Protein AF-0000000077143830 (afdb_homodimer)

Solvent-accessible surface area (backbone atoms only — not comparable to full-atom values): 58494 Å² total; per-residue (Å²): 130,66,66,69,80,60,26,67,28,46,69,46,41,67,67,54,52,76,85,48,47,64,58,40,40,52,52,50,49,53,49,53,56,54,48,33,73,76,38,68,38,51,41,20,57,30,40,25,38,42,42,46,42,52,47,52,61,68,73,48,53,65,92,65,27,46,60,40,48,40,24,8,49,52,41,58,59,51,42,31,50,56,30,39,44,91,46,53,87,34,47,29,31,61,91,40,37,63,52,36,38,37,62,88,78,38,92,67,25,83,43,54,47,49,65,61,24,44,41,58,15,23,48,45,13,38,44,49,44,25,60,61,67,71,52,92,59,56,42,32,40,33,36,40,52,56,34,52,64,16,23,46,22,43,32,21,56,28,37,31,40,59,70,58,45,53,28,44,36,36,36,46,32,39,63,52,41,63,32,92,41,48,32,28,57,44,56,40,60,76,67,63,56,97,50,84,56,23,67,57,46,62,40,55,31,44,74,45,79,35,82,50,34,74,39,60,68,54,47,53,54,50,50,55,52,45,63,61,51,27,78,78,31,20,25,39,40,39,27,32,34,47,37,10,46,95,37,70,72,38,51,65,46,57,78,53,80,43,44,43,31,75,79,62,94,68,51,74,75,56,25,40,39,19,51,52,38,54,53,52,48,54,42,45,73,70,65,53,75,50,39,34,46,24,44,60,41,41,60,84,44,33,38,55,72,42,49,77,75,34,58,69,33,32,47,60,59,10,66,24,49,46,24,47,50,24,15,41,28,17,21,10,74,70,65,33,16,32,39,34,56,41,47,28,43,61,50,36,55,26,48,33,36,49,34,59,51,17,32,73,68,48,22,10,35,38,34,36,28,33,42,34,26,77,34,20,50,69,13,61,59,45,36,13,30,53,48,58,41,56,47,69,68,28,65,81,32,35,33,33,30,27,41,35,71,70,52,41,53,52,49,51,66,70,50,56,76,40,30,47,37,40,35,36,41,33,26,38,52,54,59,59,85,56,74,90,55,51,70,61,54,71,78,66,80,55,72,70,47,62,41,60,75,51,74,93,70,79,77,50,40,31,36,40,36,20,40,25,52,54,33,61,55,48,50,52,53,31,59,75,66,67,49,78,62,51,41,40,31,37,38,24,42,61,41,47,90,56,42,64,59,58,50,47,58,48,61,75,59,33,36,37,39,36,39,48,42,72,28,54,47,66,47,54,58,56,40,54,50,29,42,49,38,56,76,68,60,62,72,82,64,44,81,47,77,42,45,35,88,65,84,59,64,44,9,48,52,68,59,52,29,46,75,62,72,55,21,68,68,58,51,51,52,52,51,53,58,60,70,76,106,130,66,66,69,80,61,25,66,28,45,70,46,42,67,67,55,52,78,85,49,46,64,58,41,42,52,53,50,48,52,50,51,54,52,46,34,73,76,39,68,38,53,40,20,56,30,41,25,37,42,44,46,41,52,47,53,61,67,73,45,54,64,93,66,28,48,61,40,49,40,25,8,48,52,39,58,59,52,41,32,50,55,30,39,44,92,46,52,88,33,44,29,30,62,92,41,36,63,52,36,38,36,61,87,76,39,93,67,23,83,45,53,46,47,65,62,25,45,41,57,14,24,48,45,13,39,46,50,43,26,61,62,67,73,53,90,59,57,43,32,40,32,35,40,51,56,32,54,62,16,22,46,22,43,32,20,56,28,36,32,41,59,70,59,44,52,27,44,37,35,35,46,32,40,63,52,39,64,31,92,42,49,32,27,56,44,57,42,61,76,66,61,56,96,52,83,56,22,67,57,46,62,40,56,32,44,76,45,78,36,81,49,34,75,38,59,68,55,47,52,54,51,51,56,53,46,63,61,52,26,78,78,31,21,26,39,40,37,29,31,35,46,38,10,45,95,36,71,71,39,50,66,45,57,78,53,79,42,46,43,33,74,79,61,93,68,51,72,78,55,24,40,39,19,51,52,37,53,53,52,49,56,41,44,74,70,65,53,76,49,39,34,46,25,44,61,42,40,59,84,42,32,39,55,72,43,50,77,75,34,59,68,32,31,46,60,58,10,68,24,50,46,25,46,51,24,15,40,30,18,22,11,73,70,66,33,14,32,40,34,56,41,46,28,43,60,49,35,54,27,47,33,36,49,35,59,52,17,31,74,66,49,22,10,35,38,35,37,28,33,41,33,25,79,35,20,51,71,12,60,58,44,35,12,28,54,46,58,41,56,47,68,68,27,66,81,30,35,32,33,30,28,42,36,72,70,51,41,53,51,51,51,66,72,50,56,75,39,29,47,36,40,34,36,41,33,27,39,50,54,60,59,85,56,76,90,53,51,71,61,56,72,77,69,79,55,73,69,49,63,43,59,75,51,74,92,70,81,77,52,39,32,35,41,37,20,40,26,52,54,34,62,55,48,51,52,54,32,58,74,66,67,50,79,62,53,40,39,31,38,36,24,42,59,40,48,90,56,42,63,60,57,50,48,58,48,60,75,62,34,38,37,40,37,38,48,43,72,27,54,46,66,48,54,58,54,41,55,51,28,41,49,40,56,76,69,61,61,72,83,63,44,79,46,76,40,45,35,90,65,83,60,64,45,9,47,54,69,59,53,28,44,76,62,71,56,20,67,67,57,51,51,50,53,50,53,59,59,72,77,105

Secondary structure (DSSP, 8-state):
--GGGG-SSHHHHHTS-GGGHHHHHHHHHHHHHHHHHHS---HHHHHTTHHHHHHHHHHS-TTTSEEEESS-TT-HHHHIIIIIGGGGGGTTSTTS--SS--TTT-TT-----SSTT-HHHHHHHHHHHHHHHT----EEEEEETTGGGSHHHHHHHHHHHHTT---EEEEEE-SGGGTTTS-HHHHHHHT--SSTT-HHHHTT-EEEEES-TT-HHHHHHHHHHHHHHTTTS-EEEEEE--TTTT-HHHHT-SS-TTSS----S--GGGBHHHHHHHHHHHHHHTT---EEEESS-TTTTT-HHHHHH-TTTEEE--S-HHHHHHHHHHHHHTT--EEEEEETTGGGGGHHIIIIIIGGGT--EEEEEES-B--TTT-TTT-B-SHHHHHHTSTT-EEEE--SHHHHHHHHHHHTT--SSEEEEE--SBPPP-GGGGGGGTT---TTSPEE-S-S-----EEEEE-TTHHHHHHHHHHHTT-TTEEEEE--EEESTTHHHHHHHHHHH-SEEEEEEEEETT-SHHHHHHHHHHHTT--S-EEEEEEESS---SS-HHHHHHHTT--HHHHHHHHHHHH--/--GGGG-SSHHHHHTS-GGGHHHHHHHHHHHHHHHHHHS---HHHHHTTHHHHHHHHHHS-TTTSEEEESS-TT-HHHHIIIIIGGGGGGTTSTTS--SS--TTT-TT-----SSTT-HHHHHHHHHHHHHHHT----EEEEEETTGGGSHHHHHHHHHHHHTT---EEEEEE-SGGGTTTS-HHHHHHHT--SSTT-HHHHTT-EEEEES-TT-HHHHHHHHHHHHHHTTTS-EEEEEE--TTTT-HHHHT-SS-TTSS----S--GGGBHHHHHHHHHHHHHHTT---EEEESS-TTTTT-HHHHHH-TTTEEE--S-HHHHHHHHHHHHHTT--EEEEEETTGGGGGHHIIIIIIGGGT--EEEEEES-B--TTT-TTT-B-SHHHHHHTSTT-EEEE--SHHHHHHHHHHHTT--SSEEEEE--SBPPP-GGGGGGGTT---TTSPEE-S-S-----EEEEE-TTHHHHHHHHHHHTT-TTEEEEE--EEESTTHHHHHHHHHHH-SEEEEEEEEETT-SHHHHHHHHHHHTT--S-EEEEEEESS---SS-HHHHHHHTT--HHHHHHHHHHHH--

Structure (mmCIF, N/CA/C/O backbone):
data_AF-0000000077143830-model_v1
#
loop_
_entity.id
_entity.type
_entity.pdbx_description
1 polymer '1-deoxy-D-xylulose-5-phosphate synthase'
#
loop_
_atom_site.group_PDB
_atom_site.id
_atom_site.type_symbol
_atom_site.label_atom_id
_atom_site.label_alt_id
_atom_site.label_comp_id
_atom_site.label_asym_id
_atom_site.label_entity_id
_atom_site.label_seq_id
_atom_site.pdbx_PDB_ins_code
_atom_site.Cartn_x
_atom_site.Cartn_y
_atom_si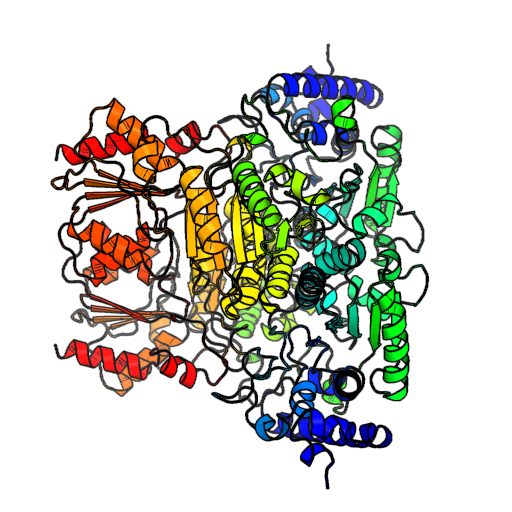te.Cartn_z
_atom_site.occupancy
_atom_site.B_iso_or_equiv
_atom_site.auth_seq_id
_atom_site.auth_comp_id
_atom_site.auth_asym_id
_atom_site.auth_atom_id
_atom_site.pdbx_PDB_model_num
ATOM 1 N N . MET A 1 1 ? 49.625 -3.455 -16.047 1 59.66 1 MET A N 1
ATOM 2 C CA . MET A 1 1 ? 48.594 -2.527 -15.57 1 59.66 1 MET A CA 1
ATOM 3 C C . MET A 1 1 ? 47.25 -3.232 -15.414 1 59.66 1 MET A C 1
ATOM 5 O O . MET A 1 1 ? 46.875 -4.055 -16.25 1 59.66 1 MET A O 1
ATOM 9 N N . LYS A 1 2 ? 46.656 -3.002 -14.219 1 89.31 2 LYS A N 1
ATOM 10 C CA . LYS A 1 2 ? 45.375 -3.648 -13.977 1 89.31 2 LYS A CA 1
ATOM 11 C C . LYS A 1 2 ? 44.312 -3.172 -14.984 1 89.31 2 LYS A C 1
ATOM 13 O O . LYS A 1 2 ? 44.25 -1.983 -15.305 1 89.31 2 LYS A O 1
ATOM 18 N N . LEU A 1 3 ? 43.719 -4.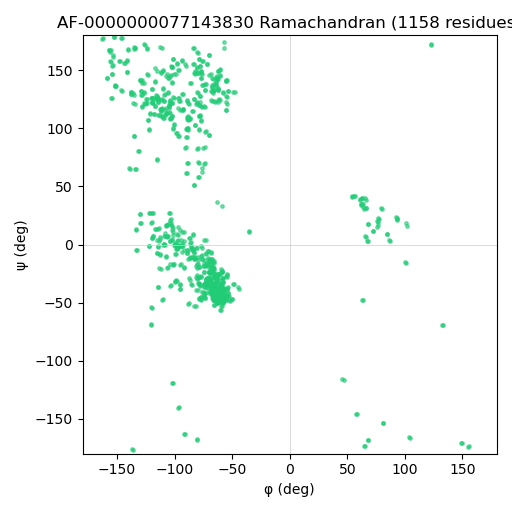062 -15.711 1 93.94 3 LEU A N 1
ATOM 19 C CA . LEU A 1 3 ? 42.656 -3.754 -16.672 1 93.94 3 LEU A CA 1
ATOM 20 C C . LEU A 1 3 ? 41.656 -2.773 -16.078 1 93.94 3 LEU A C 1
ATOM 22 O O . LEU A 1 3 ? 41.156 -1.882 -16.781 1 93.94 3 LEU A O 1
ATOM 26 N N . LEU A 1 4 ? 41.406 -2.963 -14.828 1 94.12 4 LEU A N 1
ATOM 27 C CA . LEU A 1 4 ? 40.406 -2.168 -14.125 1 94.12 4 LEU A CA 1
ATOM 28 C C . LEU A 1 4 ? 40.719 -0.683 -14.195 1 94.12 4 LEU A C 1
ATOM 30 O O . LEU A 1 4 ? 39.844 0.156 -14.328 1 94.12 4 LEU A O 1
ATOM 34 N N . ASN A 1 5 ? 41.969 -0.305 -14.148 1 94.56 5 ASN A N 1
ATOM 35 C CA . ASN A 1 5 ? 42.438 1.081 -14.133 1 94.56 5 ASN A CA 1
ATOM 36 C C . ASN A 1 5 ? 42.25 1.737 -15.5 1 94.56 5 ASN A C 1
ATOM 38 O O . ASN A 1 5 ? 42.312 2.963 -15.617 1 94.56 5 ASN A O 1
ATOM 42 N N . THR A 1 6 ? 42.062 0.971 -16.469 1 95.19 6 THR A N 1
ATOM 43 C CA . THR A 1 6 ? 41.938 1.503 -17.812 1 95.19 6 THR A CA 1
ATOM 44 C C . THR A 1 6 ? 40.469 1.896 -18.094 1 95.19 6 THR A C 1
ATOM 46 O O . THR A 1 6 ? 40.188 2.588 -19.078 1 95.19 6 THR A O 1
ATOM 49 N N . ILE A 1 7 ? 39.531 1.54 -17.312 1 97.06 7 ILE A N 1
ATOM 50 C CA . ILE A 1 7 ? 38.125 1.771 -17.562 1 97.06 7 ILE A CA 1
ATOM 51 C C . ILE A 1 7 ? 37.719 3.131 -16.984 1 97.06 7 ILE A C 1
ATOM 53 O O . ILE A 1 7 ? 37.344 3.232 -15.82 1 97.06 7 ILE A O 1
ATOM 57 N N . LYS A 1 8 ? 37.656 4.105 -17.844 1 96.31 8 LYS A N 1
ATOM 58 C CA . LYS A 1 8 ? 37.25 5.445 -17.453 1 96.31 8 LYS A CA 1
ATOM 59 C C . LYS A 1 8 ? 35.844 5.77 -17.984 1 96.31 8 LYS A C 1
ATOM 61 O O . LYS A 1 8 ? 35.219 6.742 -17.547 1 96.31 8 LYS A O 1
ATOM 66 N N . SER A 1 9 ? 35.406 4.906 -18.844 1 97.25 9 SER A N 1
ATOM 67 C CA . SER A 1 9 ? 34.062 5.012 -19.438 1 97.25 9 SER A CA 1
ATOM 68 C C . SER A 1 9 ? 33.562 3.65 -19.906 1 97.25 9 SER A C 1
ATOM 70 O O . SER A 1 9 ? 34.344 2.684 -19.969 1 97.25 9 SER A O 1
ATOM 72 N N . TYR A 1 10 ? 32.312 3.582 -20.203 1 97.94 10 TYR A N 1
ATOM 73 C CA . TYR A 1 10 ? 31.734 2.367 -20.781 1 97.94 10 TYR A CA 1
ATOM 74 C C . TYR A 1 10 ? 32.438 1.993 -22.078 1 97.94 10 TYR A C 1
ATOM 76 O O . TYR A 1 10 ? 32.688 0.814 -22.344 1 97.94 10 TYR A O 1
ATOM 84 N N . ALA A 1 11 ? 32.812 2.998 -22.906 1 97.75 11 ALA A N 1
ATOM 85 C CA . ALA A 1 11 ? 33.531 2.766 -24.156 1 97.75 11 ALA A CA 1
ATOM 86 C C . ALA A 1 11 ? 34.875 2.113 -23.891 1 97.75 11 ALA A C 1
ATOM 88 O O . ALA A 1 11 ? 35.312 1.257 -24.656 1 97.75 11 ALA A O 1
ATOM 89 N N . ASP A 1 12 ? 35.594 2.57 -22.844 1 97.88 12 ASP A N 1
ATOM 90 C CA . ASP A 1 12 ? 36.875 1.971 -22.484 1 97.88 12 ASP A CA 1
ATOM 91 C C . ASP A 1 12 ? 36.719 0.495 -22.125 1 97.88 12 ASP A C 1
ATOM 93 O O . ASP A 1 12 ? 37.562 -0.335 -22.484 1 97.88 12 ASP A O 1
ATOM 97 N N . PHE A 1 13 ? 35.688 0.218 -21.391 1 98 13 PHE A N 1
ATOM 98 C CA . PHE A 1 13 ? 35.375 -1.147 -20.984 1 98 13 PHE A CA 1
ATOM 99 C C . PHE A 1 13 ? 35.219 -2.047 -22.203 1 98 13 PHE A C 1
ATOM 101 O O . PHE A 1 13 ? 35.75 -3.164 -22.234 1 98 13 PHE A O 1
ATOM 108 N N . LEU A 1 14 ? 34.531 -1.542 -23.25 1 97.69 14 LEU A N 1
ATOM 109 C CA . LEU A 1 14 ? 34.219 -2.326 -24.453 1 97.69 14 LEU A CA 1
ATOM 110 C C . LEU A 1 14 ? 35.469 -2.596 -25.266 1 97.69 14 LEU A C 1
ATOM 112 O O . LEU A 1 14 ? 35.5 -3.469 -26.141 1 97.69 14 LEU A O 1
ATOM 116 N N . LYS A 1 15 ? 36.562 -1.89 -24.984 1 97.38 15 LYS A N 1
ATOM 117 C CA . LYS A 1 15 ? 37.812 -2.105 -25.688 1 97.38 15 LYS A CA 1
ATOM 118 C C . LYS A 1 15 ? 38.562 -3.32 -25.125 1 97.38 15 LYS A C 1
ATOM 120 O O . LYS A 1 15 ? 39.469 -3.838 -25.766 1 97.38 15 LYS A O 1
ATOM 125 N N . ILE A 1 16 ? 38.156 -3.713 -23.969 1 97.56 16 ILE A N 1
ATOM 126 C CA . ILE A 1 16 ? 38.781 -4.887 -23.375 1 97.56 16 ILE A CA 1
ATOM 127 C C . ILE A 1 16 ? 38.438 -6.129 -24.188 1 97.56 16 ILE A C 1
ATOM 129 O O . ILE A 1 16 ? 37.25 -6.375 -24.484 1 97.56 16 ILE A O 1
ATOM 133 N N . LYS A 1 17 ? 39.438 -6.906 -24.531 1 97 17 LYS A N 1
ATOM 134 C CA . LYS A 1 17 ? 39.188 -8.125 -25.297 1 97 17 LYS A CA 1
ATOM 135 C C . LYS A 1 17 ? 38.438 -9.164 -24.484 1 97 17 LYS A C 1
ATOM 137 O O . LYS A 1 17 ? 38.656 -9.297 -23.281 1 97 17 LYS A O 1
ATOM 142 N N . LYS A 1 18 ? 37.625 -9.898 -25.156 1 96.75 18 LYS A N 1
ATOM 143 C CA . LYS A 1 18 ? 36.812 -10.914 -24.516 1 96.75 18 LYS A CA 1
ATOM 144 C C . LYS A 1 18 ? 37.656 -11.883 -23.703 1 96.75 18 LYS A C 1
ATOM 146 O O . LYS A 1 18 ? 37.281 -12.297 -22.594 1 96.75 18 LYS A O 1
ATOM 151 N N . ALA A 1 19 ? 38.812 -12.219 -24.172 1 96.06 19 ALA A N 1
ATOM 152 C CA . ALA A 1 19 ? 39.719 -13.172 -23.531 1 96.06 19 ALA A CA 1
ATOM 153 C C . ALA A 1 19 ? 40.25 -12.625 -22.203 1 96.06 19 ALA A C 1
ATOM 155 O O . ALA A 1 19 ? 40.656 -13.391 -21.328 1 96.06 19 ALA A O 1
ATOM 156 N N . ALA A 1 20 ? 40.188 -11.328 -22.031 1 97.69 20 ALA A N 1
ATOM 157 C CA . ALA A 1 20 ? 40.719 -10.695 -20.828 1 97.69 20 ALA A CA 1
ATOM 158 C C . ALA A 1 20 ? 39.656 -10.484 -19.766 1 97.69 20 ALA A C 1
ATOM 160 O O . ALA A 1 20 ? 39.969 -10.047 -18.656 1 97.69 20 ALA A O 1
ATOM 161 N N . LEU A 1 21 ? 38.469 -10.852 -20.047 1 98.25 21 LEU A N 1
ATOM 162 C CA . LEU A 1 21 ? 37.375 -10.578 -19.125 1 98.25 21 LEU A CA 1
ATOM 163 C C . LEU A 1 21 ? 37.469 -11.406 -17.859 1 98.25 21 LEU A C 1
ATOM 165 O O . LEU A 1 21 ? 37.062 -10.969 -16.781 1 98.25 21 LEU A O 1
ATOM 169 N N . LYS A 1 22 ? 38.031 -12.578 -17.953 1 97.31 22 LYS A N 1
ATOM 170 C CA . LYS A 1 22 ? 38.281 -13.398 -16.766 1 97.31 22 LYS A CA 1
ATOM 171 C C . LYS A 1 22 ? 39.219 -12.703 -15.797 1 97.31 22 LYS A C 1
ATOM 173 O O . LYS A 1 22 ? 39.031 -12.734 -14.586 1 97.31 22 LYS A O 1
ATOM 178 N N . GLN A 1 23 ? 40.312 -12.148 -16.375 1 97.5 23 GLN A N 1
ATOM 179 C CA . GLN A 1 23 ? 41.25 -11.375 -15.555 1 97.5 23 GLN A CA 1
ATOM 180 C C . GLN A 1 23 ? 40.562 -10.172 -14.922 1 97.5 23 GLN A C 1
ATOM 182 O O . GLN A 1 23 ? 40.75 -9.867 -13.75 1 97.5 23 GLN A O 1
ATOM 187 N N . LEU A 1 24 ? 39.75 -9.484 -15.695 1 98.12 24 LEU A N 1
ATOM 188 C CA . LEU A 1 24 ? 39.031 -8.336 -15.188 1 98.12 24 LEU A CA 1
ATOM 189 C C . LEU A 1 24 ? 38.125 -8.742 -14.016 1 98.12 24 LEU A C 1
ATOM 191 O O . LEU A 1 24 ? 38.062 -8.023 -13.008 1 98.12 24 LEU A O 1
ATOM 195 N N . ALA A 1 25 ? 37.438 -9.859 -14.125 1 97.94 25 ALA A N 1
ATOM 196 C CA . ALA A 1 25 ? 36.562 -10.359 -13.055 1 97.94 25 ALA A CA 1
ATOM 197 C C . ALA A 1 25 ? 37.375 -10.57 -11.773 1 97.94 25 ALA A C 1
ATOM 199 O O . ALA A 1 25 ? 36.906 -10.219 -10.688 1 97.94 25 ALA A O 1
ATOM 200 N N . THR A 1 26 ? 38.531 -11.141 -11.906 1 97.25 26 THR A N 1
ATOM 201 C CA . THR A 1 26 ? 39.406 -11.367 -10.758 1 97.25 26 THR A CA 1
ATOM 202 C C . THR A 1 26 ? 39.812 -10.047 -10.117 1 97.25 26 THR A C 1
ATOM 204 O O . THR A 1 26 ? 39.75 -9.906 -8.891 1 97.25 26 THR A O 1
ATOM 207 N N . GLU A 1 27 ? 40.156 -9.094 -10.938 1 97.75 27 GLU A N 1
ATOM 208 C CA . GLU A 1 27 ? 40.594 -7.793 -10.43 1 97.75 27 GLU A CA 1
ATOM 209 C C . GLU A 1 27 ? 39.438 -7.086 -9.719 1 97.75 27 GLU A C 1
ATOM 211 O O . GLU A 1 27 ? 39.625 -6.48 -8.664 1 97.75 27 GLU A O 1
ATOM 216 N N . ILE A 1 28 ? 38.281 -7.164 -10.305 1 97.69 28 ILE A N 1
ATOM 217 C CA . ILE A 1 28 ? 37.094 -6.535 -9.719 1 97.69 28 ILE A CA 1
ATOM 218 C C . ILE A 1 28 ? 36.781 -7.195 -8.375 1 97.69 28 ILE A C 1
ATOM 220 O O . ILE A 1 28 ? 36.531 -6.504 -7.383 1 97.69 28 ILE A O 1
ATOM 224 N N . ARG A 1 29 ? 36.719 -8.484 -8.305 1 96.62 29 ARG A N 1
ATOM 225 C CA . ARG A 1 29 ? 36.438 -9.203 -7.066 1 96.62 29 ARG A CA 1
ATOM 226 C C . ARG A 1 29 ? 37.438 -8.836 -5.973 1 96.62 29 ARG A C 1
ATOM 228 O O . ARG A 1 29 ? 37.062 -8.594 -4.828 1 96.62 29 ARG A O 1
ATOM 235 N N . ASP A 1 30 ? 38.75 -8.82 -6.359 1 95.88 30 ASP A N 1
ATOM 236 C CA . ASP A 1 30 ? 39.781 -8.43 -5.402 1 95.88 30 ASP A CA 1
ATOM 237 C C . ASP A 1 30 ? 39.531 -7.02 -4.867 1 95.88 30 ASP A C 1
ATOM 239 O O . ASP A 1 30 ? 39.688 -6.77 -3.672 1 95.88 30 ASP A O 1
ATOM 243 N N . TYR A 1 31 ? 39.188 -6.16 -5.73 1 95.94 31 TYR A N 1
ATOM 244 C CA . TYR A 1 31 ? 38.906 -4.789 -5.324 1 95.94 31 TYR A CA 1
ATOM 245 C C . TYR A 1 31 ? 37.75 -4.738 -4.348 1 95.94 31 TYR A C 1
ATOM 247 O O . TYR A 1 31 ? 37.812 -4.062 -3.316 1 95.94 31 TYR A O 1
ATOM 255 N N . LEU A 1 32 ? 36.656 -5.41 -4.703 1 95.62 32 LEU A N 1
ATOM 256 C CA . LEU A 1 32 ? 35.469 -5.414 -3.869 1 95.62 32 LEU A CA 1
ATOM 257 C C . LEU A 1 32 ? 35.75 -6.023 -2.502 1 95.62 32 LEU A C 1
ATOM 259 O O . LEU A 1 32 ? 35.25 -5.551 -1.484 1 95.62 32 LEU A O 1
ATOM 263 N N . ILE A 1 33 ? 36.5 -7.113 -2.479 1 93.88 33 ILE A N 1
ATOM 264 C CA . ILE A 1 33 ? 36.906 -7.742 -1.221 1 93.88 33 ILE A CA 1
ATOM 265 C C . ILE A 1 33 ? 37.656 -6.738 -0.351 1 93.88 33 ILE A C 1
ATOM 267 O O . ILE A 1 33 ? 37.344 -6.582 0.834 1 93.88 33 ILE A O 1
ATOM 271 N N . ASN A 1 34 ? 38.562 -6.016 -0.912 1 93.75 34 ASN A N 1
ATOM 272 C CA . ASN A 1 34 ? 39.344 -5.047 -0.167 1 93.75 34 ASN A CA 1
ATOM 273 C C . ASN A 1 34 ? 38.531 -3.852 0.275 1 93.75 34 ASN A C 1
ATOM 275 O O . ASN A 1 34 ? 38.688 -3.344 1.385 1 93.75 34 ASN A O 1
ATOM 279 N N . LEU A 1 35 ? 37.656 -3.393 -0.586 1 93.12 35 LEU A N 1
ATOM 280 C CA . LEU A 1 35 ? 36.781 -2.289 -0.243 1 93.12 35 LEU A CA 1
ATOM 281 C C . LEU A 1 35 ? 35.906 -2.652 0.948 1 93.12 35 LEU A C 1
ATOM 283 O O . LEU A 1 35 ? 35.656 -1.817 1.824 1 93.12 35 LEU A O 1
ATOM 287 N N . GLY A 1 36 ? 35.406 -3.842 0.957 1 90.38 36 GLY A N 1
ATOM 288 C CA . GLY A 1 36 ? 34.531 -4.312 2.031 1 90.38 36 GLY A CA 1
ATOM 289 C C . GLY A 1 36 ? 35.25 -4.426 3.363 1 90.38 36 GLY A C 1
ATOM 290 O O . GLY A 1 36 ? 34.625 -4.387 4.418 1 90.38 36 GLY A O 1
ATOM 291 N N . LYS A 1 37 ? 36.531 -4.594 3.311 1 87.94 37 LYS A N 1
ATOM 292 C CA . LYS A 1 37 ? 37.312 -4.613 4.535 1 87.94 37 LYS A CA 1
ATOM 293 C C . LYS A 1 37 ? 37.469 -3.211 5.117 1 87.94 37 LYS A C 1
ATOM 295 O O . LYS A 1 37 ? 37.625 -3.051 6.328 1 87.94 37 LYS A O 1
ATOM 300 N N . GLU A 1 38 ? 37.344 -2.25 4.301 1 87.62 38 GLU A N 1
ATOM 301 C CA . GLU A 1 38 ? 37.594 -0.871 4.703 1 87.62 38 GLU A CA 1
ATOM 302 C C . GLU A 1 38 ? 36.312 -0.143 5.051 1 87.62 38 GLU A C 1
ATOM 304 O O . GLU A 1 38 ? 36.312 0.813 5.828 1 87.62 38 GLU A O 1
ATOM 309 N N . LYS A 1 39 ? 35.25 -0.538 4.383 1 87.44 39 LYS A N 1
ATOM 310 C CA . LYS A 1 39 ? 34 0.188 4.531 1 87.44 39 LYS A CA 1
ATOM 311 C C . LYS A 1 39 ? 32.812 -0.769 4.547 1 87.44 39 LYS A C 1
ATOM 313 O O . LYS A 1 39 ? 32.906 -1.896 4.062 1 87.44 39 LYS A O 1
ATOM 318 N N . SER A 1 40 ? 31.688 -0.249 5.137 1 84.44 40 SER A N 1
ATOM 319 C CA . SER A 1 40 ? 30.438 -1.004 5.098 1 84.44 40 SER A CA 1
ATOM 320 C C . SER A 1 40 ? 29.75 -0.869 3.744 1 84.44 40 SER A C 1
ATOM 322 O O . SER A 1 40 ? 29.281 0.212 3.387 1 84.44 40 SER A O 1
ATOM 324 N N . ILE A 1 41 ? 29.734 -1.93 3.012 1 87.81 41 ILE A N 1
ATOM 325 C CA . ILE A 1 41 ? 29.094 -1.94 1.698 1 87.81 41 ILE A CA 1
ATOM 326 C C . ILE A 1 41 ? 28.25 -3.203 1.542 1 87.81 41 ILE A C 1
ATOM 328 O O . ILE A 1 41 ? 28.25 -4.07 2.418 1 87.81 41 ILE A O 1
ATOM 332 N N . HIS A 1 42 ? 27.422 -3.281 0.475 1 88 42 HIS A N 1
ATOM 333 C CA . HIS A 1 42 ? 26.688 -4.5 0.134 1 88 42 HIS A CA 1
ATOM 334 C C . HIS A 1 42 ? 27.609 -5.535 -0.491 1 88 42 HIS A C 1
ATOM 336 O O . HIS A 1 42 ? 27.578 -5.762 -1.702 1 88 42 HIS A O 1
ATOM 342 N N . TRP A 1 43 ? 28.266 -6.238 0.31 1 85.12 43 TRP A N 1
ATOM 343 C CA . TRP A 1 43 ? 29.453 -6.992 -0.054 1 85.12 43 TRP A CA 1
ATOM 344 C C . TRP A 1 43 ? 29.078 -8.32 -0.708 1 85.12 43 TRP A C 1
ATOM 346 O O . TRP A 1 43 ? 29.375 -8.539 -1.887 1 85.12 43 TRP A O 1
ATOM 356 N N . SER A 1 44 ? 28.266 -9.102 -0.085 1 84.62 44 SER A N 1
ATOM 357 C CA . SER A 1 44 ? 27.984 -10.469 -0.513 1 84.62 44 SER A CA 1
ATOM 358 C C . SER A 1 44 ? 27.234 -10.492 -1.841 1 84.62 44 SER A C 1
ATOM 360 O O . SER A 1 44 ? 27.531 -11.312 -2.715 1 84.62 44 SER A O 1
ATOM 362 N N . SER A 1 45 ? 26.297 -9.617 -1.999 1 88.88 45 SER A N 1
ATOM 363 C CA . SER A 1 45 ? 25.484 -9.586 -3.207 1 88.88 45 SER A CA 1
ATOM 364 C C . SER A 1 45 ? 26.312 -9.211 -4.43 1 88.88 45 SER A C 1
ATOM 366 O O . SER A 1 45 ? 26.094 -9.727 -5.523 1 88.88 45 SER A O 1
ATOM 368 N N . ASN A 1 46 ? 27.297 -8.344 -4.258 1 93.5 46 ASN A N 1
ATOM 369 C CA . ASN A 1 46 ? 28.125 -7.895 -5.371 1 93.5 46 ASN A CA 1
ATOM 370 C C . ASN A 1 46 ? 29.172 -8.938 -5.746 1 93.5 46 ASN A C 1
ATOM 372 O O . ASN A 1 46 ? 29.484 -9.109 -6.926 1 93.5 46 ASN A O 1
ATOM 376 N N . LEU A 1 47 ? 29.688 -9.656 -4.777 1 92.81 47 LEU A N 1
ATOM 377 C CA . LEU A 1 47 ? 30.672 -10.695 -5.035 1 92.81 47 LEU A CA 1
ATOM 378 C C . LEU A 1 47 ? 30.078 -11.836 -5.848 1 92.81 47 LEU A C 1
ATOM 380 O O . LEU A 1 47 ? 30.75 -12.445 -6.672 1 92.81 47 LEU A O 1
ATOM 384 N N . GLY A 1 48 ? 28.812 -12.039 -5.688 1 92.94 48 GLY A N 1
ATOM 385 C CA . GLY A 1 48 ? 28.156 -13.18 -6.301 1 92.94 48 GLY A CA 1
ATOM 386 C C . GLY A 1 48 ? 27.766 -12.938 -7.75 1 92.94 48 GLY A C 1
ATOM 387 O O . GLY A 1 48 ? 27.453 -13.875 -8.477 1 92.94 48 GLY A O 1
ATOM 388 N N . ILE A 1 49 ? 27.922 -11.719 -8.25 1 96.06 49 ILE A N 1
ATOM 389 C CA . ILE A 1 49 ? 27.359 -11.43 -9.562 1 96.06 49 ILE A CA 1
ATOM 390 C C . ILE A 1 49 ? 28.422 -10.797 -10.453 1 96.06 49 ILE A C 1
ATOM 392 O O . ILE A 1 49 ? 28.109 -10.195 -11.484 1 96.06 49 ILE A O 1
ATOM 396 N N . VAL A 1 50 ? 29.719 -10.914 -10.141 1 97.69 50 VAL A N 1
ATOM 397 C CA . VAL A 1 50 ? 30.797 -10.234 -10.836 1 97.69 50 VAL A CA 1
ATOM 398 C C . VAL A 1 50 ? 30.797 -10.633 -12.312 1 97.69 50 VAL A C 1
ATOM 400 O O . VAL A 1 50 ? 30.656 -9.781 -13.195 1 97.69 50 VAL A O 1
ATOM 403 N N . GLU A 1 51 ? 30.891 -11.961 -12.641 1 98.31 51 GLU A N 1
ATOM 404 C CA . GLU A 1 51 ? 30.953 -12.445 -14.016 1 98.31 51 GLU A CA 1
ATOM 405 C C . GLU A 1 51 ? 29.672 -12.102 -14.781 1 98.31 51 GLU A C 1
ATOM 407 O O . GLU A 1 51 ? 29.734 -11.648 -15.93 1 98.31 51 GLU A O 1
ATOM 412 N N . LEU A 1 52 ? 28.516 -12.289 -14.094 1 98.38 52 LEU A N 1
ATOM 413 C CA . LEU A 1 52 ? 27.234 -12.008 -14.727 1 98.38 52 LEU A CA 1
ATOM 414 C C . LEU A 1 52 ? 27.141 -10.539 -15.125 1 98.38 52 LEU A C 1
ATOM 416 O O . LEU A 1 52 ? 26.719 -10.219 -16.234 1 98.38 52 LEU A O 1
ATOM 420 N N . SER A 1 53 ? 27.531 -9.633 -14.211 1 98.44 53 SER A N 1
ATOM 421 C CA . SER A 1 53 ? 27.438 -8.195 -14.477 1 98.44 53 SER A CA 1
ATOM 422 C C . SER A 1 53 ? 28.375 -7.781 -15.602 1 98.44 53 SER A C 1
ATOM 424 O O . SER A 1 53 ? 28.016 -6.969 -16.453 1 98.44 53 SER A O 1
ATOM 426 N N . ILE A 1 54 ? 29.594 -8.336 -15.57 1 98.56 54 ILE A N 1
ATOM 427 C CA . ILE A 1 54 ? 30.547 -8.07 -16.641 1 98.56 54 ILE A CA 1
ATOM 428 C C . ILE A 1 54 ? 29.953 -8.516 -17.984 1 98.56 54 ILE A C 1
ATOM 430 O O . ILE A 1 54 ? 29.969 -7.762 -18.953 1 98.56 54 ILE A O 1
ATOM 434 N N . ALA A 1 55 ? 29.391 -9.727 -18 1 98.75 55 ALA A N 1
ATOM 435 C CA . ALA A 1 55 ? 28.844 -10.305 -19.219 1 98.75 55 ALA A CA 1
ATOM 436 C C . ALA A 1 55 ? 27.688 -9.469 -19.75 1 98.75 55 ALA A C 1
ATOM 438 O O . ALA A 1 55 ? 27.578 -9.227 -20.953 1 98.75 55 ALA A O 1
ATOM 439 N N . LEU A 1 56 ? 26.766 -9.047 -18.906 1 98.75 56 LEU A N 1
ATOM 440 C CA . LEU A 1 56 ? 25.609 -8.258 -19.312 1 98.75 56 LEU A CA 1
ATOM 441 C C . LEU A 1 56 ? 26.047 -6.938 -19.938 1 98.75 56 LEU A C 1
ATOM 443 O O . LEU A 1 56 ? 25.531 -6.543 -20.984 1 98.75 56 LEU A O 1
ATOM 447 N N . ALA A 1 57 ? 27.016 -6.277 -19.297 1 98.5 57 ALA A N 1
ATOM 448 C CA . ALA A 1 57 ? 27.484 -4.98 -19.781 1 98.5 57 ALA A CA 1
ATOM 449 C C . ALA A 1 57 ? 28.25 -5.133 -21.094 1 98.5 57 ALA A C 1
ATOM 451 O O . ALA A 1 57 ? 28.219 -4.23 -21.938 1 98.5 57 ALA A O 1
ATOM 452 N N . TYR A 1 58 ? 28.938 -6.273 -21.25 1 98.5 58 TYR A N 1
ATOM 453 C CA . TYR A 1 58 ? 29.781 -6.5 -22.422 1 98.5 58 TYR A CA 1
ATOM 454 C C . TYR A 1 58 ? 28.938 -6.953 -23.609 1 98.5 58 TYR A C 1
ATOM 456 O O . TYR A 1 58 ? 29.219 -6.582 -24.75 1 98.5 58 TYR A O 1
ATOM 464 N N . PHE A 1 59 ? 27.953 -7.785 -23.391 1 98.44 59 PHE A N 1
ATOM 465 C CA . PHE A 1 59 ? 27.156 -8.43 -24.422 1 98.44 59 PHE A CA 1
ATOM 466 C C . PHE A 1 59 ? 26.109 -7.473 -24.984 1 98.44 59 PHE A C 1
ATOM 468 O O . PHE A 1 59 ? 25.891 -7.426 -26.203 1 98.44 59 PHE A O 1
ATOM 475 N N . PHE A 1 60 ? 25.375 -6.738 -24.156 1 98.19 60 PHE A N 1
ATOM 476 C CA . PHE A 1 60 ? 24.344 -5.789 -24.594 1 98.19 60 PHE A CA 1
ATOM 477 C C . PHE A 1 60 ? 24.953 -4.402 -24.781 1 98.19 60 PHE A C 1
ATOM 479 O O . PHE A 1 60 ? 25.969 -4.07 -24.172 1 98.19 60 PHE A O 1
ATOM 486 N N . ASN A 1 61 ? 24.359 -3.564 -25.609 1 97.38 61 ASN A N 1
ATOM 487 C CA . ASN A 1 61 ? 24.766 -2.178 -25.812 1 97.38 61 ASN A CA 1
ATOM 488 C C . ASN A 1 61 ? 24.062 -1.241 -24.844 1 97.38 61 ASN A C 1
ATOM 490 O O . ASN A 1 61 ? 22.953 -0.775 -25.125 1 97.38 61 ASN A O 1
ATOM 494 N N . LEU A 1 62 ? 24.734 -0.847 -23.781 1 97.38 62 LEU A N 1
ATOM 495 C CA . LEU A 1 62 ? 24.109 -0.098 -22.703 1 97.38 62 LEU A CA 1
ATOM 496 C C . LEU A 1 62 ? 23.766 1.321 -23.141 1 97.38 62 LEU A C 1
ATOM 498 O O . LEU A 1 62 ? 23.016 2.021 -22.469 1 97.38 62 LEU A O 1
ATOM 502 N N . ASP A 1 63 ? 24.25 1.762 -24.25 1 96.19 63 ASP A N 1
ATOM 503 C CA . ASP A 1 63 ? 23.859 3.053 -24.797 1 96.19 63 ASP A CA 1
ATOM 504 C C . ASP A 1 63 ? 22.453 2.979 -25.406 1 96.19 63 ASP A C 1
ATOM 506 O O . ASP A 1 63 ? 21.812 4.004 -25.625 1 96.19 63 ASP A O 1
ATOM 510 N N . ARG A 1 64 ? 22.062 1.771 -25.656 1 95.69 64 ARG A N 1
ATOM 511 C CA . ARG A 1 64 ? 20.766 1.545 -26.266 1 95.69 64 ARG A CA 1
ATOM 512 C C . ARG A 1 64 ? 19.875 0.695 -25.375 1 95.69 64 ARG A C 1
ATOM 514 O O . ARG A 1 64 ? 18.75 1.094 -25.062 1 95.69 64 ARG A O 1
ATOM 521 N N . ASP A 1 65 ? 20.375 -0.474 -24.984 1 97.44 65 ASP A N 1
ATOM 522 C CA . ASP A 1 65 ? 19.625 -1.433 -24.172 1 97.44 65 ASP A CA 1
ATOM 523 C C . ASP A 1 65 ? 19.656 -1.044 -22.688 1 97.44 65 ASP A C 1
ATOM 525 O O . ASP A 1 65 ? 20.547 -0.299 -22.266 1 97.44 65 ASP A O 1
ATOM 529 N N . LYS A 1 66 ? 18.656 -1.433 -21.969 1 97.75 66 LYS A N 1
ATOM 530 C CA . LYS A 1 66 ? 18.578 -1.089 -20.547 1 97.75 66 LYS A CA 1
ATOM 531 C C . LYS A 1 66 ? 18.781 -2.32 -19.672 1 97.75 66 LYS A C 1
ATOM 533 O O . LYS A 1 66 ? 17.906 -3.188 -19.594 1 97.75 66 LYS A O 1
ATOM 538 N N . VAL A 1 67 ? 19.906 -2.393 -19.016 1 98.06 67 VAL A N 1
ATOM 539 C CA . VAL A 1 67 ? 20.188 -3.41 -18 1 98.06 67 VAL A CA 1
ATOM 540 C C . VAL A 1 67 ? 20.078 -2.805 -16.609 1 98.06 67 VAL A C 1
ATOM 542 O O . VAL A 1 67 ? 20.734 -1.802 -16.297 1 98.06 67 VAL A O 1
ATOM 545 N N . PHE A 1 68 ? 19.234 -3.35 -15.797 1 97.56 68 PHE A N 1
ATOM 546 C CA . PHE A 1 68 ? 19.125 -2.801 -14.445 1 97.56 68 PHE A CA 1
ATOM 547 C C . PHE A 1 68 ? 18.781 -3.896 -13.445 1 97.56 68 PHE A C 1
ATOM 549 O O . PHE A 1 68 ? 18.375 -4.996 -13.836 1 97.56 68 PHE A O 1
ATOM 556 N N . TYR A 1 69 ? 19.078 -3.66 -12.195 1 97.81 69 TYR A N 1
ATOM 557 C CA . TYR A 1 69 ? 19.078 -4.66 -11.141 1 97.81 69 TYR A CA 1
ATOM 558 C C . TYR A 1 69 ? 18 -4.367 -10.109 1 97.81 69 TYR A C 1
ATOM 560 O O . TYR A 1 69 ? 17.953 -3.275 -9.539 1 97.81 69 TYR A O 1
ATOM 568 N N . ASP A 1 70 ? 17.109 -5.355 -9.859 1 97.5 70 ASP A N 1
ATOM 569 C CA . ASP A 1 70 ? 16.109 -5.23 -8.805 1 97.5 70 ASP A CA 1
ATOM 570 C C . ASP A 1 70 ? 16.766 -4.914 -7.461 1 97.5 70 ASP A C 1
ATOM 572 O O . ASP A 1 70 ? 17.828 -5.449 -7.145 1 97.5 70 ASP A O 1
ATOM 576 N N . THR A 1 71 ? 16.125 -4.008 -6.602 1 93.12 71 THR A N 1
ATOM 577 C CA . THR A 1 71 ? 16.688 -3.463 -5.367 1 93.12 71 THR A CA 1
ATOM 578 C C . THR A 1 71 ? 17.922 -2.629 -5.66 1 93.12 71 THR A C 1
ATOM 580 O O . THR A 1 71 ? 18.062 -1.515 -5.152 1 93.12 71 THR A O 1
ATOM 583 N N . SER A 1 72 ? 18.875 -3.162 -6.5 1 94.12 72 SER A N 1
ATOM 584 C CA . SER A 1 72 ? 20.031 -2.541 -7.125 1 94.12 72 SER A CA 1
ATOM 585 C C . SER A 1 72 ? 21.234 -2.539 -6.184 1 94.12 72 SER A C 1
ATOM 587 O O . SER A 1 72 ? 22.25 -1.895 -6.461 1 94.12 72 SER A O 1
ATOM 589 N N . HIS A 1 73 ? 21.188 -3.201 -5.082 1 92.31 73 HIS A N 1
ATOM 590 C CA . HIS A 1 73 ? 22.328 -3.229 -4.18 1 92.31 73 HIS A CA 1
ATOM 591 C C . HIS A 1 73 ? 23.453 -4.09 -4.742 1 92.31 73 HIS A C 1
ATOM 593 O O . HIS A 1 73 ? 24.578 -4.074 -4.219 1 92.31 73 HIS A O 1
ATOM 599 N N . GLN A 1 74 ? 23.266 -4.816 -5.828 1 94.12 74 GLN A N 1
ATOM 600 C CA . GLN A 1 74 ? 24.281 -5.648 -6.469 1 94.12 74 GLN A CA 1
ATOM 601 C C . GLN A 1 74 ? 24.812 -4.992 -7.734 1 94.12 74 GLN A C 1
ATOM 603 O O . GLN A 1 74 ? 25.312 -5.672 -8.633 1 94.12 74 GLN A O 1
ATOM 608 N N . ALA A 1 75 ? 24.766 -3.703 -7.805 1 96.5 75 ALA A N 1
ATOM 609 C CA . ALA A 1 75 ? 25.062 -3.02 -9.062 1 96.5 75 ALA A CA 1
ATOM 610 C C . ALA A 1 75 ? 26.453 -2.41 -9.039 1 96.5 75 ALA A C 1
ATOM 612 O O . ALA A 1 75 ? 26.781 -1.545 -9.859 1 96.5 75 ALA A O 1
ATOM 613 N N . TYR A 1 76 ? 27.375 -2.801 -8.125 1 97.25 76 TYR A N 1
ATOM 614 C CA . TYR A 1 76 ? 28.672 -2.15 -8 1 97.25 76 TYR A CA 1
ATOM 615 C C . TYR A 1 76 ? 29.547 -2.426 -9.227 1 97.25 76 TYR A C 1
ATOM 617 O O . TYR A 1 76 ? 30.219 -1.527 -9.734 1 97.25 76 TYR A O 1
ATOM 625 N N . VAL A 1 77 ? 29.516 -3.682 -9.703 1 98.06 77 VAL A N 1
ATOM 626 C CA . VAL A 1 77 ? 30.266 -4.008 -10.906 1 98.06 77 VAL A CA 1
ATOM 627 C C . VAL A 1 77 ? 29.766 -3.17 -12.078 1 98.06 77 VAL A C 1
ATOM 629 O O . VAL A 1 77 ? 30.562 -2.646 -12.867 1 98.06 77 VAL A O 1
ATOM 632 N N . HIS A 1 78 ? 28.453 -3.047 -12.227 1 98.19 78 HIS A N 1
ATOM 633 C CA . HIS A 1 78 ? 27.844 -2.197 -13.242 1 98.19 78 HIS A CA 1
ATOM 634 C C . HIS A 1 78 ? 28.375 -0.771 -13.164 1 98.19 78 HIS A C 1
ATOM 636 O O . HIS A 1 78 ? 28.703 -0.168 -14.188 1 98.19 78 HIS A O 1
ATOM 642 N N . LYS A 1 79 ? 28.484 -0.218 -11.953 1 98 79 LYS A N 1
ATOM 643 C CA . LYS A 1 79 ? 29.031 1.122 -11.758 1 98 79 LYS A CA 1
ATOM 644 C C . LYS A 1 79 ? 30.484 1.191 -12.219 1 98 79 LYS A C 1
ATOM 646 O O . LYS A 1 79 ? 30.891 2.143 -12.891 1 98 79 LYS A O 1
ATOM 651 N N . MET A 1 80 ? 31.266 0.193 -11.883 1 98.12 80 MET A N 1
ATOM 652 C CA . MET A 1 80 ? 32.688 0.169 -12.195 1 98.12 80 MET A CA 1
ATOM 653 C C . MET A 1 80 ? 32.906 0.126 -13.703 1 98.12 80 MET A C 1
ATOM 655 O O . MET A 1 80 ? 33.75 0.858 -14.234 1 98.12 80 MET A O 1
ATOM 659 N N . VAL A 1 81 ? 32.125 -0.674 -14.414 1 98.19 81 VAL A N 1
ATOM 660 C CA . VAL A 1 81 ? 32.375 -0.898 -15.836 1 98.19 81 VAL A CA 1
ATOM 661 C C . VAL A 1 81 ? 31.734 0.216 -16.656 1 98.19 81 VAL A C 1
ATOM 663 O O . VAL A 1 81 ? 32 0.338 -17.859 1 98.19 81 VAL A O 1
ATOM 666 N N . THR A 1 82 ? 30.891 1.063 -16.047 1 97.81 82 THR A N 1
ATOM 667 C CA . THR A 1 82 ? 30.281 2.184 -16.734 1 97.81 82 THR A CA 1
ATOM 668 C C . THR A 1 82 ? 30.953 3.498 -16.375 1 97.81 82 THR A C 1
ATOM 670 O O . THR A 1 82 ? 30.328 4.559 -16.406 1 97.81 82 THR A O 1
ATOM 673 N N . GLY A 1 83 ? 32.188 3.451 -15.898 1 96.31 83 GLY A N 1
ATOM 674 C CA . GLY A 1 83 ? 33.031 4.629 -15.828 1 96.31 83 GLY A CA 1
ATOM 675 C C . GLY A 1 83 ? 33.125 5.238 -14.438 1 96.31 83 GLY A C 1
ATOM 676 O O . GLY A 1 83 ? 33.562 6.367 -14.273 1 96.31 83 GLY A O 1
ATOM 677 N N . ARG A 1 84 ? 32.75 4.543 -13.383 1 96.81 84 ARG A N 1
ATOM 678 C CA . ARG A 1 84 ? 32.719 5.152 -12.062 1 96.81 84 ARG A CA 1
ATOM 679 C C . ARG A 1 84 ? 33.656 4.434 -11.102 1 96.81 84 ARG A C 1
ATOM 681 O O . ARG A 1 84 ? 33.5 4.504 -9.883 1 96.81 84 ARG A O 1
ATOM 688 N N . PHE A 1 85 ? 34.594 3.697 -11.688 1 96.75 85 PHE A N 1
ATOM 689 C CA . PHE A 1 85 ? 35.531 2.951 -10.852 1 96.75 85 PHE A CA 1
ATOM 690 C C . PHE A 1 85 ? 36.281 3.889 -9.93 1 96.75 85 PHE A C 1
ATOM 692 O O . PHE A 1 85 ? 36.469 3.613 -8.742 1 96.75 85 PHE A O 1
ATOM 699 N N . ASP A 1 86 ? 36.719 5.031 -10.422 1 95.69 86 ASP A N 1
ATOM 700 C CA . ASP A 1 86 ? 37.594 5.961 -9.688 1 95.69 86 ASP A CA 1
ATOM 701 C C . ASP A 1 86 ? 36.844 6.574 -8.5 1 95.69 86 ASP A C 1
ATOM 703 O O . ASP A 1 86 ? 37.469 7.129 -7.59 1 95.69 86 ASP A O 1
ATOM 707 N N . ARG A 1 87 ? 35.531 6.422 -8.461 1 96.69 87 ARG A N 1
ATOM 708 C CA . ARG A 1 87 ? 34.719 7.027 -7.402 1 96.69 87 ARG A CA 1
ATOM 709 C C . ARG A 1 87 ? 34.188 5.969 -6.445 1 96.69 87 ARG A C 1
ATOM 711 O O . ARG A 1 87 ? 33.562 6.293 -5.445 1 96.69 87 ARG A O 1
ATOM 718 N N . MET A 1 88 ? 34.5 4.727 -6.672 1 96.69 88 MET A N 1
ATOM 719 C CA . MET A 1 88 ? 33.938 3.619 -5.91 1 96.69 88 MET A CA 1
ATOM 720 C C . MET A 1 88 ? 34.281 3.738 -4.434 1 96.69 88 MET A C 1
ATOM 722 O O . MET A 1 88 ? 33.5 3.303 -3.57 1 96.69 88 MET A O 1
ATOM 726 N N . ARG A 1 89 ? 35.344 4.383 -4.102 1 95.62 89 ARG A N 1
ATOM 727 C CA . ARG A 1 89 ? 35.75 4.535 -2.707 1 95.62 89 ARG A CA 1
ATOM 728 C C . ARG A 1 89 ? 34.781 5.422 -1.943 1 95.62 89 ARG A C 1
ATOM 730 O O . ARG A 1 89 ? 34.688 5.328 -0.718 1 95.62 89 ARG A O 1
ATOM 737 N N . SER A 1 90 ? 34.031 6.242 -2.656 1 96.31 90 SER A N 1
ATOM 738 C CA . SER A 1 90 ? 33.094 7.176 -2.027 1 96.31 90 SER A CA 1
ATOM 739 C C . SER A 1 90 ? 31.703 6.57 -1.886 1 96.31 90 SER A C 1
ATOM 741 O O . SER A 1 90 ? 30.766 7.246 -1.463 1 96.31 90 SER A O 1
ATOM 743 N N . ILE A 1 91 ? 31.562 5.312 -2.279 1 95.88 91 ILE A N 1
ATOM 744 C CA . ILE A 1 91 ? 30.266 4.656 -2.314 1 95.88 91 ILE A CA 1
ATOM 745 C C . ILE A 1 91 ? 29.578 4.785 -0.953 1 95.88 91 ILE A C 1
ATOM 747 O O . ILE A 1 91 ? 30.234 4.652 0.087 1 95.88 91 ILE A O 1
ATOM 751 N N . ARG A 1 92 ? 28.25 5.199 -0.87 1 94.62 92 ARG A N 1
ATOM 752 C CA . ARG A 1 92 ? 27.375 5.289 0.291 1 94.62 92 ARG A CA 1
ATOM 753 C C . ARG A 1 92 ? 27.766 6.453 1.192 1 94.62 92 ARG A C 1
ATOM 755 O O . ARG A 1 92 ? 27.344 6.527 2.346 1 94.62 92 ARG A O 1
ATOM 762 N N . GLU A 1 93 ? 28.672 7.371 0.717 1 95.19 93 GLU A N 1
ATOM 763 C CA . GLU A 1 93 ? 29.078 8.555 1.466 1 95.19 93 GLU A CA 1
ATOM 764 C C . GLU A 1 93 ? 28.359 9.805 0.954 1 95.19 93 GLU A C 1
ATOM 766 O O . GLU A 1 93 ? 27.812 9.797 -0.145 1 95.19 93 GLU A O 1
ATOM 771 N N . THR A 1 94 ? 28.344 10.781 1.804 1 95.19 94 THR A N 1
ATOM 772 C CA . THR A 1 94 ? 27.797 12.07 1.385 1 95.19 94 THR A CA 1
ATOM 773 C C . THR A 1 94 ? 28.5 12.57 0.129 1 95.19 94 THR A C 1
ATOM 775 O O . THR A 1 94 ? 29.734 12.594 0.071 1 95.19 94 THR A O 1
ATOM 778 N N . ASN A 1 95 ? 27.719 12.906 -0.863 1 93.5 95 ASN A N 1
ATOM 779 C CA . ASN A 1 95 ? 28.234 13.414 -2.131 1 93.5 95 ASN A CA 1
ATOM 780 C C . ASN A 1 95 ? 29.016 12.344 -2.895 1 93.5 95 ASN A C 1
ATOM 782 O O . ASN A 1 95 ? 29.703 12.648 -3.871 1 93.5 95 ASN A O 1
ATOM 786 N N . GLY A 1 96 ? 29.078 11.172 -2.408 1 96.38 96 GLY A N 1
ATOM 787 C CA . GLY A 1 96 ? 29.703 10.062 -3.111 1 96.38 96 GLY A CA 1
ATOM 788 C C . GLY A 1 96 ? 28.719 9.273 -3.961 1 96.38 96 GLY A C 1
ATOM 789 O O . GLY A 1 96 ? 27.656 9.781 -4.316 1 96.38 96 GLY A O 1
ATOM 790 N N . LEU A 1 97 ? 29.125 8.055 -4.34 1 96.88 97 LEU A N 1
ATOM 791 C CA . LEU A 1 97 ? 28.25 7.184 -5.121 1 96.88 97 LEU A CA 1
ATOM 792 C C . LEU A 1 97 ? 27.188 6.547 -4.238 1 96.88 97 LEU A C 1
ATOM 794 O O . LEU A 1 97 ? 27.438 6.242 -3.072 1 96.88 97 LEU A O 1
ATOM 798 N N . SER A 1 98 ? 26.031 6.414 -4.805 1 96.38 98 SER A N 1
ATOM 799 C CA . SER A 1 98 ? 24.969 5.668 -4.141 1 96.38 98 SER A CA 1
ATOM 800 C C . SER A 1 98 ? 25.312 4.184 -4.051 1 96.38 98 SER A C 1
ATOM 802 O O . SER A 1 98 ? 25.953 3.631 -4.949 1 96.38 98 SER A O 1
ATOM 804 N N . GLY A 1 99 ? 24.938 3.602 -2.975 1 95.38 99 GLY A N 1
ATOM 805 C CA . GLY A 1 99 ? 25.078 2.16 -2.855 1 95.38 99 GLY A CA 1
ATOM 806 C C . GLY A 1 99 ? 24.109 1.391 -3.732 1 95.38 99 GLY A C 1
ATOM 807 O O . GLY A 1 99 ? 24.172 0.161 -3.805 1 95.38 99 GLY A O 1
ATOM 808 N N . LEU A 1 100 ? 23.219 2.092 -4.379 1 96.44 100 LEU A N 1
ATOM 809 C CA . LEU A 1 100 ? 22.203 1.56 -5.293 1 96.44 100 LEU A CA 1
ATOM 810 C C . LEU A 1 100 ? 22.312 2.23 -6.66 1 96.44 100 LEU A C 1
ATOM 812 O O . LEU A 1 100 ? 23.062 3.188 -6.832 1 96.44 100 LEU A O 1
ATOM 816 N N . GLN A 1 101 ? 21.625 1.704 -7.656 1 96.62 101 GLN A N 1
ATOM 817 C CA . GLN A 1 101 ? 21.484 2.473 -8.891 1 96.62 101 GLN A CA 1
ATOM 818 C C . GLN A 1 101 ? 20.688 3.754 -8.648 1 96.62 101 GLN A C 1
ATOM 820 O O . GLN A 1 101 ? 19.734 3.758 -7.875 1 96.62 101 GLN A O 1
ATOM 825 N N . ASP A 1 102 ? 21.141 4.816 -9.203 1 95.69 102 ASP A N 1
ATOM 826 C CA . ASP A 1 102 ? 20.578 6.145 -9 1 95.69 102 ASP A CA 1
ATOM 827 C C . ASP A 1 102 ? 20.422 6.887 -10.328 1 95.69 102 ASP A C 1
ATOM 829 O O . ASP A 1 102 ? 21.422 7.133 -11.023 1 95.69 102 ASP A O 1
ATOM 833 N N . LEU A 1 103 ? 19.234 7.281 -10.672 1 96.06 103 LEU A N 1
ATOM 834 C CA . LEU A 1 103 ? 18.906 7.906 -11.945 1 96.06 103 LEU A CA 1
ATOM 835 C C . LEU A 1 103 ? 19.719 9.18 -12.148 1 96.06 103 LEU A C 1
ATOM 837 O O . LEU A 1 103 ? 19.969 9.602 -13.281 1 96.06 103 LEU A O 1
ATOM 841 N N . ASN A 1 104 ? 20.172 9.781 -11.086 1 93.19 104 ASN A N 1
ATOM 842 C CA . ASN A 1 104 ? 20.875 11.062 -11.164 1 93.19 104 ASN A CA 1
ATOM 843 C C . ASN A 1 104 ? 22.391 10.883 -11.164 1 93.19 104 ASN A C 1
ATOM 845 O O . ASN A 1 104 ? 23.125 11.859 -11.312 1 93.19 104 ASN A O 1
ATOM 849 N N . GLU A 1 105 ? 22.828 9.688 -11.047 1 96.25 105 GLU A N 1
ATOM 850 C CA . GLU A 1 105 ? 24.25 9.414 -10.883 1 96.25 105 GLU A CA 1
ATOM 851 C C . GLU A 1 105 ? 24.906 9.102 -12.219 1 96.25 105 GLU A C 1
ATOM 853 O O . GLU A 1 105 ? 26.062 9.492 -12.469 1 96.25 105 GLU A O 1
ATOM 858 N N . SER A 1 106 ? 24.219 8.367 -13.109 1 96.5 106 SER A N 1
ATOM 859 C CA . SER A 1 106 ? 24.75 7.91 -14.391 1 96.5 106 SER A CA 1
ATOM 860 C C . SER A 1 106 ? 23.625 7.676 -15.398 1 96.5 106 SER A C 1
ATOM 862 O O . SER A 1 106 ? 22.547 7.219 -15.039 1 96.5 106 SER A O 1
ATOM 864 N N . LYS A 1 107 ? 23.891 7.926 -16.672 1 95.56 107 LYS A N 1
ATOM 865 C CA . LYS A 1 107 ? 22.906 7.645 -17.719 1 95.56 107 LYS A CA 1
ATOM 866 C C . LYS A 1 107 ? 22.672 6.145 -17.859 1 95.56 107 LYS A C 1
ATOM 868 O O . LYS A 1 107 ? 21.688 5.719 -18.469 1 95.56 107 LYS A O 1
ATOM 873 N N . TYR A 1 108 ? 23.578 5.316 -17.281 1 97.31 108 TYR A N 1
ATOM 874 C CA . TYR A 1 108 ? 23.453 3.867 -17.359 1 97.31 108 TYR A CA 1
ATOM 875 C C . TYR A 1 108 ? 22.625 3.32 -16.203 1 97.31 108 TYR A C 1
ATOM 877 O O . TYR A 1 108 ? 22.328 2.123 -16.156 1 97.31 108 TYR A O 1
ATOM 885 N N . ASP A 1 109 ? 22.281 4.246 -15.234 1 96.75 109 ASP A N 1
ATOM 886 C CA . ASP A 1 109 ? 21.359 3.877 -14.172 1 96.75 109 ASP A CA 1
ATOM 887 C C . ASP A 1 109 ? 19.906 4.18 -14.57 1 96.75 109 ASP A C 1
ATOM 889 O O . ASP A 1 109 ? 19.328 5.18 -14.125 1 96.75 109 ASP A O 1
ATOM 893 N N . TYR A 1 110 ? 19.25 3.324 -15.266 1 90.56 110 TYR A N 1
ATOM 894 C CA . TYR A 1 110 ? 17.922 3.506 -15.836 1 90.56 110 TYR A CA 1
ATOM 895 C C . TYR A 1 110 ? 16.844 3.172 -14.812 1 90.56 110 TYR A C 1
ATOM 897 O O . TYR A 1 110 ? 15.656 3.312 -15.094 1 90.56 110 TYR A O 1
ATOM 905 N N . TYR A 1 111 ? 17.188 2.752 -13.719 1 92.62 111 TYR A N 1
ATOM 906 C CA . TYR A 1 111 ? 16.344 2.229 -12.641 1 92.62 111 TYR A CA 1
ATOM 907 C C . TYR A 1 111 ? 16.938 2.578 -11.273 1 92.62 111 TYR A C 1
ATOM 909 O O . TYR A 1 111 ? 18.156 2.598 -11.102 1 92.62 111 TYR A O 1
ATOM 917 N N . ALA A 1 112 ? 16.094 3.045 -10.469 1 94.06 112 ALA A N 1
ATOM 918 C CA . ALA A 1 112 ? 16.484 3.236 -9.078 1 94.06 112 ALA A CA 1
ATOM 919 C C . ALA A 1 112 ? 15.562 2.477 -8.133 1 94.06 112 ALA A C 1
ATOM 921 O O . ALA A 1 112 ? 14.422 2.889 -7.914 1 94.06 112 ALA A O 1
ATOM 922 N N . GLY A 1 113 ? 16.125 1.414 -7.594 1 94.38 113 GLY A N 1
ATOM 923 C CA . GLY A 1 113 ? 15.32 0.558 -6.734 1 94.38 113 GLY A CA 1
ATOM 924 C C . GLY A 1 113 ? 15.484 0.865 -5.258 1 94.38 113 GLY A C 1
ATOM 925 O O . GLY A 1 113 ? 15.562 2.031 -4.867 1 94.38 113 GLY A O 1
ATOM 926 N N . GLY A 1 114 ? 15.547 -0.04 -4.449 1 95.12 114 GLY A N 1
ATOM 927 C CA . GLY A 1 114 ? 15.547 -0.031 -2.994 1 95.12 114 GLY A CA 1
ATOM 928 C C . GLY A 1 114 ? 14.578 -1.028 -2.391 1 95.12 114 GLY A C 1
ATOM 929 O O . GLY A 1 114 ? 14.984 -2.076 -1.889 1 95.12 114 GLY A O 1
ATOM 930 N N . HIS A 1 115 ? 13.359 -0.743 -2.561 1 96.69 115 HIS A N 1
ATOM 931 C CA . HIS A 1 115 ? 12.375 -1.791 -2.299 1 96.69 115 HIS A CA 1
ATOM 932 C C . HIS A 1 115 ? 12.391 -2.842 -3.402 1 96.69 115 HIS A C 1
ATOM 934 O O . HIS A 1 115 ? 12.383 -2.504 -4.59 1 96.69 115 HIS A O 1
ATOM 940 N N . THR A 1 116 ? 12.406 -4.043 -3.082 1 95.88 116 THR A N 1
ATOM 941 C CA . THR A 1 116 ? 12.633 -5.102 -4.055 1 95.88 116 THR A CA 1
ATOM 942 C C . THR A 1 116 ? 11.352 -5.41 -4.832 1 95.88 116 THR A C 1
ATOM 944 O O . THR A 1 116 ? 10.281 -4.898 -4.496 1 95.88 116 THR A O 1
ATOM 947 N N . SER A 1 117 ? 11.453 -6.125 -5.953 1 97.81 117 SER A N 1
ATOM 948 C CA . SER A 1 117 ? 10.422 -6.906 -6.637 1 97.81 117 SER A CA 1
ATOM 949 C C . SER A 1 117 ? 9.625 -6.039 -7.602 1 97.81 117 SER A C 1
ATOM 951 O O . SER A 1 117 ? 8.641 -6.5 -8.188 1 97.81 117 SER A O 1
ATOM 953 N N . ASN A 1 118 ? 9.961 -4.77 -7.773 1 98.19 118 ASN A N 1
ATOM 954 C CA . ASN A 1 118 ? 9.188 -3.926 -8.68 1 98.19 118 ASN A CA 1
ATOM 955 C C . ASN A 1 118 ? 9.852 -3.811 -10.047 1 98.19 118 ASN A C 1
ATOM 957 O O . ASN A 1 118 ? 9.305 -3.188 -10.961 1 98.19 118 ASN A O 1
ATOM 961 N N . SER A 1 119 ? 11.086 -4.398 -10.266 1 98.56 119 SER A N 1
ATOM 962 C CA . SER A 1 119 ? 11.883 -4.211 -11.477 1 98.56 119 SER A CA 1
ATOM 963 C C . SER A 1 119 ? 11.141 -4.723 -12.703 1 98.56 119 SER A C 1
ATOM 965 O O . SER A 1 119 ? 11.195 -4.105 -13.773 1 98.56 119 SER A O 1
ATOM 967 N N . LEU A 1 120 ? 10.438 -5.863 -12.562 1 98.75 120 LEU A N 1
ATOM 968 C CA . LEU A 1 120 ? 9.734 -6.438 -13.703 1 98.75 120 LEU A CA 1
ATOM 969 C C . LEU A 1 120 ? 8.578 -5.547 -14.133 1 98.75 120 LEU A C 1
ATOM 971 O O . LEU A 1 120 ? 8.273 -5.445 -15.32 1 98.75 120 LEU A O 1
ATOM 975 N N . SER A 1 121 ? 7.867 -4.941 -13.188 1 98.81 121 SER A N 1
ATOM 976 C CA . SER A 1 121 ? 6.797 -3.998 -13.492 1 98.81 121 SER A CA 1
ATOM 977 C C . SER A 1 121 ? 7.336 -2.771 -14.227 1 98.81 121 SER A C 1
ATOM 979 O O . SER A 1 121 ? 6.746 -2.32 -15.211 1 98.81 121 SER A O 1
ATOM 981 N N . VAL A 1 122 ? 8.469 -2.221 -13.711 1 98.75 122 VAL A N 1
ATOM 982 C CA . VAL A 1 122 ? 9.102 -1.08 -14.359 1 98.75 122 VAL A CA 1
ATOM 983 C C . VAL A 1 122 ? 9.508 -1.454 -15.781 1 98.75 122 VAL A C 1
ATOM 985 O O . VAL A 1 122 ? 9.273 -0.689 -16.719 1 98.75 122 VAL A O 1
ATOM 988 N N . ALA A 1 123 ? 10.094 -2.662 -15.953 1 98.81 123 ALA A N 1
ATOM 989 C CA . ALA A 1 123 ? 10.484 -3.164 -17.266 1 98.81 123 ALA A CA 1
ATOM 990 C C . ALA A 1 123 ? 9.289 -3.229 -18.203 1 98.81 123 ALA A C 1
ATOM 992 O O . ALA A 1 123 ? 9.391 -2.859 -19.375 1 98.81 123 ALA A O 1
ATOM 993 N N . SER A 1 124 ? 8.148 -3.709 -17.703 1 98.5 124 SER A N 1
ATOM 994 C CA . SER A 1 124 ? 6.93 -3.789 -18.5 1 98.5 124 SER A CA 1
ATOM 995 C C . SER A 1 124 ? 6.5 -2.41 -19 1 98.5 124 SER A C 1
ATOM 997 O O . SER A 1 124 ? 6.051 -2.266 -20.141 1 98.5 124 SER A O 1
ATOM 999 N N . GLY A 1 125 ? 6.617 -1.383 -18.109 1 98.62 125 GLY A N 1
ATOM 1000 C CA . GLY A 1 125 ? 6.293 -0.021 -18.5 1 98.62 125 GLY A CA 1
ATOM 1001 C C . GLY A 1 125 ? 7.199 0.513 -19.594 1 98.62 125 GLY A C 1
ATOM 1002 O O . GLY A 1 125 ? 6.738 1.196 -20.516 1 98.62 125 GLY A O 1
ATOM 1003 N N . LEU A 1 126 ? 8.5 0.193 -19.484 1 98.56 126 LEU A N 1
ATOM 1004 C CA . LEU A 1 126 ? 9.461 0.594 -20.5 1 98.56 126 LEU A CA 1
ATOM 1005 C C . LEU A 1 126 ? 9.133 -0.04 -21.844 1 98.56 126 LEU A C 1
ATOM 1007 O O . LEU A 1 126 ? 9.109 0.646 -22.859 1 98.56 126 LEU A O 1
ATOM 1011 N N . VAL A 1 127 ? 8.82 -1.344 -21.844 1 98.25 127 VAL A N 1
ATOM 1012 C CA . VAL A 1 127 ? 8.5 -2.051 -23.078 1 98.25 127 VAL A CA 1
ATOM 1013 C C . VAL A 1 127 ? 7.211 -1.481 -23.672 1 98.25 127 VAL A C 1
ATOM 1015 O O . VAL A 1 127 ? 7.141 -1.227 -24.875 1 98.25 127 VAL A O 1
ATOM 1018 N N . PHE A 1 128 ? 6.117 -1.226 -22.906 1 97.88 128 PHE A N 1
ATOM 1019 C CA . PHE A 1 128 ? 4.828 -0.703 -23.328 1 97.88 128 PHE A CA 1
ATOM 1020 C C . PHE A 1 128 ? 4.988 0.649 -24.016 1 97.88 128 PHE A C 1
ATOM 1022 O O . PHE A 1 128 ? 4.508 0.849 -25.125 1 97.88 128 PHE A O 1
ATOM 1029 N N . SER A 1 129 ? 5.734 1.566 -23.328 1 97.94 129 SER A N 1
ATOM 1030 C CA . SER A 1 129 ? 5.91 2.902 -23.875 1 97.94 129 SER A CA 1
ATOM 1031 C C . SER A 1 129 ? 6.863 2.883 -25.078 1 97.94 129 SER A C 1
ATOM 1033 O O . SER A 1 129 ? 6.738 3.701 -25.984 1 97.94 129 SER A O 1
ATOM 1035 N N . ASN A 1 130 ? 7.867 1.967 -25.141 1 97.62 130 ASN A N 1
ATOM 1036 C CA . ASN A 1 130 ? 8.711 1.796 -26.312 1 97.62 130 ASN A CA 1
ATOM 1037 C C . ASN A 1 130 ? 7.883 1.428 -27.547 1 97.62 130 ASN A C 1
ATOM 1039 O O . ASN A 1 130 ? 8.18 1.87 -28.656 1 97.62 130 ASN A O 1
ATOM 1043 N N . GLN A 1 131 ? 6.883 0.567 -27.328 1 95.56 131 GLN A N 1
ATOM 1044 C CA . GLN A 1 131 ? 5.992 0.205 -28.422 1 95.56 131 GLN A CA 1
ATOM 1045 C C . GLN A 1 131 ? 5.262 1.431 -28.969 1 95.56 131 GLN A C 1
ATOM 1047 O O . GLN A 1 131 ? 5.137 1.6 -30.172 1 95.56 131 GLN A O 1
ATOM 1052 N N . LEU A 1 132 ? 4.793 2.268 -28.062 1 95.5 132 LEU A N 1
ATOM 1053 C CA . LEU A 1 132 ? 4.105 3.494 -28.438 1 95.5 132 LEU A CA 1
ATOM 1054 C C . LEU A 1 132 ? 5.043 4.418 -29.219 1 95.5 132 LEU A C 1
ATOM 1056 O O . LEU A 1 132 ? 4.629 5.055 -30.188 1 95.5 132 LEU A O 1
ATOM 1060 N N . LEU A 1 133 ? 6.293 4.426 -28.797 1 96.12 133 LEU A N 1
ATOM 1061 C CA . LEU A 1 133 ? 7.281 5.328 -29.375 1 96.12 133 LEU A CA 1
ATOM 1062 C C . LEU A 1 133 ? 7.957 4.691 -30.578 1 96.12 133 LEU A C 1
ATOM 1064 O O . LEU A 1 133 ? 8.797 5.316 -31.234 1 96.12 133 LEU A O 1
ATOM 1068 N N . ASP A 1 134 ? 7.695 3.441 -30.906 1 95 134 ASP A N 1
ATOM 1069 C CA . ASP A 1 134 ? 8.344 2.672 -31.953 1 95 134 ASP A CA 1
ATOM 1070 C C . ASP A 1 134 ? 9.859 2.633 -31.75 1 95 134 ASP A C 1
ATOM 1072 O O . ASP A 1 134 ? 10.625 2.902 -32.688 1 95 134 ASP A O 1
ATOM 1076 N N . LYS A 1 135 ? 10.219 2.455 -30.531 1 94.25 135 LYS A N 1
ATOM 1077 C CA . LYS A 1 135 ? 11.625 2.387 -30.141 1 94.25 135 LYS A CA 1
ATOM 1078 C C . LYS A 1 135 ? 12.094 0.938 -30.031 1 94.25 135 LYS A C 1
ATOM 1080 O O . LYS A 1 135 ? 11.484 0.137 -29.312 1 94.25 135 LYS A O 1
ATOM 1085 N N . GLU A 1 136 ? 13.164 0.628 -30.734 1 92 136 GLU A N 1
ATOM 1086 C CA . GLU A 1 136 ? 13.797 -0.684 -30.609 1 92 136 GLU A CA 1
ATOM 1087 C C . GLU A 1 136 ? 14.844 -0.691 -29.5 1 92 136 GLU A C 1
ATOM 1089 O O . GLU A 1 136 ? 15.922 -0.112 -29.656 1 92 136 GLU A O 1
ATOM 1094 N N . GLN A 1 137 ? 14.609 -1.289 -28.484 1 95.81 137 GLN A N 1
ATOM 1095 C CA . GLN A 1 137 ? 15.438 -1.325 -27.281 1 95.81 137 GLN A CA 1
ATOM 1096 C C . GLN A 1 137 ? 15.18 -2.596 -26.469 1 95.81 137 GLN A C 1
ATOM 1098 O O . GLN A 1 137 ? 14.023 -2.986 -26.266 1 95.81 137 GLN A O 1
ATOM 1103 N N . LEU A 1 138 ? 16.234 -3.334 -26.172 1 97.81 138 LEU A N 1
ATOM 1104 C CA . LEU A 1 138 ? 16.078 -4.492 -25.297 1 97.81 138 LEU A CA 1
ATOM 1105 C C . LEU A 1 138 ? 16.031 -4.07 -23.844 1 97.81 138 LEU A C 1
ATOM 1107 O O . LEU A 1 138 ? 16.812 -3.205 -23.422 1 97.81 138 LEU A O 1
ATOM 1111 N N . ILE A 1 139 ? 15.078 -4.531 -23.141 1 98.56 139 ILE A N 1
ATOM 1112 C CA . ILE A 1 139 ? 14.953 -4.309 -21.703 1 98.56 139 ILE A CA 1
ATOM 1113 C C . ILE A 1 139 ? 15.359 -5.57 -20.953 1 98.56 139 ILE A C 1
ATOM 1115 O O . ILE A 1 139 ? 14.812 -6.648 -21.188 1 98.56 139 ILE A O 1
ATOM 1119 N N . ILE A 1 140 ? 16.375 -5.48 -20 1 98.75 140 ILE A N 1
ATOM 1120 C CA . ILE A 1 140 ? 16.969 -6.637 -19.359 1 98.75 140 ILE A CA 1
ATOM 1121 C C . ILE A 1 140 ? 17 -6.422 -17.844 1 98.75 140 ILE A C 1
ATOM 1123 O O . ILE A 1 140 ? 18.016 -6.027 -17.281 1 98.75 140 ILE A O 1
ATOM 1127 N N . PRO A 1 141 ? 15.883 -6.648 -17.156 1 98.62 141 PRO A N 1
ATOM 1128 C CA . PRO A 1 141 ? 15.914 -6.609 -15.695 1 98.62 141 PRO A CA 1
ATOM 1129 C C . PRO A 1 141 ? 16.609 -7.824 -15.086 1 98.62 141 PRO A C 1
ATOM 1131 O O . PRO A 1 141 ? 16.469 -8.938 -15.594 1 98.62 141 PRO A O 1
ATOM 1134 N N . VAL A 1 142 ? 17.438 -7.613 -14.055 1 98.5 142 VAL A N 1
ATOM 1135 C CA . VAL A 1 142 ? 18.047 -8.656 -13.242 1 98.5 142 VAL A CA 1
ATOM 1136 C C . VAL A 1 142 ? 17.344 -8.734 -11.891 1 98.5 142 VAL A C 1
ATOM 1138 O O . VAL A 1 142 ? 17.297 -7.75 -11.148 1 98.5 142 VAL A O 1
ATOM 1141 N N . ILE A 1 143 ? 16.781 -9.859 -11.578 1 97.62 143 ILE A N 1
ATOM 1142 C CA . ILE A 1 143 ? 16 -10 -10.344 1 97.62 143 ILE A CA 1
ATOM 1143 C C . ILE A 1 143 ? 16.469 -11.234 -9.586 1 97.62 143 ILE A C 1
ATOM 1145 O O . ILE A 1 143 ? 16.828 -12.25 -10.188 1 97.62 143 ILE A O 1
ATOM 1149 N N . GLY A 1 144 ? 16.531 -11.148 -8.273 1 94.56 144 GLY A N 1
ATOM 1150 C CA . GLY A 1 144 ? 17 -12.234 -7.426 1 94.56 144 GLY A CA 1
ATOM 1151 C C . GLY A 1 144 ? 15.93 -13.258 -7.109 1 94.56 144 GLY A C 1
ATOM 1152 O O . GLY A 1 144 ? 14.742 -13 -7.312 1 94.56 144 GLY A O 1
ATOM 1153 N N . ASP A 1 145 ? 16.344 -14.383 -6.539 1 89.94 145 ASP A N 1
ATOM 1154 C CA . ASP A 1 145 ? 15.469 -15.508 -6.23 1 89.94 145 ASP A CA 1
ATOM 1155 C C . ASP A 1 145 ? 14.531 -15.172 -5.07 1 89.94 145 ASP A C 1
ATOM 1157 O O . ASP A 1 145 ? 13.422 -15.711 -4.984 1 89.94 145 ASP A O 1
ATOM 1161 N N . GLY A 1 146 ? 14.93 -14.32 -4.176 1 89.69 146 GLY A N 1
ATOM 1162 C CA . GLY A 1 146 ? 14.039 -13.883 -3.113 1 89.69 146 GLY A CA 1
ATOM 1163 C C . GLY A 1 146 ? 13 -12.875 -3.58 1 89.69 146 GLY A C 1
ATOM 1164 O O . GLY A 1 146 ? 11.828 -12.969 -3.217 1 89.69 146 GLY A O 1
ATOM 1165 N N . SER A 1 147 ? 13.438 -11.953 -4.426 1 93.62 147 SER A N 1
ATOM 1166 C CA . SER A 1 147 ? 12.602 -10.852 -4.891 1 93.62 147 SER A CA 1
ATOM 1167 C C . SER A 1 147 ? 11.508 -11.352 -5.824 1 93.62 147 SER A C 1
ATOM 1169 O O . SER A 1 147 ? 10.391 -10.82 -5.816 1 93.62 147 SER A O 1
ATOM 1171 N N . ILE A 1 148 ? 11.766 -12.344 -6.621 1 95.12 148 ILE A N 1
ATOM 1172 C CA . ILE A 1 148 ? 10.828 -12.766 -7.656 1 95.12 148 ILE A CA 1
ATOM 1173 C C . ILE A 1 148 ? 9.641 -13.484 -7.016 1 95.12 148 ILE A C 1
ATOM 1175 O O . ILE A 1 148 ? 8.594 -13.648 -7.645 1 95.12 148 ILE A O 1
ATOM 1179 N N . ALA A 1 149 ? 9.797 -13.922 -5.754 1 92.56 149 ALA A N 1
ATOM 1180 C CA . ALA A 1 149 ? 8.742 -14.648 -5.051 1 92.56 149 ALA A CA 1
ATOM 1181 C C . ALA A 1 149 ? 7.75 -13.688 -4.402 1 92.56 149 ALA A C 1
ATOM 1183 O O . ALA A 1 149 ? 6.723 -14.117 -3.869 1 92.56 149 ALA A O 1
ATOM 1184 N N . ASN A 1 150 ? 7.992 -12.391 -4.465 1 95.5 150 ASN A N 1
ATOM 1185 C CA . ASN A 1 150 ? 7.086 -11.383 -3.922 1 95.5 150 ASN A CA 1
ATOM 1186 C C . ASN A 1 150 ? 5.863 -11.188 -4.816 1 95.5 150 ASN A C 1
ATOM 1188 O O . ASN A 1 150 ? 5.91 -11.477 -6.012 1 95.5 150 ASN A O 1
ATOM 1192 N N . GLY A 1 151 ? 4.773 -10.664 -4.234 1 97.12 151 GLY A N 1
ATOM 1193 C CA . GLY A 1 151 ? 3.498 -10.508 -4.914 1 97.12 151 GLY A CA 1
ATOM 1194 C C . GLY A 1 151 ? 3.57 -9.586 -6.113 1 97.12 151 GLY A C 1
ATOM 1195 O O . GLY A 1 151 ? 2.928 -9.836 -7.137 1 97.12 151 GLY A O 1
ATOM 1196 N N . ILE A 1 152 ? 4.309 -8.508 -6.043 1 97.81 152 ILE A N 1
ATOM 1197 C CA . ILE A 1 152 ? 4.379 -7.551 -7.145 1 97.81 152 ILE A CA 1
ATOM 1198 C C . ILE A 1 152 ? 5.074 -8.195 -8.344 1 97.81 152 ILE A C 1
ATOM 1200 O O . ILE A 1 152 ? 4.656 -8 -9.484 1 97.81 152 ILE A O 1
ATOM 1204 N N . ALA A 1 153 ? 6.184 -8.93 -8.094 1 97.88 153 ALA A N 1
ATOM 1205 C CA . ALA A 1 153 ? 6.879 -9.625 -9.172 1 97.88 153 ALA A CA 1
ATOM 1206 C C . ALA A 1 153 ? 5.969 -10.656 -9.836 1 97.88 153 ALA A C 1
ATOM 1208 O O . ALA A 1 153 ? 5.992 -10.812 -11.062 1 97.88 153 ALA A O 1
ATOM 1209 N N . PHE A 1 154 ? 5.137 -11.312 -9.07 1 96.94 154 PHE A N 1
ATOM 1210 C CA . PHE A 1 154 ? 4.203 -12.289 -9.617 1 96.94 154 PHE A CA 1
ATOM 1211 C C . PHE A 1 154 ? 3.168 -11.617 -10.508 1 96.94 154 PHE A C 1
ATOM 1213 O O . PHE A 1 154 ? 2.846 -12.117 -11.586 1 96.94 154 PHE A O 1
ATOM 1220 N N . GLU A 1 155 ? 2.574 -10.5 -10 1 97.31 155 GLU A N 1
ATOM 1221 C CA . GLU A 1 155 ? 1.638 -9.742 -10.828 1 97.31 155 GLU A CA 1
ATOM 1222 C C . GLU A 1 155 ? 2.26 -9.367 -12.164 1 97.31 155 GLU A C 1
ATOM 1224 O O . GLU A 1 155 ? 1.613 -9.484 -13.211 1 97.31 155 GLU A O 1
ATOM 1229 N N . ALA A 1 156 ? 3.52 -8.953 -12.141 1 98.31 156 ALA A N 1
ATOM 1230 C CA . ALA A 1 156 ? 4.223 -8.57 -13.359 1 98.31 156 ALA A CA 1
ATOM 1231 C C . ALA A 1 156 ? 4.418 -9.773 -14.281 1 98.31 156 ALA A C 1
ATOM 1233 O O . ALA A 1 156 ? 4.148 -9.688 -15.484 1 98.31 156 ALA A O 1
ATOM 1234 N N . ILE A 1 157 ? 4.887 -10.883 -13.719 1 97.12 157 ILE A N 1
ATOM 1235 C CA . ILE A 1 157 ? 5.121 -12.102 -14.492 1 97.12 157 ILE A CA 1
ATOM 1236 C C . ILE A 1 157 ? 3.83 -12.531 -15.18 1 97.12 157 ILE A C 1
ATOM 1238 O O . ILE A 1 157 ? 3.844 -12.914 -16.359 1 97.12 157 ILE A O 1
ATOM 1242 N N . ASN A 1 158 ? 2.721 -12.414 -14.445 1 95.44 158 ASN A N 1
ATOM 1243 C CA . ASN A 1 158 ? 1.411 -12.781 -14.969 1 95.44 158 ASN A CA 1
ATOM 1244 C C . ASN A 1 158 ? 1.014 -11.898 -16.156 1 95.44 158 ASN A C 1
ATOM 1246 O O . ASN A 1 158 ? 0.374 -12.359 -17.094 1 95.44 158 ASN A O 1
ATOM 1250 N N . ASN A 1 159 ? 1.432 -10.664 -16.188 1 95.81 159 ASN A N 1
ATOM 1251 C CA . ASN A 1 159 ? 0.99 -9.688 -17.172 1 95.81 159 ASN A CA 1
ATOM 1252 C C . ASN A 1 159 ? 1.961 -9.594 -18.344 1 95.81 159 ASN A C 1
ATOM 1254 O O . ASN A 1 159 ? 1.545 -9.383 -19.484 1 95.81 159 ASN A O 1
ATOM 1258 N N . ILE A 1 160 ? 3.268 -9.766 -18.094 1 97.44 160 ILE A N 1
ATOM 1259 C CA . ILE A 1 160 ? 4.312 -9.562 -19.094 1 97.44 160 ILE A CA 1
ATOM 1260 C C . ILE A 1 160 ? 4.074 -10.5 -20.281 1 97.44 160 ILE A C 1
ATOM 1262 O O . ILE A 1 160 ? 3.996 -10.047 -21.422 1 97.44 160 ILE A O 1
ATOM 1266 N N . SER A 1 161 ? 3.924 -11.773 -20 1 94.06 161 SER A N 1
ATOM 1267 C CA . SER A 1 161 ? 3.73 -12.742 -21.078 1 94.06 161 SER A CA 1
ATOM 1268 C C . SER A 1 161 ? 2.361 -12.578 -21.734 1 94.06 161 SER A C 1
ATOM 1270 O O . SER A 1 161 ? 2.225 -12.711 -22.938 1 94.06 161 SER A O 1
ATOM 1272 N N . PHE A 1 162 ? 1.339 -12.203 -20.953 1 93.19 162 PHE A N 1
ATOM 1273 C CA . PHE A 1 162 ? -0.022 -12.039 -21.438 1 93.19 162 PHE A CA 1
ATOM 1274 C C . PHE A 1 162 ? -0.089 -10.906 -22.469 1 93.19 162 PHE A C 1
ATOM 1276 O O . PHE A 1 162 ? -0.765 -11.031 -23.484 1 93.19 162 PHE A O 1
ATOM 1283 N N . HIS A 1 163 ? 0.631 -9.836 -22.266 1 93.38 163 HIS A N 1
ATOM 1284 C CA . HIS A 1 163 ? 0.601 -8.672 -23.141 1 93.38 163 HIS A CA 1
ATOM 1285 C C . HIS A 1 163 ? 1.756 -8.703 -24.141 1 93.38 163 HIS A C 1
ATOM 1287 O O . HIS A 1 163 ? 1.988 -7.727 -24.859 1 93.38 163 HIS A O 1
ATOM 1293 N N . HIS A 1 164 ? 2.561 -9.773 -24.141 1 93.31 164 HIS A N 1
ATOM 1294 C CA . HIS A 1 164 ? 3.662 -9.984 -25.078 1 93.31 164 HIS A CA 1
ATOM 1295 C C . HIS A 1 164 ? 4.715 -8.891 -24.938 1 93.31 164 HIS A C 1
ATOM 1297 O O . HIS A 1 164 ? 5.188 -8.344 -25.938 1 93.31 164 HIS A O 1
ATOM 1303 N N . HIS A 1 165 ? 4.875 -8.445 -23.703 1 96.06 165 HIS A N 1
ATOM 1304 C CA . HIS A 1 165 ? 5.996 -7.551 -23.438 1 96.06 165 HIS A CA 1
ATOM 1305 C C . HIS A 1 165 ? 7.324 -8.297 -23.531 1 96.06 165 HIS A C 1
ATOM 1307 O O . HIS A 1 165 ? 7.801 -8.836 -22.531 1 96.06 165 HIS A O 1
ATOM 1313 N N . LYS A 1 166 ? 7.957 -8.258 -24.688 1 96.75 166 LYS A N 1
ATOM 1314 C CA . LYS A 1 166 ? 9.18 -9.016 -24.938 1 96.75 166 LYS A CA 1
ATOM 1315 C C . LYS A 1 166 ? 10.375 -8.375 -24.234 1 96.75 166 LYS A C 1
ATOM 1317 O O . LYS A 1 166 ? 10.703 -7.211 -24.484 1 96.75 166 LYS A O 1
ATOM 1322 N N . MET A 1 167 ? 10.953 -9.148 -23.344 1 98.62 167 MET A N 1
ATOM 1323 C CA . MET A 1 167 ? 12.133 -8.742 -22.578 1 98.62 167 MET A CA 1
ATOM 1324 C C . MET A 1 167 ? 12.945 -9.961 -22.141 1 98.62 167 MET A C 1
ATOM 1326 O O . MET A 1 167 ? 12.477 -11.094 -22.25 1 98.62 167 MET A O 1
ATOM 1330 N N . ILE A 1 168 ? 14.172 -9.75 -21.797 1 98.81 168 ILE A N 1
ATOM 1331 C CA . ILE A 1 168 ? 15.016 -10.797 -21.219 1 98.81 168 ILE A CA 1
ATOM 1332 C C . ILE A 1 168 ? 15.141 -10.594 -19.703 1 98.81 168 ILE A C 1
ATOM 1334 O O . ILE A 1 168 ? 15.75 -9.625 -19.25 1 98.81 168 ILE A O 1
ATOM 1338 N N . ILE A 1 169 ? 14.508 -11.453 -18.938 1 98.81 169 ILE A N 1
ATOM 1339 C CA . ILE A 1 169 ? 14.57 -11.391 -17.484 1 98.81 169 ILE A CA 1
ATOM 1340 C C . ILE A 1 169 ? 15.695 -12.289 -16.984 1 98.81 169 ILE A C 1
ATOM 1342 O O . ILE A 1 169 ? 15.688 -13.5 -17.203 1 98.81 169 ILE A O 1
ATOM 1346 N N . ILE A 1 170 ? 16.719 -11.695 -16.344 1 98.81 170 ILE A N 1
ATOM 1347 C CA . ILE A 1 170 ? 17.797 -12.461 -15.711 1 98.81 170 ILE A CA 1
ATOM 1348 C C . ILE A 1 170 ? 17.406 -12.797 -14.273 1 98.81 170 ILE A C 1
ATOM 1350 O O . ILE A 1 170 ? 17.297 -11.906 -13.422 1 98.81 170 ILE A O 1
ATOM 1354 N N . LEU A 1 171 ? 17.141 -14.055 -13.984 1 97.5 171 LEU A N 1
ATOM 1355 C CA . LEU A 1 171 ? 16.891 -14.531 -12.625 1 97.5 171 LEU A CA 1
ATOM 1356 C C . LEU A 1 171 ? 18.188 -14.969 -11.961 1 97.5 171 LEU A C 1
ATOM 1358 O O . LEU A 1 171 ? 18.688 -16.062 -12.234 1 97.5 171 LEU A O 1
ATOM 1362 N N . ASN A 1 172 ? 18.734 -14.07 -11.125 1 96.06 172 ASN A N 1
ATOM 1363 C CA . ASN A 1 172 ? 19.953 -14.359 -10.359 1 96.06 172 ASN A CA 1
ATOM 1364 C C . ASN A 1 172 ? 19.641 -15.211 -9.133 1 96.06 172 ASN A C 1
ATOM 1366 O O . ASN A 1 172 ? 19.234 -14.688 -8.086 1 96.06 172 ASN A O 1
ATOM 1370 N N . ASP A 1 173 ? 19.875 -16.5 -9.234 1 92.62 173 ASP A N 1
ATOM 1371 C CA . ASP A 1 173 ? 19.562 -17.453 -8.18 1 92.62 173 ASP A CA 1
ATOM 1372 C C . ASP A 1 173 ? 20.797 -17.781 -7.352 1 92.62 173 ASP A C 1
ATOM 1374 O O . ASP A 1 173 ? 21.578 -18.672 -7.707 1 92.62 173 ASP A O 1
ATOM 1378 N N . ASN A 1 174 ? 20.922 -17.078 -6.246 1 83.88 174 ASN A N 1
ATOM 1379 C CA . ASN A 1 174 ? 22.094 -17.312 -5.402 1 83.88 174 ASN A CA 1
ATOM 1380 C C . ASN A 1 174 ? 21.766 -18.266 -4.254 1 83.88 174 ASN A C 1
ATOM 1382 O O . ASN A 1 174 ? 22.531 -18.375 -3.295 1 83.88 174 ASN A O 1
ATOM 1386 N N . GLN A 1 175 ? 20.609 -18.812 -4.309 1 71.88 175 GLN A N 1
ATOM 1387 C CA . GLN A 1 175 ? 20.156 -19.891 -3.445 1 71.88 175 GLN A CA 1
ATOM 1388 C C . GLN A 1 175 ? 20.047 -19.422 -1.996 1 71.88 175 GLN A C 1
ATOM 1390 O O . GLN A 1 175 ? 19.922 -20.25 -1.085 1 71.88 175 GLN A O 1
ATOM 1395 N N . MET A 1 176 ? 20.219 -18.156 -1.712 1 63.75 176 MET A N 1
ATOM 1396 C CA . MET A 1 176 ? 20.062 -17.625 -0.356 1 63.75 176 MET A CA 1
ATOM 1397 C C . MET A 1 176 ? 18.641 -17.797 0.145 1 63.75 176 MET A C 1
ATOM 1399 O O . MET A 1 176 ? 18.406 -17.875 1.352 1 63.75 176 MET A O 1
ATOM 1403 N N . SER A 1 177 ? 17.828 -17.781 -0.811 1 52.41 177 SER A N 1
ATOM 1404 C CA . SER A 1 177 ? 16.422 -17.891 -0.447 1 52.41 177 SER A CA 1
ATOM 1405 C C . SER A 1 177 ? 16.109 -19.266 0.115 1 52.41 177 SER A C 1
ATOM 1407 O O . SER A 1 177 ? 15 -19.516 0.576 1 52.41 177 SER A O 1
ATOM 1409 N N . ILE A 1 178 ? 17.109 -20.125 -0.094 1 40.75 178 ILE A N 1
ATOM 1410 C CA . ILE A 1 178 ? 16.938 -21.453 0.471 1 40.75 178 ILE A CA 1
ATOM 1411 C C . ILE A 1 178 ? 16.984 -21.375 1.996 1 40.75 178 ILE A C 1
ATOM 1413 O O . ILE A 1 178 ? 16.547 -22.312 2.682 1 40.75 178 ILE A O 1
ATOM 1417 N N . SER A 1 179 ? 17.531 -20.062 2.307 1 51.69 179 SER A N 1
ATOM 1418 C CA . SER A 1 179 ? 17.344 -20.031 3.752 1 51.69 179 SER A CA 1
ATOM 1419 C C . SER A 1 179 ? 15.891 -20.312 4.129 1 51.69 179 SER A C 1
ATOM 1421 O O . SER A 1 179 ? 14.977 -20 3.357 1 51.69 179 SER A O 1
ATOM 1423 N N . GLU A 1 180 ? 15.617 -21.328 4.902 1 54.25 180 GLU A N 1
ATOM 1424 C CA . GLU A 1 180 ? 14.406 -22.047 5.285 1 54.25 180 GLU A CA 1
ATOM 1425 C C . GLU A 1 180 ? 13.219 -21.094 5.395 1 54.25 180 GLU A C 1
ATOM 1427 O O . GLU A 1 180 ? 12.086 -21.516 5.633 1 54.25 180 GLU A O 1
ATOM 1432 N N . ASN A 1 181 ? 13.492 -19.766 4.832 1 57.94 181 ASN A N 1
ATOM 1433 C CA . ASN A 1 181 ? 12.328 -19.031 5.312 1 57.94 181 ASN A CA 1
ATOM 1434 C C . ASN A 1 181 ? 11.648 -18.266 4.184 1 57.94 181 ASN A C 1
ATOM 1436 O O . ASN A 1 181 ? 10.828 -17.375 4.434 1 57.94 181 ASN A O 1
ATOM 1440 N N . PHE A 1 182 ? 11.844 -18.828 2.879 1 66.81 182 PHE A N 1
ATOM 1441 C CA . PHE A 1 182 ? 11.289 -17.891 1.907 1 66.81 182 PHE A CA 1
ATOM 1442 C C . PHE A 1 182 ? 10.07 -18.484 1.221 1 66.81 182 PHE A C 1
ATOM 1444 O O . PHE A 1 182 ? 9.375 -17.797 0.475 1 66.81 182 PHE A O 1
ATOM 1451 N N . GLY A 1 183 ? 9.766 -19.703 1.404 1 78.06 183 GLY A N 1
ATOM 1452 C CA . GLY A 1 183 ? 8.523 -20.172 0.829 1 78.06 183 GLY A CA 1
ATOM 1453 C C . GLY A 1 183 ? 8.711 -21.344 -0.124 1 78.06 183 GLY A C 1
ATOM 1454 O O . GLY A 1 183 ? 9.844 -21.688 -0.47 1 78.06 183 GLY A O 1
ATOM 1455 N N . GLU A 1 184 ? 7.656 -21.938 -0.562 1 82.5 184 GLU A N 1
ATOM 1456 C CA . GLU A 1 184 ? 7.676 -23.125 -1.419 1 82.5 184 GLU A CA 1
ATOM 1457 C C . GLU A 1 184 ? 8.094 -22.766 -2.842 1 82.5 184 GLU A C 1
ATOM 1459 O O . GLU A 1 184 ? 8.727 -23.578 -3.529 1 82.5 184 GLU A O 1
ATOM 1464 N N . PHE A 1 185 ? 7.738 -21.609 -3.283 1 87.12 185 PHE A N 1
ATOM 1465 C CA . PHE A 1 185 ? 8.117 -21.156 -4.621 1 87.12 185 PHE A CA 1
ATOM 1466 C C . PHE A 1 185 ? 9.633 -21.062 -4.746 1 87.12 185 PHE A C 1
ATOM 1468 O O . PHE A 1 185 ? 10.195 -21.422 -5.785 1 87.12 185 PHE A O 1
ATOM 1475 N N . ASN A 1 186 ? 10.297 -20.641 -3.76 1 82.38 186 ASN A N 1
ATOM 1476 C CA . ASN A 1 186 ? 11.758 -20.562 -3.764 1 82.38 186 ASN A CA 1
ATOM 1477 C C . ASN A 1 186 ? 12.391 -21.938 -3.84 1 82.38 186 ASN A C 1
ATOM 1479 O O . ASN A 1 186 ? 13.406 -22.125 -4.516 1 82.38 186 ASN A O 1
ATOM 1483 N N . LYS A 1 187 ? 11.773 -22.906 -3.182 1 82.25 187 LYS A N 1
ATOM 1484 C CA . LYS A 1 187 ? 12.227 -24.281 -3.283 1 82.25 187 LYS A CA 1
ATOM 1485 C C . LYS A 1 187 ? 12.055 -24.812 -4.703 1 82.25 187 LYS A C 1
ATOM 1487 O O . LYS A 1 187 ? 12.938 -25.5 -5.227 1 82.25 187 LYS A O 1
ATOM 1492 N N . LEU A 1 188 ? 10.93 -24.453 -5.266 1 85 188 LEU A N 1
ATOM 1493 C CA . LEU A 1 188 ? 10.641 -24.859 -6.637 1 85 188 LEU A CA 1
ATOM 1494 C C . LEU A 1 188 ? 11.695 -24.312 -7.598 1 85 188 LEU A C 1
ATOM 1496 O O . LEU A 1 188 ? 12.156 -25.031 -8.484 1 85 188 LEU A O 1
ATOM 1500 N N . LEU A 1 189 ? 12.086 -23.078 -7.402 1 85.25 189 LEU A N 1
ATOM 1501 C CA . LEU A 1 189 ? 13.055 -22.422 -8.273 1 85.25 189 LEU A CA 1
ATOM 1502 C C . LEU A 1 189 ? 14.391 -23.156 -8.266 1 85.25 189 LEU A C 1
ATOM 1504 O O . LEU A 1 189 ? 15.039 -23.297 -9.305 1 85.25 189 LEU A O 1
ATOM 1508 N N . THR A 1 190 ? 14.75 -23.641 -7.148 1 81.94 190 THR A N 1
ATOM 1509 C CA . THR A 1 190 ? 16.031 -24.328 -6.988 1 81.94 190 THR A CA 1
ATOM 1510 C C . THR A 1 190 ? 16.062 -25.609 -7.824 1 81.94 190 THR A C 1
ATOM 1512 O O . THR A 1 190 ? 17.109 -25.984 -8.352 1 81.94 190 THR A O 1
ATOM 1515 N N . ASN A 1 191 ? 14.883 -26.188 -8.062 1 82.62 191 ASN A N 1
ATOM 1516 C CA . ASN A 1 191 ? 14.828 -27.484 -8.734 1 82.62 191 ASN A CA 1
ATOM 1517 C C . ASN A 1 191 ? 14.156 -27.391 -10.102 1 82.62 191 ASN A C 1
ATOM 1519 O O . ASN A 1 191 ? 13.844 -28.406 -10.719 1 82.62 191 ASN A O 1
ATOM 1523 N N . LEU A 1 192 ? 14.047 -26.219 -10.461 1 88.5 192 LEU A N 1
ATOM 1524 C CA . LEU A 1 192 ? 13.312 -26.016 -11.703 1 88.5 192 LEU A CA 1
ATOM 1525 C C . LEU A 1 192 ? 14.086 -26.562 -12.898 1 88.5 192 LEU A C 1
ATOM 1527 O O . LEU A 1 192 ? 15.266 -26.266 -13.07 1 88.5 192 LEU A O 1
ATOM 1531 N N . LYS A 1 193 ? 13.5 -27.469 -13.695 1 86.94 193 LYS A N 1
ATOM 1532 C CA . LYS A 1 193 ? 14.078 -28.062 -14.891 1 86.94 193 LYS A CA 1
ATOM 1533 C C . LYS A 1 193 ? 13.508 -27.422 -16.156 1 86.94 193 LYS A C 1
ATOM 1535 O O . LYS A 1 193 ? 12.469 -26.75 -16.109 1 86.94 193 LYS A O 1
ATOM 1540 N N . ASP A 1 194 ? 14.25 -27.453 -17.109 1 87.62 194 ASP A N 1
ATOM 1541 C CA . ASP A 1 194 ? 13.797 -26.938 -18.391 1 87.62 194 ASP A CA 1
ATOM 1542 C C . ASP A 1 194 ? 12.914 -27.938 -19.109 1 87.62 194 ASP A C 1
ATOM 1544 O O . ASP A 1 194 ? 13.305 -28.484 -20.156 1 87.62 194 ASP A O 1
ATOM 1548 N N . ASP A 1 195 ? 11.734 -28.172 -18.672 1 88.31 195 ASP A N 1
ATOM 1549 C CA . ASP A 1 195 ? 10.766 -29.094 -19.266 1 88.31 195 ASP A CA 1
ATOM 1550 C C . ASP A 1 195 ? 9.367 -28.469 -19.297 1 88.31 195 ASP A C 1
ATOM 1552 O O . ASP A 1 195 ? 9.203 -27.281 -19 1 88.31 195 ASP A O 1
ATOM 1556 N N . GLN A 1 196 ? 8.422 -29.172 -19.703 1 83.69 196 GLN A N 1
ATOM 1557 C CA . GLN A 1 196 ? 7.086 -28.625 -19.938 1 83.69 196 GLN A CA 1
ATOM 1558 C C . GLN A 1 196 ? 6.371 -28.359 -18.625 1 83.69 196 GLN A C 1
ATOM 1560 O O . GLN A 1 196 ? 5.379 -27.625 -18.594 1 83.69 196 GLN A O 1
ATOM 1565 N N . ALA A 1 197 ? 6.84 -28.906 -17.547 1 87.5 197 ALA A N 1
ATOM 1566 C CA . ALA A 1 197 ? 6.227 -28.688 -16.25 1 87.5 197 ALA A CA 1
ATOM 1567 C C . ALA A 1 197 ? 6.75 -27.422 -15.594 1 87.5 197 ALA A C 1
ATOM 1569 O O . ALA A 1 197 ? 6.242 -26.984 -14.555 1 87.5 197 ALA A O 1
ATOM 1570 N N . ASN A 1 198 ? 7.699 -26.828 -16.344 1 91.12 198 ASN A N 1
ATOM 1571 C CA . ASN A 1 198 ? 8.297 -25.594 -15.844 1 91.12 198 ASN A CA 1
ATOM 1572 C C . ASN A 1 198 ? 7.254 -24.484 -15.68 1 91.12 198 ASN A C 1
ATOM 1574 O O . ASN A 1 198 ? 6.559 -24.141 -16.641 1 91.12 198 ASN A O 1
ATOM 1578 N N . PHE A 1 199 ? 7.207 -23.969 -14.5 1 91.25 199 PHE A N 1
ATOM 1579 C CA . PHE A 1 199 ? 6.215 -22.969 -14.141 1 91.25 199 PHE A CA 1
ATOM 1580 C C . PHE A 1 199 ? 6.215 -21.812 -15.141 1 91.25 199 PHE A C 1
ATOM 1582 O O . PHE A 1 199 ? 5.156 -21.375 -15.594 1 91.25 199 PHE A O 1
ATOM 1589 N N . PHE A 1 200 ? 7.402 -21.297 -15.453 1 95.38 200 PHE A N 1
ATOM 1590 C CA . PHE A 1 200 ? 7.508 -20.141 -16.344 1 95.38 200 PHE A CA 1
ATOM 1591 C C . PHE A 1 200 ? 7.047 -20.516 -17.75 1 95.38 200 PHE A C 1
ATOM 1593 O O . PHE A 1 200 ? 6.395 -19.703 -18.422 1 95.38 200 PHE A O 1
ATOM 1600 N N . LYS A 1 201 ? 7.375 -21.703 -18.234 1 94.5 201 LYS A N 1
ATOM 1601 C CA . LYS A 1 201 ? 6.926 -22.141 -19.547 1 94.5 201 LYS A CA 1
ATOM 1602 C C . LYS A 1 201 ? 5.402 -22.266 -19.594 1 94.5 201 LYS A C 1
ATOM 1604 O O . LYS A 1 201 ? 4.781 -21.922 -20.609 1 94.5 201 LYS A O 1
ATOM 1609 N N . GLN A 1 202 ? 4.875 -22.719 -18.516 1 93.06 202 GLN A N 1
ATOM 1610 C CA . GLN A 1 202 ? 3.42 -22.828 -18.422 1 93.06 202 GLN A CA 1
ATOM 1611 C C . GLN A 1 202 ? 2.766 -21.453 -18.516 1 93.06 202 GLN A C 1
ATOM 1613 O O . GLN A 1 202 ? 1.611 -21.328 -18.938 1 93.06 202 GLN A O 1
ATOM 1618 N N . LEU A 1 203 ? 3.455 -20.422 -18.125 1 94.19 203 LEU A N 1
ATOM 1619 C CA . LEU A 1 203 ? 2.955 -19.047 -18.219 1 94.19 203 LEU A CA 1
ATOM 1620 C C . LEU A 1 203 ? 3.383 -18.406 -19.531 1 94.19 203 LEU A C 1
ATOM 1622 O O . LEU A 1 203 ? 3.389 -17.172 -19.641 1 94.19 203 LEU A O 1
ATOM 1626 N N . ASN A 1 204 ? 3.906 -19.156 -20.453 1 94.88 204 ASN A N 1
ATOM 1627 C CA . ASN A 1 204 ? 4.184 -18.75 -21.828 1 94.88 204 ASN A CA 1
ATOM 1628 C C . ASN A 1 204 ? 5.477 -17.938 -21.922 1 94.88 204 ASN A C 1
ATOM 1630 O O . ASN A 1 204 ? 5.582 -17.031 -22.75 1 94.88 204 ASN A O 1
ATOM 1634 N N . TYR A 1 205 ? 6.453 -18.219 -21.062 1 97.25 205 TYR A N 1
ATOM 1635 C CA . TYR A 1 205 ? 7.816 -17.719 -21.188 1 97.25 205 TYR A CA 1
ATOM 1636 C C . TYR A 1 205 ? 8.719 -18.75 -21.859 1 97.25 205 TYR A C 1
ATOM 1638 O O . TYR A 1 205 ? 8.453 -19.953 -21.797 1 97.25 205 TYR A O 1
ATOM 1646 N N . GLU A 1 206 ? 9.719 -18.219 -22.547 1 96.94 206 GLU A N 1
ATOM 1647 C CA . GLU A 1 206 ? 10.883 -19.062 -22.781 1 96.94 206 GLU A CA 1
ATOM 1648 C C . GLU A 1 206 ? 11.758 -19.156 -21.531 1 96.94 206 GLU A C 1
ATOM 1650 O O . GLU A 1 206 ? 11.75 -18.25 -20.703 1 96.94 206 GLU A O 1
ATOM 1655 N N . TYR A 1 207 ? 12.406 -20.281 -21.406 1 97 207 TYR A N 1
ATOM 1656 C CA . TYR A 1 207 ? 13.219 -20.516 -20.219 1 97 207 TYR A CA 1
ATOM 1657 C C . TYR A 1 207 ? 14.57 -21.109 -20.594 1 97 207 TYR A C 1
ATOM 1659 O O . TYR A 1 207 ? 14.641 -22.031 -21.406 1 97 207 TYR A O 1
ATOM 1667 N N . LEU A 1 208 ? 15.641 -20.5 -20.094 1 96.19 208 LEU A N 1
ATOM 1668 C CA . LEU A 1 208 ? 17.016 -20.969 -20.219 1 96.19 208 LEU A CA 1
ATOM 1669 C C . LEU A 1 208 ? 17.688 -21.062 -18.859 1 96.19 208 LEU A C 1
ATOM 1671 O O . LEU A 1 208 ? 17.516 -20.172 -18.016 1 96.19 208 LEU A O 1
ATOM 1675 N N . LYS A 1 209 ? 18.453 -22.125 -18.688 1 96 209 LYS A N 1
ATOM 1676 C CA . LYS A 1 209 ? 19.188 -22.266 -17.422 1 96 209 LYS A CA 1
ATOM 1677 C C . LYS A 1 209 ? 20.688 -22.203 -17.656 1 96 209 LYS A C 1
ATOM 1679 O O . LYS A 1 209 ? 21.219 -22.875 -18.562 1 96 209 LYS A O 1
ATOM 1684 N N . ILE A 1 210 ? 21.328 -21.359 -16.969 1 96.25 210 ILE A N 1
ATOM 1685 C CA . ILE A 1 210 ? 22.781 -21.312 -16.891 1 96.25 210 ILE A CA 1
ATOM 1686 C C . ILE A 1 210 ? 23.25 -21.875 -15.562 1 96.25 210 ILE A C 1
ATOM 1688 O O . ILE A 1 210 ? 23.078 -21.25 -14.516 1 96.25 210 ILE A O 1
ATOM 1692 N N . GLU A 1 211 ? 23.922 -22.984 -15.578 1 94.69 211 GLU A N 1
ATOM 1693 C CA . GLU A 1 211 ? 24.25 -23.734 -14.367 1 94.69 211 GLU A CA 1
ATOM 1694 C C . GLU A 1 211 ? 25.359 -23.062 -13.578 1 94.69 211 GLU A C 1
ATOM 1696 O O . GLU A 1 211 ? 25.406 -23.172 -12.352 1 94.69 211 GLU A O 1
ATOM 1701 N N . ASP A 1 212 ? 26.25 -22.453 -14.289 1 96.44 212 ASP A N 1
ATOM 1702 C CA . ASP A 1 212 ? 27.359 -21.797 -13.609 1 96.44 212 ASP A CA 1
ATOM 1703 C C . ASP A 1 212 ? 27.422 -20.312 -13.961 1 96.44 212 ASP A C 1
ATOM 1705 O O . ASP A 1 212 ? 28.016 -19.922 -14.977 1 96.44 212 ASP A O 1
ATOM 1709 N N . GLY A 1 213 ? 26.922 -19.469 -13.102 1 96.69 213 GLY A N 1
ATOM 1710 C CA . GLY A 1 213 ? 26.875 -18.031 -13.305 1 96.69 213 GLY A CA 1
ATOM 1711 C C . GLY A 1 213 ? 28.219 -17.359 -13.141 1 96.69 213 GLY A C 1
ATOM 1712 O O . GLY A 1 213 ? 28.312 -16.125 -13.18 1 96.69 213 GLY A O 1
ATOM 1713 N N . HIS A 1 214 ? 29.281 -18.156 -12.922 1 96.56 214 HIS A N 1
ATOM 1714 C CA . HIS A 1 214 ? 30.641 -17.625 -12.797 1 96.56 214 HIS A CA 1
ATOM 1715 C C . HIS A 1 214 ? 31.516 -18.062 -13.969 1 96.56 214 HIS A C 1
ATOM 1717 O O . HIS A 1 214 ? 32.719 -17.797 -13.984 1 96.56 214 HIS A O 1
ATOM 1723 N N . ASP A 1 215 ? 30.922 -18.703 -14.93 1 97.62 215 ASP A N 1
ATOM 1724 C CA . ASP A 1 215 ? 31.562 -19.094 -16.188 1 97.62 215 ASP A CA 1
ATOM 1725 C C . ASP A 1 215 ? 31.125 -18.172 -17.328 1 97.62 215 ASP A C 1
ATOM 1727 O O . ASP A 1 215 ? 30.047 -18.344 -17.891 1 97.62 215 ASP A O 1
ATOM 1731 N N . LEU A 1 216 ? 32.031 -17.328 -17.766 1 98.19 216 LEU A N 1
ATOM 1732 C CA . LEU A 1 216 ? 31.703 -16.297 -18.75 1 98.19 216 LEU A CA 1
ATOM 1733 C C . LEU A 1 216 ? 31.266 -16.922 -20.062 1 98.19 216 LEU A C 1
ATOM 1735 O O . LEU A 1 216 ? 30.359 -16.406 -20.734 1 98.19 216 LEU A O 1
ATOM 1739 N N . ASP A 1 217 ? 31.891 -18.016 -20.453 1 97.88 217 ASP A N 1
ATOM 1740 C CA . ASP A 1 217 ? 31.516 -18.672 -21.703 1 97.88 217 ASP A CA 1
ATOM 1741 C C . ASP A 1 217 ? 30.078 -19.172 -21.656 1 97.88 217 ASP A C 1
ATOM 1743 O O . ASP A 1 217 ? 29.328 -19.016 -22.625 1 97.88 217 ASP A O 1
ATOM 1747 N N . GLN A 1 218 ? 29.703 -19.781 -20.578 1 97.94 218 GLN A N 1
ATOM 1748 C CA . GLN A 1 218 ? 28.328 -20.25 -20.406 1 97.94 218 GLN A CA 1
ATOM 1749 C C . GLN A 1 218 ? 27.344 -19.094 -20.422 1 97.94 218 GLN A C 1
ATOM 1751 O O . GLN A 1 218 ? 26.266 -19.188 -21.031 1 97.94 218 GLN A O 1
ATOM 1756 N N . ILE A 1 219 ? 27.703 -18.062 -19.75 1 98.5 219 ILE A N 1
ATOM 1757 C CA . ILE A 1 219 ? 26.844 -16.891 -19.672 1 98.5 219 ILE A CA 1
ATOM 1758 C C . ILE A 1 219 ? 26.625 -16.312 -21.062 1 98.5 219 ILE A C 1
ATOM 1760 O O . ILE A 1 219 ? 25.484 -16.062 -21.484 1 98.5 219 ILE A O 1
ATOM 1764 N N . PHE A 1 220 ? 27.75 -16.109 -21.828 1 98.56 220 PHE A N 1
ATOM 1765 C CA . PHE A 1 220 ? 27.656 -15.523 -23.156 1 98.56 220 PHE A CA 1
ATOM 1766 C C . PHE A 1 220 ? 26.812 -16.406 -24.078 1 98.56 220 PHE A C 1
ATOM 1768 O O . PHE A 1 220 ? 26 -15.898 -24.859 1 98.56 220 PHE A O 1
ATOM 1775 N N . ALA A 1 221 ? 27.016 -17.703 -23.984 1 98.31 221 ALA A N 1
ATOM 1776 C CA . ALA A 1 221 ? 26.219 -18.625 -24.797 1 98.31 221 ALA A CA 1
ATOM 1777 C C . ALA A 1 221 ? 24.734 -18.516 -24.469 1 98.31 221 ALA A C 1
ATOM 1779 O O . ALA A 1 221 ? 23.891 -18.531 -25.359 1 98.31 221 ALA A O 1
ATOM 1780 N N . GLY A 1 222 ? 24.422 -18.484 -23.219 1 98.31 222 GLY A N 1
ATOM 1781 C CA . GLY A 1 222 ? 23.047 -18.312 -22.781 1 98.31 222 GLY A CA 1
ATOM 1782 C C . GLY A 1 222 ? 22.422 -17 -23.25 1 98.31 222 GLY A C 1
ATOM 1783 O O . GLY A 1 222 ? 21.266 -16.969 -23.656 1 98.31 222 GLY A O 1
ATOM 1784 N N . LEU A 1 223 ? 23.172 -15.906 -23.156 1 98.69 223 LEU A N 1
ATOM 1785 C CA . LEU A 1 223 ? 22.672 -14.594 -23.547 1 98.69 223 LEU A CA 1
ATOM 1786 C C . LEU A 1 223 ? 22.422 -14.539 -25.047 1 98.69 223 LEU A C 1
ATOM 1788 O O . LEU A 1 223 ? 21.469 -13.898 -25.5 1 98.69 223 LEU A O 1
ATOM 1792 N N . GLU A 1 224 ? 23.312 -15.156 -25.828 1 98.56 224 GLU A N 1
ATOM 1793 C CA . GLU A 1 224 ? 23.109 -15.234 -27.281 1 98.56 224 GLU A CA 1
ATOM 1794 C C . GLU A 1 224 ? 21.797 -15.938 -27.609 1 98.56 224 GLU A C 1
ATOM 1796 O O . GLU A 1 224 ? 21.016 -15.461 -28.438 1 98.56 224 GLU A O 1
ATOM 1801 N N . LYS A 1 225 ? 21.594 -17.016 -26.953 1 98.38 225 LYS A N 1
ATOM 1802 C CA . LYS A 1 225 ? 20.344 -17.75 -27.156 1 98.38 225 LYS A CA 1
ATOM 1803 C C . LYS A 1 225 ? 19.141 -16.922 -26.719 1 98.38 225 LYS A C 1
ATOM 1805 O O . LYS A 1 225 ? 18.109 -16.922 -27.406 1 98.38 225 LYS A O 1
ATOM 1810 N N . ALA A 1 226 ? 19.203 -16.266 -25.625 1 98.5 226 ALA A N 1
ATOM 1811 C CA . ALA A 1 226 ? 18.125 -15.43 -25.094 1 98.5 226 ALA A CA 1
ATOM 1812 C C . ALA A 1 226 ? 17.75 -14.328 -26.078 1 98.5 226 ALA A C 1
ATOM 1814 O O . ALA A 1 226 ? 16.578 -14.016 -26.266 1 98.5 226 ALA A O 1
ATOM 1815 N N . LYS A 1 227 ? 18.75 -13.703 -26.625 1 98.19 227 LYS A N 1
ATOM 1816 C CA . LYS A 1 227 ? 18.547 -12.617 -27.578 1 98.19 227 LYS A CA 1
ATOM 1817 C C . LYS A 1 227 ? 17.766 -13.102 -28.797 1 98.19 227 LYS A C 1
ATOM 1819 O O . LYS A 1 227 ? 16.953 -12.352 -29.359 1 98.19 227 LYS A O 1
ATOM 1824 N N . GLU A 1 228 ? 17.969 -14.32 -29.188 1 98 228 GLU A N 1
ATOM 1825 C CA . GLU A 1 228 ? 17.234 -14.898 -30.297 1 98 228 GLU A CA 1
ATOM 1826 C C . GLU A 1 228 ? 15.797 -15.219 -29.891 1 98 228 GLU A C 1
ATOM 1828 O O . GLU A 1 228 ? 14.852 -14.93 -30.641 1 98 228 GLU A O 1
ATOM 1833 N N . LEU A 1 229 ? 15.633 -15.773 -28.766 1 97.81 229 LEU A N 1
ATOM 1834 C CA . LEU A 1 229 ? 14.336 -16.25 -28.297 1 97.81 229 LEU A CA 1
ATOM 1835 C C . LEU A 1 229 ? 13.398 -15.086 -28 1 97.81 229 LEU A C 1
ATOM 1837 O O . LEU A 1 229 ? 12.188 -15.188 -28.188 1 97.81 229 LEU A O 1
ATOM 1841 N N . VAL A 1 230 ? 13.922 -13.938 -27.562 1 98 230 VAL A N 1
ATOM 1842 C CA . VAL A 1 230 ? 13.125 -12.812 -27.094 1 98 230 VAL A CA 1
ATOM 1843 C C . VAL A 1 230 ? 12.383 -12.172 -28.266 1 98 230 VAL A C 1
ATOM 1845 O O . VAL A 1 230 ? 11.398 -11.453 -28.078 1 98 230 VAL A O 1
ATOM 1848 N N . LYS A 1 231 ? 12.82 -12.43 -29.453 1 96.38 231 LYS A N 1
ATOM 1849 C CA . LYS A 1 231 ? 12.141 -11.922 -30.641 1 96.38 231 LYS A CA 1
ATOM 1850 C C . LYS A 1 231 ? 10.703 -12.43 -30.703 1 96.38 231 LYS A C 1
ATOM 1852 O O . LYS A 1 231 ? 9.844 -11.805 -31.328 1 96.38 231 LYS A O 1
ATOM 1857 N N . GLN A 1 232 ? 10.406 -13.523 -30 1 95.31 232 GLN A N 1
ATOM 1858 C CA . GLN A 1 232 ? 9.094 -14.141 -30.094 1 95.31 232 GLN A CA 1
ATOM 1859 C C . GLN A 1 232 ? 8.312 -13.961 -28.781 1 95.31 232 GLN A C 1
ATOM 1861 O O . GLN A 1 232 ? 7.133 -13.609 -28.812 1 95.31 232 GLN A O 1
ATOM 1866 N N . LYS A 1 233 ? 8.938 -14.234 -27.672 1 96.12 233 LYS A N 1
ATOM 1867 C CA . LYS A 1 233 ? 8.344 -14.25 -26.344 1 96.12 233 LYS A CA 1
ATOM 1868 C C . LYS A 1 233 ? 9.32 -13.711 -25.297 1 96.12 233 LYS A C 1
ATOM 1870 O O . LYS A 1 233 ? 10.531 -13.688 -25.531 1 96.12 233 LYS A O 1
ATOM 1875 N N . PRO A 1 234 ? 8.711 -13.203 -24.125 1 98.06 234 PRO A N 1
ATOM 1876 C CA . PRO A 1 234 ? 9.664 -12.898 -23.047 1 98.06 234 PRO A CA 1
ATOM 1877 C C . PRO A 1 234 ? 10.453 -14.125 -22.594 1 98.06 234 PRO A C 1
ATOM 1879 O O . PRO A 1 234 ? 9.953 -15.242 -22.672 1 98.06 234 PRO A O 1
ATOM 1882 N N . VAL A 1 235 ? 11.711 -13.93 -22.109 1 98.44 235 VAL A N 1
ATOM 1883 C CA . VAL A 1 235 ? 12.625 -15.031 -21.812 1 98.44 235 VAL A CA 1
ATOM 1884 C C . VAL A 1 235 ? 13.125 -14.906 -20.375 1 98.44 235 VAL A C 1
ATOM 1886 O O . VAL A 1 235 ? 13.484 -13.82 -19.922 1 98.44 235 VAL A O 1
ATOM 1889 N N . ILE A 1 236 ? 13.031 -16 -19.656 1 98.19 236 ILE A N 1
ATOM 1890 C CA . ILE A 1 236 ? 13.68 -16.109 -18.344 1 98.19 236 ILE A CA 1
ATOM 1891 C C . ILE A 1 236 ? 15.039 -16.781 -18.5 1 98.19 236 ILE A C 1
ATOM 1893 O O . ILE A 1 236 ? 15.117 -17.922 -18.969 1 98.19 236 ILE A O 1
ATOM 1897 N N . VAL A 1 237 ? 16.078 -16.078 -18.203 1 98.38 237 VAL A N 1
ATOM 1898 C CA . VAL A 1 237 ? 17.406 -16.688 -18.094 1 98.38 237 VAL A CA 1
ATOM 1899 C C . VAL A 1 237 ? 17.75 -16.922 -16.625 1 98.38 237 VAL A C 1
ATOM 1901 O O . VAL A 1 237 ? 18.109 -15.992 -15.906 1 98.38 237 VAL A O 1
ATOM 1904 N N . HIS A 1 238 ? 17.656 -18.156 -16.203 1 97.44 238 HIS A N 1
ATOM 1905 C CA . HIS A 1 238 ? 17.891 -18.578 -14.836 1 97.44 238 HIS A CA 1
ATOM 1906 C C . HIS A 1 238 ? 19.375 -18.875 -14.602 1 97.44 238 HIS A C 1
ATOM 1908 O O . HIS A 1 238 ? 19.891 -19.875 -15.102 1 97.44 238 HIS A O 1
ATOM 1914 N N . VAL A 1 239 ? 20.031 -18.016 -13.867 1 97.06 239 VAL A N 1
ATOM 1915 C CA . VAL A 1 239 ? 21.484 -18.125 -13.664 1 97.06 239 VAL A CA 1
ATOM 1916 C C . VAL A 1 239 ? 21.766 -18.516 -12.219 1 97.06 239 VAL A C 1
ATOM 1918 O O . VAL A 1 239 ? 21.391 -17.812 -11.289 1 97.06 239 VAL A O 1
ATOM 1921 N N . LYS A 1 240 ? 22.5 -19.578 -12.008 1 94.75 240 LYS A N 1
ATOM 1922 C CA . LYS A 1 240 ? 22.906 -19.984 -10.672 1 94.75 240 LYS A CA 1
ATOM 1923 C C . LYS A 1 240 ? 24.219 -19.312 -10.273 1 94.75 240 LYS A C 1
ATOM 1925 O O . LYS A 1 240 ? 25.219 -19.391 -11 1 94.75 240 LYS A O 1
ATOM 1930 N N . THR A 1 241 ? 24.156 -18.594 -9.195 1 93 241 THR A N 1
ATOM 1931 C CA . THR A 1 241 ? 25.344 -17.922 -8.672 1 93 241 THR A CA 1
ATOM 1932 C C . THR A 1 241 ? 25.562 -18.297 -7.207 1 93 241 THR A C 1
ATOM 1934 O O . THR A 1 241 ? 24.781 -19.047 -6.621 1 93 241 THR A O 1
ATOM 1937 N N . ILE A 1 242 ? 26.688 -17.875 -6.695 1 88.31 242 ILE A N 1
ATOM 1938 C CA . ILE A 1 242 ? 27.047 -18.094 -5.301 1 88.31 242 ILE A CA 1
ATOM 1939 C C . ILE A 1 242 ? 27.203 -16.75 -4.59 1 88.31 242 ILE A C 1
ATOM 1941 O O . ILE A 1 242 ? 28.109 -15.977 -4.902 1 88.31 242 ILE A O 1
ATOM 1945 N N . LYS A 1 243 ? 26.281 -16.484 -3.654 1 84.94 243 LYS A N 1
ATOM 1946 C CA . LYS A 1 243 ? 26.406 -15.25 -2.881 1 84.94 243 LYS A CA 1
ATOM 1947 C C . LYS A 1 243 ? 27.703 -15.227 -2.07 1 84.94 243 LYS A C 1
ATOM 1949 O O . LYS A 1 243 ? 28.078 -16.234 -1.461 1 84.94 243 LYS A O 1
ATOM 1954 N N . GLY A 1 244 ? 28.438 -14.07 -2.086 1 84 244 GLY A N 1
ATOM 1955 C CA . GLY A 1 244 ? 29.688 -13.938 -1.33 1 84 244 GLY A CA 1
ATOM 1956 C C . GLY A 1 244 ? 30.859 -14.656 -1.965 1 84 244 GLY A C 1
ATOM 1957 O O . GLY A 1 244 ? 31.891 -14.844 -1.329 1 84 244 GLY A O 1
ATOM 1958 N N . LYS A 1 245 ? 30.75 -15.023 -3.17 1 82 245 LYS A N 1
ATOM 1959 C CA . LYS A 1 245 ? 31.797 -15.773 -3.855 1 82 245 LYS A CA 1
ATOM 1960 C C . LYS A 1 245 ? 33.188 -15.141 -3.637 1 82 245 LYS A C 1
ATOM 1962 O O . LYS A 1 245 ? 33.344 -13.93 -3.812 1 82 245 LYS A O 1
ATOM 1967 N N . GLY A 1 246 ? 34.125 -15.977 -3.273 1 81 246 GLY A N 1
ATOM 1968 C CA . GLY A 1 246 ? 35.5 -15.523 -3.082 1 81 246 GLY A CA 1
ATOM 1969 C C . GLY A 1 246 ? 35.844 -15.305 -1.623 1 81 246 GLY A C 1
ATOM 1970 O O . GLY A 1 246 ? 37.031 -15.156 -1.282 1 81 246 GLY A O 1
ATOM 1971 N N . VAL A 1 247 ? 34.844 -15.242 -0.772 1 81.62 247 VAL A N 1
ATOM 1972 C CA . VAL A 1 247 ? 35.031 -15.156 0.672 1 81.62 247 VAL A CA 1
ATOM 1973 C C . VAL A 1 247 ? 34.344 -16.328 1.357 1 81.62 247 VAL A C 1
ATOM 1975 O O . VAL A 1 247 ? 33.094 -16.359 1.462 1 81.62 247 VAL A O 1
ATOM 1978 N N . GLU A 1 248 ? 35 -17.109 1.871 1 79.12 248 GLU A N 1
ATOM 1979 C CA . GLU A 1 248 ? 34.5 -18.391 2.383 1 79.12 248 GLU A CA 1
ATOM 1980 C C . GLU A 1 248 ? 33.406 -18.172 3.404 1 79.12 248 GLU A C 1
ATOM 1982 O O . GLU A 1 248 ? 32.344 -18.828 3.338 1 79.12 248 GLU A O 1
ATOM 1987 N N . GLN A 1 249 ? 33.625 -17.234 4.344 1 73.88 249 GLN A N 1
ATOM 1988 C CA . GLN A 1 249 ? 32.625 -16.984 5.375 1 73.88 249 GLN A CA 1
ATOM 1989 C C . GLN A 1 249 ? 31.344 -16.422 4.773 1 73.88 249 GLN A C 1
ATOM 1991 O O . GLN A 1 249 ? 30.234 -16.75 5.23 1 73.88 249 GLN A O 1
ATOM 1996 N N . ALA A 1 250 ? 31.438 -15.672 3.797 1 74.25 250 ALA A N 1
ATOM 1997 C CA . ALA A 1 250 ? 30.281 -15.07 3.133 1 74.25 250 ALA A CA 1
ATOM 1998 C C . ALA A 1 250 ? 29.531 -16.109 2.283 1 74.25 250 ALA A C 1
ATOM 2000 O O . ALA A 1 250 ? 28.312 -16.078 2.209 1 74.25 250 ALA A O 1
ATOM 2001 N N . GLU A 1 251 ? 30.25 -17 1.679 1 78 251 GLU A N 1
ATOM 2002 C CA . GLU A 1 251 ? 29.641 -18.062 0.88 1 78 251 GLU A CA 1
ATOM 2003 C C . GLU A 1 251 ? 28.812 -19 1.748 1 78 251 GLU A C 1
ATOM 2005 O O . GLU A 1 251 ? 27.797 -19.531 1.293 1 78 251 GLU A O 1
ATOM 2010 N N . ALA A 1 252 ? 29.188 -19.078 2.992 1 71.31 252 ALA A N 1
ATOM 2011 C CA . ALA A 1 252 ? 28.547 -20.016 3.912 1 71.31 252 ALA A CA 1
ATOM 2012 C C . ALA A 1 252 ? 27.406 -19.328 4.664 1 71.31 252 ALA A C 1
ATOM 2014 O O . ALA A 1 252 ? 26.656 -19.984 5.391 1 71.31 252 ALA A O 1
ATOM 2015 N N . ASP A 1 253 ? 27.266 -18.078 4.488 1 70.38 253 ASP A N 1
ATOM 2016 C CA . ASP A 1 253 ? 26.266 -17.312 5.227 1 70.38 253 ASP A CA 1
ATOM 2017 C C . ASP A 1 253 ? 24.859 -17.531 4.668 1 70.38 253 ASP A C 1
ATOM 2019 O O . ASP A 1 253 ? 24.5 -16.969 3.635 1 70.38 253 ASP A O 1
ATOM 2023 N N . LEU A 1 254 ? 24.094 -18.297 5.473 1 62.25 254 LEU A N 1
ATOM 2024 C CA . LEU A 1 254 ? 22.766 -18.641 4.977 1 62.25 254 LEU A CA 1
ATOM 2025 C C . LEU A 1 254 ? 21.703 -17.734 5.582 1 62.25 254 LEU A C 1
ATOM 2027 O O . LEU A 1 254 ? 20.547 -17.75 5.152 1 62.25 254 LEU A O 1
ATOM 2031 N N . ILE A 1 255 ? 22.172 -16.938 6.566 1 63.22 255 ILE A N 1
ATOM 2032 C CA . ILE A 1 255 ? 21.141 -16.156 7.258 1 63.22 255 ILE A CA 1
ATOM 2033 C C . ILE A 1 255 ? 21.344 -14.672 6.984 1 63.22 255 ILE A C 1
ATOM 2035 O O . ILE A 1 255 ? 20.562 -13.836 7.461 1 63.22 255 ILE A O 1
ATOM 2039 N N . GLY A 1 256 ? 22.312 -14.312 6.27 1 64.69 256 GLY A N 1
ATOM 2040 C CA . GLY A 1 256 ? 22.469 -12.953 5.77 1 64.69 256 GLY A CA 1
ATOM 2041 C C . GLY A 1 256 ? 23.297 -12.07 6.684 1 64.69 256 GLY A C 1
ATOM 2042 O O . GLY A 1 256 ? 23.141 -10.844 6.672 1 64.69 256 GLY A O 1
ATOM 2043 N N . THR A 1 257 ? 24.156 -12.594 7.516 1 65.5 257 THR A N 1
ATOM 2044 C CA . THR A 1 257 ? 25 -11.836 8.422 1 65.5 257 THR A CA 1
ATOM 2045 C C . THR A 1 257 ? 26.031 -11.023 7.641 1 65.5 257 THR A C 1
ATOM 2047 O O . THR A 1 257 ? 26.531 -10 8.133 1 65.5 257 THR A O 1
ATOM 2050 N N . TYR A 1 258 ? 26.188 -11.453 6.465 1 61.62 258 TYR A N 1
ATOM 2051 C CA . TYR A 1 258 ? 27.234 -10.797 5.672 1 61.62 258 TYR A CA 1
ATOM 2052 C C . TYR A 1 258 ? 26.625 -9.914 4.594 1 61.62 258 TYR A C 1
ATOM 2054 O O . TYR A 1 258 ? 27.266 -9.594 3.598 1 61.62 258 TYR A O 1
ATOM 2062 N N . HIS A 1 259 ? 25.391 -9.648 4.809 1 65.25 259 HIS A N 1
ATOM 2063 C CA . HIS A 1 259 ? 24.75 -8.758 3.85 1 65.25 259 HIS A CA 1
ATOM 2064 C C . HIS A 1 259 ? 25.516 -7.438 3.74 1 65.25 259 HIS A C 1
ATOM 2066 O O . HIS A 1 259 ? 25.766 -6.949 2.637 1 65.25 259 HIS A O 1
ATOM 2072 N N . ASN A 1 260 ? 25.906 -6.883 4.883 1 64.62 260 ASN A N 1
ATOM 2073 C CA . ASN A 1 260 ? 26.766 -5.707 4.945 1 64.62 260 ASN A CA 1
ATOM 2074 C C . ASN A 1 260 ? 28.094 -6.02 5.625 1 64.62 260 ASN A C 1
ATOM 2076 O O . ASN A 1 260 ? 28.156 -6.883 6.504 1 64.62 260 ASN A O 1
ATOM 2080 N N . SER A 1 261 ? 29.188 -5.496 5.156 1 51.88 261 SER A N 1
ATOM 2081 C CA . SER A 1 261 ? 30.469 -5.652 5.832 1 51.88 261 SER A CA 1
ATOM 2082 C C . SER A 1 261 ? 30.562 -4.746 7.055 1 51.88 261 SER A C 1
ATOM 2084 O O . SER A 1 261 ? 30.453 -3.525 6.941 1 51.88 261 SER A O 1
ATOM 2086 N N . ASN A 1 262 ? 29.734 -4.984 8.109 1 59.62 262 ASN A N 1
ATOM 2087 C CA . ASN A 1 262 ? 29.578 -4.078 9.25 1 59.62 262 ASN A CA 1
ATOM 2088 C C . ASN A 1 262 ? 30.922 -3.789 9.914 1 59.62 262 ASN A C 1
ATOM 2090 O O . ASN A 1 262 ? 31.625 -4.711 10.336 1 59.62 262 ASN A O 1
ATOM 2094 N N . ARG A 1 263 ? 31.391 -2.506 9.875 1 53.5 263 ARG A N 1
ATOM 2095 C CA . ARG A 1 263 ? 32.594 -2.061 10.578 1 53.5 263 ARG A CA 1
ATOM 2096 C C . ARG A 1 263 ? 32.25 -1.308 11.859 1 53.5 263 ARG A C 1
ATOM 2098 O O . ARG A 1 263 ? 33.094 -0.652 12.461 1 53.5 263 ARG A O 1
ATOM 2105 N N . SER A 1 264 ? 30.875 -1.37 12.18 1 60.22 264 SER A N 1
ATOM 2106 C CA . SER A 1 264 ? 30.531 -0.635 13.391 1 60.22 264 SER A CA 1
ATOM 2107 C C . SER A 1 264 ? 30.938 -1.412 14.641 1 60.22 264 SER A C 1
ATOM 2109 O O . SER A 1 264 ? 31.047 -2.639 14.602 1 60.22 264 SER A O 1
ATOM 2111 N N . ASN A 1 265 ? 31.297 -0.638 15.641 1 69 265 ASN A N 1
ATOM 2112 C CA . ASN A 1 265 ? 31.547 -1.219 16.953 1 69 265 ASN A CA 1
ATOM 2113 C C . ASN A 1 265 ? 30.25 -1.735 17.594 1 69 265 ASN A C 1
ATOM 2115 O O . ASN A 1 265 ? 30.281 -2.357 18.656 1 69 265 ASN A O 1
ATOM 2119 N N . LYS A 1 266 ? 29.188 -1.474 17 1 77.38 266 LYS A N 1
ATOM 2120 C CA . LYS A 1 266 ? 27.922 -1.98 17.5 1 77.38 266 LYS A CA 1
ATOM 2121 C C . LYS A 1 266 ? 27.672 -3.414 17.047 1 77.38 266 LYS A C 1
ATOM 2123 O O . LYS A 1 266 ? 28 -3.771 15.914 1 77.38 266 LYS A O 1
ATOM 2128 N N . THR A 1 267 ? 27.031 -4.059 17.953 1 78.81 267 THR A N 1
ATOM 2129 C CA . THR A 1 267 ? 26.797 -5.48 17.703 1 78.81 267 THR A CA 1
ATOM 2130 C C . THR A 1 267 ? 25.312 -5.758 17.453 1 78.81 267 THR A C 1
ATOM 2132 O O . THR A 1 267 ? 24.484 -4.848 17.531 1 78.81 267 THR A O 1
ATOM 2135 N N . TYR A 1 268 ? 25.062 -6.922 17.016 1 83.12 268 TYR A N 1
ATOM 2136 C CA . TYR A 1 268 ? 23.719 -7.457 16.859 1 83.12 268 TYR A CA 1
ATOM 2137 C C . TYR A 1 268 ? 22.875 -7.23 18.109 1 83.12 268 TYR A C 1
ATOM 2139 O O . TYR A 1 268 ? 21.719 -6.852 18.031 1 83.12 268 TYR A O 1
ATOM 2147 N N . GLN A 1 269 ? 23.484 -7.277 19.297 1 88.94 269 GLN A N 1
ATOM 2148 C CA . GLN A 1 269 ? 22.781 -7.203 20.562 1 88.94 269 GLN A CA 1
ATOM 2149 C C . GLN A 1 269 ? 22.5 -5.758 20.953 1 88.94 269 GLN A C 1
ATOM 2151 O O . GLN A 1 269 ? 21.688 -5.496 21.844 1 88.94 269 GLN A O 1
ATOM 2156 N N . ASP A 1 270 ? 23.109 -4.824 20.281 1 91.31 270 ASP A N 1
ATOM 2157 C CA . ASP A 1 270 ? 22.922 -3.408 20.594 1 91.31 270 ASP A CA 1
ATOM 2158 C C . ASP A 1 270 ? 21.703 -2.852 19.844 1 91.31 270 ASP A C 1
ATOM 2160 O O . ASP A 1 270 ? 21.234 -1.75 20.141 1 91.31 270 ASP A O 1
ATOM 2164 N N . GLN A 1 271 ? 21.219 -3.611 18.922 1 94.06 271 GLN A N 1
ATOM 2165 C CA . GLN A 1 271 ? 20.078 -3.148 18.125 1 94.06 271 GLN A CA 1
ATOM 2166 C C . GLN A 1 271 ? 18.828 -3.006 19 1 94.06 271 GLN A C 1
ATOM 2168 O O . GLN A 1 271 ? 18.562 -3.848 19.859 1 94.06 271 GLN A O 1
ATOM 2173 N N . SER A 1 272 ? 18.078 -1.924 18.797 1 97.38 272 SER A N 1
ATOM 2174 C CA . SER A 1 272 ? 16.812 -1.714 19.484 1 97.38 272 SER A CA 1
ATOM 2175 C C . SER A 1 272 ? 15.867 -2.895 19.281 1 97.38 272 SER A C 1
ATOM 2177 O O . SER A 1 272 ? 15.148 -3.287 20.203 1 97.38 272 SER A O 1
ATOM 2179 N N . GLY A 1 273 ? 15.891 -3.441 18.047 1 97.06 273 GLY A N 1
ATOM 2180 C CA . GLY A 1 273 ? 15.055 -4.598 17.75 1 97.06 273 GLY A CA 1
ATOM 2181 C C . GLY A 1 273 ? 15.391 -5.809 18.609 1 97.06 273 GLY A C 1
ATOM 2182 O O . GLY A 1 273 ? 14.5 -6.559 19 1 97.06 273 GLY A O 1
ATOM 2183 N N . PHE A 1 274 ? 16.719 -6.012 18.875 1 96.38 274 PHE A N 1
ATOM 2184 C CA . PHE A 1 274 ? 17.125 -7.125 19.719 1 96.38 274 PHE A CA 1
ATOM 2185 C C . PHE A 1 274 ? 16.625 -6.938 21.141 1 96.38 274 PHE A C 1
ATOM 2187 O O . PHE A 1 274 ? 16.234 -7.902 21.797 1 96.38 274 PHE A O 1
ATOM 2194 N N . ILE A 1 275 ? 16.672 -5.715 21.609 1 97.5 275 ILE A N 1
ATOM 2195 C CA . ILE A 1 275 ? 16.172 -5.402 22.938 1 97.5 275 ILE A CA 1
ATOM 2196 C C . ILE A 1 275 ? 14.68 -5.758 23.016 1 97.5 275 ILE A C 1
ATOM 2198 O O . ILE A 1 275 ? 14.234 -6.367 23.984 1 97.5 275 ILE A O 1
ATOM 2202 N N . ALA A 1 276 ? 13.891 -5.395 22.016 1 98.38 276 ALA A N 1
ATOM 2203 C CA . ALA A 1 276 ? 12.477 -5.742 21.953 1 98.38 276 ALA A CA 1
ATOM 2204 C C . ALA A 1 276 ? 12.281 -7.258 21.953 1 98.38 276 ALA A C 1
ATOM 2206 O O . ALA A 1 276 ? 11.453 -7.785 22.703 1 98.38 276 ALA A O 1
ATOM 2207 N N . ALA A 1 277 ? 13.062 -7.938 21.062 1 97.81 277 ALA A N 1
ATOM 2208 C CA . ALA A 1 277 ? 12.961 -9.391 20.922 1 97.81 277 ALA A CA 1
ATOM 2209 C C . ALA A 1 277 ? 13.258 -10.094 22.25 1 97.81 277 ALA A C 1
ATOM 2211 O O . ALA A 1 277 ? 12.547 -11.016 22.641 1 97.81 277 ALA A O 1
ATOM 2212 N N . SER A 1 278 ? 14.336 -9.633 22.922 1 97.56 278 SER A N 1
ATOM 2213 C CA . SER A 1 278 ? 14.734 -10.227 24.188 1 97.56 278 SER A CA 1
ATOM 2214 C C . SER A 1 278 ? 13.664 -10.031 25.266 1 97.56 278 SER A C 1
ATOM 2216 O O . SER A 1 278 ? 13.391 -10.938 26.047 1 97.56 278 SER A O 1
ATOM 2218 N N . HIS A 1 279 ? 13.117 -8.859 25.266 1 98.12 279 HIS A N 1
ATOM 2219 C CA . HIS A 1 279 ? 12.062 -8.586 26.234 1 98.12 279 HIS A CA 1
ATOM 2220 C C . HIS A 1 279 ? 10.836 -9.445 25.969 1 98.12 279 HIS A C 1
ATOM 2222 O O . HIS A 1 279 ? 10.242 -9.992 26.906 1 98.12 279 HIS A O 1
ATOM 2228 N N . LEU A 1 280 ? 10.398 -9.594 24.766 1 98.25 280 LEU A N 1
ATOM 2229 C CA . LEU A 1 280 ? 9.25 -10.406 24.406 1 98.25 280 LEU A CA 1
ATOM 2230 C C . LEU A 1 280 ? 9.523 -11.883 24.672 1 98.25 280 LEU A C 1
ATOM 2232 O O . LEU A 1 280 ? 8.609 -12.633 25.031 1 98.25 280 LEU A O 1
ATOM 2236 N N . GLU A 1 281 ? 10.805 -12.336 24.453 1 97.88 281 GLU A N 1
ATOM 2237 C CA . GLU A 1 281 ? 11.164 -13.711 24.766 1 97.88 281 GLU A CA 1
ATOM 2238 C C . GLU A 1 281 ? 10.953 -14.008 26.25 1 97.88 281 GLU A C 1
ATOM 2240 O O . GLU A 1 281 ? 10.484 -15.086 26.609 1 97.88 281 GLU A O 1
ATOM 2245 N N . ALA A 1 282 ? 11.375 -13.031 27.062 1 98.06 282 ALA A N 1
ATOM 2246 C CA . ALA A 1 282 ? 11.156 -13.188 28.5 1 98.06 282 ALA A CA 1
ATOM 2247 C C . ALA A 1 282 ? 9.672 -13.375 28.812 1 98.06 282 ALA A C 1
ATOM 2249 O O . ALA A 1 282 ? 9.312 -14.148 29.703 1 98.06 282 ALA A O 1
ATOM 2250 N N . LYS A 1 283 ? 8.82 -12.68 28.109 1 98.06 283 LYS A N 1
ATOM 2251 C CA . LYS A 1 283 ? 7.383 -12.812 28.312 1 98.06 283 LYS A CA 1
ATOM 2252 C C . LYS A 1 283 ? 6.883 -14.172 27.844 1 98.06 283 LYS A C 1
ATOM 2254 O O . LYS A 1 283 ? 5.98 -14.75 28.453 1 98.06 283 LYS A O 1
ATOM 2259 N N . LEU A 1 284 ? 7.398 -14.688 26.781 1 97.5 284 LEU A N 1
ATOM 2260 C CA . LEU A 1 284 ? 7.066 -16.031 26.312 1 97.5 284 LEU A CA 1
ATOM 2261 C C . LEU A 1 284 ? 7.469 -17.078 27.328 1 97.5 284 LEU A C 1
ATOM 2263 O O . LEU A 1 284 ? 6.738 -18.047 27.547 1 97.5 284 LEU A O 1
ATOM 2267 N N . LYS A 1 285 ? 8.641 -16.891 27.906 1 96.69 285 LYS A N 1
ATOM 2268 C CA . LYS A 1 285 ? 9.102 -17.781 28.969 1 96.69 285 LYS A CA 1
ATOM 2269 C C . LYS A 1 285 ? 8.125 -17.797 30.141 1 96.69 285 LYS A C 1
ATOM 2271 O O . LYS A 1 285 ? 7.945 -18.828 30.781 1 96.69 285 LYS A O 1
ATOM 2276 N N . ASP A 1 286 ? 7.531 -16.672 30.297 1 96.94 286 ASP A N 1
ATOM 2277 C CA . ASP A 1 286 ? 6.531 -16.562 31.359 1 96.94 286 ASP A CA 1
ATOM 2278 C C . ASP A 1 286 ? 5.168 -17.062 30.875 1 96.94 286 ASP A C 1
ATOM 2280 O O . ASP A 1 286 ? 4.145 -16.781 31.5 1 96.94 286 ASP A O 1
ATOM 2284 N N . LYS A 1 287 ? 5.043 -17.641 29.734 1 93.81 287 LYS A N 1
ATOM 2285 C CA . LYS A 1 287 ? 3.9 -18.344 29.172 1 93.81 287 LYS A CA 1
ATOM 2286 C C . LYS A 1 287 ? 2.84 -17.375 28.672 1 93.81 287 LYS A C 1
ATOM 2288 O O . LYS A 1 287 ? 1.654 -17.703 28.625 1 93.81 287 LYS A O 1
ATOM 2293 N N . LYS A 1 288 ? 3.307 -16.141 28.453 1 95 288 LYS A N 1
ATOM 2294 C CA . LYS A 1 288 ? 2.395 -15.227 27.766 1 95 288 LYS A CA 1
ATOM 2295 C C . LYS A 1 288 ? 2.09 -15.711 26.344 1 95 288 LYS A C 1
ATOM 2297 O O . LYS A 1 288 ? 2.984 -16.172 25.641 1 95 288 LYS A O 1
ATOM 2302 N N . GLN A 1 289 ? 0.799 -15.578 25.953 1 95.94 289 GLN A N 1
ATOM 2303 C CA . GLN A 1 289 ? 0.39 -16.078 24.656 1 95.94 289 GLN A CA 1
ATOM 2304 C C . GLN A 1 289 ? 0.251 -14.953 23.641 1 95.94 289 GLN A C 1
ATOM 2306 O O . GLN A 1 289 ? -0.667 -14.133 23.734 1 95.94 289 GLN A O 1
ATOM 2311 N N . PHE A 1 290 ? 1.105 -14.891 22.672 1 98.31 290 PHE A N 1
ATOM 2312 C CA . PHE A 1 290 ? 1.017 -13.984 21.547 1 98.31 290 PHE A CA 1
ATOM 2313 C C . PHE A 1 290 ? 1.779 -14.539 20.344 1 98.31 290 PHE A C 1
ATOM 2315 O O . PHE A 1 290 ? 2.604 -15.438 20.484 1 98.31 290 PHE A O 1
ATOM 2322 N N . CYS A 1 291 ? 1.436 -14.094 19.172 1 98.38 291 CYS A N 1
ATOM 2323 C CA . CYS A 1 291 ? 2.111 -14.477 17.938 1 98.38 291 CYS A CA 1
ATOM 2324 C C . CYS A 1 291 ? 3.029 -13.367 17.453 1 98.38 291 CYS A C 1
ATOM 2326 O O . CYS A 1 291 ? 2.848 -12.203 17.812 1 98.38 291 CYS A O 1
ATOM 2328 N N . MET A 1 292 ? 4.043 -13.734 16.734 1 98.31 292 MET A N 1
ATOM 2329 C CA . MET A 1 292 ? 4.922 -12.789 16.047 1 98.31 292 MET A CA 1
ATOM 2330 C C . MET A 1 292 ? 5.09 -13.172 14.586 1 98.31 292 MET A C 1
ATOM 2332 O O . MET A 1 292 ? 5.305 -14.344 14.266 1 98.31 292 MET A O 1
ATOM 2336 N N . ILE A 1 293 ? 4.887 -12.266 13.719 1 98.06 293 ILE A N 1
ATOM 2337 C CA . ILE A 1 293 ? 5.016 -12.445 12.281 1 98.06 293 ILE A CA 1
ATOM 2338 C C . ILE A 1 293 ? 6.074 -11.492 11.727 1 98.06 293 ILE A C 1
ATOM 2340 O O . ILE A 1 293 ? 6.047 -10.297 12.016 1 98.06 293 ILE A O 1
ATOM 2344 N N . ASN A 1 294 ? 7.039 -11.953 11.031 1 96.38 294 ASN A N 1
ATOM 2345 C CA . ASN A 1 294 ? 8.141 -11.148 10.5 1 96.38 294 ASN A CA 1
ATOM 2346 C C . ASN A 1 294 ? 8.273 -11.312 8.992 1 96.38 294 ASN A C 1
ATOM 2348 O O . ASN A 1 294 ? 8.422 -12.43 8.492 1 96.38 294 ASN A O 1
ATOM 2352 N N . PRO A 1 295 ? 8.18 -10.234 8.211 1 95.44 295 PRO A N 1
ATOM 2353 C CA . PRO A 1 295 ? 8.312 -10.312 6.758 1 95.44 295 PRO A CA 1
ATOM 2354 C C . PRO A 1 295 ? 9.758 -10.18 6.285 1 95.44 295 PRO A C 1
ATOM 2356 O O . PRO A 1 295 ? 10.102 -9.211 5.602 1 95.44 295 PRO A O 1
ATOM 2359 N N . ALA A 1 296 ? 10.617 -11.164 6.52 1 89.25 296 ALA A N 1
ATOM 2360 C CA . ALA A 1 296 ? 11.953 -11.398 5.977 1 89.25 296 ALA A CA 1
ATOM 2361 C C . ALA A 1 296 ? 12.977 -10.477 6.637 1 89.25 296 ALA A C 1
ATOM 2363 O O . ALA A 1 296 ? 14.016 -10.172 6.047 1 89.25 296 ALA A O 1
ATOM 2364 N N . MET A 1 297 ? 12.727 -9.977 7.797 1 89.38 297 MET A N 1
ATOM 2365 C CA . MET A 1 297 ? 13.664 -9.102 8.492 1 89.38 297 MET A CA 1
ATOM 2366 C C . MET A 1 297 ? 14.039 -9.68 9.852 1 89.38 297 MET A C 1
ATOM 2368 O O . MET A 1 297 ? 14.367 -8.938 10.781 1 89.38 297 MET A O 1
ATOM 2372 N N . THR A 1 298 ? 13.961 -10.969 9.938 1 89.5 298 THR A N 1
ATOM 2373 C CA . THR A 1 298 ? 14.133 -11.656 11.211 1 89.5 298 THR A CA 1
ATOM 2374 C C . THR A 1 298 ? 15.5 -11.336 11.82 1 89.5 298 THR A C 1
ATOM 2376 O O . THR A 1 298 ? 15.594 -10.93 12.977 1 89.5 298 THR A O 1
ATOM 2379 N N . TYR A 1 299 ? 16.531 -11.43 11.047 1 85.44 299 TYR A N 1
ATOM 2380 C CA . TYR A 1 299 ? 17.875 -11.133 11.547 1 85.44 299 TYR A CA 1
ATOM 2381 C C . TYR A 1 299 ? 18.062 -9.633 11.727 1 85.44 299 TYR A C 1
ATOM 2383 O O . TYR A 1 299 ? 18.531 -9.188 12.781 1 85.44 299 TYR A O 1
ATOM 2391 N N . ALA A 1 300 ? 17.656 -8.938 10.75 1 87.06 300 ALA A N 1
ATOM 2392 C CA . ALA A 1 300 ? 17.922 -7.504 10.703 1 87.06 300 ALA A CA 1
ATOM 2393 C C . ALA A 1 300 ? 17.172 -6.777 11.828 1 87.06 300 ALA A C 1
ATOM 2395 O O . ALA A 1 300 ? 17.625 -5.727 12.297 1 87.06 300 ALA A O 1
ATOM 2396 N N . THR A 1 301 ? 16.062 -7.375 12.289 1 90.81 301 THR A N 1
ATOM 2397 C CA . THR A 1 301 ? 15.281 -6.723 13.336 1 90.81 301 THR A CA 1
ATOM 2398 C C . THR A 1 301 ? 15.602 -7.328 14.703 1 90.81 301 THR A C 1
ATOM 2400 O O . THR A 1 301 ? 14.961 -6.984 15.703 1 90.81 301 THR A O 1
ATOM 2403 N N . GLY A 1 302 ? 16.5 -8.297 14.758 1 91.12 302 GLY A N 1
ATOM 2404 C CA . GLY A 1 302 ? 16.984 -8.773 16.047 1 91.12 302 GLY A CA 1
ATOM 2405 C C . GLY A 1 302 ? 16.203 -9.953 16.578 1 91.12 302 GLY A C 1
ATOM 2406 O O . GLY A 1 302 ? 16.297 -10.273 17.766 1 91.12 302 GLY A O 1
ATOM 2407 N N . PHE A 1 303 ? 15.492 -10.727 15.742 1 93.25 303 PHE A N 1
ATOM 2408 C CA . PHE A 1 303 ? 14.547 -11.711 16.25 1 93.25 303 PHE A CA 1
ATOM 2409 C C . PHE A 1 303 ? 14.969 -13.125 15.867 1 93.25 303 PHE A C 1
ATOM 2411 O O . PHE A 1 303 ? 14.188 -14.07 16 1 93.25 303 PHE A O 1
ATOM 2418 N N . ILE A 1 304 ? 16.188 -13.359 15.406 1 89.94 304 ILE A N 1
ATOM 2419 C CA . ILE A 1 304 ? 16.609 -14.617 14.805 1 89.94 304 ILE A CA 1
ATOM 2420 C C . ILE A 1 304 ? 16.516 -15.734 15.844 1 89.94 304 ILE A C 1
ATOM 2422 O O . ILE A 1 304 ? 16.203 -16.875 15.5 1 89.94 304 ILE A O 1
ATOM 2426 N N . ASP A 1 305 ? 16.719 -15.477 17.156 1 88.25 305 ASP A N 1
ATOM 2427 C CA . ASP A 1 305 ? 16.734 -16.5 18.203 1 88.25 305 ASP A CA 1
ATOM 2428 C C . ASP A 1 305 ? 15.344 -17.062 18.438 1 88.25 305 ASP A C 1
ATOM 2430 O O . ASP A 1 305 ? 15.195 -18.219 18.859 1 88.25 305 ASP A O 1
ATOM 2434 N N . LEU A 1 306 ? 14.352 -16.328 18.094 1 90.88 306 LEU A N 1
ATOM 2435 C CA . LEU A 1 306 ? 12.977 -16.703 18.406 1 90.88 306 LEU A CA 1
ATOM 2436 C C . LEU A 1 306 ? 12.453 -17.719 17.391 1 90.88 306 LEU A C 1
ATOM 2438 O O . LEU A 1 306 ? 11.578 -18.531 17.719 1 90.88 306 LEU A O 1
ATOM 2442 N N . ILE A 1 307 ? 12.938 -17.688 16.234 1 86.5 307 ILE A N 1
ATOM 2443 C CA . ILE A 1 307 ? 12.445 -18.547 15.156 1 86.5 307 ILE A CA 1
ATOM 2444 C C . ILE A 1 307 ? 12.594 -20 15.555 1 86.5 307 ILE A C 1
ATOM 2446 O O . ILE A 1 307 ? 11.656 -20.797 15.406 1 86.5 307 ILE A O 1
ATOM 2450 N N . LYS A 1 308 ? 13.688 -20.406 16.109 1 85.69 308 LYS A N 1
ATOM 2451 C CA . LYS A 1 308 ? 13.961 -21.797 16.469 1 85.69 308 LYS A CA 1
ATOM 2452 C C . LYS A 1 308 ? 13.383 -22.141 17.828 1 85.69 308 LYS A C 1
ATOM 2454 O O . LYS A 1 308 ? 12.867 -23.25 18.031 1 85.69 308 LYS A O 1
ATOM 2459 N N . LYS A 1 309 ? 13.398 -21.203 18.719 1 93.06 309 LYS A N 1
ATOM 2460 C CA . LYS A 1 309 ? 13.039 -21.453 20.109 1 93.06 309 LYS A CA 1
ATOM 2461 C C . LYS A 1 309 ? 11.523 -21.516 20.281 1 93.06 309 LYS A C 1
ATOM 2463 O O . LYS A 1 309 ? 11.023 -22.266 21.125 1 93.06 309 LYS A O 1
ATOM 2468 N N . TYR A 1 310 ? 10.82 -20.734 19.5 1 94.81 310 TYR A N 1
ATOM 2469 C CA . TYR A 1 310 ? 9.383 -20.609 19.703 1 94.81 310 TYR A CA 1
ATOM 2470 C C . TYR A 1 310 ? 8.625 -20.719 18.391 1 94.81 310 TYR A C 1
ATOM 2472 O O . TYR A 1 310 ? 7.875 -19.812 18.031 1 94.81 310 TYR A O 1
ATOM 2480 N N . PRO A 1 311 ? 8.648 -21.828 17.734 1 90.56 311 PRO A N 1
ATOM 2481 C CA . PRO A 1 311 ? 8.047 -21.984 16.406 1 90.56 311 PRO A CA 1
ATOM 2482 C C . PRO A 1 311 ? 6.527 -21.844 16.438 1 90.56 311 PRO A C 1
ATOM 2484 O O . PRO A 1 311 ? 5.918 -21.531 15.406 1 90.56 311 PRO A O 1
ATOM 2487 N N . LYS A 1 312 ? 5.883 -22.031 17.547 1 93.62 312 LYS A N 1
ATOM 2488 C CA . LYS A 1 312 ? 4.43 -21.891 17.656 1 93.62 312 LYS A CA 1
ATOM 2489 C C . LYS A 1 312 ? 4.027 -20.422 17.781 1 93.62 312 LYS A C 1
ATOM 2491 O O . LYS A 1 312 ? 2.859 -20.078 17.594 1 93.62 312 LYS A O 1
ATOM 2496 N N . ASN A 1 313 ? 5 -19.594 18.188 1 97.12 313 ASN A N 1
ATOM 2497 C CA . ASN A 1 313 ? 4.711 -18.188 18.453 1 97.12 313 ASN A CA 1
ATOM 2498 C C . ASN A 1 313 ? 5.258 -17.281 17.344 1 97.12 313 ASN A C 1
ATOM 2500 O O . ASN A 1 313 ? 4.812 -16.141 17.172 1 97.12 313 ASN A O 1
ATOM 2504 N N . TYR A 1 314 ? 6.234 -17.812 16.562 1 95.81 314 TYR A N 1
ATOM 2505 C CA . TYR A 1 314 ? 6.98 -16.953 15.648 1 95.81 314 TYR A CA 1
ATOM 2506 C C . TYR A 1 314 ? 7.004 -17.547 14.242 1 95.81 314 TYR A C 1
ATOM 2508 O O . TYR A 1 314 ? 7.297 -18.734 14.07 1 95.81 314 TYR A O 1
ATOM 2516 N N . ILE A 1 315 ? 6.707 -16.703 13.25 1 94.88 315 ILE A N 1
ATOM 2517 C CA . ILE A 1 315 ? 6.746 -17.156 11.859 1 94.88 315 ILE A CA 1
ATOM 2518 C C . ILE A 1 315 ? 7.398 -16.078 10.992 1 94.88 315 ILE A C 1
ATOM 2520 O O . ILE A 1 315 ? 7.172 -14.883 11.195 1 94.88 315 ILE A O 1
ATOM 2524 N N . ASP A 1 316 ? 8.375 -16.438 10.148 1 94.5 316 ASP A N 1
ATOM 2525 C CA . ASP A 1 316 ? 8.922 -15.602 9.078 1 94.5 316 ASP A CA 1
ATOM 2526 C C . ASP A 1 316 ? 8.242 -15.914 7.742 1 94.5 316 ASP A C 1
ATOM 2528 O O . ASP A 1 316 ? 8.305 -17.047 7.262 1 94.5 316 ASP A O 1
ATOM 2532 N N . VAL A 1 317 ? 7.641 -14.867 7.094 1 95.38 317 VAL A N 1
ATOM 2533 C CA . VAL A 1 317 ? 6.82 -15.141 5.918 1 95.38 317 VAL A CA 1
ATOM 2534 C C . VAL A 1 317 ? 7.555 -14.688 4.66 1 95.38 317 VAL A C 1
ATOM 2536 O O . VAL A 1 317 ? 6.941 -14.508 3.605 1 95.38 317 VAL A O 1
ATOM 2539 N N . GLY A 1 318 ? 8.898 -14.445 4.734 1 93.12 318 GLY A N 1
ATOM 2540 C CA . GLY A 1 318 ? 9.625 -13.938 3.584 1 93.12 318 GLY A CA 1
ATOM 2541 C C . GLY A 1 318 ? 9.242 -12.523 3.207 1 93.12 318 GLY A C 1
ATOM 2542 O O . GLY A 1 318 ? 8.617 -11.812 4 1 93.12 318 GLY A O 1
ATOM 2543 N N . ILE A 1 319 ? 9.68 -12.047 2.025 1 94.38 319 ILE A N 1
ATOM 2544 C CA . ILE A 1 319 ? 9.414 -10.688 1.566 1 94.38 319 ILE A CA 1
ATOM 2545 C C . ILE A 1 319 ? 7.957 -10.562 1.132 1 94.38 319 ILE A C 1
ATOM 2547 O O . ILE A 1 319 ? 7.664 -10.492 -0.064 1 94.38 319 ILE A O 1
ATOM 2551 N N . SER A 1 320 ? 7.078 -10.609 2.066 1 96.75 320 SER A N 1
ATOM 2552 C CA . SER A 1 320 ? 5.637 -10.602 1.839 1 96.75 320 SER A CA 1
ATOM 2553 C C . SER A 1 320 ? 4.918 -9.727 2.854 1 96.75 320 SER A C 1
ATOM 2555 O O . SER A 1 320 ? 4.074 -10.203 3.615 1 96.75 320 SER A O 1
ATOM 2557 N N . GLU A 1 321 ? 5.145 -8.422 2.826 1 97.81 321 GLU A N 1
ATOM 2558 C CA . GLU A 1 321 ? 4.637 -7.48 3.82 1 97.81 321 GLU A CA 1
ATOM 2559 C C . GLU A 1 321 ? 3.109 -7.445 3.818 1 97.81 321 GLU A C 1
ATOM 2561 O O . GLU A 1 321 ? 2.482 -7.395 4.879 1 97.81 321 GLU A O 1
ATOM 2566 N N . GLU A 1 322 ? 2.428 -7.492 2.6 1 98.38 322 GLU A N 1
ATOM 2567 C CA . GLU A 1 322 ? 0.969 -7.484 2.539 1 98.38 322 GLU A CA 1
ATOM 2568 C C . GLU A 1 322 ? 0.385 -8.734 3.195 1 98.38 322 GLU A C 1
ATOM 2570 O O . GLU A 1 322 ? -0.528 -8.641 4.02 1 98.38 322 GLU A O 1
ATOM 2575 N N . HIS A 1 323 ? 0.954 -9.891 2.85 1 98.38 323 HIS A N 1
ATOM 2576 C CA . HIS A 1 323 ? 0.533 -11.156 3.455 1 98.38 323 HIS A CA 1
ATOM 2577 C C . HIS A 1 323 ? 0.717 -11.125 4.969 1 98.38 323 HIS A C 1
ATOM 2579 O O . HIS A 1 323 ? -0.157 -11.578 5.715 1 98.38 323 HIS A O 1
ATOM 2585 N N . ALA A 1 324 ? 1.811 -10.57 5.426 1 98.56 324 ALA A N 1
ATOM 2586 C CA . ALA A 1 324 ? 2.127 -10.531 6.852 1 98.56 324 ALA A CA 1
ATOM 2587 C C . ALA A 1 324 ? 1.045 -9.797 7.637 1 98.56 324 ALA A C 1
ATOM 2589 O O . ALA A 1 324 ? 0.573 -10.289 8.664 1 98.56 324 ALA A O 1
ATOM 2590 N N . LEU A 1 325 ? 0.618 -8.641 7.184 1 98.81 325 LEU A N 1
ATOM 2591 C CA . LEU A 1 325 ? -0.359 -7.855 7.93 1 98.81 325 LEU A CA 1
ATOM 2592 C C . LEU A 1 325 ? -1.747 -8.477 7.828 1 98.81 325 LEU A C 1
ATOM 2594 O O . LEU A 1 325 ? -2.5 -8.492 8.805 1 98.81 325 LEU A O 1
ATOM 2598 N N . SER A 1 326 ? -2.143 -8.961 6.613 1 98.69 326 SER A N 1
ATOM 2599 C CA . SER A 1 326 ? -3.422 -9.648 6.5 1 98.69 326 SER A CA 1
ATOM 2600 C C . SER A 1 326 ? -3.461 -10.891 7.391 1 98.69 326 SER A C 1
ATOM 2602 O O . SER A 1 326 ? -4.492 -11.195 7.992 1 98.69 326 SER A O 1
ATOM 2604 N N . MET A 1 327 ? -2.336 -11.625 7.414 1 98.75 327 MET A N 1
ATOM 2605 C CA . MET A 1 327 ? -2.225 -12.781 8.305 1 98.75 327 MET A CA 1
ATOM 2606 C C . MET A 1 327 ? -2.396 -12.359 9.758 1 98.75 327 MET A C 1
ATOM 2608 O O . MET A 1 327 ? -3.061 -13.055 10.539 1 98.75 327 MET A O 1
ATOM 2612 N N . ALA A 1 328 ? -1.788 -11.234 10.133 1 98.88 328 ALA A N 1
ATOM 2613 C CA . ALA A 1 328 ? -1.928 -10.703 11.484 1 98.88 328 ALA A CA 1
ATOM 2614 C C . ALA A 1 328 ? -3.393 -10.438 11.828 1 98.88 328 ALA A C 1
ATOM 2616 O O . ALA A 1 328 ? -3.818 -10.633 12.969 1 98.88 328 ALA A O 1
ATOM 2617 N N . SER A 1 329 ? -4.168 -9.953 10.852 1 98.75 329 SER A N 1
ATOM 2618 C CA . SER A 1 329 ? -5.594 -9.742 11.094 1 98.75 329 SER A CA 1
ATOM 2619 C C . SER A 1 329 ? -6.301 -11.055 11.414 1 98.75 329 SER A C 1
ATOM 2621 O O . SER A 1 329 ? -7.203 -11.086 12.25 1 98.75 329 SER A O 1
ATOM 2623 N N . GLY A 1 330 ? -5.918 -12.172 10.742 1 98.62 330 GLY A N 1
ATOM 2624 C CA . GLY A 1 330 ? -6.449 -13.484 11.062 1 98.62 330 GLY A CA 1
ATOM 2625 C C . GLY A 1 330 ? -6.148 -13.914 12.484 1 98.62 330 GLY A C 1
ATOM 2626 O O . GLY A 1 330 ? -7.016 -14.461 13.172 1 98.62 330 GLY A O 1
ATOM 2627 N N . VAL A 1 331 ? -4.926 -13.633 12.953 1 98.75 331 VAL A N 1
ATOM 2628 C CA . VAL A 1 331 ? -4.535 -13.93 14.328 1 98.75 331 VAL A CA 1
ATOM 2629 C C . VAL A 1 331 ? -5.406 -13.141 15.297 1 98.75 331 VAL A C 1
ATOM 2631 O O . VAL A 1 331 ? -5.91 -13.688 16.281 1 98.75 331 VAL A O 1
ATOM 2634 N N . SER A 1 332 ? -5.582 -11.898 14.977 1 98.56 332 SER A N 1
ATOM 2635 C CA . SER A 1 332 ? -6.355 -11 15.828 1 98.56 332 SER A CA 1
ATOM 2636 C C . SER A 1 332 ? -7.824 -11.414 15.875 1 98.56 332 SER A C 1
ATOM 2638 O O . SER A 1 332 ? -8.484 -11.25 16.906 1 98.56 332 SER A O 1
ATOM 2640 N N . LEU A 1 333 ? -8.367 -11.945 14.797 1 97.88 333 LEU A N 1
ATOM 2641 C CA . LEU A 1 333 ? -9.742 -12.43 14.766 1 97.88 333 LEU A CA 1
ATOM 2642 C C . LEU A 1 333 ? -9.961 -13.508 15.828 1 97.88 333 LEU A C 1
ATOM 2644 O O . LEU A 1 333 ? -11.07 -13.656 16.344 1 97.88 333 LEU A O 1
ATOM 2648 N N . ASN A 1 334 ? -8.906 -14.25 16.172 1 97.5 334 ASN A N 1
ATOM 2649 C CA . ASN A 1 334 ? -8.961 -15.25 17.234 1 97.5 334 ASN A CA 1
ATOM 2650 C C . ASN A 1 334 ? -8.672 -14.641 18.609 1 97.5 334 ASN A C 1
ATOM 2652 O O . ASN A 1 334 ? -8.438 -15.359 19.578 1 97.5 334 ASN A O 1
ATOM 2656 N N . GLN A 1 335 ? -8.523 -13.328 18.688 1 97.19 335 GLN A N 1
ATOM 2657 C CA . GLN A 1 335 ? -8.289 -12.586 19.922 1 97.19 335 GLN A CA 1
ATOM 2658 C C . GLN A 1 335 ? -6.922 -12.93 20.516 1 97.19 335 GLN A C 1
ATOM 2660 O O . GLN A 1 335 ? -6.781 -13.031 21.734 1 97.19 335 GLN A O 1
ATOM 2665 N N . VAL A 1 336 ? -5.984 -13.242 19.688 1 98.56 336 VAL A N 1
ATOM 2666 C CA . VAL A 1 336 ? -4.598 -13.445 20.094 1 98.56 336 VAL A CA 1
ATOM 2667 C C . VAL A 1 336 ? -3.771 -12.203 19.766 1 98.56 336 VAL A C 1
ATOM 2669 O O . VAL A 1 336 ? -3.836 -11.688 18.656 1 98.56 336 VAL A O 1
ATOM 2672 N N . PRO A 1 337 ? -3.049 -11.633 20.75 1 98.81 337 PRO A N 1
ATOM 2673 C CA . PRO A 1 337 ? -2.162 -10.508 20.438 1 98.81 337 PRO A CA 1
ATOM 2674 C C . PRO A 1 337 ? -1.084 -10.883 19.422 1 98.81 337 PRO A C 1
ATOM 2676 O O . PRO A 1 337 ? -0.596 -12.016 19.422 1 98.81 337 PRO A O 1
ATOM 2679 N N . VAL A 1 338 ? -0.726 -9.969 18.578 1 98.88 338 VAL A N 1
ATOM 2680 C CA . VAL A 1 338 ? 0.262 -10.25 17.547 1 98.88 338 VAL A CA 1
ATOM 2681 C C . VAL A 1 338 ? 1.23 -9.078 17.422 1 98.88 338 VAL A C 1
ATOM 2683 O O . VAL A 1 338 ? 0.813 -7.914 17.422 1 98.88 338 VAL A O 1
ATOM 2686 N N . PHE A 1 339 ? 2.531 -9.367 17.453 1 98.88 339 PHE A N 1
ATOM 2687 C CA . PHE A 1 339 ? 3.602 -8.406 17.203 1 98.88 339 PHE A CA 1
ATOM 2688 C C . PHE A 1 339 ? 4.168 -8.594 15.797 1 98.88 339 PHE A C 1
ATOM 2690 O O . PHE A 1 339 ? 4.312 -9.727 15.32 1 98.88 339 PHE A O 1
ATOM 2697 N N . LEU A 1 340 ? 4.461 -7.551 15.109 1 98.81 340 LEU A N 1
ATOM 2698 C CA . LEU A 1 340 ? 5.023 -7.594 13.766 1 98.81 340 LEU A CA 1
ATOM 2699 C C . LEU A 1 340 ? 6.168 -6.598 13.625 1 98.81 340 LEU A C 1
ATOM 2701 O O . LEU A 1 340 ? 5.938 -5.422 13.336 1 98.81 340 LEU A O 1
ATOM 2705 N N . PRO A 1 341 ? 7.461 -7.035 13.844 1 98.25 341 PRO A N 1
ATOM 2706 C CA . PRO A 1 341 ? 8.617 -6.191 13.539 1 98.25 341 PRO A CA 1
ATOM 2707 C C . PRO A 1 341 ? 8.766 -5.91 12.047 1 98.25 341 PRO A C 1
ATOM 2709 O O . PRO A 1 341 ? 8.695 -6.836 11.234 1 98.25 341 PRO A O 1
ATOM 2712 N N . ILE A 1 342 ? 8.984 -4.668 11.695 1 98.31 342 ILE A N 1
ATOM 2713 C CA . ILE A 1 342 ? 9.078 -4.289 10.289 1 98.31 342 ILE A CA 1
ATOM 2714 C C . ILE A 1 342 ? 9.836 -2.969 10.156 1 98.31 342 ILE A C 1
ATOM 2716 O O . ILE A 1 342 ? 9.719 -2.092 11.016 1 98.31 342 ILE A O 1
ATOM 2720 N N . TYR A 1 343 ? 10.672 -2.805 9.078 1 98.06 343 TYR A N 1
ATOM 2721 C CA . TYR A 1 343 ? 11.281 -1.509 8.805 1 98.06 343 TYR A CA 1
ATOM 2722 C C . TYR A 1 343 ? 10.219 -0.464 8.477 1 98.06 343 TYR A C 1
ATOM 2724 O O . TYR A 1 343 ? 9.242 -0.759 7.789 1 98.06 343 TYR A O 1
ATOM 2732 N N . SER A 1 344 ? 10.469 0.75 8.953 1 98.25 344 SER A N 1
ATOM 2733 C CA . SER A 1 344 ? 9.57 1.868 8.695 1 98.25 344 SER A CA 1
ATOM 2734 C C . SER A 1 344 ? 9.234 1.984 7.215 1 98.25 344 SER A C 1
ATOM 2736 O O . SER A 1 344 ? 8.062 2.074 6.844 1 98.25 344 SER A O 1
ATOM 2738 N N . THR A 1 345 ? 10.211 1.92 6.359 1 97.56 345 THR A N 1
ATOM 2739 C CA . THR A 1 345 ? 10.008 2.16 4.934 1 97.56 345 THR A CA 1
ATOM 2740 C C . THR A 1 345 ? 9.266 0.994 4.289 1 97.56 345 THR A C 1
ATOM 2742 O O . THR A 1 345 ? 8.461 1.191 3.377 1 97.56 345 THR A O 1
ATOM 2745 N N . PHE A 1 346 ? 9.461 -0.282 4.73 1 97.81 346 PHE A N 1
ATOM 2746 C CA . PHE A 1 346 ? 8.844 -1.443 4.102 1 97.81 346 PHE A CA 1
ATOM 2747 C C . PHE A 1 346 ? 7.391 -1.579 4.531 1 97.81 346 PHE A C 1
ATOM 2749 O O . PHE A 1 346 ? 6.598 -2.24 3.855 1 97.81 346 PHE A O 1
ATOM 2756 N N . LEU A 1 347 ? 7.023 -0.922 5.664 1 98.5 347 LEU A N 1
ATOM 2757 C CA . LEU A 1 347 ? 5.629 -0.881 6.086 1 98.5 347 LEU A CA 1
ATOM 2758 C C . LEU A 1 347 ? 4.754 -0.238 5.016 1 98.5 347 LEU A C 1
ATOM 2760 O O . LEU A 1 347 ? 3.557 -0.526 4.93 1 98.5 347 LEU A O 1
ATOM 2764 N N . GLN A 1 348 ? 5.363 0.612 4.133 1 98.12 348 GLN A N 1
ATOM 2765 C CA . GLN A 1 348 ? 4.645 1.3 3.066 1 98.12 348 GLN A CA 1
ATOM 2766 C C . GLN A 1 348 ? 3.883 0.311 2.189 1 98.12 348 GLN A C 1
ATOM 2768 O O . GLN A 1 348 ? 2.83 0.643 1.641 1 98.12 348 GLN A O 1
ATOM 2773 N N . ARG A 1 349 ? 4.328 -0.898 2.129 1 98.06 349 ARG A N 1
ATOM 2774 C CA . ARG A 1 349 ? 3.762 -1.906 1.239 1 98.06 349 ARG A CA 1
ATOM 2775 C C . ARG A 1 349 ? 2.436 -2.432 1.781 1 98.06 349 ARG A C 1
ATOM 2777 O O . ARG A 1 349 ? 1.669 -3.064 1.054 1 98.06 349 ARG A O 1
ATOM 2784 N N . SER A 1 350 ? 2.117 -2.146 3.006 1 98 350 SER A N 1
ATOM 2785 C CA . SER A 1 350 ? 0.955 -2.754 3.646 1 98 350 SER A CA 1
ATOM 2786 C C . SER A 1 350 ? -0.062 -1.695 4.062 1 98 350 SER A C 1
ATOM 2788 O O . SER A 1 350 ? -0.781 -1.87 5.047 1 98 350 SER A O 1
ATOM 2790 N N . TYR A 1 351 ? -0.092 -0.568 3.379 1 98.38 351 TYR A N 1
ATOM 2791 C CA . TYR A 1 351 ? -0.999 0.526 3.707 1 98.38 351 TYR A CA 1
ATOM 2792 C C . TYR A 1 351 ? -2.451 0.069 3.646 1 98.38 351 TYR A C 1
ATOM 2794 O O . TYR A 1 351 ? -3.238 0.362 4.551 1 98.38 351 TYR A O 1
ATOM 2802 N N . ASP A 1 352 ? -2.855 -0.639 2.615 1 98.38 352 ASP A N 1
ATOM 2803 C CA . ASP A 1 352 ? -4.223 -1.126 2.443 1 98.38 352 ASP A CA 1
ATOM 2804 C C . ASP A 1 352 ? -4.637 -2.021 3.609 1 98.38 352 ASP A C 1
ATOM 2806 O O . ASP A 1 352 ? -5.738 -1.889 4.141 1 98.38 352 ASP A O 1
ATOM 2810 N N . GLN A 1 353 ? -3.76 -2.914 4.039 1 98.56 353 GLN A N 1
ATOM 2811 C CA . GLN A 1 353 ? -4.059 -3.891 5.082 1 98.56 353 GLN A CA 1
ATOM 2812 C C . GLN A 1 353 ? -4.238 -3.209 6.434 1 98.56 353 GLN A C 1
ATOM 2814 O O . GLN A 1 353 ? -5.043 -3.656 7.258 1 98.56 353 GLN A O 1
ATOM 2819 N N . LEU A 1 354 ? -3.496 -2.115 6.664 1 98.56 354 LEU A N 1
ATOM 2820 C CA . LEU A 1 354 ? -3.65 -1.37 7.91 1 98.56 354 LEU A CA 1
ATOM 2821 C C . LEU A 1 354 ? -5.078 -0.862 8.062 1 98.56 354 LEU A C 1
ATOM 2823 O O . LEU A 1 354 ? -5.672 -0.98 9.141 1 98.56 354 LEU A O 1
ATOM 2827 N N . ILE A 1 355 ? -5.621 -0.358 6.984 1 98.25 355 ILE A N 1
ATOM 2828 C CA . ILE A 1 355 ? -6.938 0.27 7.035 1 98.25 355 ILE A CA 1
ATOM 2829 C C . ILE A 1 355 ? -8.023 -0.785 6.82 1 98.25 355 ILE A C 1
ATOM 2831 O O . ILE A 1 355 ? -8.898 -0.969 7.668 1 98.25 355 ILE A O 1
ATOM 2835 N N . HIS A 1 356 ? -7.883 -1.593 5.746 1 98.12 356 HIS A N 1
ATOM 2836 C CA . HIS A 1 356 ? -8.938 -2.492 5.293 1 98.12 356 HIS A CA 1
ATOM 2837 C C . HIS A 1 356 ? -9.016 -3.736 6.172 1 98.12 356 HIS A C 1
ATOM 2839 O O . HIS A 1 356 ? -10.109 -4.164 6.551 1 98.12 356 HIS A O 1
ATOM 2845 N N . ASP A 1 357 ? -7.895 -4.344 6.488 1 98.19 357 ASP A N 1
ATOM 2846 C CA . ASP A 1 357 ? -7.914 -5.66 7.117 1 98.19 357 ASP A CA 1
ATOM 2847 C C . ASP A 1 357 ? -7.902 -5.543 8.641 1 98.19 357 ASP A C 1
ATOM 2849 O O . ASP A 1 357 ? -8.266 -6.484 9.344 1 98.19 357 ASP A O 1
ATOM 2853 N N . LEU A 1 358 ? -7.457 -4.348 9.195 1 98.5 358 LEU A N 1
ATOM 2854 C CA . LEU A 1 358 ? -7.277 -4.258 10.641 1 98.5 358 LEU A CA 1
ATOM 2855 C C . LEU A 1 358 ? -8.156 -3.158 11.227 1 98.5 358 LEU A C 1
ATOM 2857 O O . LEU A 1 358 ? -9.203 -3.441 11.812 1 98.5 358 LEU A O 1
ATOM 2861 N N . SER A 1 359 ? -7.84 -1.919 10.93 1 98.06 359 SER A N 1
ATOM 2862 C CA . SER A 1 359 ? -8.484 -0.79 11.586 1 98.06 359 SER A CA 1
ATOM 2863 C C . SER A 1 359 ? -9.992 -0.785 11.32 1 98.06 359 SER A C 1
ATOM 2865 O O . SER A 1 359 ? -10.781 -0.589 12.242 1 98.06 359 SER A O 1
ATOM 2867 N N . ARG A 1 360 ? -10.375 -0.966 10.086 1 97.25 360 ARG A N 1
ATOM 2868 C CA . ARG A 1 360 ? -11.773 -0.974 9.672 1 97.25 360 ARG A CA 1
ATOM 2869 C C . ARG A 1 360 ? -12.57 -1.988 10.484 1 97.25 360 ARG A C 1
ATOM 2871 O O . ARG A 1 360 ? -13.758 -1.772 10.766 1 97.25 360 ARG A O 1
ATOM 2878 N N . LEU A 1 361 ? -11.922 -3.051 10.977 1 97.38 361 LEU A N 1
ATOM 2879 C CA . LEU A 1 361 ? -12.578 -4.176 11.633 1 97.38 361 LEU A CA 1
ATOM 2880 C C . LEU A 1 361 ? -12.297 -4.172 13.133 1 97.38 361 LEU A C 1
ATOM 2882 O O . LEU A 1 361 ? -12.633 -5.125 13.836 1 97.38 361 LEU A O 1
ATOM 2886 N N . ASN A 1 362 ? -11.656 -3.121 13.656 1 97.12 362 ASN A N 1
ATOM 2887 C CA . ASN A 1 362 ? -11.273 -2.998 15.062 1 97.12 362 ASN A CA 1
ATOM 2888 C C . ASN A 1 362 ? -10.445 -4.195 15.523 1 97.12 362 ASN A C 1
ATOM 2890 O O . ASN A 1 362 ? -10.703 -4.758 16.594 1 97.12 362 ASN A O 1
ATOM 2894 N N . LEU A 1 363 ? -9.539 -4.621 14.672 1 98.38 363 LEU A N 1
ATOM 2895 C CA . LEU A 1 363 ? -8.617 -5.707 15.008 1 98.38 363 LEU A CA 1
ATOM 2896 C C . LEU A 1 363 ? -7.27 -5.16 15.461 1 98.38 363 LEU A C 1
ATOM 2898 O O . LEU A 1 363 ? -6.934 -4.012 15.164 1 98.38 363 LEU A O 1
ATOM 2902 N N . GLY A 1 364 ? -6.586 -5.961 16.203 1 98.44 364 GLY A N 1
ATOM 2903 C CA . GLY A 1 364 ? -5.371 -5.473 16.844 1 98.44 364 GLY A CA 1
ATOM 2904 C C . GLY A 1 364 ? -4.105 -5.961 16.172 1 98.44 364 GLY A C 1
ATOM 2905 O O . GLY A 1 364 ? -4.066 -7.078 15.648 1 98.44 364 GLY A O 1
ATOM 2906 N N . ILE A 1 365 ? -3.08 -5.125 16.156 1 98.88 365 ILE A N 1
ATOM 2907 C CA . ILE A 1 365 ? -1.707 -5.453 15.789 1 98.88 365 ILE A CA 1
ATOM 2908 C C . ILE A 1 365 ? -0.742 -4.523 16.516 1 98.88 365 ILE A C 1
ATOM 2910 O O . ILE A 1 365 ? -1.037 -3.342 16.719 1 98.88 365 ILE A O 1
ATOM 2914 N N . ASN A 1 366 ? 0.305 -5.062 17.031 1 98.88 366 ASN A N 1
ATOM 2915 C CA . ASN A 1 366 ? 1.412 -4.277 17.578 1 98.88 366 ASN A CA 1
ATOM 2916 C C . ASN A 1 366 ? 2.582 -4.219 16.594 1 98.88 366 ASN A C 1
ATOM 2918 O O . ASN A 1 366 ? 3.396 -5.141 16.531 1 98.88 366 ASN A O 1
ATOM 2922 N N . LEU A 1 367 ? 2.662 -3.123 15.898 1 98.88 367 LEU A N 1
ATOM 2923 C CA . LEU A 1 367 ? 3.764 -2.922 14.961 1 98.88 367 LEU A CA 1
ATOM 2924 C C . LEU A 1 367 ? 5.023 -2.469 15.695 1 98.88 367 LEU A C 1
ATOM 2926 O O . LEU A 1 367 ? 4.992 -1.492 16.438 1 98.88 367 LEU A O 1
ATOM 2930 N N . LEU A 1 368 ? 6.07 -3.195 15.547 1 98.81 368 LEU A N 1
ATOM 2931 C CA . LEU A 1 368 ? 7.395 -2.758 15.984 1 98.81 368 LEU A CA 1
ATOM 2932 C C . LEU A 1 368 ? 8.18 -2.166 14.82 1 98.81 368 LEU A C 1
ATOM 2934 O O . LEU A 1 368 ? 8.867 -2.893 14.094 1 98.81 368 LEU A O 1
ATOM 2938 N N . ILE A 1 369 ? 8.094 -0.858 14.688 1 98.75 369 ILE A N 1
ATOM 2939 C CA . ILE A 1 369 ? 8.625 -0.176 13.516 1 98.75 369 ILE A CA 1
ATOM 2940 C C . ILE A 1 369 ? 10.094 0.176 13.742 1 98.75 369 ILE A C 1
ATOM 2942 O O . ILE A 1 369 ? 10.406 1.14 14.453 1 98.75 369 ILE A O 1
ATOM 2946 N N . ASP A 1 370 ? 10.938 -0.55 13.055 1 98 370 ASP A N 1
ATOM 2947 C CA . ASP A 1 370 ? 12.383 -0.42 13.141 1 98 370 ASP A CA 1
ATOM 2948 C C . ASP A 1 370 ? 12.914 0.531 12.07 1 98 370 ASP A C 1
ATOM 2950 O O . ASP A 1 370 ? 12.211 0.849 11.109 1 98 370 ASP A O 1
ATOM 2954 N N . ARG A 1 371 ? 14.117 1.106 12.266 1 97.25 371 ARG A N 1
ATOM 2955 C CA . ARG A 1 371 ? 14.805 1.97 11.312 1 97.25 371 ARG A CA 1
ATOM 2956 C C . ARG A 1 371 ? 14 3.238 11.047 1 97.25 371 ARG A C 1
ATOM 2958 O O . ARG A 1 371 ? 13.859 3.662 9.898 1 97.25 371 ARG A O 1
ATOM 2965 N N . CYS A 1 372 ? 13.422 3.773 12.094 1 97.19 372 CYS A N 1
ATOM 2966 C CA . CYS A 1 372 ? 12.758 5.062 11.914 1 97.19 372 CYS A CA 1
ATOM 2967 C C . CYS A 1 372 ? 13.781 6.18 11.734 1 97.19 372 CYS A C 1
ATOM 2969 O O . CYS A 1 372 ? 14.945 6.031 12.125 1 97.19 372 CYS A O 1
ATOM 2971 N N . GLY A 1 373 ? 13.406 7.246 11.094 1 96.75 373 GLY A N 1
ATOM 2972 C CA . GLY A 1 373 ? 14.297 8.367 10.836 1 96.75 373 GLY A CA 1
ATOM 2973 C C . GLY A 1 373 ? 15.211 8.141 9.648 1 96.75 373 GLY A C 1
ATOM 2974 O O . GLY A 1 373 ? 14.867 7.398 8.727 1 96.75 373 GLY A O 1
ATOM 2975 N N . LEU A 1 374 ? 16.344 8.781 9.656 1 97.06 374 LEU A N 1
ATOM 2976 C CA . LEU A 1 374 ? 17.281 8.734 8.531 1 97.06 374 LEU A CA 1
ATOM 2977 C C . LEU A 1 374 ? 18.062 7.43 8.531 1 97.06 374 LEU A C 1
ATOM 2979 O O . LEU A 1 374 ? 18.547 6.984 9.57 1 97.06 374 LEU A O 1
ATOM 2983 N N . ASN A 1 375 ? 18.031 6.812 7.461 1 95.75 375 ASN A N 1
ATOM 2984 C CA . ASN A 1 375 ? 18.938 5.723 7.109 1 95.75 375 ASN A CA 1
ATOM 2985 C C . ASN A 1 375 ? 19.828 6.098 5.93 1 95.75 375 ASN A C 1
ATOM 2987 O O . ASN A 1 375 ? 19.734 5.512 4.852 1 95.75 375 ASN A O 1
ATOM 2991 N N . GLY A 1 376 ? 20.781 6.961 6.207 1 93.75 376 GLY A N 1
ATOM 2992 C CA . GLY A 1 376 ? 21.484 7.727 5.191 1 93.75 376 GLY A CA 1
ATOM 2993 C C . GLY A 1 376 ? 22.375 6.867 4.301 1 93.75 376 GLY A C 1
ATOM 2994 O O . GLY A 1 376 ? 22.469 7.113 3.098 1 93.75 376 GLY A O 1
ATOM 2995 N N . THR A 1 377 ? 23 5.848 4.809 1 90.38 377 THR A N 1
ATOM 2996 C CA . THR A 1 377 ? 23.922 5.047 4.023 1 90.38 377 THR A CA 1
ATOM 2997 C C . THR A 1 377 ? 23.188 4.238 2.963 1 90.38 377 THR A C 1
ATOM 2999 O O . THR A 1 377 ? 23.75 3.904 1.919 1 90.38 377 THR A O 1
ATOM 3002 N N . GLU A 1 378 ? 21.922 3.979 3.234 1 90.31 378 GLU A N 1
ATOM 3003 C CA . GLU A 1 378 ? 21.125 3.201 2.291 1 90.31 378 GLU A CA 1
ATOM 3004 C C . GLU A 1 378 ? 20.484 4.102 1.234 1 90.31 378 GLU A C 1
ATOM 3006 O O . GLU A 1 378 ? 20.203 3.654 0.122 1 90.31 378 GLU A O 1
ATOM 3011 N N . GLY A 1 379 ? 20.219 5.367 1.651 1 92.38 379 GLY A N 1
ATOM 3012 C CA . GLY A 1 379 ? 19.781 6.336 0.656 1 92.38 379 GLY A CA 1
ATOM 3013 C C . GLY A 1 379 ? 18.297 6.617 0.712 1 92.38 379 GLY A C 1
ATOM 3014 O O . GLY A 1 379 ? 17.625 6.285 1.695 1 92.38 379 GLY A O 1
ATOM 3015 N N . SER A 1 380 ? 17.781 7.258 -0.344 1 95.12 380 SER A N 1
ATOM 3016 C CA . SER A 1 380 ? 16.469 7.887 -0.376 1 95.12 380 SER A CA 1
ATOM 3017 C C . SER A 1 380 ? 15.352 6.844 -0.3 1 95.12 380 SER A C 1
ATOM 3019 O O . SER A 1 380 ? 14.242 7.148 0.139 1 95.12 380 SER A O 1
ATOM 3021 N N . SER A 1 381 ? 15.648 5.609 -0.661 1 96.44 381 SER A N 1
ATOM 3022 C CA . SER A 1 381 ? 14.625 4.566 -0.685 1 96.44 381 SER A CA 1
ATOM 3023 C C . SER A 1 381 ? 14.406 3.98 0.705 1 96.44 381 SER A C 1
ATOM 3025 O O . SER A 1 381 ? 13.422 3.268 0.934 1 96.44 381 SER A O 1
ATOM 3027 N N . HIS A 1 382 ? 15.242 4.25 1.695 1 97 382 HIS A N 1
ATOM 3028 C CA . HIS A 1 382 ? 15.219 3.467 2.928 1 97 382 HIS A CA 1
ATOM 3029 C C . HIS A 1 382 ? 14.969 4.359 4.141 1 97 382 HIS A C 1
ATOM 3031 O O . HIS A 1 382 ? 14.914 3.873 5.27 1 97 382 HIS A O 1
ATOM 3037 N N . HIS A 1 383 ? 14.844 5.691 3.934 1 97.88 383 HIS A N 1
ATOM 3038 C CA . HIS A 1 383 ? 14.547 6.539 5.082 1 97.88 383 HIS A CA 1
ATOM 3039 C C . HIS A 1 383 ? 13.203 6.176 5.707 1 97.88 383 HIS A C 1
ATOM 3041 O O . HIS A 1 383 ? 12.242 5.891 4.992 1 97.88 383 HIS A O 1
ATOM 3047 N N . GLY A 1 384 ? 13.203 6.055 7.016 1 97.94 384 GLY A N 1
ATOM 3048 C CA . GLY A 1 384 ? 11.977 5.809 7.758 1 97.94 384 GLY A CA 1
ATOM 3049 C C . GLY A 1 384 ? 11.273 7.086 8.188 1 97.94 384 GLY A C 1
ATOM 3050 O O . GLY A 1 384 ? 11.039 7.301 9.375 1 97.94 384 GLY A O 1
ATOM 3051 N N . ILE A 1 385 ? 10.836 7.957 7.277 1 98.19 385 ILE A N 1
ATOM 3052 C CA . ILE A 1 385 ? 10.359 9.289 7.609 1 98.19 385 ILE A CA 1
ATOM 3053 C C . ILE A 1 385 ? 8.891 9.43 7.191 1 98.19 385 ILE A C 1
ATOM 3055 O O . ILE A 1 385 ? 8.305 10.508 7.316 1 98.19 385 ILE A O 1
ATOM 3059 N N . PHE A 1 386 ? 8.227 8.289 6.738 1 97.94 386 PHE A N 1
ATOM 3060 C CA . PHE A 1 386 ? 6.879 8.414 6.203 1 97.94 386 PHE A CA 1
ATOM 3061 C C . PHE A 1 386 ? 5.879 7.672 7.082 1 97.94 386 PHE A C 1
ATOM 3063 O O . PHE A 1 386 ? 4.664 7.828 6.914 1 97.94 386 PHE A O 1
ATOM 3070 N N . ASP A 1 387 ? 6.301 6.902 8.102 1 98.12 387 ASP A N 1
ATOM 3071 C CA . ASP A 1 387 ? 5.434 5.992 8.836 1 98.12 387 ASP A CA 1
ATOM 3072 C C . ASP A 1 387 ? 4.449 6.762 9.711 1 98.12 387 ASP A C 1
ATOM 3074 O O . ASP A 1 387 ? 3.299 6.344 9.875 1 98.12 387 ASP A O 1
ATOM 3078 N N . VAL A 1 388 ? 4.828 7.906 10.266 1 97.94 388 VAL A N 1
ATOM 3079 C CA . VAL A 1 388 ? 3.924 8.664 11.133 1 97.94 388 VAL A CA 1
ATOM 3080 C C . VAL A 1 388 ? 2.742 9.18 10.312 1 97.94 388 VAL A C 1
ATOM 3082 O O . VAL A 1 388 ? 1.585 8.969 10.68 1 97.94 388 VAL A O 1
ATOM 3085 N N . GLY A 1 389 ? 3.037 9.875 9.172 1 96.19 389 GLY A N 1
ATOM 3086 C CA . GLY A 1 389 ? 1.965 10.352 8.312 1 96.19 389 GLY A CA 1
ATOM 3087 C C . GLY A 1 389 ? 1.076 9.234 7.793 1 96.19 389 GLY A C 1
ATOM 3088 O O . GLY A 1 389 ? -0.139 9.406 7.684 1 96.19 389 GLY A O 1
ATOM 3089 N N . MET A 1 390 ? 1.678 8.086 7.504 1 97.12 390 MET A N 1
ATOM 3090 C CA . MET A 1 390 ? 0.974 6.91 7.004 1 97.12 390 MET A CA 1
ATOM 3091 C C . MET A 1 390 ? -0.023 6.395 8.039 1 97.12 390 MET A C 1
ATOM 3093 O O . MET A 1 390 ? -1.199 6.203 7.727 1 97.12 390 MET A O 1
ATOM 3097 N N . ILE A 1 391 ? 0.4 6.211 9.273 1 97.44 391 ILE A N 1
ATOM 3098 C CA . ILE A 1 391 ? -0.404 5.57 10.312 1 97.44 391 ILE A CA 1
ATOM 3099 C C . ILE A 1 391 ? -1.45 6.551 10.836 1 97.44 391 ILE A C 1
ATOM 3101 O O . ILE A 1 391 ? -2.551 6.148 11.219 1 97.44 391 ILE A O 1
ATOM 3105 N N . LYS A 1 392 ? -1.171 7.805 10.773 1 95.19 392 LYS A N 1
ATOM 3106 C CA . LYS A 1 392 ? -2.145 8.805 11.195 1 95.19 392 LYS A CA 1
ATOM 3107 C C . LYS A 1 392 ? -3.398 8.75 10.328 1 95.19 392 LYS A C 1
ATOM 3109 O O . LYS A 1 392 ? -4.484 9.133 10.773 1 95.19 392 LYS A O 1
ATOM 3114 N N . ASN A 1 393 ? -3.275 8.273 9.125 1 95 393 ASN A N 1
ATOM 3115 C CA . ASN A 1 393 ? -4.41 8.109 8.227 1 95 393 ASN A CA 1
ATOM 3116 C C . ASN A 1 393 ? -5.184 6.828 8.531 1 95 393 ASN A C 1
ATOM 3118 O O . ASN A 1 393 ? -6.223 6.566 7.922 1 95 393 ASN A O 1
ATOM 3122 N N . THR A 1 394 ? -4.738 6.02 9.469 1 96.81 394 THR A N 1
ATOM 3123 C CA . THR A 1 394 ? -5.395 4.789 9.898 1 96.81 394 THR A CA 1
ATOM 3124 C C . THR A 1 394 ? -6.328 5.059 11.078 1 96.81 394 THR A C 1
ATOM 3126 O O . THR A 1 394 ? -5.871 5.43 12.164 1 96.81 394 THR A O 1
ATOM 3129 N N . PRO A 1 395 ? -7.633 4.867 10.93 1 96 395 PRO A N 1
ATOM 3130 C CA . PRO A 1 395 ? -8.594 5.207 11.977 1 96 395 PRO A CA 1
ATOM 3131 C C . PRO A 1 395 ? -8.32 4.48 13.289 1 96 395 PRO A C 1
ATOM 3133 O O . PRO A 1 395 ? -8.039 3.281 13.289 1 96 395 PRO A O 1
ATOM 3136 N N . HIS A 1 396 ? -8.305 5.238 14.414 1 93.06 396 HIS A N 1
ATOM 3137 C CA . HIS A 1 396 ? -8.227 4.742 15.781 1 93.06 396 HIS A CA 1
ATOM 3138 C C . HIS A 1 396 ? -6.871 4.102 16.062 1 93.06 396 HIS A C 1
ATOM 3140 O O . HIS A 1 396 ? -6.738 3.301 16.984 1 93.06 396 HIS A O 1
ATOM 3146 N N . ALA A 1 397 ? -5.895 4.371 15.273 1 97.38 397 ALA A N 1
ATOM 3147 C CA . ALA A 1 397 ? -4.543 3.865 15.5 1 97.38 397 ALA A CA 1
ATOM 3148 C C . ALA A 1 397 ? -3.82 4.688 16.562 1 97.38 397 ALA A C 1
ATOM 3150 O O . ALA A 1 397 ? -4.25 5.797 16.906 1 97.38 397 ALA A O 1
ATOM 3151 N N . LYS A 1 398 ? -2.77 4.141 17.172 1 97.94 398 LYS A N 1
ATOM 3152 C CA . LYS A 1 398 ? -1.864 4.824 18.078 1 97.94 398 LYS A CA 1
ATOM 3153 C C . LYS A 1 398 ? -0.418 4.719 17.609 1 97.94 398 LYS A C 1
ATOM 3155 O O . LYS A 1 398 ? -0.03 3.725 17 1 97.94 398 LYS A O 1
ATOM 3160 N N . ILE A 1 399 ? 0.331 5.719 17.859 1 98.62 399 ILE A N 1
ATOM 3161 C CA . ILE A 1 399 ? 1.761 5.73 17.562 1 98.62 399 ILE A CA 1
ATOM 3162 C C . ILE A 1 399 ? 2.537 6.109 18.828 1 98.62 399 ILE A C 1
ATOM 3164 O O . ILE A 1 399 ? 2.314 7.176 19.406 1 98.62 399 ILE A O 1
ATOM 3168 N N . TYR A 1 400 ? 3.377 5.266 19.219 1 98.5 400 TYR A N 1
ATOM 3169 C CA . TYR A 1 400 ? 4.34 5.547 20.266 1 98.5 400 TYR A CA 1
ATOM 3170 C C . TYR A 1 400 ? 5.762 5.598 19.719 1 98.5 400 TYR A C 1
ATOM 3172 O O . TYR A 1 400 ? 6.07 4.93 18.734 1 98.5 400 TYR A O 1
ATOM 3180 N N . ALA A 1 401 ? 6.578 6.391 20.297 1 98.38 401 ALA A N 1
ATOM 3181 C CA . ALA A 1 401 ? 7.996 6.469 19.953 1 98.38 401 ALA A CA 1
ATOM 3182 C C . ALA A 1 401 ? 8.867 6.121 21.156 1 98.38 401 ALA A C 1
ATOM 3184 O O . ALA A 1 401 ? 8.766 6.758 22.203 1 98.38 401 ALA A O 1
ATOM 3185 N N . ALA A 1 402 ? 9.68 5.16 21.031 1 97.75 402 ALA A N 1
ATOM 3186 C CA . ALA A 1 402 ? 10.617 4.801 22.094 1 97.75 402 ALA A CA 1
ATOM 3187 C C . ALA A 1 402 ? 11.922 5.57 21.953 1 97.75 402 ALA A C 1
ATOM 3189 O O . ALA A 1 402 ? 12.617 5.449 20.953 1 97.75 402 ALA A O 1
ATOM 3190 N N . SER A 1 403 ? 12.281 6.25 22.969 1 96.69 403 SER A N 1
ATOM 3191 C CA . SER A 1 403 ? 13.492 7.059 22.938 1 96.69 403 SER A CA 1
ATOM 3192 C C . SER A 1 403 ? 14.68 6.297 23.531 1 96.69 403 SER A C 1
ATOM 3194 O O . SER A 1 403 ? 15.828 6.68 23.328 1 96.69 403 SER A O 1
ATOM 3196 N N . ASN A 1 404 ? 14.422 5.234 24.281 1 96 404 ASN A N 1
ATOM 3197 C CA . ASN A 1 404 ? 15.438 4.414 24.922 1 96 404 ASN A CA 1
ATOM 3198 C C . ASN A 1 404 ? 14.883 3.053 25.328 1 96 404 ASN A C 1
ATOM 3200 O O . ASN A 1 404 ? 13.688 2.789 25.156 1 96 404 ASN A O 1
ATOM 3204 N N . GLN A 1 405 ? 15.742 2.205 25.875 1 95.56 405 GLN A N 1
ATOM 3205 C CA . GLN A 1 405 ? 15.375 0.822 26.156 1 95.56 405 GLN A CA 1
ATOM 3206 C C . GLN A 1 405 ? 14.336 0.749 27.281 1 95.56 405 GLN A C 1
ATOM 3208 O O . GLN A 1 405 ? 13.484 -0.145 27.281 1 95.56 405 GLN A O 1
ATOM 3213 N N . ILE A 1 406 ? 14.352 1.71 28.234 1 95.69 406 ILE A N 1
ATOM 3214 C CA . ILE A 1 406 ? 13.391 1.722 29.344 1 95.69 406 ILE A CA 1
ATOM 3215 C C . ILE A 1 406 ? 11.984 1.968 28.797 1 95.69 406 ILE A C 1
ATOM 3217 O O . ILE A 1 406 ? 11.047 1.238 29.125 1 95.69 406 ILE A O 1
ATOM 3221 N N . VAL A 1 407 ? 11.875 2.932 27.938 1 96.69 407 VAL A N 1
ATOM 3222 C CA . VAL A 1 407 ? 10.594 3.295 27.344 1 96.69 407 VAL A CA 1
ATOM 3223 C C . VAL A 1 407 ? 10.094 2.15 26.469 1 96.69 407 VAL A C 1
ATOM 3225 O O . VAL A 1 407 ? 8.914 1.79 26.516 1 96.69 407 VAL A O 1
ATOM 3228 N N . LEU A 1 408 ? 10.953 1.536 25.641 1 97.5 408 LEU A N 1
ATOM 3229 C CA . LEU A 1 408 ? 10.57 0.453 24.75 1 97.5 408 LEU A CA 1
ATOM 3230 C C . LEU A 1 408 ? 9.977 -0.716 25.531 1 97.5 408 LEU A C 1
ATOM 3232 O O . LEU A 1 408 ? 8.914 -1.226 25.172 1 97.5 408 LEU A O 1
ATOM 3236 N N . LYS A 1 409 ? 10.688 -1.142 26.578 1 96.81 409 LYS A N 1
ATOM 3237 C CA . LYS A 1 409 ? 10.234 -2.275 27.375 1 96.81 409 LYS A CA 1
ATOM 3238 C C . LYS A 1 409 ? 8.883 -1.984 28.031 1 96.81 409 LYS A C 1
ATOM 3240 O O . LYS A 1 409 ? 8.008 -2.848 28.047 1 96.81 409 LYS A O 1
ATOM 3245 N N . ARG A 1 410 ? 8.734 -0.775 28.531 1 96.88 410 ARG A N 1
ATOM 3246 C CA . ARG A 1 410 ? 7.477 -0.39 29.156 1 96.88 410 ARG A CA 1
ATOM 3247 C C . ARG A 1 410 ? 6.34 -0.392 28.141 1 96.88 410 ARG A C 1
ATOM 3249 O O . ARG A 1 410 ? 5.227 -0.831 28.453 1 96.88 410 ARG A O 1
ATOM 3256 N N . LEU A 1 411 ? 6.574 0.149 26.969 1 97.81 411 LEU A N 1
ATOM 3257 C CA . LEU A 1 411 ? 5.57 0.154 25.922 1 97.81 411 LEU A CA 1
ATOM 3258 C C . LEU A 1 411 ? 5.152 -1.269 25.547 1 97.81 411 LEU A C 1
ATOM 3260 O O . LEU A 1 411 ? 3.961 -1.553 25.406 1 97.81 411 LEU A O 1
ATOM 3264 N N . LEU A 1 412 ? 6.105 -2.174 25.406 1 98.25 412 LEU A N 1
ATOM 3265 C CA . LEU A 1 412 ? 5.82 -3.564 25.062 1 98.25 412 LEU A CA 1
ATOM 3266 C C . LEU A 1 412 ? 4.926 -4.207 26.125 1 98.25 412 LEU A C 1
ATOM 3268 O O . LEU A 1 412 ? 3.977 -4.918 25.781 1 98.25 412 LEU A O 1
ATOM 3272 N N . ASP A 1 413 ? 5.266 -3.924 27.391 1 97.12 413 ASP A N 1
ATOM 3273 C CA . ASP A 1 413 ? 4.473 -4.469 28.484 1 97.12 413 ASP A CA 1
ATOM 3274 C C . ASP A 1 413 ? 3.031 -3.971 28.422 1 97.12 413 ASP A C 1
ATOM 3276 O O . ASP A 1 413 ? 2.098 -4.727 28.688 1 97.12 413 ASP A O 1
ATOM 3280 N N . GLN A 1 414 ? 2.865 -2.797 28.031 1 95.81 414 GLN A N 1
ATOM 3281 C CA . GLN A 1 414 ? 1.55 -2.17 28.078 1 95.81 414 GLN A CA 1
ATOM 3282 C C . GLN A 1 414 ? 0.675 -2.625 26.906 1 95.81 414 GLN A C 1
ATOM 3284 O O . GLN A 1 414 ? -0.551 -2.67 27.031 1 95.81 414 GLN A O 1
ATOM 3289 N N . VAL A 1 415 ? 1.252 -2.98 25.797 1 97.44 415 VAL A N 1
ATOM 3290 C CA . VAL A 1 415 ? 0.448 -3.281 24.625 1 97.44 415 VAL A CA 1
ATOM 3291 C C . VAL A 1 415 ? 0.349 -4.793 24.438 1 97.44 415 VAL A C 1
ATOM 3293 O O . VAL A 1 415 ? -0.276 -5.27 23.484 1 97.44 415 VAL A O 1
ATOM 3296 N N . ILE A 1 416 ? 0.85 -5.609 25.266 1 97.94 416 ILE A N 1
ATOM 3297 C CA . ILE A 1 416 ? 1.11 -7.031 25.078 1 97.94 416 ILE A CA 1
ATOM 3298 C C . ILE A 1 416 ? -0.211 -7.781 24.922 1 97.94 416 ILE A C 1
ATOM 3300 O O . ILE A 1 416 ? -0.246 -8.891 24.391 1 97.94 416 ILE A O 1
ATOM 3304 N N . ASN A 1 417 ? -1.348 -7.203 25.375 1 98.12 417 ASN A N 1
ATOM 3305 C CA . ASN A 1 417 ? -2.643 -7.867 25.297 1 98.12 417 ASN A CA 1
ATOM 3306 C C . ASN A 1 417 ? -3.529 -7.254 24.219 1 98.12 417 ASN A C 1
ATOM 3308 O O . ASN A 1 417 ? -4.703 -7.609 24.094 1 98.12 417 ASN A O 1
ATOM 3312 N N . ASN A 1 418 ? -2.986 -6.344 23.438 1 98.38 418 ASN A N 1
ATOM 3313 C CA . ASN A 1 418 ? -3.762 -5.621 22.422 1 98.38 418 ASN A CA 1
ATOM 3314 C C . ASN A 1 418 ? -4.266 -6.555 21.328 1 98.38 418 ASN A C 1
ATOM 3316 O O . ASN A 1 418 ? -3.473 -7.242 20.688 1 98.38 418 ASN A O 1
ATOM 3320 N N . THR A 1 419 ? -5.605 -6.602 21.109 1 98.44 419 THR A N 1
ATOM 3321 C CA . THR A 1 419 ? -6.199 -7.371 20.016 1 98.44 419 THR A CA 1
ATOM 3322 C C . THR A 1 419 ? -7.238 -6.535 19.281 1 98.44 419 THR A C 1
ATOM 3324 O O . THR A 1 419 ? -8.031 -7.07 18.5 1 98.44 419 THR A O 1
ATOM 3327 N N . THR A 1 420 ? -7.297 -5.16 19.516 1 97.81 420 THR A N 1
ATOM 3328 C CA . THR A 1 420 ? -8.453 -4.434 19 1 97.81 420 THR A CA 1
ATOM 3329 C C . THR A 1 420 ? -8.016 -3.158 18.281 1 97.81 420 THR A C 1
ATOM 3331 O O . THR A 1 420 ? -8.844 -2.453 17.703 1 97.81 420 THR A O 1
ATOM 3334 N N . GLN A 1 421 ? -6.723 -2.867 18.312 1 98 421 GLN A N 1
ATOM 3335 C CA . GLN A 1 421 ? -6.277 -1.59 17.766 1 98 421 GLN A CA 1
ATOM 3336 C C . GLN A 1 421 ? -4.957 -1.742 17.016 1 98 421 GLN A C 1
ATOM 3338 O O . GLN A 1 421 ? -4.148 -2.613 17.359 1 98 421 GLN A O 1
ATOM 3343 N N . VAL A 1 422 ? -4.805 -0.924 16 1 98.69 422 VAL A N 1
ATOM 3344 C CA . VAL A 1 422 ? -3.498 -0.79 15.375 1 98.69 422 VAL A CA 1
ATOM 3345 C C . VAL A 1 422 ? -2.602 0.105 16.219 1 98.69 422 VAL A C 1
ATOM 3347 O O . VAL A 1 422 ? -2.855 1.305 16.359 1 98.69 422 VAL A O 1
ATOM 3350 N N . ILE A 1 423 ? -1.559 -0.487 16.828 1 98.75 423 ILE A N 1
ATOM 3351 C CA . ILE A 1 423 ? -0.62 0.262 17.656 1 98.75 423 ILE A CA 1
ATOM 3352 C C . ILE A 1 423 ? 0.785 0.156 17.078 1 98.75 423 ILE A C 1
ATOM 3354 O O . ILE A 1 423 ? 1.264 -0.944 16.781 1 98.75 423 ILE A O 1
ATOM 3358 N N . ALA A 1 424 ? 1.402 1.277 16.844 1 98.81 424 ALA A N 1
ATOM 3359 C CA . ALA A 1 424 ? 2.773 1.316 16.344 1 98.81 424 ALA A CA 1
ATOM 3360 C C . ALA A 1 424 ? 3.738 1.798 17.438 1 98.81 424 ALA A C 1
ATOM 3362 O O . ALA A 1 424 ? 3.479 2.799 18.109 1 98.81 424 ALA A O 1
ATOM 3363 N N . ILE A 1 425 ? 4.77 1.074 17.641 1 98.81 425 ILE A N 1
ATOM 3364 C CA . ILE A 1 425 ? 5.922 1.493 18.438 1 98.81 425 ILE A CA 1
ATOM 3365 C C . ILE A 1 425 ? 7.133 1.684 17.516 1 98.81 425 ILE A C 1
ATOM 3367 O O . ILE A 1 425 ? 7.656 0.716 16.969 1 98.81 425 ILE A O 1
ATOM 3371 N N . ARG A 1 426 ? 7.547 2.867 17.344 1 98.62 426 ARG A N 1
ATOM 3372 C CA . ARG A 1 426 ? 8.648 3.145 16.422 1 98.62 426 ARG A CA 1
ATOM 3373 C C . ARG A 1 426 ? 9.93 3.457 17.188 1 98.62 426 ARG A C 1
ATOM 3375 O O . ARG A 1 426 ? 9.891 4.074 18.25 1 98.62 426 ARG A O 1
ATOM 3382 N N . TYR A 1 427 ? 11.062 3.061 16.734 1 98.5 427 TYR A N 1
ATOM 3383 C CA . TYR A 1 427 ? 12.359 3.285 17.359 1 98.5 427 TYR A CA 1
ATOM 3384 C C . TYR A 1 427 ? 13.477 3.268 16.328 1 98.5 427 TYR A C 1
ATOM 3386 O O . TYR A 1 427 ? 13.32 2.693 15.25 1 98.5 427 TYR A O 1
ATOM 3394 N N . ASN A 1 428 ? 14.594 3.965 16.625 1 97.44 428 ASN A N 1
ATOM 3395 C CA . ASN A 1 428 ? 15.789 3.949 15.789 1 97.44 428 ASN A CA 1
ATOM 3396 C C . ASN A 1 428 ? 16.5 2.598 15.844 1 97.44 428 ASN A C 1
ATOM 3398 O O . ASN A 1 428 ? 16.234 1.795 16.75 1 97.44 428 ASN A O 1
ATOM 3402 N N . ARG A 1 429 ? 17.375 2.346 14.891 1 95.69 429 ARG A N 1
ATOM 3403 C CA . ARG A 1 429 ? 18.141 1.104 14.836 1 95.69 429 ARG A CA 1
ATOM 3404 C C . ARG A 1 429 ? 18.891 0.863 16.141 1 95.69 429 ARG A C 1
ATOM 3406 O O . ARG A 1 429 ? 18.938 -0.266 16.641 1 95.69 429 ARG A O 1
ATOM 3413 N N . TYR A 1 430 ? 19.516 1.946 16.641 1 95.5 430 TYR A N 1
ATOM 3414 C CA . TYR A 1 430 ? 20.219 1.938 17.922 1 95.5 430 TYR A CA 1
ATOM 3415 C C . TYR A 1 430 ? 19.75 3.092 18.812 1 95.5 430 TYR A C 1
ATOM 3417 O O . TYR A 1 430 ? 19.5 4.195 18.312 1 95.5 430 TYR A O 1
ATOM 3425 N N . PHE A 1 431 ? 19.641 2.809 20.062 1 96.25 431 PHE A N 1
ATOM 3426 C CA . PHE A 1 431 ? 19.391 3.881 21.016 1 96.25 431 PHE A CA 1
ATOM 3427 C C . PHE A 1 431 ? 20.672 4.629 21.344 1 96.25 431 PHE A C 1
ATOM 3429 O O . PHE A 1 431 ? 21.766 4.047 21.312 1 96.25 431 PHE A O 1
ATOM 3436 N N . VAL A 1 432 ? 20.5 5.895 21.594 1 94.56 432 VAL A N 1
ATOM 3437 C CA . VAL A 1 432 ? 21.609 6.645 22.172 1 94.56 432 VAL A CA 1
ATOM 3438 C C . VAL A 1 432 ? 21.719 6.348 23.672 1 94.56 432 VAL A C 1
ATOM 3440 O O . VAL A 1 432 ? 20.734 6.008 24.312 1 94.56 432 VAL A O 1
ATOM 3443 N N . GLU A 1 433 ? 22.922 6.488 24.188 1 92.62 433 GLU A N 1
ATOM 3444 C CA . GLU A 1 433 ? 23.156 6.234 25.609 1 92.62 433 GLU A CA 1
ATOM 3445 C C . GLU A 1 433 ? 22.438 7.266 26.469 1 92.62 433 GLU A C 1
ATOM 3447 O O . GLU A 1 433 ? 22.5 8.469 26.203 1 92.62 433 GLU A O 1
ATOM 3452 N N . LEU A 1 434 ? 21.734 6.812 27.469 1 91.69 434 LEU A N 1
ATOM 3453 C CA . LEU A 1 434 ? 20.984 7.707 28.344 1 91.69 434 LEU A CA 1
ATOM 3454 C C . LEU A 1 434 ? 21.906 8.383 29.359 1 91.69 434 LEU A C 1
ATOM 3456 O O . LEU A 1 434 ? 21.703 9.539 29.719 1 91.69 434 LEU A O 1
ATOM 3460 N N . ASN A 1 435 ? 22.922 7.66 29.766 1 89.75 435 ASN A N 1
ATOM 3461 C CA . ASN A 1 435 ? 23.859 8.148 30.781 1 89.75 435 ASN A CA 1
ATOM 3462 C C . ASN A 1 435 ? 23.125 8.781 31.969 1 89.75 435 ASN A C 1
ATOM 3464 O O . ASN A 1 435 ? 22.25 8.156 32.562 1 89.75 435 ASN A O 1
ATOM 3468 N N . GLN A 1 436 ? 23.234 10.102 32.281 1 88.19 436 GLN A N 1
ATOM 3469 C CA . GLN A 1 436 ? 22.703 10.836 33.406 1 88.19 436 GLN A CA 1
ATOM 3470 C C . GLN A 1 436 ? 21.219 11.109 33.25 1 88.19 436 GLN A C 1
ATOM 3472 O O . GLN A 1 436 ? 20.547 11.508 34.219 1 88.19 436 GLN A O 1
ATOM 3477 N N . TYR A 1 437 ? 20.625 10.742 32.188 1 92.12 437 TYR A N 1
ATOM 3478 C CA . TYR A 1 437 ? 19.234 11.094 31.938 1 92.12 437 TYR A CA 1
ATOM 3479 C C . TYR A 1 437 ? 18.297 9.938 32.281 1 92.12 437 TYR A C 1
ATOM 3481 O O . TYR A 1 437 ? 17.078 10.062 32.156 1 92.12 437 TYR A O 1
ATOM 3489 N N . GLU A 1 438 ? 18.766 8.805 32.719 1 92.94 438 GLU A N 1
ATOM 3490 C CA . GLU A 1 438 ? 18 7.609 33.031 1 92.94 438 GLU A CA 1
ATOM 3491 C C . GLU A 1 438 ? 16.969 7.895 34.125 1 92.94 438 GLU A C 1
ATOM 3493 O O . GLU A 1 438 ? 15.875 7.324 34.125 1 92.94 438 GLU A O 1
ATOM 3498 N N . SER A 1 439 ? 17.328 8.75 35 1 91.44 439 SER A N 1
ATOM 3499 C CA . SER A 1 439 ? 16.484 9.031 36.156 1 91.44 439 SER A CA 1
ATOM 3500 C C . SER A 1 439 ? 15.156 9.648 35.75 1 91.44 439 SER A C 1
ATOM 3502 O O . SER A 1 439 ? 14.156 9.484 36.469 1 91.44 439 SER A O 1
ATOM 3504 N N . TYR A 1 440 ? 15.094 10.328 34.656 1 92.06 440 TYR A N 1
ATOM 3505 C CA . TYR A 1 440 ? 13.867 10.977 34.188 1 92.06 440 TYR A CA 1
ATOM 3506 C C . TYR A 1 440 ? 12.828 9.945 33.75 1 92.06 440 TYR A C 1
ATOM 3508 O O . TYR A 1 440 ? 11.641 10.258 33.656 1 92.06 440 TYR A O 1
ATOM 3516 N N . TYR A 1 441 ? 13.234 8.672 33.5 1 92.81 441 TYR A N 1
ATOM 3517 C CA . TYR A 1 441 ? 12.336 7.66 32.938 1 92.81 441 TYR A CA 1
ATOM 3518 C C . TYR A 1 441 ? 12.008 6.605 34 1 92.81 441 TYR A C 1
ATOM 3520 O O . TYR A 1 441 ? 11.25 5.668 33.719 1 92.81 441 TYR A O 1
ATOM 3528 N N . GLN A 1 442 ? 12.508 6.688 35.156 1 83.81 442 GLN A N 1
ATOM 3529 C CA . GLN A 1 442 ? 12.312 5.691 36.219 1 83.81 442 GLN A CA 1
ATOM 3530 C C . GLN A 1 442 ? 10.852 5.617 36.625 1 83.81 442 GLN A C 1
ATOM 3532 O O . GLN A 1 442 ? 10.336 4.535 36.938 1 83.81 442 GLN A O 1
ATOM 3537 N N . ASP A 1 443 ? 10.156 6.746 36.625 1 78.56 443 ASP A N 1
ATOM 3538 C CA . ASP A 1 443 ? 8.766 6.754 37.062 1 78.56 443 ASP A CA 1
ATOM 3539 C C . ASP A 1 443 ? 7.809 6.832 35.875 1 78.56 443 ASP A C 1
ATOM 3541 O O . ASP A 1 443 ? 6.656 7.246 36.031 1 78.56 443 ASP A O 1
ATOM 3545 N N . PHE A 1 444 ? 8.336 6.523 34.844 1 81.62 444 PHE A N 1
ATOM 3546 C CA . PHE A 1 444 ? 7.477 6.531 33.656 1 81.62 444 PHE A CA 1
ATOM 3547 C C . PHE A 1 444 ? 6.52 5.348 33.688 1 81.62 444 PHE A C 1
ATOM 3549 O O . PHE A 1 444 ? 6.906 4.223 33.344 1 81.62 444 PHE A O 1
ATOM 3556 N N . ASP A 1 445 ? 5.262 5.52 34.125 1 77.25 445 ASP A N 1
ATOM 3557 C CA . ASP A 1 445 ? 4.328 4.41 34.281 1 77.25 445 ASP A CA 1
ATOM 3558 C C . ASP A 1 445 ? 3.17 4.531 33.281 1 77.25 445 ASP A C 1
ATOM 3560 O O . ASP A 1 445 ? 2.51 3.539 32.969 1 77.25 445 ASP A O 1
ATOM 3564 N N . HIS A 1 446 ? 2.971 5.707 32.781 1 84.31 446 HIS A N 1
ATOM 3565 C CA . HIS A 1 446 ? 1.853 5.887 31.875 1 84.31 446 HIS A CA 1
ATOM 3566 C C . HIS A 1 446 ? 2.342 6.191 30.469 1 84.31 446 HIS A C 1
ATOM 3568 O O . HIS A 1 446 ? 2.766 7.312 30.172 1 84.31 446 HIS A O 1
ATOM 3574 N N . ILE A 1 447 ? 2.057 5.34 29.547 1 83.56 447 ILE A N 1
ATOM 3575 C CA . ILE A 1 447 ? 2.691 5.379 28.234 1 83.56 447 ILE A CA 1
ATOM 3576 C C . ILE A 1 447 ? 2.076 6.496 27.406 1 83.56 447 ILE A C 1
ATOM 3578 O O . ILE A 1 447 ? 2.629 6.883 26.375 1 83.56 447 ILE A O 1
ATOM 3582 N N . ASP A 1 448 ? 0.997 7.07 27.906 1 86 448 ASP A N 1
ATOM 3583 C CA . ASP A 1 448 ? 0.343 8.117 27.141 1 86 448 ASP A CA 1
ATOM 3584 C C . ASP A 1 448 ? 0.843 9.5 27.547 1 86 448 ASP A C 1
ATOM 3586 O O . ASP A 1 448 ? 0.483 10.508 26.938 1 86 448 ASP A O 1
ATOM 3590 N N . GLN A 1 449 ? 1.752 9.531 28.516 1 90 449 GLN A N 1
ATOM 3591 C CA . GLN A 1 449 ? 2.273 10.805 29 1 90 449 GLN A CA 1
ATOM 3592 C C . GLN A 1 449 ? 3.639 11.109 28.391 1 90 449 GLN A C 1
ATOM 3594 O O . GLN A 1 449 ? 4.422 10.195 28.125 1 90 449 GLN A O 1
ATOM 3599 N N . TRP A 1 450 ? 3.879 12.375 28.188 1 95.5 450 TRP A N 1
ATOM 3600 C CA . TRP A 1 450 ? 5.203 12.82 27.766 1 95.5 450 TRP A CA 1
ATOM 3601 C C . TRP A 1 450 ? 6.137 12.961 28.953 1 95.5 450 TRP A C 1
ATOM 3603 O O . TRP A 1 450 ? 5.684 13.211 30.078 1 95.5 450 TRP A O 1
ATOM 3613 N N . VAL A 1 451 ? 7.402 12.75 28.797 1 94.88 451 VAL A N 1
ATOM 3614 C CA . VAL A 1 451 ? 8.383 12.844 29.875 1 94.88 451 VAL A CA 1
ATOM 3615 C C . VAL A 1 451 ? 9.141 14.164 29.781 1 94.88 451 VAL A C 1
ATOM 3617 O O . VAL A 1 451 ? 9.734 14.469 28.734 1 94.88 451 VAL A O 1
ATOM 3620 N N . LYS A 1 452 ? 9.109 14.984 30.797 1 94.06 452 LYS A N 1
ATOM 3621 C CA . LYS A 1 452 ? 9.891 16.219 30.891 1 94.06 452 LYS A CA 1
ATOM 3622 C C . LYS A 1 452 ? 11.297 15.93 31.391 1 94.06 452 LYS A C 1
ATOM 3624 O O . LYS A 1 452 ? 11.477 15.297 32.438 1 94.06 452 LYS A O 1
ATOM 3629 N N . LEU A 1 453 ? 12.344 16.359 30.641 1 92.38 453 LEU A N 1
ATOM 3630 C CA . LEU A 1 453 ? 13.727 16.047 30.984 1 92.38 453 LEU A CA 1
ATOM 3631 C C . LEU A 1 453 ? 14.359 17.188 31.781 1 92.38 453 LEU A C 1
ATOM 3633 O O . LEU A 1 453 ? 15.586 17.328 31.812 1 92.38 453 LEU A O 1
ATOM 3637 N N . ASN A 1 454 ? 13.672 18.078 32.25 1 84.12 454 ASN A N 1
ATOM 3638 C CA . ASN A 1 454 ? 14.188 19.156 33.062 1 84.12 454 ASN A CA 1
ATOM 3639 C C . ASN A 1 454 ? 13.625 19.094 34.5 1 84.12 454 ASN A C 1
ATOM 3641 O O . ASN A 1 454 ? 12.531 18.562 34.719 1 84.12 454 ASN A O 1
ATOM 3645 N N . PRO A 1 455 ? 14.641 19.641 35.406 1 64.5 455 PRO A N 1
ATOM 3646 C CA . PRO A 1 455 ? 14.141 19.734 36.781 1 64.5 455 PRO A CA 1
ATOM 3647 C C . PRO A 1 455 ? 12.867 20.578 36.875 1 64.5 455 PRO A C 1
ATOM 3649 O O . PRO A 1 455 ? 12.5 21.281 35.938 1 64.5 455 PRO A O 1
ATOM 3652 N N . ALA A 1 456 ? 12.266 20.641 38 1 64.69 456 ALA A N 1
ATOM 3653 C CA . ALA A 1 456 ? 10.961 21.188 38.375 1 64.69 456 ALA A CA 1
ATOM 3654 C C . ALA A 1 456 ? 10.891 22.688 38.125 1 64.69 456 ALA A C 1
ATOM 3656 O O . ALA A 1 456 ? 10.008 23.359 38.656 1 64.69 456 ALA A O 1
ATOM 3657 N N . ASN A 1 457 ? 11.555 23.078 37 1 66.81 457 ASN A N 1
ATOM 3658 C CA . ASN A 1 457 ? 11.406 24.5 36.75 1 66.81 457 ASN A CA 1
ATOM 3659 C C . ASN A 1 457 ? 10.086 24.812 36.062 1 66.81 457 ASN A C 1
ATOM 3661 O O . ASN A 1 457 ? 9.766 24.234 35.031 1 66.81 457 ASN A O 1
ATOM 3665 N N . THR A 1 458 ? 9.281 25.609 36.656 1 73.44 458 THR A N 1
ATOM 3666 C CA . THR A 1 458 ? 7.934 25.906 36.188 1 73.44 458 THR A CA 1
ATOM 3667 C C . THR A 1 458 ? 7.875 27.312 35.562 1 73.44 458 THR A C 1
ATOM 3669 O O . THR A 1 458 ? 6.816 27.75 35.125 1 73.44 458 THR A O 1
ATOM 3672 N N . LYS A 1 459 ? 8.992 27.938 35.406 1 84.81 459 LYS A N 1
ATOM 3673 C CA . LYS A 1 459 ? 8.93 29.328 34.969 1 84.81 459 LYS A CA 1
ATOM 3674 C C . LYS A 1 459 ? 9.234 29.453 33.469 1 84.81 459 LYS A C 1
ATOM 3676 O O . LYS A 1 459 ? 8.898 30.469 32.844 1 84.81 459 LYS A O 1
ATOM 3681 N N . ASN A 1 460 ? 9.828 28.422 32.938 1 88.62 460 ASN A N 1
ATOM 3682 C CA . ASN A 1 460 ? 10.234 28.516 31.531 1 88.62 460 ASN A CA 1
ATOM 3683 C C . ASN A 1 460 ? 9.023 28.656 30.609 1 88.62 460 ASN A C 1
ATOM 3685 O O . ASN A 1 460 ? 7.973 28.078 30.859 1 88.62 460 ASN A O 1
ATOM 3689 N N . LYS A 1 461 ? 9.227 29.469 29.531 1 93.94 461 LYS A N 1
ATOM 3690 C CA . LYS A 1 461 ? 8.164 29.719 28.547 1 93.94 461 LYS A CA 1
ATOM 3691 C C . LYS A 1 461 ? 8.523 29.125 27.188 1 93.94 461 LYS A C 1
ATOM 3693 O O . LYS A 1 461 ? 7.777 29.297 26.219 1 93.94 461 LYS A O 1
ATOM 3698 N N . THR A 1 462 ? 9.625 28.469 27.094 1 96.25 462 THR A N 1
ATOM 3699 C CA . THR A 1 462 ? 10.086 27.844 25.859 1 96.25 462 THR A CA 1
ATOM 3700 C C . THR A 1 462 ? 10.18 26.328 26.031 1 96.25 462 THR A C 1
ATOM 3702 O O . THR A 1 462 ? 10.789 25.844 26.984 1 96.25 462 THR A O 1
ATOM 3705 N N . ALA A 1 463 ? 9.516 25.625 25.141 1 96.62 463 ALA A N 1
ATOM 3706 C CA . ALA A 1 463 ? 9.531 24.156 25.156 1 96.62 463 ALA A CA 1
ATOM 3707 C C . ALA A 1 463 ? 10.102 23.594 23.859 1 96.62 463 ALA A C 1
ATOM 3709 O O . ALA A 1 463 ? 9.836 24.125 22.781 1 96.62 463 ALA A O 1
ATOM 3710 N N . LEU A 1 464 ? 11 22.625 23.969 1 97.88 464 LEU A N 1
ATOM 3711 C CA . LEU A 1 464 ? 11.469 21.797 22.859 1 97.88 464 LEU A CA 1
ATOM 3712 C C . LEU A 1 464 ? 10.914 20.391 22.969 1 97.88 464 LEU A C 1
ATOM 3714 O O . LEU A 1 464 ? 11.141 19.703 23.969 1 97.88 464 LEU A O 1
ATOM 3718 N N . ILE A 1 465 ? 10.117 19.969 22 1 98.25 465 ILE A N 1
ATOM 3719 C CA . ILE A 1 465 ? 9.438 18.688 22 1 98.25 465 ILE A CA 1
ATOM 3720 C C . ILE A 1 465 ? 9.945 17.844 20.844 1 98.25 465 ILE A C 1
ATOM 3722 O O . ILE A 1 465 ? 10.008 18.312 19.703 1 98.25 465 ILE A O 1
ATOM 3726 N N . SER A 1 466 ? 10.344 16.672 21.062 1 98.31 466 SER A N 1
ATOM 3727 C CA . SER A 1 466 ? 10.75 15.695 20.062 1 98.31 466 SER A CA 1
ATOM 3728 C C . SER A 1 466 ? 10.539 14.266 20.547 1 98.31 466 SER A C 1
ATOM 3730 O O . SER A 1 466 ? 9.914 14.047 21.594 1 98.31 466 SER A O 1
ATOM 3732 N N . TYR A 1 467 ? 10.805 13.32 19.797 1 97.62 467 TYR A N 1
ATOM 3733 C CA . TYR A 1 467 ? 10.664 11.922 20.203 1 97.62 467 TYR A CA 1
ATOM 3734 C C . TYR A 1 467 ? 11.734 11.055 19.547 1 97.62 467 TYR A C 1
ATOM 3736 O O . TYR A 1 467 ? 12.602 11.562 18.828 1 97.62 467 TYR A O 1
ATOM 3744 N N . ASN A 1 468 ? 11.773 9.758 19.844 1 97.31 468 ASN A N 1
ATOM 3745 C CA . ASN A 1 468 ? 12.859 8.852 19.469 1 97.31 468 ASN A CA 1
ATOM 3746 C C . ASN A 1 468 ? 14.203 9.336 20.031 1 97.31 468 ASN A C 1
ATOM 3748 O O . ASN A 1 468 ? 14.266 9.867 21.141 1 97.31 468 ASN A O 1
ATOM 3752 N N . ASN A 1 469 ? 15.352 9.156 19.359 1 96.31 469 ASN A N 1
ATOM 3753 C CA . ASN A 1 469 ? 16.688 9.469 19.844 1 96.31 469 ASN A CA 1
ATOM 3754 C C . ASN A 1 469 ? 16.891 10.977 19.984 1 96.31 469 ASN A C 1
ATOM 3756 O O . ASN A 1 469 ? 17.719 11.422 20.781 1 96.31 469 ASN A O 1
ATOM 3760 N N . ASN A 1 470 ? 16.156 11.758 19.281 1 95.62 470 ASN A N 1
ATOM 3761 C CA . ASN A 1 470 ? 16.453 13.172 19.078 1 95.62 470 ASN A CA 1
ATOM 3762 C C . ASN A 1 470 ? 16.359 13.969 20.375 1 95.62 470 ASN A C 1
ATOM 3764 O O . ASN A 1 470 ? 17.141 14.883 20.609 1 95.62 470 ASN A O 1
ATOM 3768 N N . LEU A 1 471 ? 15.43 13.633 21.156 1 93.94 471 LEU A N 1
ATOM 3769 C CA . LEU A 1 471 ? 15.234 14.43 22.359 1 93.94 471 LEU A CA 1
ATOM 3770 C C . LEU A 1 471 ? 16.438 14.32 23.297 1 93.94 471 LEU A C 1
ATOM 3772 O O . LEU A 1 471 ? 16.828 15.312 23.922 1 93.94 471 LEU A O 1
ATOM 3776 N N . ILE A 1 472 ? 16.953 13.148 23.438 1 95.06 472 ILE A N 1
ATOM 3777 C CA . ILE A 1 472 ? 18.125 12.93 24.281 1 95.06 472 ILE A CA 1
ATOM 3778 C C . ILE A 1 472 ? 19.312 13.703 23.734 1 95.06 472 ILE A C 1
ATOM 3780 O O . ILE A 1 472 ? 20.078 14.32 24.484 1 95.06 472 ILE A O 1
ATOM 3784 N N . LEU A 1 473 ? 19.438 13.727 22.422 1 95.94 473 LEU A N 1
ATOM 3785 C CA . LEU A 1 473 ? 20.516 14.453 21.75 1 95.94 473 LEU A CA 1
ATOM 3786 C C . LEU A 1 473 ? 20.391 15.953 21.984 1 95.94 473 LEU A C 1
ATOM 3788 O O . LEU A 1 473 ? 21.375 16.641 22.234 1 95.94 473 LEU A O 1
ATOM 3792 N N . PHE A 1 474 ? 19.219 16.453 21.953 1 97.06 474 PHE A N 1
ATOM 3793 C CA . PHE A 1 474 ? 18.953 17.859 22.219 1 97.06 474 PHE A CA 1
ATOM 3794 C C . PHE A 1 474 ? 19.266 18.219 23.672 1 97.06 474 PHE A C 1
ATOM 3796 O O . PHE A 1 474 ? 19.891 19.25 23.938 1 97.06 474 PHE A O 1
ATOM 3803 N N . LYS A 1 475 ? 18.812 17.375 24.578 1 95.56 475 LYS A N 1
ATOM 3804 C CA . LYS A 1 475 ? 19.047 17.641 25.984 1 95.56 475 LYS A CA 1
ATOM 3805 C C . LYS A 1 475 ? 20.531 17.703 26.297 1 95.56 475 LYS A C 1
ATOM 3807 O O . LYS A 1 475 ? 20.984 18.562 27.062 1 95.56 475 LYS A O 1
ATOM 3812 N N . ARG A 1 476 ? 21.297 16.844 25.719 1 95.44 476 ARG A N 1
ATOM 3813 C CA . ARG A 1 476 ? 22.75 16.844 25.891 1 95.44 476 ARG A CA 1
ATOM 3814 C C . ARG A 1 476 ? 23.359 18.156 25.422 1 95.44 476 ARG A C 1
ATOM 3816 O O . ARG A 1 476 ? 24.203 18.734 26.109 1 95.44 476 ARG A O 1
ATOM 3823 N N . LEU A 1 477 ? 22.906 18.578 24.266 1 95.88 477 LEU A N 1
ATOM 3824 C CA . LEU A 1 477 ? 23.422 19.828 23.688 1 95.88 477 LEU A CA 1
ATOM 3825 C C . LEU A 1 477 ? 23.031 21.016 24.562 1 95.88 477 LEU A C 1
ATOM 3827 O O . LEU A 1 477 ? 23.828 21.922 24.766 1 95.88 477 LEU A O 1
ATOM 3831 N N . LEU A 1 478 ? 21.828 21.047 25.016 1 94.94 478 LEU A N 1
ATOM 3832 C CA . LEU A 1 478 ? 21.344 22.109 25.891 1 94.94 478 LEU A CA 1
ATOM 3833 C C . LEU A 1 478 ? 22.156 22.172 27.188 1 94.94 478 LEU A C 1
ATOM 3835 O O . LEU A 1 478 ? 22.547 23.25 27.625 1 94.94 478 LEU A O 1
ATOM 3839 N N . ASP A 1 479 ? 22.406 21.047 27.781 1 94.31 479 ASP A N 1
ATOM 3840 C CA . ASP A 1 479 ? 23.172 20.969 29.016 1 94.31 479 ASP A CA 1
ATOM 3841 C C . ASP A 1 479 ? 24.625 21.406 28.781 1 94.31 479 ASP A C 1
ATOM 3843 O O . ASP A 1 479 ? 25.188 22.141 29.609 1 94.31 479 ASP A O 1
ATOM 3847 N N . GLN A 1 480 ? 25.188 20.953 27.688 1 94.88 480 GLN A N 1
ATOM 3848 C CA . GLN A 1 480 ? 26.547 21.344 27.344 1 94.88 480 GLN A CA 1
ATOM 3849 C C . GLN A 1 480 ? 26.688 22.844 27.219 1 94.88 480 GLN A C 1
ATOM 3851 O O . GLN A 1 480 ? 27.719 23.422 27.578 1 94.88 480 GLN A O 1
ATOM 3856 N N . GLN A 1 481 ? 25.641 23.438 26.781 1 94.38 481 GLN A N 1
ATOM 3857 C CA . GLN A 1 481 ? 25.672 24.875 26.547 1 94.38 481 GLN A CA 1
ATOM 3858 C C . GLN A 1 481 ? 25.062 25.641 27.719 1 94.38 481 GLN A C 1
ATOM 3860 O O . GLN A 1 481 ? 24.969 26.875 27.688 1 94.38 481 GLN A O 1
ATOM 3865 N N . GLN A 1 482 ? 24.609 25.031 28.672 1 92.06 482 GLN A N 1
ATOM 3866 C CA . GLN A 1 482 ? 24.031 25.594 29.891 1 92.06 482 GLN A CA 1
ATOM 3867 C C . GLN A 1 482 ? 22.812 26.438 29.578 1 92.06 482 GLN A C 1
ATOM 3869 O O . GLN A 1 482 ? 22.656 27.547 30.094 1 92.06 482 GLN A O 1
ATOM 3874 N N . LEU A 1 483 ? 22.047 25.938 28.625 1 91.31 483 LEU A N 1
ATOM 3875 C CA . LEU A 1 483 ? 20.797 26.578 28.266 1 91.31 483 LEU A CA 1
ATOM 3876 C C . LEU A 1 483 ? 19.641 26.031 29.094 1 91.31 483 LEU A C 1
ATOM 3878 O O . LEU A 1 483 ? 18.875 25.188 28.609 1 91.31 483 LEU A O 1
ATOM 3882 N N . ASN A 1 484 ? 19.312 26.609 30.188 1 90.19 484 ASN A N 1
ATOM 3883 C CA . ASN A 1 484 ? 18.344 26.094 31.156 1 90.19 484 ASN A CA 1
ATOM 3884 C C . ASN A 1 484 ? 16.969 26.734 30.969 1 90.19 484 ASN A C 1
ATOM 3886 O O . ASN A 1 484 ? 16 26.312 31.609 1 90.19 484 ASN A O 1
ATOM 3890 N N . ASP A 1 485 ? 16.875 27.641 30.047 1 91.62 485 ASP A N 1
ATOM 3891 C CA . ASP A 1 485 ? 15.617 28.359 29.844 1 91.62 485 ASP A CA 1
ATOM 3892 C C . ASP A 1 485 ? 14.695 27.594 28.906 1 91.62 485 ASP A C 1
ATOM 3894 O O . ASP A 1 485 ? 13.594 28.062 28.594 1 91.62 485 ASP A O 1
ATOM 3898 N N . VAL A 1 486 ? 15.125 26.422 28.453 1 95.12 486 VAL A N 1
ATOM 3899 C CA . VAL A 1 486 ? 14.344 25.594 27.531 1 95.12 486 VAL A CA 1
ATOM 3900 C C . VAL A 1 486 ? 13.992 24.266 28.203 1 95.12 486 VAL A C 1
ATOM 3902 O O . VAL A 1 486 ? 14.875 23.531 28.641 1 95.12 486 VAL A O 1
ATOM 3905 N N . ASP A 1 487 ? 12.688 24.016 28.344 1 95.56 487 ASP A N 1
ATOM 3906 C CA . ASP A 1 487 ? 12.258 22.703 28.828 1 95.56 487 ASP A CA 1
ATOM 3907 C C . ASP A 1 487 ? 12.148 21.703 27.672 1 95.56 487 ASP A C 1
ATOM 3909 O O . ASP A 1 487 ? 11.703 22.047 26.578 1 95.56 487 ASP A O 1
ATOM 3913 N N . CYS A 1 488 ? 12.586 20.5 27.922 1 95.69 488 CYS A N 1
ATOM 3914 C CA . CYS A 1 488 ? 12.594 19.438 26.906 1 95.69 488 CYS A CA 1
ATOM 3915 C C . CYS A 1 488 ? 11.555 18.375 27.234 1 95.69 488 CYS A C 1
ATOM 3917 O O . CYS A 1 488 ? 11.445 17.938 28.375 1 95.69 488 CYS A O 1
ATOM 3919 N N . PHE A 1 489 ? 10.805 17.969 26.234 1 96.38 489 PHE A N 1
ATOM 3920 C CA . PHE A 1 489 ? 9.789 16.953 26.422 1 96.38 489 PHE A CA 1
ATOM 3921 C C . PHE A 1 489 ? 10 15.789 25.453 1 96.38 489 PHE A C 1
ATOM 3923 O O . PHE A 1 489 ? 10.094 15.992 24.234 1 96.38 489 PHE A O 1
ATOM 3930 N N . ASP A 1 490 ? 10.094 14.562 26.016 1 97.06 490 ASP A N 1
ATOM 3931 C CA . ASP A 1 490 ? 10.062 13.336 25.219 1 97.06 490 ASP A CA 1
ATOM 3932 C C . ASP A 1 490 ? 8.633 12.93 24.891 1 97.06 490 ASP A C 1
ATOM 3934 O O . ASP A 1 490 ? 7.918 12.414 25.766 1 97.06 490 ASP A O 1
ATOM 3938 N N . ALA A 1 491 ? 8.219 13.172 23.703 1 97.75 491 ALA A N 1
ATOM 3939 C CA . ALA A 1 491 ? 6.855 12.875 23.281 1 97.75 491 ALA A CA 1
ATOM 3940 C C . ALA A 1 491 ? 6.688 11.398 22.938 1 97.75 491 ALA A C 1
ATOM 3942 O O . ALA A 1 491 ? 6.602 11.031 21.766 1 97.75 491 ALA A O 1
ATOM 3943 N N . ILE A 1 492 ? 6.484 10.609 23.938 1 97.12 492 ILE A N 1
ATOM 3944 C CA . ILE A 1 492 ? 6.34 9.164 23.797 1 97.12 492 ILE A CA 1
ATOM 3945 C C . ILE A 1 492 ? 5.07 8.852 23 1 97.12 492 ILE A C 1
ATOM 3947 O O . ILE A 1 492 ? 5.098 8.023 22.078 1 97.12 492 ILE A O 1
ATOM 3951 N N . LEU A 1 493 ? 3.953 9.477 23.328 1 97.81 493 LEU A N 1
ATOM 3952 C CA . LEU A 1 493 ? 2.736 9.375 22.531 1 97.81 493 LEU A CA 1
ATOM 3953 C C . LEU A 1 493 ? 2.758 10.383 21.375 1 97.81 493 LEU A C 1
ATOM 3955 O O . LEU A 1 493 ? 2.721 11.594 21.609 1 97.81 493 LEU A O 1
ATOM 3959 N N . VAL A 1 494 ? 2.785 9.875 20.188 1 98 494 VAL A N 1
ATOM 3960 C CA . VAL A 1 494 ? 2.875 10.742 19.016 1 98 494 VAL A CA 1
ATOM 3961 C C . VAL A 1 494 ? 1.489 10.93 18.391 1 98 494 VAL A C 1
ATOM 3963 O O . VAL A 1 494 ? 1.193 11.977 17.828 1 98 494 VAL A O 1
ATOM 3966 N N . HIS A 1 495 ? 0.628 9.93 18.484 1 97.5 495 HIS A N 1
ATOM 3967 C CA . HIS A 1 495 ? -0.738 9.945 17.984 1 97.5 495 HIS A CA 1
ATOM 3968 C C . HIS A 1 495 ? -1.642 9.023 18.797 1 97.5 495 HIS A C 1
ATOM 3970 O O . HIS A 1 495 ? -1.251 7.906 19.141 1 97.5 495 HIS A O 1
ATOM 3976 N N . GLY A 1 496 ? -2.826 9.453 19.109 1 95.62 496 GLY A N 1
ATOM 3977 C CA . GLY A 1 496 ? -3.789 8.68 19.891 1 95.62 496 GLY A CA 1
ATOM 3978 C C . GLY A 1 496 ? -4.797 9.547 20.625 1 95.62 496 GLY A C 1
ATOM 3979 O O . GLY A 1 496 ? -4.77 10.773 20.5 1 95.62 496 GLY A O 1
ATOM 3980 N N . ASP A 1 497 ? -5.629 9.008 21.438 1 91.81 497 ASP A N 1
ATOM 3981 C CA . ASP A 1 497 ? -6.785 9.664 22.047 1 91.81 497 ASP A CA 1
ATOM 3982 C C . ASP A 1 497 ? -6.348 10.68 23.094 1 91.81 497 ASP A C 1
ATOM 3984 O O . ASP A 1 497 ? -7.016 11.688 23.312 1 91.81 497 ASP A O 1
ATOM 3988 N N . GLN A 1 498 ? -5.227 10.484 23.75 1 93.81 498 GLN A N 1
ATOM 3989 C CA . GLN A 1 498 ? -4.801 11.336 24.859 1 93.81 498 GLN A CA 1
ATOM 3990 C C . GLN A 1 498 ? -3.896 12.461 24.375 1 93.81 498 GLN A C 1
ATOM 3992 O O . GLN A 1 498 ? -3.48 13.312 25.156 1 93.81 498 GLN A O 1
ATOM 3997 N N . LEU A 1 499 ? -3.639 12.508 23.109 1 97 499 LEU A N 1
ATOM 3998 C CA . LEU A 1 499 ? -2.654 13.445 22.578 1 97 499 LEU A CA 1
ATOM 3999 C C . LEU A 1 499 ? -3.092 14.883 22.812 1 97 499 LEU A C 1
ATOM 4001 O O . LEU A 1 499 ? -2.279 15.727 23.203 1 97 499 LEU A O 1
ATOM 4005 N N . ASP A 1 500 ? -4.371 15.242 22.656 1 97.25 500 ASP A N 1
ATOM 4006 C CA . ASP A 1 500 ? -4.879 16.594 22.828 1 97.25 500 ASP A CA 1
ATOM 4007 C C . ASP A 1 500 ? -4.605 17.109 24.25 1 97.25 500 ASP A C 1
ATOM 4009 O O . ASP A 1 500 ? -4.297 18.281 24.438 1 97.25 500 ASP A O 1
ATOM 4013 N N . GLN A 1 501 ? -4.766 16.188 25.156 1 97.06 501 GLN A N 1
ATOM 4014 C CA . GLN A 1 501 ? -4.52 16.562 26.547 1 97.06 501 GLN A CA 1
ATOM 4015 C C . GLN A 1 501 ? -3.055 16.938 26.766 1 97.06 501 GLN A C 1
ATOM 4017 O O . GLN A 1 501 ? -2.752 17.906 27.453 1 97.06 501 GLN A O 1
ATOM 4022 N N . MET A 1 502 ? -2.16 16.141 26.188 1 96.75 502 MET A N 1
ATOM 4023 C CA . MET A 1 502 ? -0.733 16.422 26.328 1 96.75 502 MET A CA 1
ATOM 4024 C C . MET A 1 502 ? -0.377 17.75 25.688 1 96.75 502 MET A C 1
ATOM 4026 O O . MET A 1 502 ? 0.365 18.547 26.266 1 96.75 502 MET A O 1
ATOM 4030 N N . ILE A 1 503 ? -0.938 18 24.547 1 98.25 503 ILE A N 1
ATOM 4031 C CA . ILE A 1 503 ? -0.652 19.234 23.812 1 98.25 503 ILE A CA 1
ATOM 4032 C C . ILE A 1 503 ? -1.228 20.422 24.578 1 98.25 503 ILE A C 1
ATOM 4034 O O . ILE A 1 503 ? -0.58 21.469 24.672 1 98.25 503 ILE A O 1
ATOM 4038 N N . THR A 1 504 ? -2.408 20.297 25.125 1 97.94 504 THR A N 1
ATOM 4039 C CA . THR A 1 504 ? -3.051 21.375 25.875 1 97.94 504 THR A CA 1
ATOM 4040 C C . THR A 1 504 ? -2.221 21.75 27.094 1 97.94 504 THR A C 1
ATOM 4042 O O . THR A 1 504 ? -2.078 22.938 27.406 1 97.94 504 THR A O 1
ATOM 4045 N N . LYS A 1 505 ? -1.663 20.766 27.766 1 96.06 505 LYS A N 1
ATOM 4046 C CA . LYS A 1 505 ? -0.793 21.047 28.906 1 96.06 505 LYS A CA 1
ATOM 4047 C C . LYS A 1 505 ? 0.402 21.906 28.484 1 96.06 505 LYS A C 1
ATOM 4049 O O . LYS A 1 505 ? 0.809 22.797 29.219 1 96.06 505 LYS A O 1
ATOM 4054 N N . ILE A 1 506 ? 0.991 21.609 27.344 1 97 506 ILE A N 1
ATOM 4055 C CA . ILE A 1 506 ? 2.115 22.375 26.828 1 97 506 ILE A CA 1
ATOM 4056 C C . ILE A 1 506 ? 1.655 23.797 26.484 1 97 506 ILE A C 1
ATOM 4058 O O . ILE A 1 506 ? 2.279 24.781 26.906 1 97 506 ILE A O 1
ATOM 4062 N N . LEU A 1 507 ? 0.53 23.906 25.781 1 97.62 507 LEU A N 1
ATOM 4063 C CA . LEU A 1 507 ? 0.044 25.203 25.297 1 97.62 507 LEU A CA 1
ATOM 4064 C C . LEU A 1 507 ? -0.376 26.094 26.469 1 97.62 507 LEU A C 1
ATOM 4066 O O . LEU A 1 507 ? -0.301 27.328 26.375 1 97.62 507 LEU A O 1
ATOM 4070 N N . ASP A 1 508 ? -0.796 25.531 27.562 1 96.38 508 ASP A N 1
ATOM 4071 C CA . ASP A 1 508 ? -1.216 26.281 28.75 1 96.38 508 ASP A CA 1
ATOM 4072 C C . ASP A 1 508 ? -0.024 26.953 29.422 1 96.38 508 ASP A C 1
ATOM 4074 O O . ASP A 1 508 ? -0.173 28 30.062 1 96.38 508 ASP A O 1
ATOM 4078 N N . GLN A 1 509 ? 1.132 26.406 29.203 1 94.75 509 GLN A N 1
ATOM 4079 C CA . GLN A 1 509 ? 2.266 26.875 30 1 94.75 509 GLN A CA 1
ATOM 4080 C C . GLN A 1 509 ? 3.299 27.578 29.125 1 94.75 509 GLN A C 1
ATOM 4082 O O . GLN A 1 509 ? 3.938 28.547 29.547 1 94.75 509 GLN A O 1
ATOM 4087 N N . TYR A 1 510 ? 3.512 27.141 27.953 1 96.12 510 TYR A N 1
ATOM 4088 C CA . TYR A 1 510 ? 4.637 27.594 27.141 1 96.12 510 TYR A CA 1
ATOM 4089 C C . TYR A 1 510 ? 4.164 28.5 26.016 1 96.12 510 TYR A C 1
ATOM 4091 O O . TYR A 1 510 ? 3.109 28.266 25.422 1 96.12 510 TYR A O 1
ATOM 4099 N N . ASP A 1 511 ? 5 29.516 25.672 1 95.88 511 ASP A N 1
ATOM 4100 C CA . ASP A 1 511 ? 4.668 30.5 24.625 1 95.88 511 ASP A CA 1
ATOM 4101 C C . ASP A 1 511 ? 5.43 30.203 23.344 1 95.88 511 ASP 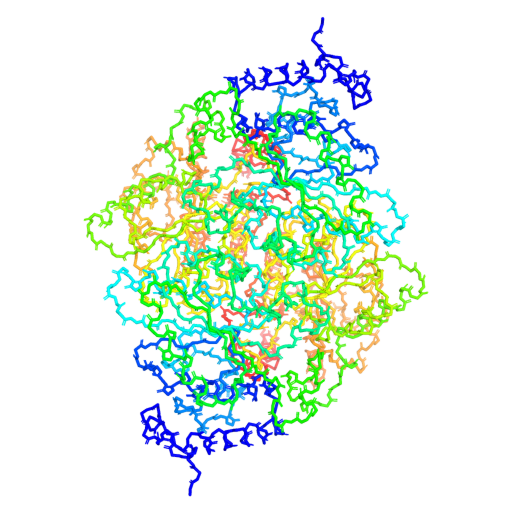A C 1
ATOM 4103 O O . ASP A 1 511 ? 4.934 30.484 22.25 1 95.88 511 ASP A O 1
ATOM 4107 N N . GLN A 1 512 ? 6.625 29.734 23.484 1 96.31 512 GLN A N 1
ATOM 4108 C CA . GLN A 1 512 ? 7.465 29.359 22.344 1 96.31 512 GLN A CA 1
ATOM 4109 C C . GLN A 1 512 ? 7.684 27.859 22.297 1 96.31 512 GLN A C 1
ATOM 4111 O O . GLN A 1 512 ? 8.266 27.281 23.219 1 96.31 512 GLN A O 1
ATOM 4116 N N . ILE A 1 513 ? 7.176 27.281 21.281 1 97.94 513 ILE A N 1
ATOM 4117 C CA . ILE A 1 513 ? 7.211 25.812 21.203 1 97.94 513 ILE A CA 1
ATOM 4118 C C . ILE A 1 513 ? 7.992 25.391 19.953 1 97.94 513 ILE A C 1
ATOM 4120 O O . ILE A 1 513 ? 7.672 25.797 18.844 1 97.94 513 ILE A O 1
ATOM 4124 N N . TYR A 1 514 ? 9.031 24.625 20.109 1 98.06 514 TYR A N 1
ATOM 4125 C CA . TYR A 1 514 ? 9.828 24.031 19.047 1 98.06 514 TYR A CA 1
ATOM 4126 C C . TYR A 1 514 ? 9.531 22.547 18.906 1 98.06 514 TYR A C 1
ATOM 4128 O O . TYR A 1 514 ? 9.688 21.781 19.859 1 98.06 514 TYR A O 1
ATOM 4136 N N . LEU A 1 515 ? 9.031 22.125 17.781 1 98.38 515 LEU A N 1
ATOM 4137 C CA . LEU A 1 515 ? 8.727 20.734 17.469 1 98.38 515 LEU A CA 1
ATOM 4138 C C . LEU A 1 515 ? 9.727 20.156 16.484 1 98.38 515 LEU A C 1
ATOM 4140 O O . LEU A 1 515 ? 9.828 20.641 15.352 1 98.38 515 LEU A O 1
ATOM 4144 N N . TYR A 1 516 ? 10.5 19.219 16.938 1 98.44 516 TYR A N 1
ATOM 4145 C CA . TYR A 1 516 ? 11.453 18.547 16.062 1 98.44 516 TYR A CA 1
ATOM 4146 C C . TYR A 1 516 ? 11.008 17.125 15.75 1 98.44 516 TYR A C 1
ATOM 4148 O O . TYR A 1 516 ? 10.984 16.266 16.641 1 98.44 516 TYR A O 1
ATOM 4156 N N . GLU A 1 517 ? 10.641 16.844 14.508 1 98.19 517 GLU A N 1
ATOM 4157 C CA . GLU A 1 517 ? 10.188 15.531 14.062 1 98.19 517 GLU A CA 1
ATOM 4158 C C . GLU A 1 517 ? 10.961 15.07 12.828 1 98.19 517 GLU A C 1
ATOM 4160 O O . GLU A 1 517 ? 10.898 15.711 11.773 1 98.19 517 GLU A O 1
ATOM 4165 N N . GLU A 1 518 ? 11.68 13.969 12.906 1 97.75 518 GLU A N 1
ATOM 4166 C CA . GLU A 1 518 ? 12.406 13.414 11.766 1 97.75 518 GLU A CA 1
ATOM 4167 C C . GLU A 1 518 ? 11.469 12.656 10.836 1 97.75 518 GLU A C 1
ATOM 4169 O O . GLU A 1 518 ? 11.672 11.461 10.578 1 97.75 518 GLU A O 1
ATOM 4174 N N . ILE A 1 519 ? 10.461 13.312 10.336 1 97.88 519 ILE A N 1
ATOM 4175 C CA . ILE A 1 519 ? 9.469 12.766 9.414 1 97.88 519 ILE A CA 1
ATOM 4176 C C . ILE A 1 519 ? 9.242 13.75 8.266 1 97.88 519 ILE A C 1
ATOM 4178 O O . ILE A 1 519 ? 9.75 14.875 8.297 1 97.88 519 ILE A O 1
ATOM 4182 N N . TYR A 1 520 ? 8.555 13.266 7.277 1 96.44 520 TYR A N 1
ATOM 4183 C CA . TYR A 1 520 ? 8.227 14.117 6.141 1 96.44 520 TYR A CA 1
ATOM 4184 C C . TYR A 1 520 ? 7.082 15.07 6.484 1 96.44 520 TYR A C 1
ATOM 4186 O O . TYR A 1 520 ? 6.012 14.625 6.918 1 96.44 520 TYR A O 1
ATOM 4194 N N . GLN A 1 521 ? 7.246 16.359 6.449 1 93.88 521 GLN A N 1
ATOM 4195 C CA . GLN A 1 521 ? 6.281 17.453 6.531 1 93.88 521 GLN A CA 1
ATOM 4196 C C . GLN A 1 521 ? 5.594 17.469 7.895 1 93.88 521 GLN A C 1
ATOM 4198 O O . GLN A 1 521 ? 5.984 16.75 8.805 1 93.88 521 GLN A O 1
ATOM 4203 N N . ASN A 1 522 ? 4.602 18.328 8.039 1 93.44 522 ASN A N 1
ATOM 4204 C CA . ASN A 1 522 ? 3.898 18.547 9.297 1 93.44 522 ASN A CA 1
ATOM 4205 C C . ASN A 1 522 ? 2.803 17.516 9.523 1 93.44 522 ASN A C 1
ATOM 4207 O O . ASN A 1 522 ? 1.663 17.859 9.836 1 93.44 522 ASN A O 1
ATOM 4211 N N . LEU A 1 523 ? 3.168 16.25 9.398 1 91.62 523 LEU A N 1
ATOM 4212 C CA . LEU A 1 523 ? 2.139 15.219 9.438 1 91.62 523 LEU A CA 1
ATOM 4213 C C . LEU A 1 523 ? 2.148 14.5 10.781 1 91.62 523 LEU A C 1
ATOM 4215 O O . LEU A 1 523 ? 1.373 13.57 11 1 91.62 523 LEU A O 1
ATOM 4219 N N . GLY A 1 524 ? 3.045 14.977 11.688 1 94.81 524 GLY A N 1
ATOM 4220 C CA . GLY A 1 524 ? 3.113 14.414 13.031 1 94.81 524 GLY A CA 1
ATOM 4221 C C . GLY A 1 524 ? 2.434 15.273 14.078 1 94.81 524 GLY A C 1
ATOM 4222 O O . GLY A 1 524 ? 1.247 15.586 13.953 1 94.81 524 GLY A O 1
ATOM 4223 N N . LEU A 1 525 ? 3.143 15.75 15.07 1 97.56 525 LEU A N 1
ATOM 4224 C CA . LEU A 1 525 ? 2.635 16.547 16.188 1 97.56 525 LEU A CA 1
ATOM 4225 C C . LEU A 1 525 ? 2.297 17.953 15.727 1 97.56 525 LEU A C 1
ATOM 4227 O O . LEU A 1 525 ? 1.383 18.578 16.266 1 97.56 525 LEU A O 1
ATOM 4231 N N . ALA A 1 526 ? 2.99 18.453 14.734 1 97.38 526 ALA A N 1
ATOM 4232 C CA . ALA A 1 526 ? 2.879 19.859 14.336 1 97.38 526 ALA A CA 1
ATOM 4233 C C . ALA A 1 526 ? 1.441 20.219 13.969 1 97.38 526 ALA A C 1
ATOM 4235 O O . ALA A 1 526 ? 0.894 21.203 14.453 1 97.38 526 ALA A O 1
ATOM 4236 N N . ASN A 1 527 ? 0.834 19.422 13.141 1 96.25 527 ASN A N 1
ATOM 4237 C CA . ASN A 1 527 ? -0.521 19.719 12.695 1 96.25 527 ASN A CA 1
ATOM 4238 C C . ASN A 1 527 ? -1.515 19.703 13.852 1 96.25 527 ASN A C 1
ATOM 4240 O O . ASN A 1 527 ? -2.494 20.453 13.844 1 96.25 527 ASN A O 1
ATOM 4244 N N . GLU A 1 528 ? -1.25 18.875 14.812 1 97.38 528 GLU A N 1
ATOM 4245 C CA . GLU A 1 528 ? -2.133 18.812 15.977 1 97.38 528 GLU A CA 1
ATOM 4246 C C . GLU A 1 528 ? -1.973 20.047 16.859 1 97.38 528 GLU A C 1
ATOM 4248 O O . GLU A 1 528 ? -2.947 20.531 17.438 1 97.38 528 GLU A O 1
ATOM 4253 N N . PHE A 1 529 ? -0.765 20.547 16.984 1 98.31 529 PHE A N 1
ATOM 4254 C CA . PHE A 1 529 ? -0.533 21.797 17.703 1 98.31 529 PHE A CA 1
ATOM 4255 C C . PHE A 1 529 ? -1.239 22.953 17.016 1 98.31 529 PHE A C 1
ATOM 4257 O O . PHE A 1 529 ? -1.929 23.734 17.672 1 98.31 529 PHE A O 1
ATOM 4264 N N . TYR A 1 530 ? -1.074 23.062 15.695 1 97.75 530 TYR A N 1
ATOM 4265 C CA . TYR A 1 530 ? -1.742 24.109 14.945 1 97.75 530 TYR A CA 1
ATOM 4266 C C . TYR A 1 530 ? -3.248 24.078 15.172 1 97.75 530 TYR A C 1
ATOM 4268 O O . TYR A 1 530 ? -3.867 25.109 15.43 1 97.75 530 TYR A O 1
ATOM 4276 N N . ARG A 1 531 ? -3.818 22.891 15.07 1 97.44 531 ARG A N 1
ATOM 4277 C CA . ARG A 1 531 ? -5.258 22.703 15.234 1 97.44 531 ARG A CA 1
ATOM 4278 C C . ARG A 1 531 ? -5.723 23.188 16.594 1 97.44 531 ARG A C 1
ATOM 4280 O O . ARG A 1 531 ? -6.648 24 16.688 1 97.44 531 ARG A O 1
ATOM 4287 N N . LEU A 1 532 ? -5.027 22.781 17.672 1 97.69 532 LEU A N 1
ATOM 4288 C CA . LEU A 1 532 ? -5.469 23.094 19.031 1 97.69 532 LEU A CA 1
ATOM 4289 C C . LEU A 1 532 ? -5.273 24.562 19.328 1 97.69 532 LEU A C 1
ATOM 4291 O O . LEU A 1 532 ? -6.066 25.156 20.062 1 97.69 532 LEU A O 1
ATOM 4295 N N . ILE A 1 533 ? -4.215 25.203 18.797 1 97.69 533 ILE A N 1
ATOM 4296 C CA . ILE A 1 533 ? -3.992 26.625 19 1 97.69 533 ILE A CA 1
ATOM 4297 C C . ILE A 1 533 ? -5.184 27.422 18.469 1 97.69 533 ILE A C 1
ATOM 4299 O O . ILE A 1 533 ? -5.676 28.344 19.125 1 97.69 533 ILE A O 1
ATOM 4303 N N . VAL A 1 534 ? -5.676 27 17.281 1 96.94 534 VAL A N 1
ATOM 4304 C CA . VAL A 1 534 ? -6.766 27.719 16.641 1 96.94 534 VAL A CA 1
ATOM 4305 C C . VAL A 1 534 ? -8.086 27.375 17.312 1 96.94 534 VAL A C 1
ATOM 4307 O O . VAL A 1 534 ? -8.867 28.266 17.672 1 96.94 534 VAL A O 1
ATOM 4310 N N . GLU A 1 535 ? -8.344 26.109 17.547 1 95.81 535 GLU A N 1
ATOM 4311 C CA . GLU A 1 535 ? -9.617 25.656 18.078 1 95.81 535 GLU A CA 1
ATOM 4312 C C . GLU A 1 535 ? -9.859 26.234 19.484 1 95.81 535 GLU A C 1
ATOM 4314 O O . GLU A 1 535 ? -10.984 26.578 19.828 1 95.81 535 GLU A O 1
ATOM 4319 N N . LYS A 1 536 ? -8.789 26.312 20.25 1 95.81 536 LYS A N 1
ATOM 4320 C CA . LYS A 1 536 ? -8.93 26.766 21.625 1 95.81 536 LYS A CA 1
ATOM 4321 C C . LYS A 1 536 ? -8.617 28.25 21.75 1 95.81 536 LYS A C 1
ATOM 4323 O O . LYS A 1 536 ? -8.617 28.812 22.859 1 95.81 536 LYS A O 1
ATOM 4328 N N . LYS A 1 537 ? -8.25 28.906 20.703 1 94.81 537 LYS A N 1
ATOM 4329 C CA . LYS A 1 537 ? -8.086 30.359 20.594 1 94.81 537 LYS A CA 1
ATOM 4330 C C . LYS A 1 537 ? -6.93 30.844 21.469 1 94.81 537 LYS A C 1
ATOM 4332 O O . LYS A 1 537 ? -7.07 31.828 22.188 1 94.81 537 LYS A O 1
ATOM 4337 N N . TYR A 1 538 ? -5.906 30.047 21.5 1 95.06 538 TYR A N 1
ATOM 4338 C CA . TYR A 1 538 ? -4.707 30.516 22.188 1 95.06 538 TYR A CA 1
ATOM 4339 C C . TYR A 1 538 ? -4.145 31.766 21.516 1 95.06 538 TYR A C 1
ATOM 4341 O O . TYR A 1 538 ? -4.148 31.875 20.281 1 95.06 538 TYR A O 1
ATOM 4349 N N . GLN A 1 539 ? -3.668 32.625 22.391 1 90.69 539 GLN A N 1
ATOM 4350 C CA . GLN A 1 539 ? -3.059 33.844 21.891 1 90.69 539 GLN A CA 1
ATOM 4351 C C . GLN A 1 539 ? -1.551 33.844 22.109 1 90.69 539 GLN A C 1
ATOM 4353 O O . GLN A 1 539 ? -1.057 33.188 23.031 1 90.69 539 GLN A O 1
ATOM 4358 N N . ASN A 1 540 ? -0.784 34.438 21.312 1 88.31 540 ASN A N 1
ATOM 4359 C CA . ASN A 1 540 ? 0.64 34.719 21.469 1 88.31 540 ASN A CA 1
ATOM 4360 C C . ASN A 1 540 ? 1.455 33.438 21.531 1 88.31 540 ASN A C 1
ATOM 4362 O O . ASN A 1 540 ? 2.312 33.281 22.391 1 88.31 540 ASN A O 1
ATOM 4366 N N . LYS A 1 541 ? 1.045 32.406 20.844 1 94.69 541 LYS A N 1
ATOM 4367 C CA . LYS A 1 541 ? 1.814 31.172 20.719 1 94.69 541 LYS A CA 1
ATOM 4368 C C . LYS A 1 541 ? 2.676 31.188 19.469 1 94.69 541 LYS A C 1
ATOM 4370 O O . LYS A 1 541 ? 2.219 31.609 18.406 1 94.69 541 LYS A O 1
ATOM 4375 N N . SER A 1 542 ? 3.904 30.906 19.578 1 95.31 542 SER A N 1
ATOM 4376 C CA . SER A 1 542 ? 4.797 30.703 18.438 1 95.31 542 SER A CA 1
ATOM 4377 C C . SER A 1 542 ? 5.199 29.234 18.297 1 95.31 542 SER A C 1
ATOM 4379 O O . SER A 1 542 ? 5.66 28.625 19.266 1 95.31 542 SER A O 1
ATOM 4381 N N . LEU A 1 543 ? 4.934 28.703 17.172 1 97.19 543 LEU A N 1
ATOM 4382 C CA . LEU A 1 543 ? 5.277 27.328 16.891 1 97.19 543 LEU A CA 1
ATOM 4383 C C . LEU A 1 543 ? 6.332 27.234 15.797 1 97.19 543 LEU A C 1
ATOM 4385 O O . LEU A 1 543 ? 6.16 27.812 14.719 1 97.19 543 LEU A O 1
ATOM 4389 N N . TYR A 1 544 ? 7.457 26.609 16.062 1 96.94 544 TYR A N 1
ATOM 4390 C CA . TYR A 1 544 ? 8.531 26.344 15.109 1 96.94 544 TYR A CA 1
ATOM 4391 C C . TYR A 1 544 ? 8.672 24.844 14.875 1 96.94 544 TYR A C 1
ATOM 4393 O O . TYR A 1 544 ? 9.062 24.094 15.773 1 96.94 544 TYR A O 1
ATOM 4401 N N . SER A 1 545 ? 8.336 24.406 13.703 1 97.25 545 SER A N 1
ATOM 4402 C CA . SER A 1 545 ? 8.375 22.969 13.398 1 97.25 545 SER A CA 1
ATOM 4403 C C . SER A 1 545 ? 9.555 22.625 12.5 1 97.25 545 SER A C 1
ATOM 4405 O O . SER A 1 545 ? 9.852 23.359 11.547 1 97.25 545 SER A O 1
ATOM 4407 N N . TYR A 1 546 ? 10.32 21.641 12.836 1 98 546 TYR A N 1
ATOM 4408 C CA . TYR A 1 546 ? 11.422 21.094 12.047 1 98 546 TYR A CA 1
ATOM 4409 C C . TYR A 1 546 ? 11.094 19.703 11.531 1 98 546 TYR A C 1
ATOM 4411 O O . TYR A 1 546 ? 10.836 18.781 12.32 1 98 546 TYR A O 1
ATOM 4419 N N . ASN A 1 547 ? 11.016 19.484 10.273 1 97.69 547 ASN A N 1
ATOM 4420 C CA . ASN A 1 547 ? 10.758 18.234 9.555 1 97.69 547 ASN A CA 1
ATOM 4421 C C . ASN A 1 547 ? 11.297 18.297 8.125 1 97.69 547 ASN A C 1
ATOM 4423 O O . ASN A 1 547 ? 11.695 19.359 7.652 1 97.69 547 ASN A O 1
ATOM 4427 N N . PHE A 1 548 ? 11.383 17.219 7.441 1 97.62 548 PHE A N 1
ATOM 4428 C CA . PHE A 1 548 ? 11.891 17.188 6.074 1 97.62 548 PHE A CA 1
ATOM 4429 C C . PHE A 1 548 ? 10.852 17.734 5.102 1 97.62 548 PHE A C 1
ATOM 4431 O O . PHE A 1 548 ? 9.664 17.422 5.211 1 97.62 548 PHE A O 1
ATOM 4438 N N . LYS A 1 549 ? 11.312 18.578 4.109 1 95.25 549 LYS A N 1
ATOM 4439 C CA . LYS A 1 549 ? 10.438 19.109 3.074 1 95.25 549 LYS A CA 1
ATOM 4440 C C . LYS A 1 549 ? 10.609 18.359 1.761 1 95.25 549 LYS A C 1
ATOM 4442 O O . LYS A 1 549 ? 9.758 18.453 0.871 1 95.25 549 LYS A O 1
ATOM 4447 N N . THR A 1 550 ? 11.672 17.641 1.653 1 95.69 550 THR A N 1
ATOM 4448 C CA . THR A 1 550 ? 11.992 16.75 0.54 1 95.69 550 THR A CA 1
ATOM 4449 C C . THR A 1 550 ? 12.641 15.469 1.04 1 95.69 550 THR A C 1
ATOM 4451 O O . THR A 1 550 ? 13 15.367 2.215 1 95.69 550 THR A O 1
ATOM 4454 N N . ILE A 1 551 ? 12.75 14.523 0.216 1 96.56 551 ILE A N 1
ATOM 4455 C CA . ILE A 1 551 ? 13.375 13.266 0.598 1 96.56 551 ILE A CA 1
ATOM 4456 C C . ILE A 1 551 ? 14.898 13.414 0.593 1 96.56 551 ILE A C 1
ATOM 4458 O O . ILE A 1 551 ? 15.484 13.75 -0.436 1 96.56 551 ILE A O 1
ATOM 4462 N N . PRO A 1 552 ? 15.562 13.203 1.707 1 97.19 552 PRO A N 1
ATOM 4463 C CA . PRO A 1 552 ? 17.016 13.281 1.725 1 97.19 552 PRO A CA 1
ATOM 4464 C C . PRO A 1 552 ? 17.688 12.234 0.827 1 97.19 552 PRO A C 1
ATOM 4466 O O . PRO A 1 552 ? 17.156 11.133 0.674 1 97.19 552 PRO A O 1
ATOM 4469 N N . GLN A 1 553 ? 18.828 12.523 0.268 1 95.06 553 GLN A N 1
ATOM 4470 C CA . GLN A 1 553 ? 19.625 11.586 -0.521 1 95.06 553 GLN A CA 1
ATOM 4471 C C . GLN A 1 553 ? 20.438 10.656 0.379 1 95.06 553 GLN A C 1
ATOM 4473 O O . GLN A 1 553 ? 20.172 10.562 1.58 1 95.06 553 GLN A O 1
ATOM 4478 N N . HIS A 1 554 ? 21.391 9.914 -0.208 1 95.81 554 HIS A N 1
ATOM 4479 C CA . HIS A 1 554 ? 22.234 9.047 0.61 1 95.81 554 HIS A CA 1
ATOM 4480 C C . HIS A 1 554 ? 23.391 9.82 1.23 1 95.81 554 HIS A C 1
ATOM 4482 O O . HIS A 1 554 ? 23.766 10.883 0.734 1 95.81 554 HIS A O 1
ATOM 4488 N N . GLY A 1 555 ? 23.938 9.352 2.359 1 96.25 555 GLY A N 1
ATOM 4489 C CA . GLY A 1 555 ? 25.078 9.961 3.025 1 96.25 555 GLY A CA 1
ATOM 4490 C C . GLY A 1 555 ? 25.062 9.773 4.531 1 96.25 555 GLY A C 1
ATOM 4491 O O . GLY A 1 555 ? 24.297 8.961 5.051 1 96.25 555 GLY A O 1
ATOM 4492 N N . ASP A 1 556 ? 25.984 10.492 5.129 1 95.81 556 ASP A N 1
ATOM 4493 C CA . ASP A 1 556 ? 26.031 10.5 6.59 1 95.81 556 ASP A CA 1
ATOM 4494 C C . ASP A 1 556 ? 24.797 11.211 7.168 1 95.81 556 ASP A C 1
ATOM 4496 O O . ASP A 1 556 ? 24.406 12.266 6.684 1 95.81 556 ASP A O 1
ATOM 4500 N N . ASN A 1 557 ? 24.219 10.625 8.156 1 96.44 557 ASN A N 1
ATOM 4501 C CA . ASN A 1 557 ? 23 11.172 8.742 1 96.44 557 ASN A CA 1
ATOM 4502 C C . ASN A 1 557 ? 23.188 12.609 9.211 1 96.44 557 ASN A C 1
ATOM 4504 O O . ASN A 1 557 ? 22.312 13.453 9.023 1 96.44 557 ASN A O 1
ATOM 4508 N N . LYS A 1 558 ? 24.281 12.875 9.898 1 96.31 558 LYS A N 1
ATOM 4509 C CA . LYS A 1 558 ? 24.531 14.219 10.406 1 96.31 558 LYS A CA 1
ATOM 4510 C C . LYS A 1 558 ? 24.594 15.234 9.266 1 96.31 558 LYS A C 1
ATOM 4512 O O . LYS A 1 558 ? 24.031 16.328 9.367 1 96.31 558 LYS A O 1
ATOM 4517 N N . ASP A 1 559 ? 25.297 14.828 8.188 1 97.38 559 ASP A N 1
ATOM 4518 C CA . ASP A 1 559 ? 25.406 15.703 7.02 1 97.38 559 ASP A CA 1
ATOM 4519 C C . ASP A 1 559 ? 24.031 15.984 6.418 1 97.38 559 ASP A C 1
ATOM 4521 O O . ASP A 1 559 ? 23.734 17.125 6.039 1 97.38 559 ASP A O 1
ATOM 4525 N N . LEU A 1 560 ? 23.25 14.961 6.328 1 97.94 560 LEU A N 1
ATOM 4526 C CA . LEU A 1 560 ? 21.922 15.086 5.738 1 97.94 560 LEU A CA 1
ATOM 4527 C C . LEU A 1 560 ? 21.031 15.992 6.582 1 97.94 560 LEU A C 1
ATOM 4529 O O . LEU A 1 560 ? 20.297 16.812 6.043 1 97.94 560 LEU A O 1
ATOM 4533 N N . LEU A 1 561 ? 21.094 15.836 7.895 1 98.19 561 LEU A N 1
ATOM 4534 C CA . LEU A 1 561 ? 20.312 16.688 8.781 1 98.19 561 LEU A CA 1
ATOM 4535 C C . LEU A 1 561 ? 20.688 18.156 8.609 1 98.19 561 LEU A C 1
ATOM 4537 O O . LEU A 1 561 ? 19.828 19.016 8.531 1 98.19 561 LEU A O 1
ATOM 4541 N N . ILE A 1 562 ? 21.984 18.438 8.555 1 97.81 562 ILE A N 1
ATOM 4542 C CA . ILE A 1 562 ? 22.484 19.797 8.391 1 97.81 562 ILE A CA 1
ATOM 4543 C C . ILE A 1 562 ? 22 20.375 7.062 1 97.81 562 ILE A C 1
ATOM 4545 O O . ILE A 1 562 ? 21.5 21.5 7.008 1 97.81 562 ILE A O 1
ATOM 4549 N N . LYS A 1 563 ? 22.125 19.531 6.031 1 97.19 563 LYS A N 1
ATOM 4550 C CA . LYS A 1 563 ? 21.734 19.953 4.695 1 97.19 563 LYS A CA 1
ATOM 4551 C C . LYS A 1 563 ? 20.25 20.328 4.652 1 97.19 563 LYS A C 1
ATOM 4553 O O . LYS A 1 563 ? 19.844 21.219 3.895 1 97.19 563 LYS A O 1
ATOM 4558 N N . HIS A 1 564 ? 19.469 19.719 5.461 1 97.38 564 HIS A N 1
ATOM 4559 C CA . HIS A 1 564 ? 18.016 19.953 5.457 1 97.38 564 HIS A CA 1
ATOM 4560 C C . HIS A 1 564 ? 17.609 20.875 6.594 1 97.38 564 HIS A C 1
ATOM 4562 O O . HIS A 1 564 ? 16.438 20.938 6.957 1 97.38 564 HIS A O 1
ATOM 4568 N N . GLU A 1 565 ? 18.578 21.562 7.234 1 97.12 565 GLU A N 1
ATOM 4569 C CA . GLU A 1 565 ? 18.359 22.547 8.289 1 97.12 565 GLU A CA 1
ATOM 4570 C C . GLU A 1 565 ? 17.703 21.922 9.508 1 97.12 565 GLU A C 1
ATOM 4572 O O . GLU A 1 565 ? 16.828 22.531 10.133 1 97.12 565 GLU A O 1
ATOM 4577 N N . MET A 1 566 ? 18.078 20.688 9.734 1 97.62 566 MET A N 1
ATOM 4578 C CA . MET A 1 566 ? 17.531 19.938 10.859 1 97.62 566 MET A CA 1
ATOM 4579 C C . MET A 1 566 ? 18.641 19.516 11.82 1 97.62 566 MET A C 1
ATOM 4581 O O . MET A 1 566 ? 18.406 18.734 12.742 1 97.62 566 MET A O 1
ATOM 4585 N N . GLY A 1 567 ? 19.859 19.984 11.539 1 98.06 567 GLY A N 1
ATOM 4586 C CA . GLY A 1 567 ? 20.922 19.672 12.469 1 98.06 567 GLY A CA 1
ATOM 4587 C C . GLY A 1 567 ? 20.609 20.094 13.898 1 98.06 567 GLY A C 1
ATOM 4588 O O . GLY A 1 567 ? 20.078 21.172 14.125 1 98.06 567 GLY A O 1
ATOM 4589 N N . HIS A 1 568 ? 20.984 19.266 14.852 1 97.81 568 HIS A N 1
ATOM 4590 C CA . HIS A 1 568 ? 20.656 19.547 16.25 1 97.81 568 HIS A CA 1
ATOM 4591 C C . HIS A 1 568 ? 21.266 20.875 16.688 1 97.81 568 HIS A C 1
ATOM 4593 O O . HIS A 1 568 ? 20.594 21.688 17.344 1 97.81 568 HIS A O 1
ATOM 4599 N N . GLU A 1 569 ? 22.453 21.125 16.328 1 97.31 569 GLU A N 1
ATOM 4600 C CA . GLU A 1 569 ? 23.125 22.375 16.672 1 97.31 569 GLU A CA 1
ATOM 4601 C C . GLU A 1 569 ? 22.453 23.562 15.984 1 97.31 569 GLU A C 1
ATOM 4603 O O . GLU A 1 569 ? 22.328 24.641 16.562 1 97.31 569 GLU A O 1
ATOM 4608 N N . GLN A 1 570 ? 22.047 23.328 14.742 1 97.5 570 GLN A N 1
ATOM 4609 C CA . GLN A 1 570 ? 21.359 24.375 14 1 97.5 570 GLN A CA 1
ATOM 4610 C C . GLN A 1 570 ? 20.062 24.781 14.695 1 97.5 570 GLN A C 1
ATOM 4612 O O . GLN A 1 570 ? 19.75 25.969 14.805 1 97.5 570 GLN A O 1
ATOM 4617 N N . VAL A 1 571 ? 19.344 23.797 15.18 1 97.88 571 VAL A N 1
ATOM 4618 C CA . VAL A 1 571 ? 18.078 24.031 15.852 1 97.88 571 VAL A CA 1
ATOM 4619 C C . VAL A 1 571 ? 18.328 24.766 17.172 1 97.88 571 VAL A C 1
ATOM 4621 O O . VAL A 1 571 ? 17.609 25.719 17.5 1 97.88 571 VAL A O 1
ATOM 4624 N N . ILE A 1 572 ? 19.344 24.391 17.938 1 97.31 572 ILE A N 1
ATOM 4625 C CA . ILE A 1 572 ? 19.672 25.031 19.203 1 97.31 572 ILE A CA 1
ATOM 4626 C C . ILE A 1 572 ? 20.062 26.484 18.969 1 97.31 572 ILE A C 1
ATOM 4628 O O . ILE A 1 572 ? 19.688 27.359 19.734 1 97.31 572 ILE A O 1
ATOM 4632 N N . GLU A 1 573 ? 20.812 26.703 17.922 1 96.75 573 GLU A N 1
ATOM 4633 C CA . GLU A 1 573 ? 21.203 28.078 17.594 1 96.75 573 GLU A CA 1
ATOM 4634 C C . GLU A 1 573 ? 19.984 28.938 17.266 1 96.75 573 GLU A C 1
ATOM 4636 O O . GLU A 1 573 ? 19.938 30.109 17.641 1 96.75 573 GLU A O 1
ATOM 4641 N N . ALA A 1 574 ? 19.094 28.359 16.562 1 96.25 574 ALA A N 1
ATOM 4642 C CA . ALA A 1 574 ? 17.859 29.078 16.25 1 96.25 574 ALA A CA 1
ATOM 4643 C C . ALA A 1 574 ? 17.078 29.406 17.516 1 96.25 574 ALA A C 1
ATOM 4645 O O . ALA A 1 574 ? 16.516 30.5 17.641 1 96.25 574 ALA A O 1
ATOM 4646 N N . ILE A 1 575 ? 17.016 28.469 18.469 1 96.12 575 ILE A N 1
ATOM 4647 C CA . ILE A 1 575 ? 16.328 28.672 19.734 1 96.12 575 ILE A CA 1
ATOM 4648 C C . ILE A 1 575 ? 17 29.797 20.516 1 96.12 575 ILE A C 1
ATOM 4650 O O . ILE A 1 575 ? 16.312 30.688 21.031 1 96.12 575 ILE A O 1
ATOM 4654 N N . LYS A 1 576 ? 18.297 29.859 20.547 1 95.25 576 LYS A N 1
ATOM 4655 C CA . LYS A 1 576 ? 19.047 30.891 21.25 1 95.25 576 LYS A CA 1
ATOM 4656 C C . LYS A 1 576 ? 18.734 32.281 20.703 1 95.25 576 LYS A C 1
ATOM 4658 O O 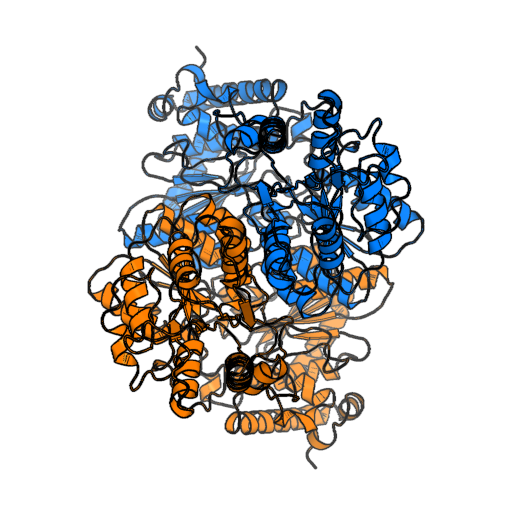. LYS A 1 576 ? 18.578 33.219 21.469 1 95.25 576 LYS A O 1
ATOM 4663 N N . LYS A 1 577 ? 18.672 32.281 19.453 1 94.69 577 LYS A N 1
ATOM 4664 C CA . LYS A 1 577 ? 18.391 33.562 18.797 1 94.69 577 LYS A CA 1
ATOM 4665 C C . LYS A 1 577 ? 17.016 34.094 19.188 1 94.69 577 LYS A C 1
ATOM 4667 O O . LYS A 1 577 ? 16.828 35.281 19.359 1 94.69 577 LYS A O 1
ATOM 4672 N N . ASN A 1 578 ? 16.047 33.188 19.359 1 91.94 578 ASN A N 1
ATOM 4673 C CA . ASN A 1 578 ? 14.672 33.562 19.672 1 91.94 578 ASN A CA 1
ATOM 4674 C C . ASN A 1 578 ? 14.5 33.906 21.156 1 91.94 578 ASN A C 1
ATOM 4676 O O . ASN A 1 578 ? 13.586 34.625 21.531 1 91.94 578 ASN A O 1
ATOM 4680 N N . LEU A 1 579 ? 15.336 33.312 22 1 89.25 579 LEU A N 1
ATOM 4681 C CA . LEU A 1 579 ? 15.297 33.594 23.422 1 89.25 579 LEU A CA 1
ATOM 4682 C C . LEU A 1 579 ? 15.797 35 23.719 1 89.25 579 LEU A C 1
ATOM 4684 O O . LEU A 1 579 ? 15.383 35.625 24.703 1 89.25 579 LEU A O 1
ATOM 4688 N N . LYS A 1 580 ? 16.672 35.594 22.953 1 80.12 580 LYS A N 1
ATOM 4689 C CA . LYS A 1 580 ? 17.25 36.938 23.141 1 80.12 580 LYS A CA 1
ATOM 4690 C C . LYS A 1 580 ? 16.297 38.031 22.656 1 80.12 580 LYS A C 1
ATOM 4692 O O . LYS A 1 580 ? 16.453 39.188 23 1 80.12 580 LYS A O 1
ATOM 4697 N N . LYS A 1 581 ? 15.234 37.688 21.969 1 69.94 581 LYS A N 1
ATOM 4698 C CA . LYS A 1 581 ? 14.227 38.656 21.5 1 69.94 581 LYS A CA 1
ATOM 4699 C C . LYS A 1 581 ? 13.102 38.812 22.516 1 69.94 581 LYS A C 1
ATOM 4701 O O . LYS A 1 581 ? 12.609 39.906 22.734 1 69.94 581 LYS A O 1
ATOM 4706 N N . MET B 1 1 ? -44.938 -25.812 1.319 1 60.72 1 MET B N 1
ATOM 4707 C CA . MET B 1 1 ? -44.188 -24.703 1.914 1 60.72 1 MET B CA 1
ATOM 4708 C C . MET B 1 1 ? -42.75 -24.672 1.419 1 60.72 1 MET B C 1
ATOM 4710 O O . MET B 1 1 ? -42.125 -25.719 1.294 1 60.72 1 MET B O 1
ATOM 4714 N N . LYS B 1 2 ? -42.344 -23.453 0.968 1 89.69 2 LYS B N 1
ATOM 4715 C CA . LYS B 1 2 ? -40.969 -23.344 0.464 1 89.69 2 LYS B CA 1
ATOM 4716 C C . LYS B 1 2 ? -39.969 -23.641 1.562 1 89.69 2 LYS B C 1
ATOM 4718 O O . LYS B 1 2 ? -40.125 -23.219 2.705 1 89.69 2 LYS B O 1
ATOM 4723 N N . LEU B 1 3 ? -39.094 -24.578 1.361 1 94.06 3 LEU B N 1
ATOM 4724 C CA . LEU B 1 3 ? -38.031 -24.938 2.303 1 94.06 3 LEU B CA 1
ATOM 4725 C C . LEU B 1 3 ? -37.344 -23.688 2.852 1 94.06 3 LEU B C 1
ATOM 4727 O O . LEU B 1 3 ? -37 -23.641 4.031 1 94.06 3 LEU B O 1
ATOM 4731 N N . LEU B 1 4 ? -37.219 -22.734 1.988 1 94.31 4 LEU B N 1
ATOM 4732 C CA . LEU B 1 4 ? -36.5 -21.516 2.328 1 94.31 4 LEU B CA 1
ATOM 4733 C C . LEU B 1 4 ? -37.156 -20.812 3.514 1 94.31 4 LEU B C 1
ATOM 4735 O O . LEU B 1 4 ? -36.469 -20.25 4.363 1 94.31 4 LEU B O 1
ATOM 4739 N N . ASN B 1 5 ? -38.438 -20.844 3.641 1 94.62 5 ASN B N 1
ATOM 4740 C CA . ASN B 1 5 ? -39.188 -20.156 4.688 1 94.62 5 ASN B CA 1
ATOM 4741 C C . ASN B 1 5 ? -39.031 -20.844 6.039 1 94.62 5 ASN B C 1
ATOM 4743 O O . ASN B 1 5 ? -39.312 -20.266 7.082 1 94.62 5 ASN B O 1
ATOM 4747 N N . THR B 1 6 ? -38.531 -22 6.016 1 95.19 6 THR B N 1
ATOM 4748 C CA . THR B 1 6 ? -38.375 -22.75 7.254 1 95.19 6 THR B CA 1
ATOM 4749 C C . THR B 1 6 ? -37.031 -22.438 7.902 1 95.19 6 THR B C 1
ATOM 4751 O O . THR B 1 6 ? -36.812 -22.781 9.062 1 95.19 6 THR B O 1
ATOM 4754 N N . ILE B 1 7 ? -36.125 -21.812 7.262 1 97.12 7 ILE B N 1
ATOM 4755 C CA . ILE B 1 7 ? -34.781 -21.562 7.75 1 97.12 7 ILE B CA 1
ATOM 4756 C C . ILE B 1 7 ? -34.75 -20.25 8.539 1 97.12 7 ILE B C 1
ATOM 4758 O O . ILE B 1 7 ? -34.531 -19.188 7.977 1 97.12 7 ILE B O 1
ATOM 4762 N N . LYS B 1 8 ? -34.812 -20.375 9.836 1 96.31 8 LYS B N 1
ATOM 4763 C CA . LYS B 1 8 ? -34.75 -19.219 10.719 1 96.31 8 LYS B CA 1
ATOM 4764 C C . LYS B 1 8 ? -33.406 -19.156 11.453 1 96.31 8 LYS B C 1
ATOM 4766 O O . LYS B 1 8 ? -33.062 -18.125 12.047 1 96.31 8 LYS B O 1
ATOM 4771 N N . SER B 1 9 ? -32.688 -20.219 11.32 1 97.25 9 SER B N 1
ATOM 4772 C CA . SER B 1 9 ? -31.375 -20.359 11.914 1 97.25 9 SER B CA 1
ATOM 4773 C C . SER B 1 9 ? -30.531 -21.375 11.164 1 97.25 9 SER B C 1
ATOM 4775 O O . SER B 1 9 ? -31.047 -22.125 10.336 1 97.25 9 SER B O 1
ATOM 4777 N N . TYR B 1 10 ? -29.25 -21.375 11.422 1 97.94 10 TYR B N 1
ATOM 4778 C CA . TYR B 1 10 ? -28.375 -22.391 10.859 1 97.94 10 TYR B CA 1
ATOM 4779 C C . TYR B 1 10 ? -28.828 -23.797 11.25 1 97.94 10 TYR B C 1
ATOM 4781 O O . TYR B 1 10 ? -28.781 -24.719 10.438 1 97.94 10 TYR B O 1
ATOM 4789 N N . ALA B 1 11 ? -29.297 -23.969 12.492 1 97.75 11 ALA B N 1
ATOM 4790 C CA . ALA B 1 11 ? -29.812 -25.25 12.969 1 97.75 11 ALA B CA 1
ATOM 4791 C C . ALA B 1 11 ? -31.016 -25.703 12.141 1 97.75 11 ALA B C 1
ATOM 4793 O O . ALA B 1 11 ? -31.156 -26.891 11.859 1 97.75 11 ALA B O 1
ATOM 4794 N N . ASP B 1 12 ? -31.938 -24.781 11.805 1 97.88 12 ASP B N 1
ATOM 4795 C CA . ASP B 1 12 ? -33.094 -25.109 10.961 1 97.88 12 ASP B CA 1
ATOM 4796 C C . ASP B 1 12 ? -32.625 -25.609 9.594 1 97.88 12 ASP B C 1
ATOM 4798 O O . ASP B 1 12 ? -33.219 -26.547 9.047 1 97.88 12 ASP B O 1
ATOM 4802 N N . PHE B 1 13 ? -31.656 -24.953 9.055 1 98 13 PHE B N 1
ATOM 4803 C CA . PHE B 1 13 ? -31.094 -25.328 7.766 1 98 13 PHE B CA 1
ATOM 4804 C C . PHE B 1 13 ? -30.609 -26.766 7.789 1 98 13 PHE B C 1
ATOM 4806 O O . PHE B 1 13 ? -30.859 -27.531 6.855 1 98 13 PHE B O 1
ATOM 4813 N N . LEU B 1 14 ? -29.938 -27.172 8.891 1 97.69 14 LEU B N 1
ATOM 4814 C CA . LEU B 1 14 ? -29.328 -28.5 9.008 1 97.69 14 LEU B CA 1
ATOM 4815 C C . LEU B 1 14 ? -30.406 -29.578 9.133 1 97.69 14 LEU B C 1
ATOM 4817 O O . LEU B 1 14 ? -30.109 -30.766 8.953 1 97.69 14 LEU B O 1
ATOM 4821 N N . LYS B 1 15 ? -31.625 -29.188 9.406 1 97.31 15 LYS B N 1
ATOM 4822 C CA . LYS B 1 15 ? -32.719 -30.156 9.508 1 97.31 15 LYS B CA 1
ATOM 4823 C C . LYS B 1 15 ? -33.219 -30.547 8.125 1 97.31 15 LYS B C 1
ATOM 4825 O O . LYS B 1 15 ? -33.938 -31.547 7.98 1 97.31 15 LYS B O 1
ATOM 4830 N N . ILE B 1 16 ? -32.875 -29.766 7.176 1 97.56 16 ILE B N 1
ATOM 4831 C CA . ILE B 1 16 ? -33.312 -30.094 5.816 1 97.56 16 ILE B CA 1
ATOM 4832 C C . ILE B 1 16 ? -32.594 -31.359 5.352 1 97.56 16 ILE B C 1
ATOM 4834 O O . ILE B 1 16 ? -31.375 -31.469 5.465 1 97.56 16 ILE B O 1
ATOM 4838 N N . LYS B 1 17 ? -33.344 -32.281 4.805 1 97 17 LYS B N 1
ATOM 4839 C CA . LYS B 1 17 ? -32.75 -33.531 4.324 1 97 17 LYS B CA 1
ATOM 4840 C C . LYS B 1 17 ? -31.891 -33.312 3.098 1 97 17 LYS B C 1
ATOM 4842 O O . LYS B 1 17 ? -32.219 -32.469 2.248 1 97 17 LYS B O 1
ATOM 4847 N N . LYS B 1 18 ? -30.859 -34.062 3.006 1 96.75 18 LYS B N 1
ATOM 4848 C CA . LYS B 1 18 ? -29.906 -33.938 1.904 1 96.75 18 LYS B CA 1
ATOM 4849 C C . LYS B 1 18 ? -30.609 -34.031 0.555 1 96.75 18 LYS B C 1
ATOM 4851 O O . LYS B 1 18 ? -30.281 -33.312 -0.377 1 96.75 18 LYS B O 1
ATOM 4856 N N . ALA B 1 19 ? -31.609 -34.844 0.444 1 96.12 19 ALA B N 1
ATOM 4857 C CA . ALA B 1 19 ? -32.344 -35.094 -0.798 1 96.12 19 ALA B CA 1
ATOM 4858 C C . ALA B 1 19 ? -33.125 -33.844 -1.206 1 96.12 19 ALA B C 1
ATOM 4860 O O . ALA B 1 19 ? -33.438 -33.656 -2.383 1 96.12 19 ALA B O 1
ATOM 4861 N N . ALA B 1 20 ? -33.375 -32.938 -0.281 1 97.69 20 ALA B N 1
ATOM 4862 C CA . ALA B 1 20 ? -34.188 -31.75 -0.538 1 97.69 20 ALA B CA 1
ATOM 4863 C C . ALA B 1 20 ? -33.312 -30.547 -0.882 1 97.69 20 ALA B C 1
ATOM 4865 O O . ALA B 1 20 ? -33.844 -29.484 -1.229 1 97.69 20 ALA B O 1
ATOM 4866 N N . LEU B 1 21 ? -32.031 -30.719 -0.888 1 98.25 21 LEU B N 1
ATOM 4867 C CA . LEU B 1 21 ? -31.141 -29.578 -1.081 1 98.25 21 LEU B CA 1
ATOM 4868 C C . LEU B 1 21 ? -31.219 -29.062 -2.512 1 98.25 21 LEU B C 1
ATOM 4870 O O . LEU B 1 21 ? -31.016 -27.875 -2.754 1 98.25 21 LEU B O 1
ATOM 4874 N N . LYS B 1 22 ? -31.484 -29.922 -3.451 1 97.31 22 LYS B N 1
ATOM 4875 C CA . LYS B 1 22 ? -31.656 -29.484 -4.832 1 97.31 22 LYS B CA 1
ATOM 4876 C C . LYS B 1 22 ? -32.844 -28.547 -4.961 1 97.31 22 LYS B C 1
ATOM 4878 O O . LYS B 1 22 ? -32.781 -27.547 -5.684 1 97.31 22 LYS B O 1
ATOM 4883 N N . GLN B 1 23 ? -33.969 -28.922 -4.301 1 97.5 23 GLN B N 1
ATOM 4884 C CA . GLN B 1 23 ? -35.125 -28.047 -4.277 1 97.5 23 GLN B CA 1
ATOM 4885 C C . GLN B 1 23 ? -34.781 -26.703 -3.611 1 97.5 23 GLN B C 1
ATOM 4887 O O . GLN B 1 23 ? -35.188 -25.656 -4.098 1 97.5 23 GLN B O 1
ATOM 4892 N N . LEU B 1 24 ? -34.094 -26.766 -2.525 1 98.12 24 LEU B N 1
ATOM 4893 C CA . LEU B 1 24 ? -33.688 -25.547 -1.83 1 98.12 24 LEU B CA 1
ATOM 4894 C C . LEU B 1 24 ? -32.875 -24.641 -2.746 1 98.12 24 LEU B C 1
ATOM 4896 O O . LEU B 1 24 ? -33.062 -23.422 -2.768 1 98.12 24 LEU B O 1
ATOM 4900 N N . ALA B 1 25 ? -31.922 -25.219 -3.488 1 97.94 25 ALA B N 1
ATOM 4901 C CA . ALA B 1 25 ? -31.109 -24.453 -4.426 1 97.94 25 ALA B CA 1
ATOM 4902 C C . ALA B 1 25 ? -31.969 -23.719 -5.445 1 97.94 25 ALA B C 1
ATOM 4904 O O . ALA B 1 25 ? -31.719 -22.547 -5.762 1 97.94 25 ALA B O 1
ATOM 4905 N N . THR B 1 26 ? -32.969 -24.406 -5.953 1 97.25 26 THR B N 1
ATOM 4906 C CA . THR B 1 26 ? -33.875 -23.812 -6.914 1 97.25 26 THR B CA 1
ATOM 4907 C C . THR B 1 26 ? -34.625 -22.641 -6.289 1 97.25 26 THR B C 1
ATOM 4909 O O . THR B 1 26 ? -34.75 -21.578 -6.906 1 97.25 26 THR B O 1
ATOM 4912 N N . GLU B 1 27 ? -35.094 -22.844 -5.082 1 97.75 27 GLU B N 1
ATOM 4913 C CA . GLU B 1 27 ? -35.844 -21.797 -4.391 1 97.75 27 GLU B CA 1
ATOM 4914 C C . GLU B 1 27 ? -34.969 -20.578 -4.125 1 97.75 27 GLU B C 1
ATOM 4916 O O . GLU B 1 27 ? -35.406 -19.438 -4.297 1 97.75 27 GLU B O 1
ATOM 4921 N N . ILE B 1 28 ? -33.75 -20.828 -3.707 1 97.69 28 ILE B N 1
ATOM 4922 C CA . ILE B 1 28 ? -32.812 -19.75 -3.426 1 97.69 28 ILE B CA 1
ATOM 4923 C C . ILE B 1 28 ? -32.531 -18.984 -4.711 1 97.69 28 ILE B C 1
ATOM 4925 O O . ILE B 1 28 ? -32.531 -17.75 -4.727 1 97.69 28 ILE B O 1
ATOM 4929 N N . ARG B 1 29 ? -32.219 -19.641 -5.773 1 96.69 29 ARG B N 1
ATOM 4930 C CA . ARG B 1 29 ? -31.906 -19 -7.051 1 96.69 29 ARG B CA 1
ATOM 4931 C C . ARG B 1 29 ? -33.094 -18.141 -7.52 1 96.69 29 ARG B C 1
ATOM 4933 O O . ARG B 1 29 ? -32.875 -17.016 -7.961 1 96.69 29 ARG B O 1
ATOM 4940 N N . ASP B 1 30 ? -34.281 -18.719 -7.422 1 95.94 30 ASP B N 1
ATOM 4941 C CA . ASP B 1 30 ? -35.5 -17.969 -7.801 1 95.94 30 ASP B CA 1
ATOM 4942 C C . ASP B 1 30 ? -35.625 -16.703 -6.965 1 95.94 30 ASP B C 1
ATOM 4944 O O . ASP B 1 30 ? -35.969 -15.641 -7.496 1 95.94 30 ASP B O 1
ATOM 4948 N N . TYR B 1 31 ? -35.406 -16.828 -5.73 1 95.94 31 TYR B N 1
ATOM 4949 C CA . TYR B 1 31 ? -35.469 -15.672 -4.848 1 95.94 31 TYR B CA 1
ATOM 4950 C C . TYR B 1 31 ? -34.469 -14.609 -5.254 1 95.94 31 TYR B C 1
ATOM 4952 O O . TYR B 1 31 ? -34.812 -13.422 -5.34 1 95.94 31 TYR B O 1
ATOM 4960 N N . LEU B 1 32 ? -33.219 -15.023 -5.465 1 95.62 32 LEU B N 1
ATOM 4961 C CA . LEU B 1 32 ? -32.156 -14.102 -5.828 1 95.62 32 LEU B CA 1
ATOM 4962 C C . LEU B 1 32 ? -32.469 -13.414 -7.156 1 95.62 32 LEU B C 1
ATOM 4964 O O . LEU B 1 32 ? -32.188 -12.227 -7.324 1 95.62 32 LEU B O 1
ATOM 4968 N N . ILE B 1 33 ? -32.938 -14.18 -8.125 1 93.94 33 ILE B N 1
ATOM 4969 C CA . ILE B 1 33 ? -33.344 -13.617 -9.414 1 93.94 33 ILE B CA 1
ATOM 4970 C C . ILE B 1 33 ? -34.375 -12.531 -9.219 1 93.94 33 ILE B C 1
ATOM 4972 O O . ILE B 1 33 ? -34.25 -11.43 -9.766 1 93.94 33 ILE B O 1
ATOM 4976 N N . ASN B 1 34 ? -35.344 -12.773 -8.414 1 93.88 34 ASN B N 1
ATOM 4977 C CA . ASN B 1 34 ? -36.438 -11.812 -8.18 1 93.88 34 ASN B CA 1
ATOM 4978 C C . ASN B 1 34 ? -35.938 -10.602 -7.391 1 93.88 34 ASN B C 1
ATOM 4980 O O . ASN B 1 34 ? -36.344 -9.469 -7.664 1 93.88 34 ASN B O 1
ATOM 4984 N N . LEU B 1 35 ? -35.125 -10.844 -6.418 1 93.19 35 LEU B N 1
ATOM 4985 C CA . LEU B 1 35 ? -34.531 -9.75 -5.641 1 93.19 35 LEU B CA 1
ATOM 4986 C C . LEU B 1 35 ? -33.75 -8.805 -6.535 1 93.19 35 LEU B C 1
ATOM 4988 O O . LEU B 1 35 ? -33.812 -7.586 -6.359 1 93.19 35 LEU B O 1
ATOM 4992 N N . GLY B 1 36 ? -33 -9.359 -7.434 1 90.44 36 GLY B N 1
ATOM 4993 C CA . GLY B 1 36 ? -32.188 -8.57 -8.344 1 90.44 36 GLY B CA 1
ATOM 4994 C C . GLY B 1 36 ? -33 -7.734 -9.305 1 90.44 36 GLY B C 1
ATOM 4995 O O . GLY B 1 36 ? -32.531 -6.727 -9.828 1 90.44 36 GLY B O 1
ATOM 4996 N N . LYS B 1 37 ? -34.188 -8.156 -9.547 1 87.94 37 LYS B N 1
ATOM 4997 C CA . LYS B 1 37 ? -35.094 -7.371 -10.383 1 87.94 37 LYS B CA 1
ATOM 4998 C C . LYS B 1 37 ? -35.625 -6.152 -9.625 1 87.94 37 LYS B C 1
ATOM 5000 O O . LYS B 1 37 ? -35.969 -5.133 -10.234 1 87.94 37 LYS B O 1
ATOM 5005 N N . GLU B 1 38 ? -35.625 -6.234 -8.359 1 87.81 38 GLU B N 1
ATOM 5006 C CA . GLU B 1 38 ? -36.25 -5.195 -7.531 1 87.81 38 GLU B CA 1
ATOM 5007 C C . GLU B 1 38 ? -35.188 -4.223 -7.004 1 87.81 38 GLU B C 1
ATOM 5009 O O . GLU B 1 38 ? -35.5 -3.068 -6.703 1 87.81 38 GLU B O 1
ATOM 5014 N N . LYS B 1 39 ? -34.031 -4.738 -6.809 1 87.62 39 LYS B N 1
ATOM 5015 C CA . LYS B 1 39 ? -32.969 -3.93 -6.172 1 87.62 39 LYS B CA 1
ATOM 5016 C C . LYS B 1 39 ? -31.609 -4.191 -6.809 1 87.62 39 LYS B C 1
ATOM 5018 O O . LYS B 1 39 ? -31.406 -5.23 -7.43 1 87.62 39 LYS B O 1
ATOM 5023 N N . SER B 1 40 ? -30.688 -3.176 -6.605 1 84.75 40 SER B N 1
ATOM 5024 C CA . SER B 1 40 ? -29.312 -3.352 -7.035 1 84.75 40 SER B CA 1
ATOM 5025 C C . SER B 1 40 ? -28.531 -4.207 -6.047 1 84.75 40 SER B C 1
ATOM 5027 O O . SER B 1 40 ? -28.281 -3.789 -4.91 1 84.75 40 SER B O 1
ATOM 5029 N N . ILE B 1 41 ? -28.188 -5.379 -6.457 1 88.12 41 ILE B N 1
ATOM 5030 C CA . ILE B 1 41 ? -27.422 -6.297 -5.613 1 88.12 41 ILE B CA 1
ATOM 5031 C C . ILE B 1 41 ? -26.297 -6.938 -6.43 1 88.12 41 ILE B C 1
ATOM 5033 O O . ILE B 1 41 ? -26.203 -6.73 -7.641 1 88.12 41 ILE B O 1
ATOM 5037 N N . HIS B 1 42 ? -25.344 -7.633 -5.758 1 88.25 42 HIS B N 1
ATOM 5038 C CA . HIS B 1 42 ? -24.328 -8.43 -6.441 1 88.25 42 HIS B CA 1
ATOM 5039 C C . HIS B 1 42 ? -24.922 -9.711 -7.004 1 88.25 42 HIS B C 1
ATOM 5041 O O . HIS B 1 42 ? -24.719 -10.797 -6.449 1 88.25 42 HIS B O 1
ATOM 5047 N N . TRP B 1 43 ? -25.469 -9.625 -8.117 1 85.5 43 TRP B N 1
ATOM 5048 C CA . TRP B 1 43 ? -26.422 -10.609 -8.641 1 85.5 43 TRP B CA 1
ATOM 5049 C C . TRP B 1 43 ? -25.688 -11.789 -9.273 1 85.5 43 TRP B C 1
ATOM 5051 O O . TRP B 1 43 ? -25.766 -12.914 -8.773 1 85.5 43 TRP B O 1
ATOM 5061 N N . SER B 1 44 ? -24.781 -11.547 -10.172 1 84.88 44 SER B N 1
ATOM 5062 C CA . SER B 1 44 ? -24.156 -12.594 -10.977 1 84.88 44 SER B CA 1
ATOM 5063 C C . SER B 1 44 ? -23.281 -13.5 -10.117 1 84.88 44 SER B C 1
ATOM 5065 O O . SER B 1 44 ? -23.297 -14.727 -10.289 1 84.88 44 SER B O 1
ATOM 5067 N N . SER B 1 45 ? -22.562 -12.93 -9.219 1 89.12 45 SER B N 1
ATOM 5068 C CA . SER B 1 45 ? -21.641 -13.703 -8.383 1 89.12 45 SER B CA 1
ATOM 5069 C C . SER B 1 45 ? -22.406 -14.648 -7.453 1 89.12 45 SER B C 1
ATOM 5071 O O . SER B 1 45 ? -21.953 -15.766 -7.191 1 89.12 45 SER B O 1
ATOM 5073 N N . ASN B 1 46 ? -23.562 -14.242 -6.98 1 93.56 46 ASN B N 1
ATOM 5074 C CA . ASN B 1 46 ? -24.344 -15.055 -6.059 1 93.56 46 ASN B CA 1
ATOM 5075 C C . ASN B 1 46 ? -25.078 -16.172 -6.785 1 93.56 46 ASN B C 1
ATOM 5077 O O . ASN B 1 46 ? -25.219 -17.281 -6.262 1 93.56 46 ASN B O 1
ATOM 5081 N N . LEU B 1 47 ? -25.531 -15.914 -7.992 1 92.88 47 LEU B N 1
ATOM 5082 C CA . LEU B 1 47 ? -26.219 -16.922 -8.781 1 92.88 47 LEU B CA 1
ATOM 5083 C C . LEU B 1 47 ? -25.281 -18.078 -9.141 1 92.88 47 LEU B C 1
ATOM 5085 O O . LEU B 1 47 ? -25.719 -19.234 -9.219 1 92.88 47 LEU B O 1
ATOM 5089 N N . GLY B 1 48 ? -24.047 -17.781 -9.25 1 93 48 GLY B N 1
ATOM 5090 C CA . GLY B 1 48 ? -23.078 -18.766 -9.711 1 93 48 GLY B CA 1
ATOM 5091 C C . GLY B 1 48 ? -22.594 -19.688 -8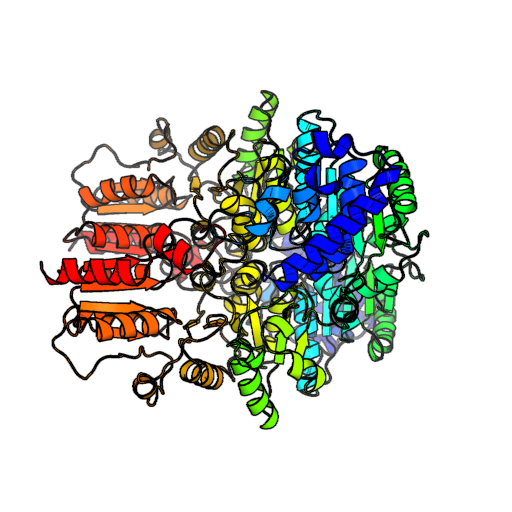.617 1 93 48 GLY B C 1
ATOM 5092 O O . GLY B 1 48 ? -21.984 -20.734 -8.891 1 93 48 GLY B O 1
ATOM 5093 N N . ILE B 1 49 ? -22.969 -19.453 -7.363 1 96.06 49 ILE B N 1
ATOM 5094 C CA . ILE B 1 49 ? -22.328 -20.203 -6.289 1 96.06 49 ILE B CA 1
ATOM 5095 C C . ILE B 1 49 ? -23.406 -20.797 -5.379 1 96.06 49 ILE B C 1
ATOM 5097 O O . ILE B 1 49 ? -23.109 -21.203 -4.254 1 96.06 49 ILE B O 1
ATOM 5101 N N . VAL B 1 50 ? -24.656 -20.906 -5.816 1 97.75 50 VAL B N 1
ATOM 5102 C CA . VAL B 1 50 ? -25.781 -21.312 -4.984 1 97.75 50 VAL B CA 1
ATOM 5103 C C . VAL B 1 50 ? -25.531 -22.719 -4.43 1 97.75 50 VAL B C 1
ATOM 5105 O O . VAL B 1 50 ? -25.484 -22.906 -3.211 1 97.75 50 VAL B O 1
ATOM 5108 N N . GLU B 1 51 ? -25.281 -23.75 -5.301 1 98.38 51 GLU B N 1
ATOM 5109 C CA . GLU B 1 51 ? -25.078 -25.125 -4.871 1 98.38 51 GLU B CA 1
ATOM 5110 C C . GLU B 1 51 ? -23.828 -25.266 -3.998 1 98.38 51 GLU B C 1
ATOM 5112 O O . GLU B 1 51 ? -23.859 -25.938 -2.969 1 98.38 51 GLU B O 1
ATOM 5117 N N . LEU B 1 52 ? -22.75 -24.562 -4.43 1 98.38 52 LEU B N 1
ATOM 5118 C CA . LEU B 1 52 ? -21.5 -24.625 -3.688 1 98.38 52 LEU B CA 1
ATOM 5119 C C . LEU B 1 52 ? -21.688 -24.094 -2.271 1 98.38 52 LEU B C 1
ATOM 5121 O O . LEU B 1 52 ? -21.234 -24.719 -1.307 1 98.38 52 LEU B O 1
ATOM 5125 N N . SER B 1 53 ? -22.375 -22.938 -2.125 1 98.44 53 SER B N 1
ATOM 5126 C CA . SER B 1 53 ? -22.578 -22.328 -0.818 1 98.44 53 SER B CA 1
ATOM 5127 C C . SER B 1 53 ? -23.453 -23.203 0.076 1 98.44 53 SER B C 1
ATOM 5129 O O . SER B 1 53 ? -23.172 -23.344 1.271 1 98.44 53 SER B O 1
ATOM 5131 N N . ILE B 1 54 ? -24.516 -23.75 -0.526 1 98.62 54 ILE B N 1
ATOM 5132 C CA . ILE B 1 54 ? -25.359 -24.672 0.218 1 98.62 54 ILE B CA 1
ATOM 5133 C C . ILE B 1 54 ? -24.531 -25.859 0.721 1 98.62 54 ILE B C 1
ATOM 5135 O O . ILE B 1 54 ? -24.594 -26.219 1.898 1 98.62 54 ILE B O 1
ATOM 5139 N N . ALA B 1 55 ? -23.719 -26.438 -0.17 1 98.75 55 ALA B N 1
ATOM 5140 C CA . ALA B 1 55 ? -22.922 -27.609 0.158 1 98.75 55 ALA B CA 1
ATOM 5141 C C . ALA B 1 55 ? -21.922 -27.297 1.267 1 98.75 55 ALA B C 1
ATOM 5143 O O . ALA B 1 55 ? -21.734 -28.109 2.186 1 98.75 55 ALA B O 1
ATOM 5144 N N . LEU B 1 56 ? -21.219 -26.188 1.209 1 98.75 56 LEU B N 1
ATOM 5145 C CA . LEU B 1 56 ? -20.234 -25.812 2.211 1 98.75 56 LEU B CA 1
ATOM 5146 C C . LEU B 1 56 ? -20.875 -25.672 3.586 1 98.75 56 LEU B C 1
ATOM 5148 O O . LEU B 1 56 ? -20.344 -26.172 4.582 1 98.75 56 LEU B O 1
ATOM 5152 N N . ALA B 1 57 ? -22.031 -25.016 3.625 1 98.5 57 ALA B N 1
ATOM 5153 C CA . ALA B 1 57 ? -22.719 -24.781 4.891 1 98.5 57 ALA B CA 1
ATOM 5154 C C . ALA B 1 57 ? -23.281 -26.078 5.465 1 98.5 57 ALA B C 1
ATOM 5156 O O . ALA B 1 57 ? -23.359 -26.234 6.684 1 98.5 57 ALA B O 1
ATOM 5157 N N . TYR B 1 58 ? -23.688 -26.984 4.566 1 98.5 58 TYR B N 1
ATOM 5158 C CA . TYR B 1 58 ? -24.312 -28.234 4.984 1 98.5 58 TYR B CA 1
ATOM 5159 C C . TYR B 1 58 ? -23.266 -29.25 5.426 1 98.5 58 TYR B C 1
ATOM 5161 O O . TYR B 1 58 ? -23.5 -30.016 6.367 1 98.5 58 TYR B O 1
ATOM 5169 N N . PHE B 1 59 ? -22.156 -29.312 4.742 1 98.44 59 PHE B N 1
ATOM 5170 C CA . PHE B 1 59 ? -21.125 -30.328 4.938 1 98.44 59 PHE B CA 1
ATOM 5171 C C . PHE B 1 59 ? -20.266 -30 6.148 1 98.44 59 PHE B C 1
ATOM 5173 O O . PHE B 1 59 ? -19.922 -30.891 6.934 1 98.44 59 PHE B O 1
ATOM 5180 N N . PHE B 1 60 ? -19.797 -28.781 6.32 1 98.19 60 PHE B N 1
ATOM 5181 C CA . PHE B 1 60 ? -18.969 -28.359 7.445 1 98.19 60 PHE B CA 1
ATOM 5182 C C . PHE B 1 60 ? -19.844 -27.859 8.594 1 98.19 60 PHE B C 1
ATOM 5184 O O . PHE B 1 60 ? -20.969 -27.406 8.383 1 98.19 60 PHE B O 1
ATOM 5191 N N . ASN B 1 61 ? -19.375 -27.938 9.828 1 97.31 61 ASN B N 1
ATOM 5192 C CA . ASN B 1 61 ? -20.062 -27.406 11 1 97.31 61 ASN B CA 1
ATOM 5193 C C . ASN B 1 61 ? -19.688 -25.953 11.258 1 97.31 61 ASN B C 1
ATOM 5195 O O . ASN B 1 61 ? -18.688 -25.672 11.93 1 97.31 61 ASN B O 1
ATOM 5199 N N . LEU B 1 62 ? -20.547 -25.031 10.859 1 97.38 62 LEU B N 1
ATOM 5200 C CA . LEU B 1 62 ? -20.234 -23.609 10.883 1 97.38 62 LEU B CA 1
ATOM 5201 C C . LEU B 1 62 ? -20.172 -23.094 12.32 1 97.38 62 LEU B C 1
ATOM 5203 O O . LEU B 1 62 ? -19.672 -22 12.562 1 97.38 62 LEU B O 1
ATOM 5207 N N . ASP B 1 63 ? -20.609 -23.812 13.273 1 96.19 63 ASP B N 1
ATOM 5208 C CA . ASP B 1 63 ? -20.453 -23.438 14.672 1 96.19 63 ASP B CA 1
ATOM 5209 C C . ASP B 1 63 ? -19.016 -23.656 15.141 1 96.19 63 ASP B C 1
ATOM 5211 O O . ASP B 1 63 ? -18.594 -23.094 16.156 1 96.19 63 ASP B O 1
ATOM 5215 N N . ARG B 1 64 ? -18.344 -24.453 14.359 1 95.69 64 ARG B N 1
ATOM 5216 C CA . ARG B 1 64 ? -16.953 -24.781 14.703 1 95.69 64 ARG B CA 1
ATOM 5217 C C . ARG B 1 64 ? -16 -24.344 13.594 1 95.69 64 ARG B C 1
ATOM 5219 O O . ARG B 1 64 ? -15.039 -23.609 13.852 1 95.69 64 ARG B O 1
ATOM 5226 N N . ASP B 1 65 ? -16.266 -24.781 12.375 1 97.44 65 ASP B N 1
ATOM 5227 C CA . ASP B 1 65 ? -15.43 -24.516 11.211 1 97.44 65 ASP B CA 1
ATOM 5228 C C . ASP B 1 65 ? -15.711 -23.125 10.648 1 97.44 65 ASP B C 1
ATOM 5230 O O . ASP B 1 65 ? -16.781 -22.547 10.891 1 97.44 65 ASP B O 1
ATOM 5234 N N . LYS B 1 66 ? -14.734 -22.531 10.023 1 97.75 66 LYS B N 1
ATOM 5235 C CA . LYS B 1 66 ? -14.883 -21.188 9.469 1 97.75 66 LYS B CA 1
ATOM 5236 C C . LYS B 1 66 ? -14.914 -21.234 7.941 1 97.75 66 LYS B C 1
ATOM 5238 O O . LYS B 1 66 ? -13.883 -21.453 7.301 1 97.75 66 LYS B O 1
ATOM 5243 N N . VAL B 1 67 ? -16.047 -20.984 7.367 1 98 67 VAL B N 1
ATOM 5244 C CA . VAL B 1 67 ? -16.234 -20.828 5.926 1 98 67 VAL B CA 1
ATOM 5245 C C . VAL B 1 67 ? -16.406 -19.344 5.594 1 98 67 VAL B C 1
ATOM 5247 O O . VAL B 1 67 ? -17.281 -18.672 6.148 1 98 67 VAL B O 1
ATOM 5250 N N . PHE B 1 68 ? -15.562 -18.828 4.77 1 97.56 68 PHE B N 1
ATOM 5251 C CA . PHE B 1 68 ? -15.727 -17.422 4.418 1 97.56 68 PHE B CA 1
ATOM 5252 C C . PHE B 1 68 ? -15.266 -17.156 2.988 1 97.56 68 PHE B C 1
ATOM 5254 O O . PHE B 1 68 ? -14.586 -18 2.387 1 97.56 68 PHE B O 1
ATOM 5261 N N . TYR B 1 69 ? -15.75 -16.094 2.406 1 97.88 69 TYR B N 1
ATOM 5262 C CA . TYR B 1 69 ? -15.648 -15.82 0.978 1 97.88 69 TYR B CA 1
ATOM 5263 C C . TYR B 1 69 ? -14.781 -14.594 0.724 1 97.88 69 TYR B C 1
ATOM 5265 O O . TYR B 1 69 ? -15.047 -13.516 1.261 1 97.88 69 TYR B O 1
ATOM 5273 N N . ASP B 1 70 ? -13.734 -14.75 -0.116 1 97.5 70 ASP B N 1
ATOM 5274 C CA . ASP B 1 70 ? -12.914 -13.617 -0.528 1 97.5 70 ASP B CA 1
ATOM 5275 C C . ASP B 1 70 ? -13.773 -12.516 -1.146 1 97.5 70 ASP B C 1
ATOM 5277 O O . ASP B 1 70 ? -14.719 -12.797 -1.885 1 97.5 70 ASP B O 1
ATOM 5281 N N . THR B 1 71 ? -13.445 -11.172 -0.856 1 93.19 71 THR B N 1
ATOM 5282 C CA . THR B 1 71 ? -14.25 -10.008 -1.209 1 93.19 71 THR B CA 1
ATOM 5283 C C . THR B 1 71 ? -15.602 -10.055 -0.506 1 93.19 71 THR B C 1
ATOM 5285 O O . THR B 1 71 ? -16.047 -9.062 0.078 1 93.19 71 THR B O 1
ATOM 5288 N N . SER B 1 72 ? -16.312 -11.234 -0.558 1 94.12 72 SER B N 1
ATOM 5289 C CA . SER B 1 72 ? -17.516 -11.648 0.175 1 94.12 72 SER B CA 1
ATOM 5290 C C . SER B 1 72 ? -18.781 -11.156 -0.515 1 94.12 72 SER B C 1
ATOM 5292 O O . SER B 1 72 ? -19.875 -11.242 0.049 1 94.12 72 SER B O 1
ATOM 5294 N N . HIS B 1 73 ? -18.703 -10.633 -1.682 1 92.38 73 HIS B N 1
ATOM 5295 C CA . HIS B 1 73 ? -19.922 -10.188 -2.367 1 92.38 73 HIS B CA 1
ATOM 5296 C C . HIS B 1 73 ? -20.75 -11.367 -2.85 1 92.38 73 HIS B C 1
ATOM 5298 O O . HIS B 1 73 ? -21.891 -11.195 -3.27 1 92.38 73 HIS B O 1
ATOM 5304 N N . GLN B 1 74 ? -20.281 -12.602 -2.766 1 94.19 74 GLN B N 1
ATOM 5305 C CA . GLN B 1 74 ? -21 -13.805 -3.17 1 94.19 74 GLN B CA 1
ATOM 5306 C C . GLN B 1 74 ? -21.516 -14.57 -1.954 1 94.19 74 GLN B C 1
ATOM 5308 O O . GLN B 1 74 ? -21.766 -15.773 -2.025 1 94.19 74 GLN B O 1
ATOM 5313 N N . ALA B 1 75 ? -21.75 -13.891 -0.887 1 96.62 75 ALA B N 1
ATOM 5314 C CA . ALA B 1 75 ? -22.047 -14.57 0.37 1 96.62 75 ALA B CA 1
ATOM 5315 C C . ALA B 1 75 ? -23.547 -14.531 0.681 1 96.62 75 ALA B C 1
ATOM 5317 O O . ALA B 1 75 ? -23.953 -14.766 1.819 1 96.62 75 ALA B O 1
ATOM 5318 N N . TYR B 1 76 ? -24.453 -14.219 -0.277 1 97.25 76 TYR B N 1
ATOM 5319 C CA . TYR B 1 76 ? -25.859 -14.055 0.023 1 97.25 76 TYR B CA 1
ATOM 5320 C C . TYR B 1 76 ? -26.5 -15.375 0.429 1 97.25 76 TYR B C 1
ATOM 5322 O O . TYR B 1 76 ? -27.297 -15.43 1.362 1 97.25 76 TYR B O 1
ATOM 5330 N N . VAL B 1 77 ? -26.141 -16.453 -0.284 1 98.12 77 VAL B N 1
ATOM 5331 C CA . VAL B 1 77 ? -26.656 -17.766 0.083 1 98.12 77 VAL B CA 1
ATOM 5332 C C . VAL B 1 77 ? -26.219 -18.109 1.503 1 98.12 77 VAL B C 1
ATOM 5334 O O . VAL B 1 77 ? -27.016 -18.625 2.295 1 98.12 77 VAL B O 1
ATOM 5337 N N . HIS B 1 78 ? -24.969 -17.875 1.843 1 98.25 78 HIS B N 1
ATOM 5338 C CA . HIS B 1 78 ? -24.438 -18.062 3.191 1 98.25 78 HIS B CA 1
ATOM 5339 C C . HIS B 1 78 ? -25.281 -17.328 4.223 1 98.25 78 HIS B C 1
ATOM 5341 O O . HIS B 1 78 ? -25.625 -17.875 5.273 1 98.25 78 HIS B O 1
ATOM 5347 N N . LYS B 1 79 ? -25.656 -16.078 3.922 1 98.06 79 LYS B N 1
ATOM 5348 C CA . LYS B 1 79 ? -26.516 -15.297 4.816 1 98.06 79 LYS B CA 1
ATOM 5349 C C . LYS B 1 79 ? -27.891 -15.945 4.977 1 98.06 79 LYS B C 1
ATOM 5351 O O . LYS B 1 79 ? -28.406 -16.031 6.09 1 98.06 79 LYS B O 1
ATOM 5356 N N . MET B 1 80 ? -28.453 -16.422 3.896 1 98.19 80 MET B N 1
ATOM 5357 C CA . MET B 1 80 ? -29.797 -17 3.904 1 98.19 80 MET B CA 1
ATOM 5358 C C . MET B 1 80 ? -29.828 -18.281 4.742 1 98.19 80 MET B C 1
ATOM 5360 O O . MET B 1 80 ? -30.734 -18.469 5.547 1 98.19 80 MET B O 1
ATOM 5364 N N . VAL B 1 81 ? -28.797 -19.109 4.605 1 98.25 81 VAL B N 1
ATOM 5365 C CA . VAL B 1 81 ? -28.828 -20.438 5.238 1 98.25 81 VAL B CA 1
ATOM 5366 C C . VAL B 1 81 ? -28.359 -20.312 6.691 1 98.25 81 VAL B C 1
ATOM 5368 O O . VAL B 1 81 ? -28.516 -21.266 7.469 1 98.25 81 VAL B O 1
ATOM 5371 N N . THR B 1 82 ? -27.812 -19.156 7.098 1 97.81 82 THR B N 1
ATOM 5372 C CA . THR B 1 82 ? -27.375 -18.938 8.477 1 97.81 82 THR B CA 1
ATOM 5373 C C . THR B 1 82 ? -28.375 -18.062 9.219 1 97.81 82 THR B C 1
ATOM 5375 O O . THR B 1 82 ? -28.016 -17.359 10.172 1 97.81 82 THR B O 1
ATOM 5378 N N . GLY B 1 83 ? -29.625 -17.984 8.75 1 96.38 83 GLY B N 1
ATOM 5379 C CA . GLY B 1 83 ? -30.719 -17.469 9.547 1 96.38 83 GLY B CA 1
ATOM 5380 C C . GLY B 1 83 ? -31.078 -16.031 9.203 1 96.38 83 GLY B C 1
ATOM 5381 O O . GLY B 1 83 ? -31.797 -15.367 9.953 1 96.38 83 GLY B O 1
ATOM 5382 N N . ARG B 1 84 ? -30.703 -15.508 8.062 1 96.75 84 ARG B N 1
ATOM 5383 C CA . ARG B 1 84 ? -30.953 -14.102 7.766 1 96.75 84 ARG B CA 1
ATOM 5384 C C . ARG B 1 84 ? -31.812 -13.945 6.516 1 96.75 84 ARG B C 1
ATOM 5386 O O . ARG B 1 84 ? -31.797 -12.891 5.879 1 96.75 84 ARG B O 1
ATOM 5393 N N . PHE B 1 85 ? -32.469 -15.039 6.18 1 96.75 85 PHE B N 1
ATOM 5394 C CA . PHE B 1 85 ? -33.312 -14.992 4.98 1 96.75 85 PHE B CA 1
ATOM 5395 C C . PHE B 1 85 ? -34.375 -13.906 5.105 1 96.75 85 PHE B C 1
ATOM 5397 O O . PHE B 1 85 ? -34.625 -13.148 4.16 1 96.75 85 PHE B O 1
ATOM 5404 N N . ASP B 1 86 ? -35 -13.758 6.254 1 95.69 86 ASP B N 1
ATOM 5405 C CA . ASP B 1 86 ? -36.094 -12.836 6.469 1 95.69 86 ASP B CA 1
ATOM 5406 C C . ASP B 1 86 ? -35.656 -11.383 6.336 1 95.69 86 ASP B C 1
ATOM 5408 O O . ASP B 1 86 ? -36.469 -10.484 6.16 1 95.69 86 ASP B O 1
ATOM 5412 N N . ARG B 1 87 ? -34.375 -11.141 6.344 1 96.69 87 ARG B N 1
ATOM 5413 C CA . ARG B 1 87 ? -33.844 -9.773 6.293 1 96.69 87 ARG B CA 1
ATOM 5414 C C . ARG B 1 87 ? -33.188 -9.492 4.941 1 96.69 87 ARG B C 1
ATOM 5416 O O . ARG B 1 87 ? -32.75 -8.367 4.684 1 96.69 87 ARG B O 1
ATOM 5423 N N . MET B 1 88 ? -33.188 -10.438 4.051 1 96.75 88 MET B N 1
ATOM 5424 C CA . MET B 1 88 ? -32.469 -10.32 2.785 1 96.75 88 MET B CA 1
ATOM 5425 C C . MET B 1 88 ? -33 -9.156 1.962 1 96.75 88 MET B C 1
ATOM 5427 O O . MET B 1 88 ? -32.25 -8.539 1.195 1 96.75 88 MET B O 1
ATOM 5431 N N . ARG B 1 89 ? -34.219 -8.773 2.154 1 95.62 89 ARG B N 1
ATOM 5432 C CA . ARG B 1 89 ? -34.812 -7.676 1.401 1 95.62 89 ARG B CA 1
ATOM 5433 C C . ARG B 1 89 ? -34.156 -6.348 1.766 1 95.62 89 ARG B C 1
ATOM 5435 O O . ARG B 1 89 ? -34.156 -5.402 0.975 1 95.62 89 ARG B O 1
ATOM 5442 N N . SER B 1 90 ? -33.5 -6.281 2.93 1 96.38 90 SER B N 1
ATOM 5443 C CA . SER B 1 90 ? -32.906 -5.047 3.406 1 96.38 90 SER B CA 1
ATOM 5444 C C . SER B 1 90 ? -31.438 -4.969 3.002 1 96.38 90 SER B C 1
ATOM 5446 O O . SER B 1 90 ? -30.719 -4.043 3.402 1 96.38 90 SER B O 1
ATOM 5448 N N . ILE B 1 91 ? -30.969 -5.953 2.246 1 95.94 91 ILE B N 1
ATOM 5449 C CA . ILE B 1 91 ? -29.562 -6.055 1.891 1 95.94 91 ILE B CA 1
ATOM 5450 C C . ILE B 1 91 ? -29.094 -4.746 1.266 1 95.94 91 ILE B C 1
ATOM 5452 O O . ILE B 1 91 ? -29.812 -4.137 0.471 1 95.94 91 ILE B O 1
ATOM 5456 N N . ARG B 1 92 ? -27.906 -4.148 1.704 1 94.69 92 ARG B N 1
ATOM 5457 C CA . ARG B 1 92 ? -27.203 -2.975 1.191 1 94.69 92 ARG B CA 1
ATOM 5458 C C . ARG B 1 92 ? -27.953 -1.693 1.538 1 94.69 92 ARG B C 1
ATOM 5460 O O . ARG B 1 92 ? -27.688 -0.636 0.962 1 94.69 92 ARG B O 1
ATOM 5467 N N . GLU B 1 93 ? -28.984 -1.758 2.451 1 95.25 93 GLU B N 1
ATOM 5468 C CA . GLU B 1 93 ? -29.719 -0.589 2.906 1 95.25 93 GLU B CA 1
ATOM 5469 C C . GLU B 1 93 ? -29.25 -0.136 4.285 1 95.25 93 GLU B C 1
ATOM 5471 O O . GLU B 1 93 ? -28.594 -0.89 4.996 1 95.25 93 GLU B O 1
ATOM 5476 N N . THR B 1 94 ? -29.547 1.093 4.559 1 95.19 94 THR B N 1
ATOM 5477 C CA . THR B 1 94 ? -29.266 1.605 5.895 1 95.19 94 THR B CA 1
ATOM 5478 C C . THR B 1 94 ? -29.906 0.728 6.957 1 95.19 94 THR B C 1
ATOM 5480 O O . THR B 1 94 ? -31.109 0.422 6.879 1 95.19 94 THR B O 1
ATOM 5483 N N . ASN B 1 95 ? -29.125 0.292 7.891 1 93.44 95 ASN B N 1
ATOM 5484 C CA . ASN B 1 95 ? -29.578 -0.549 8.992 1 93.44 95 ASN B CA 1
ATOM 5485 C C . ASN B 1 95 ? -30 -1.932 8.5 1 93.44 95 ASN B C 1
ATOM 5487 O O . ASN B 1 95 ? -30.625 -2.695 9.25 1 93.44 95 ASN B O 1
ATOM 5491 N N . GLY B 1 96 ? -29.859 -2.209 7.281 1 96.44 96 GLY B N 1
ATOM 5492 C CA . GLY B 1 96 ? -30.125 -3.531 6.734 1 96.44 96 GLY B CA 1
ATOM 5493 C C . GLY B 1 96 ? -28.906 -4.43 6.73 1 96.44 96 GLY B C 1
ATOM 5494 O O . GLY B 1 96 ? -27.953 -4.191 7.469 1 96.44 96 GLY B O 1
ATOM 5495 N N . LEU B 1 97 ? -28.984 -5.512 5.93 1 96.88 97 LEU B N 1
ATOM 5496 C CA . LEU B 1 97 ? -27.859 -6.43 5.801 1 96.88 97 LEU B CA 1
ATOM 5497 C C . LEU B 1 97 ? -26.781 -5.84 4.891 1 96.88 97 LEU B C 1
ATOM 5499 O O . LEU B 1 97 ? -27.094 -5.137 3.928 1 96.88 97 LEU B O 1
ATOM 5503 N N . SER B 1 98 ? -25.578 -6.105 5.254 1 96.38 98 SER B N 1
ATOM 5504 C CA . SER B 1 98 ? -24.453 -5.758 4.383 1 96.38 98 SER B CA 1
ATOM 5505 C C . SER B 1 98 ? -24.469 -6.594 3.107 1 96.38 98 SER B C 1
ATOM 5507 O O . SER B 1 98 ? -24.859 -7.762 3.129 1 96.38 98 SER B O 1
ATOM 5509 N N . GLY B 1 99 ? -24.109 -5.98 2.053 1 95.44 99 GLY B N 1
ATOM 5510 C CA . GLY B 1 99 ? -23.938 -6.727 0.815 1 95.44 99 GLY B CA 1
ATOM 5511 C C . GLY B 1 99 ? -22.719 -7.641 0.834 1 95.44 99 GLY B C 1
ATOM 5512 O O . GLY B 1 99 ? -22.5 -8.398 -0.11 1 95.44 99 GLY B O 1
ATOM 5513 N N . LEU B 1 100 ? -21.922 -7.57 1.88 1 96.44 100 LEU B N 1
ATOM 5514 C CA . LEU B 1 100 ? -20.734 -8.375 2.115 1 96.44 100 LEU B CA 1
ATOM 5515 C C . LEU B 1 100 ? -20.828 -9.109 3.447 1 96.44 100 LEU B C 1
ATOM 5517 O O . LEU B 1 100 ? -21.75 -8.883 4.227 1 96.44 100 LEU B O 1
ATOM 5521 N N . GLN B 1 101 ? -19.938 -10.047 3.695 1 96.62 101 GLN B N 1
ATOM 5522 C CA . GLN B 1 101 ? -19.828 -10.562 5.055 1 96.62 101 GLN B CA 1
ATOM 5523 C C . GLN B 1 101 ? -19.375 -9.469 6.023 1 96.62 101 GLN B C 1
ATOM 5525 O O . GLN B 1 101 ? -18.547 -8.641 5.68 1 96.62 101 GLN B O 1
ATOM 5530 N N . ASP B 1 102 ? -19.984 -9.438 7.152 1 95.75 102 ASP B N 1
ATOM 5531 C CA . ASP B 1 102 ? -19.75 -8.398 8.156 1 95.75 102 ASP B CA 1
ATOM 5532 C C . ASP B 1 102 ? -19.625 -9.008 9.555 1 95.75 102 ASP B C 1
ATOM 5534 O O . ASP B 1 102 ? -20.547 -9.648 10.047 1 95.75 102 ASP B O 1
ATOM 5538 N N . LEU B 1 103 ? -18.516 -8.773 10.195 1 96.06 103 LEU B N 1
ATOM 5539 C CA . LEU B 1 103 ? -18.203 -9.367 11.492 1 96.06 103 LEU B CA 1
ATOM 5540 C C . LEU B 1 103 ? -19.25 -8.992 12.531 1 96.06 103 LEU B C 1
ATOM 5542 O O . LEU B 1 103 ? -19.438 -9.719 13.508 1 96.06 103 LEU B O 1
ATOM 5546 N N . ASN B 1 104 ? -19.953 -7.914 12.328 1 93.25 104 ASN B N 1
ATOM 5547 C CA . ASN B 1 104 ? -20.891 -7.414 13.32 1 93.25 104 ASN B CA 1
ATOM 5548 C C . ASN B 1 104 ? -22.312 -7.859 13.008 1 93.25 104 ASN B C 1
ATOM 5550 O O . ASN B 1 104 ? -23.234 -7.594 13.781 1 93.25 104 ASN B O 1
ATOM 5554 N N . GLU B 1 105 ? -22.5 -8.547 11.93 1 96.25 105 GLU B N 1
ATOM 5555 C CA . GLU B 1 105 ? -23.828 -8.883 11.453 1 96.25 105 GLU B CA 1
ATOM 5556 C C . GLU B 1 105 ? -24.25 -10.281 11.922 1 96.25 105 GLU B C 1
ATOM 5558 O O . GLU B 1 105 ? -25.422 -10.508 12.242 1 96.25 105 GLU B O 1
ATOM 5563 N N . SER B 1 106 ? -23.312 -11.234 11.945 1 96.56 106 SER B N 1
ATOM 5564 C CA . SER B 1 106 ? -23.578 -12.633 12.281 1 96.56 106 SER B CA 1
ATOM 5565 C C . SER B 1 106 ? -22.328 -13.32 12.82 1 96.56 106 SER B C 1
ATOM 5567 O O . SER B 1 106 ? -21.203 -13.047 12.359 1 96.56 106 SER B O 1
ATOM 5569 N N . LYS B 1 107 ? -22.484 -14.242 13.734 1 95.5 107 LYS B N 1
ATOM 5570 C CA . LYS B 1 107 ? -21.359 -15.016 14.242 1 95.5 107 LYS B CA 1
ATOM 5571 C C . LYS B 1 107 ? -20.766 -15.914 13.156 1 95.5 107 LYS B C 1
ATOM 5573 O O . LYS B 1 107 ? -19.656 -16.422 13.297 1 95.5 107 LYS B O 1
ATOM 5578 N N . TYR B 1 108 ? -21.531 -16.109 12.055 1 97.25 108 TYR B N 1
ATOM 5579 C CA . TYR B 1 108 ? -21.078 -16.969 10.969 1 97.25 108 TYR B CA 1
ATOM 5580 C C . TYR B 1 108 ? -20.281 -16.172 9.945 1 97.25 108 TYR B C 1
ATOM 5582 O O . TYR B 1 108 ? -19.719 -16.734 9 1 97.25 108 TYR B O 1
ATOM 5590 N N . ASP B 1 109 ? -20.266 -14.805 10.141 1 96.75 109 ASP B N 1
ATOM 5591 C CA . ASP B 1 109 ? -19.422 -13.945 9.32 1 96.75 109 ASP B CA 1
ATOM 5592 C C . ASP B 1 109 ? -18.047 -13.758 9.969 1 96.75 109 ASP B C 1
ATOM 5594 O O . ASP B 1 109 ? -17.766 -12.711 10.547 1 96.75 109 ASP B O 1
ATOM 5598 N N . TYR B 1 110 ? -17.141 -14.648 9.789 1 90.62 110 TYR B N 1
ATOM 5599 C CA . TYR B 1 110 ? -15.828 -14.664 10.438 1 90.62 110 TYR B CA 1
ATOM 5600 C C . TYR B 1 110 ? -14.828 -13.82 9.648 1 90.62 110 TYR B C 1
ATOM 5602 O O . TYR B 1 110 ? -13.664 -13.727 10.031 1 90.62 110 TYR B O 1
ATOM 5610 N N . TYR B 1 111 ? -15.188 -13.273 8.625 1 92.94 111 TYR B N 1
ATOM 5611 C CA . TYR B 1 111 ? -14.391 -12.531 7.66 1 92.94 111 TYR B CA 1
ATOM 5612 C C . TYR B 1 111 ? -15.188 -11.375 7.062 1 92.94 111 TYR B C 1
ATOM 5614 O O . TYR B 1 111 ? -16.391 -11.5 6.84 1 92.94 111 TYR B O 1
ATOM 5622 N N . ALA B 1 112 ? -14.57 -10.289 7.055 1 94.12 112 ALA B N 1
ATOM 5623 C CA . ALA B 1 112 ? -15.148 -9.156 6.344 1 94.12 112 ALA B CA 1
ATOM 5624 C C . ALA B 1 112 ? -14.195 -8.625 5.281 1 94.12 112 ALA B C 1
ATOM 5626 O O . ALA B 1 112 ? -13.203 -7.965 5.609 1 94.12 112 ALA B O 1
ATOM 5627 N N . GLY B 1 113 ? -14.57 -8.906 4.055 1 94.38 113 GLY B N 1
ATOM 5628 C CA . GLY B 1 113 ? -13.703 -8.523 2.953 1 94.38 113 GLY B CA 1
ATOM 5629 C C . GLY B 1 113 ? -14.102 -7.215 2.303 1 94.38 113 GLY B C 1
ATOM 5630 O O . GLY B 1 113 ? -14.5 -6.273 2.988 1 94.38 113 GLY B O 1
ATOM 5631 N N . GLY B 1 114 ? -14.031 -7.086 1.092 1 95.19 114 GLY B N 1
ATOM 5632 C CA . GLY B 1 114 ? -14.195 -5.922 0.235 1 95.19 114 GLY B CA 1
ATOM 5633 C C . GLY B 1 114 ? -13.102 -5.785 -0.806 1 95.19 114 GLY B C 1
ATOM 5634 O O . GLY B 1 114 ? -13.32 -6.066 -1.986 1 95.19 114 GLY B O 1
ATOM 5635 N N . HIS B 1 115 ? -11.969 -5.488 -0.341 1 96.75 115 HIS B N 1
ATOM 5636 C CA . HIS B 1 115 ? -10.812 -5.648 -1.219 1 96.75 115 HIS B CA 1
ATOM 5637 C C . HIS B 1 115 ? -10.461 -7.121 -1.397 1 96.75 115 HIS B C 1
ATOM 5639 O O . HIS B 1 115 ? -10.398 -7.875 -0.421 1 96.75 115 HIS B O 1
ATOM 5645 N N . THR B 1 116 ? -10.242 -7.547 -2.539 1 95.94 116 THR B N 1
ATOM 5646 C CA . THR B 1 116 ? -10.117 -8.969 -2.83 1 95.94 116 THR B CA 1
ATOM 5647 C C . THR B 1 116 ? -8.727 -9.477 -2.467 1 95.94 116 THR B C 1
ATOM 5649 O O . THR B 1 116 ? -7.844 -8.688 -2.123 1 95.94 116 THR B O 1
ATOM 5652 N N . SER B 1 117 ? -8.531 -10.797 -2.393 1 97.88 117 SER B N 1
ATOM 5653 C CA . SER B 1 117 ? -7.281 -11.547 -2.492 1 97.88 117 SER B CA 1
ATOM 5654 C C . SER B 1 117 ? -6.59 -11.648 -1.136 1 97.88 117 SER B C 1
ATOM 5656 O O . SER B 1 117 ? -5.469 -12.156 -1.043 1 97.88 117 SER B O 1
ATOM 5658 N N . ASN B 1 118 ? -7.184 -11.164 -0.057 1 98.25 118 ASN B N 1
ATOM 5659 C CA . ASN B 1 118 ? -6.52 -11.242 1.24 1 98.25 118 ASN B CA 1
ATOM 5660 C C . ASN B 1 118 ? -7.039 -12.414 2.066 1 98.25 118 ASN B C 1
ATOM 5662 O O . ASN B 1 118 ? -6.551 -12.672 3.168 1 98.25 118 ASN B O 1
ATOM 5666 N N . SER B 1 119 ? -8.078 -13.195 1.582 1 98.56 119 SER B N 1
ATOM 5667 C CA . SER B 1 119 ? -8.75 -14.227 2.357 1 98.56 119 SER B CA 1
ATOM 5668 C C . SER B 1 119 ? -7.781 -15.336 2.766 1 98.56 119 SER B C 1
ATOM 5670 O O . SER B 1 119 ? -7.855 -15.852 3.883 1 98.56 119 SER B O 1
ATOM 5672 N N . LEU B 1 120 ? -6.867 -15.695 1.851 1 98.75 120 LEU B N 1
ATOM 5673 C CA . LEU B 1 120 ? -5.93 -16.766 2.15 1 98.75 120 LEU B CA 1
ATOM 5674 C C . LEU B 1 120 ? -4.957 -16.359 3.248 1 98.75 120 LEU B C 1
ATOM 5676 O O . LEU B 1 120 ? -4.551 -17.188 4.07 1 98.75 120 LEU B O 1
ATOM 5680 N N . SER B 1 121 ? -4.512 -15.109 3.25 1 98.81 121 SER B N 1
ATOM 5681 C CA . SER B 1 121 ? -3.65 -14.586 4.309 1 98.81 121 SER B CA 1
ATOM 5682 C C . SER B 1 121 ? -4.363 -14.602 5.656 1 98.81 121 SER B C 1
ATOM 5684 O O . SER B 1 121 ? -3.781 -15 6.668 1 98.81 121 SER B O 1
ATOM 5686 N N . VAL B 1 122 ? -5.637 -14.141 5.66 1 98.75 122 VAL B N 1
ATOM 5687 C CA . VAL B 1 122 ? -6.434 -14.164 6.879 1 98.75 122 VAL B CA 1
ATOM 5688 C C . VAL B 1 122 ? -6.578 -15.602 7.379 1 98.75 122 VAL B C 1
ATOM 5690 O O . VAL B 1 122 ? -6.418 -15.867 8.57 1 98.75 122 VAL B O 1
ATOM 5693 N N . ALA B 1 123 ? -6.855 -16.531 6.449 1 98.75 123 ALA B N 1
ATOM 5694 C CA . ALA B 1 123 ? -6.977 -17.953 6.781 1 98.75 123 ALA B CA 1
ATOM 5695 C C . ALA B 1 123 ? -5.695 -18.469 7.426 1 98.75 123 ALA B C 1
ATOM 5697 O O . ALA B 1 123 ? -5.746 -19.219 8.406 1 98.75 123 ALA B O 1
ATOM 5698 N N . SER B 1 124 ? -4.543 -18.094 6.875 1 98.5 124 SER B N 1
ATOM 5699 C CA . SER B 1 124 ? -3.254 -18.5 7.426 1 98.5 124 SER B CA 1
ATOM 5700 C C . SER B 1 124 ? -3.092 -18.016 8.867 1 98.5 124 SER B C 1
ATOM 5702 O O . SER B 1 124 ? -2.562 -18.75 9.711 1 98.5 124 SER B O 1
ATOM 5704 N N . GLY B 1 125 ? -3.527 -16.766 9.141 1 98.62 125 GLY B N 1
ATOM 5705 C CA . GLY B 1 125 ? -3.477 -16.234 10.5 1 98.62 125 GLY B CA 1
ATOM 5706 C C . GLY B 1 125 ? -4.348 -17.016 11.469 1 98.62 125 GLY B C 1
ATOM 5707 O O . GLY B 1 125 ? -3.949 -17.266 12.609 1 98.62 125 GLY B O 1
ATOM 5708 N N . LEU B 1 126 ? -5.547 -17.391 11 1 98.5 126 LEU B N 1
ATOM 5709 C CA . LEU B 1 126 ? -6.453 -18.188 11.812 1 98.5 126 LEU B CA 1
ATOM 5710 C C . LEU B 1 126 ? -5.836 -19.547 12.141 1 98.5 126 LEU B C 1
ATOM 5712 O O . LEU B 1 126 ? -5.848 -19.969 13.297 1 98.5 126 LEU B O 1
ATOM 5716 N N . VAL B 1 127 ? -5.254 -20.203 11.133 1 98.25 127 VAL B N 1
ATOM 5717 C CA . VAL B 1 127 ? -4.641 -21.516 11.336 1 98.25 127 VAL B CA 1
ATOM 5718 C C . VAL B 1 127 ? -3.457 -21.375 12.289 1 98.25 127 VAL B C 1
ATOM 5720 O O . VAL B 1 127 ? -3.307 -22.188 13.219 1 98.25 127 VAL B O 1
ATOM 5723 N N . PHE B 1 128 ? -2.539 -20.391 12.156 1 97.81 128 PHE B N 1
ATOM 5724 C CA . PHE B 1 128 ? -1.355 -20.156 12.977 1 97.81 128 PHE B CA 1
ATOM 5725 C C . PHE B 1 128 ? -1.735 -19.969 14.438 1 97.81 128 PHE B C 1
ATOM 5727 O O . PHE B 1 128 ? -1.186 -20.641 15.32 1 97.81 128 PHE B O 1
ATOM 5734 N N . SER B 1 129 ? -2.742 -19.062 14.68 1 97.94 129 SER B N 1
ATOM 5735 C CA . SER B 1 129 ? -3.145 -18.797 16.047 1 97.94 129 SER B CA 1
ATOM 5736 C C . SER B 1 129 ? -3.926 -19.969 16.641 1 97.94 129 SER B C 1
ATOM 5738 O O . SER B 1 129 ? -3.887 -20.219 17.844 1 97.94 129 SER B O 1
ATOM 5740 N N . ASN B 1 130 ? -4.688 -20.766 15.836 1 97.62 130 ASN B N 1
ATOM 5741 C CA . ASN B 1 130 ? -5.332 -21.984 16.297 1 97.62 130 ASN B CA 1
ATOM 5742 C C . ASN B 1 130 ? -4.312 -22.984 16.828 1 97.62 130 ASN B C 1
ATOM 5744 O O . ASN B 1 130 ? -4.578 -23.688 17.812 1 97.62 130 ASN B O 1
ATOM 5748 N N . GLN B 1 131 ? -3.18 -23.062 16.141 1 95.56 131 GLN B N 1
ATOM 5749 C CA . GLN B 1 131 ? -2.115 -23.953 16.594 1 95.56 131 GLN B CA 1
ATOM 5750 C C . GLN B 1 131 ? -1.62 -23.531 17.984 1 95.56 131 GLN B C 1
ATOM 5752 O O . GLN B 1 131 ? -1.404 -24.375 18.859 1 95.56 131 GLN B O 1
ATOM 5757 N N . LEU B 1 132 ? -1.453 -22.234 18.156 1 95.5 132 LEU B N 1
ATOM 5758 C CA . LEU B 1 132 ? -1.021 -21.703 19.453 1 95.5 132 LEU B CA 1
ATOM 5759 C C . LEU B 1 132 ? -2.045 -22 20.531 1 95.5 132 LEU B C 1
ATOM 5761 O O . LEU B 1 132 ? -1.678 -22.328 21.672 1 95.5 132 LEU B O 1
ATOM 5765 N N . LEU B 1 133 ? -3.309 -21.938 20.141 1 96.12 133 LEU B N 1
ATOM 5766 C CA . LEU B 1 133 ? -4.402 -22.109 21.094 1 96.12 133 LEU B CA 1
ATOM 5767 C C . LEU B 1 133 ? -4.781 -23.594 21.219 1 96.12 133 LEU B C 1
ATOM 5769 O O . LEU B 1 133 ? -5.668 -23.938 22.016 1 96.12 133 LEU B O 1
ATOM 5773 N N . ASP B 1 134 ? -4.219 -24.484 20.453 1 95.06 134 ASP B N 1
ATOM 5774 C CA . ASP B 1 134 ? -4.559 -25.906 20.391 1 95.06 134 ASP B CA 1
ATOM 5775 C C . ASP B 1 134 ? -6.035 -26.094 20.062 1 95.06 134 ASP B C 1
ATOM 5777 O O . ASP B 1 134 ? -6.73 -26.859 20.75 1 95.06 134 ASP B O 1
ATOM 5781 N N . LYS B 1 135 ? -6.48 -25.297 19.156 1 94.31 135 LYS B N 1
ATOM 5782 C CA . LYS B 1 135 ? -7.871 -25.344 18.703 1 94.31 135 LYS B CA 1
ATOM 5783 C C . LYS B 1 135 ? -8.016 -26.172 17.438 1 94.31 135 LYS B C 1
ATOM 5785 O O . LYS B 1 135 ? -7.316 -25.938 16.438 1 94.31 135 LYS B O 1
ATOM 5790 N N . GLU B 1 136 ? -8.906 -27.141 17.484 1 92.06 136 GLU B N 1
ATOM 5791 C CA . GLU B 1 136 ? -9.234 -27.922 16.297 1 92.06 136 GLU B CA 1
ATOM 5792 C C . GLU B 1 136 ? -10.375 -27.281 15.508 1 92.06 136 GLU B C 1
ATOM 5794 O O . GLU B 1 136 ? -11.531 -27.344 15.93 1 92.06 136 GLU B O 1
ATOM 5799 N N . GLN B 1 137 ? -10.125 -26.75 14.461 1 95.81 137 GLN B N 1
ATOM 5800 C CA . GLN B 1 137 ? -11.047 -26 13.617 1 95.81 137 GLN B CA 1
ATOM 5801 C C . GLN B 1 137 ? -10.602 -26.016 12.156 1 95.81 137 GLN B C 1
ATOM 5803 O O . GLN B 1 137 ? -9.422 -25.812 11.859 1 95.81 137 GLN B O 1
ATOM 5808 N N . LEU B 1 138 ? -11.5 -26.438 11.266 1 97.81 138 LEU B N 1
ATOM 5809 C CA . LEU B 1 138 ? -11.172 -26.344 9.852 1 97.81 138 LEU B CA 1
ATOM 5810 C C . LEU B 1 138 ? -11.398 -24.938 9.32 1 97.81 138 LEU B C 1
ATOM 5812 O O . LEU B 1 138 ? -12.391 -24.281 9.672 1 97.81 138 LEU B O 1
ATOM 5816 N N . ILE B 1 139 ? -10.445 -24.438 8.648 1 98.5 139 ILE B N 1
ATOM 5817 C CA . ILE B 1 139 ? -10.539 -23.125 7.992 1 98.5 139 ILE B CA 1
ATOM 5818 C C . ILE B 1 139 ? -10.742 -23.328 6.492 1 98.5 139 ILE B C 1
ATOM 5820 O O . ILE B 1 139 ? -9.938 -24 5.832 1 98.5 139 ILE B O 1
ATOM 5824 N N . ILE B 1 140 ? -11.836 -22.734 5.887 1 98.75 140 ILE B N 1
ATOM 5825 C CA . ILE B 1 140 ? -12.234 -23 4.512 1 98.75 140 ILE B CA 1
ATOM 5826 C C . ILE B 1 140 ? -12.484 -21.688 3.783 1 98.75 140 ILE B C 1
ATOM 5828 O O . ILE B 1 140 ? -13.625 -21.25 3.65 1 98.75 140 ILE B O 1
ATOM 5832 N N . PRO B 1 141 ? -11.445 -21.016 3.32 1 98.62 141 PRO B N 1
ATOM 5833 C CA . PRO B 1 141 ? -11.648 -19.828 2.48 1 98.62 141 PRO B CA 1
ATOM 5834 C C . PRO B 1 141 ? -12.117 -20.188 1.07 1 98.62 141 PRO B C 1
ATOM 5836 O O . PRO B 1 141 ? -11.672 -21.188 0.497 1 98.62 141 PRO B O 1
ATOM 5839 N N . VAL B 1 142 ? -13.078 -19.422 0.535 1 98.5 142 VAL B N 1
ATOM 5840 C CA . VAL B 1 142 ? -13.531 -19.5 -0.85 1 98.5 142 VAL B CA 1
ATOM 5841 C C . VAL B 1 142 ? -12.984 -18.312 -1.636 1 98.5 142 VAL B C 1
ATOM 5843 O O . VAL B 1 142 ? -13.234 -17.156 -1.282 1 98.5 142 VAL B O 1
ATOM 5846 N N . ILE B 1 143 ? -12.211 -18.562 -2.65 1 97.62 143 ILE B N 1
ATOM 5847 C CA . ILE B 1 143 ? -11.578 -17.484 -3.402 1 97.62 143 ILE B CA 1
ATOM 5848 C C . ILE B 1 143 ? -11.836 -17.688 -4.895 1 97.62 143 ILE B C 1
ATOM 5850 O O . ILE B 1 143 ? -11.875 -18.812 -5.387 1 97.62 143 ILE B O 1
ATOM 5854 N N . GLY B 1 144 ? -12.062 -16.609 -5.609 1 94.56 144 GLY B N 1
ATOM 5855 C CA . GLY B 1 144 ? -12.375 -16.641 -7.027 1 94.56 144 GLY B CA 1
ATOM 5856 C C . GLY B 1 144 ? -11.141 -16.719 -7.906 1 94.56 144 GLY B C 1
ATOM 5857 O O . GLY B 1 144 ? -10.023 -16.484 -7.441 1 94.56 144 GLY B O 1
ATOM 5858 N N . ASP B 1 145 ? -11.352 -16.984 -9.188 1 90.06 145 ASP B N 1
ATOM 5859 C CA . ASP B 1 145 ? -10.289 -17.172 -10.164 1 90.06 145 ASP B CA 1
ATOM 5860 C C . ASP B 1 145 ? -9.594 -15.859 -10.484 1 90.06 145 ASP B C 1
ATOM 5862 O O . ASP B 1 145 ? -8.406 -15.836 -10.828 1 90.06 145 ASP B O 1
ATOM 5866 N N . GLY B 1 146 ? -10.273 -14.758 -10.383 1 89.69 146 GLY B N 1
ATOM 5867 C CA . GLY B 1 146 ? -9.633 -13.461 -10.562 1 89.69 146 GLY B CA 1
ATOM 5868 C C . GLY B 1 146 ? -8.797 -13.039 -9.367 1 89.69 146 GLY B C 1
ATOM 5869 O O . GLY B 1 146 ? -7.684 -12.539 -9.523 1 89.69 146 GLY B O 1
ATOM 5870 N N . SER B 1 147 ? -9.328 -13.297 -8.18 1 93.69 147 SER B N 1
ATOM 5871 C CA . SER B 1 147 ? -8.711 -12.859 -6.934 1 93.69 147 SER B CA 1
ATOM 5872 C C . SER B 1 147 ? -7.43 -13.641 -6.648 1 93.69 147 SER B C 1
ATOM 5874 O O . SER B 1 147 ? -6.469 -13.094 -6.109 1 93.69 147 SER B O 1
ATOM 5876 N N . ILE B 1 148 ? -7.367 -14.891 -6.996 1 95.12 148 ILE B N 1
ATOM 5877 C CA . ILE B 1 148 ? -6.25 -15.742 -6.617 1 95.12 148 ILE B CA 1
ATOM 5878 C C . ILE B 1 148 ? -5.012 -15.367 -7.43 1 95.12 148 ILE B C 1
ATOM 5880 O O . ILE B 1 148 ? -3.891 -15.734 -7.07 1 95.12 148 ILE B O 1
ATOM 5884 N N . ALA B 1 149 ? -5.211 -14.648 -8.547 1 92.5 149 ALA B N 1
ATOM 5885 C CA . ALA B 1 149 ? -4.109 -14.258 -9.43 1 92.5 149 ALA B CA 1
ATOM 5886 C C . ALA B 1 149 ? -3.434 -12.984 -8.93 1 92.5 149 ALA B C 1
ATOM 5888 O O . ALA B 1 149 ? -2.396 -12.578 -9.453 1 92.5 149 ALA B O 1
ATOM 5889 N N . ASN B 1 150 ? -3.953 -12.359 -7.875 1 95.56 150 ASN B N 1
ATOM 5890 C CA . ASN B 1 150 ? -3.367 -11.156 -7.289 1 95.56 150 ASN B CA 1
ATOM 5891 C C . ASN B 1 150 ? -2.125 -11.484 -6.465 1 95.56 150 ASN B C 1
ATOM 5893 O O . ASN B 1 150 ? -1.968 -12.617 -5.996 1 95.56 150 ASN B O 1
ATOM 5897 N N . GLY B 1 151 ? -1.247 -10.492 -6.266 1 97.19 151 GLY B N 1
ATOM 5898 C CA . GLY B 1 151 ? 0.03 -10.664 -5.594 1 97.19 151 GLY B CA 1
ATOM 5899 C C . GLY B 1 151 ? -0.112 -11.117 -4.152 1 97.19 151 GLY B C 1
ATOM 5900 O O . GLY B 1 151 ? 0.683 -11.93 -3.67 1 97.19 151 GLY B O 1
ATOM 5901 N N . ILE B 1 152 ? -1.085 -10.625 -3.416 1 97.88 152 ILE B N 1
ATOM 5902 C CA . ILE B 1 152 ? -1.243 -10.984 -2.01 1 97.88 152 ILE B CA 1
ATOM 5903 C C . ILE B 1 152 ? -1.632 -12.453 -1.893 1 97.88 152 ILE B C 1
ATOM 5905 O O . ILE B 1 152 ? -1.136 -13.164 -1.015 1 97.88 152 ILE B O 1
ATOM 5909 N N . ALA B 1 153 ? -2.564 -12.906 -2.754 1 97.94 153 ALA B N 1
ATOM 5910 C CA . ALA B 1 153 ? -2.961 -14.312 -2.754 1 97.94 153 ALA B CA 1
ATOM 5911 C C . ALA B 1 153 ? -1.772 -15.219 -3.072 1 97.94 153 ALA B C 1
ATOM 5913 O O . ALA B 1 153 ? -1.622 -16.281 -2.479 1 97.94 153 ALA B O 1
ATOM 5914 N N . PHE B 1 154 ? -0.905 -14.789 -3.959 1 96.88 154 PHE B N 1
ATOM 5915 C CA . PHE B 1 154 ? 0.28 -15.562 -4.309 1 96.88 154 PHE B CA 1
ATOM 5916 C C . PHE B 1 154 ? 1.23 -15.664 -3.123 1 96.88 154 PHE B C 1
ATOM 5918 O O . PHE B 1 154 ? 1.778 -16.734 -2.852 1 96.88 154 PHE B O 1
ATOM 5925 N N . GLU B 1 155 ? 1.499 -14.508 -2.465 1 97.31 155 GLU B N 1
ATOM 5926 C CA . GLU B 1 155 ? 2.332 -14.531 -1.266 1 97.31 155 GLU B CA 1
ATOM 5927 C C . GLU B 1 155 ? 1.799 -15.531 -0.244 1 97.31 155 GLU B C 1
ATOM 5929 O O . GLU B 1 155 ? 2.568 -16.281 0.353 1 97.31 155 GLU B O 1
ATOM 5934 N N . ALA B 1 156 ? 0.477 -15.555 -0.071 1 98.31 156 ALA B N 1
ATOM 5935 C CA . ALA B 1 156 ? -0.149 -16.469 0.878 1 98.31 156 ALA B CA 1
ATOM 5936 C C . ALA B 1 156 ? 0.035 -17.922 0.441 1 98.31 156 ALA B C 1
ATOM 5938 O O . ALA B 1 156 ? 0.415 -18.781 1.245 1 98.31 156 ALA B O 1
ATOM 5939 N N . ILE B 1 157 ? -0.236 -18.203 -0.836 1 97.12 157 ILE B N 1
ATOM 5940 C CA . ILE B 1 157 ? -0.105 -19.547 -1.376 1 97.12 157 ILE B CA 1
ATOM 5941 C C . ILE B 1 157 ? 1.321 -20.062 -1.166 1 97.12 157 ILE B C 1
ATOM 5943 O O . ILE B 1 157 ? 1.53 -21.203 -0.789 1 97.12 157 ILE B O 1
ATOM 5947 N N . ASN B 1 158 ? 2.289 -19.141 -1.381 1 95.44 158 ASN B N 1
ATOM 5948 C CA . ASN B 1 158 ? 3.699 -19.484 -1.212 1 95.44 158 ASN B CA 1
ATOM 5949 C C . ASN B 1 158 ? 4.02 -19.844 0.237 1 95.44 158 ASN B C 1
ATOM 5951 O O . ASN B 1 158 ? 4.855 -20.703 0.496 1 95.44 158 ASN B O 1
ATOM 5955 N N . ASN B 1 159 ? 3.346 -19.266 1.193 1 95.81 159 ASN B N 1
ATOM 5956 C CA . ASN B 1 159 ? 3.668 -19.406 2.609 1 95.81 159 ASN B CA 1
ATOM 5957 C C . ASN B 1 159 ? 2.842 -20.516 3.266 1 95.81 159 ASN B C 1
ATOM 5959 O O . ASN B 1 159 ? 3.332 -21.219 4.148 1 95.81 159 ASN B O 1
ATOM 5963 N N . ILE B 1 160 ? 1.579 -20.703 2.836 1 97.44 160 ILE B N 1
ATOM 5964 C CA . ILE B 1 160 ? 0.641 -21.625 3.467 1 97.44 160 ILE B CA 1
ATOM 5965 C C . ILE B 1 160 ? 1.218 -23.031 3.451 1 97.44 160 ILE B C 1
ATOM 5967 O O . ILE B 1 160 ? 1.326 -23.688 4.5 1 97.44 160 ILE B O 1
ATOM 5971 N N . SER B 1 161 ? 1.618 -23.484 2.283 1 93.94 161 SER B N 1
ATOM 5972 C CA . SER B 1 161 ? 2.143 -24.844 2.172 1 93.94 161 SER B CA 1
ATOM 5973 C C . SER B 1 161 ? 3.51 -24.969 2.838 1 93.94 161 SER B C 1
ATOM 5975 O O . SER B 1 161 ? 3.812 -25.984 3.465 1 93.94 161 SER B O 1
ATOM 5977 N N . PHE B 1 162 ? 4.324 -23.906 2.797 1 93.19 162 PHE B N 1
ATOM 5978 C CA . PHE B 1 162 ? 5.66 -23.906 3.379 1 93.19 162 PHE B CA 1
ATOM 5979 C C . PHE B 1 162 ? 5.594 -24.078 4.891 1 93.19 162 PHE B C 1
ATOM 5981 O O . PHE B 1 162 ? 6.398 -24.797 5.477 1 93.19 162 PHE B O 1
ATOM 5988 N N . HIS B 1 163 ? 4.629 -23.484 5.543 1 93.44 163 HIS B N 1
ATOM 5989 C CA . HIS B 1 163 ? 4.496 -23.516 6.996 1 93.44 163 HIS B CA 1
ATOM 5990 C C . HIS B 1 163 ? 3.498 -24.594 7.43 1 93.44 163 HIS B C 1
ATOM 5992 O O . HIS B 1 163 ? 3.133 -24.672 8.602 1 93.44 163 HIS B O 1
ATOM 5998 N N . HIS B 1 164 ? 2.967 -25.359 6.492 1 93.38 164 HIS B N 1
ATOM 5999 C CA . HIS B 1 164 ? 2.053 -26.469 6.75 1 93.38 164 HIS B CA 1
ATOM 6000 C C . HIS B 1 164 ? 0.771 -25.984 7.418 1 93.38 164 HIS B C 1
ATOM 6002 O O . HIS B 1 164 ? 0.305 -26.594 8.391 1 93.38 164 HIS B O 1
ATOM 6008 N N . HIS B 1 165 ? 0.369 -24.797 7.023 1 96.19 165 HIS B N 1
ATOM 6009 C CA . HIS B 1 165 ? -0.946 -24.344 7.453 1 96.19 165 HIS B CA 1
ATOM 6010 C C . HIS B 1 165 ? -2.059 -25.125 6.762 1 96.19 165 HIS B C 1
ATOM 6012 O O . HIS B 1 165 ? -2.51 -24.734 5.68 1 96.19 165 HIS B O 1
ATOM 6018 N N . LYS B 1 166 ? -2.541 -26.172 7.402 1 96.81 166 LYS B N 1
ATOM 6019 C CA . LYS B 1 166 ? -3.533 -27.062 6.816 1 96.81 166 LYS B CA 1
ATOM 6020 C C . LYS B 1 166 ? -4.91 -26.406 6.766 1 96.81 166 LYS B C 1
ATOM 6022 O O . LYS B 1 166 ? -5.461 -26.031 7.805 1 96.81 166 LYS B O 1
ATOM 6027 N N . MET B 1 167 ? -5.398 -26.25 5.559 1 98.56 167 MET B N 1
ATOM 6028 C CA . MET B 1 167 ? -6.715 -25.688 5.297 1 98.56 167 MET B CA 1
ATOM 6029 C C . MET B 1 167 ? -7.277 -26.203 3.979 1 98.56 167 MET B C 1
ATOM 6031 O O . MET B 1 167 ? -6.562 -26.828 3.193 1 98.56 167 MET B O 1
ATOM 6035 N N . ILE B 1 168 ? -8.555 -26.062 3.795 1 98.81 168 ILE B N 1
ATOM 6036 C CA . ILE B 1 168 ? -9.203 -26.375 2.529 1 98.81 168 ILE B CA 1
ATOM 6037 C C . ILE B 1 168 ? -9.539 -25.094 1.781 1 98.81 168 ILE B C 1
ATOM 6039 O O . ILE B 1 168 ? -10.398 -24.328 2.213 1 98.81 168 ILE B O 1
ATOM 6043 N N . ILE B 1 169 ? -8.828 -24.828 0.716 1 98.81 169 ILE B N 1
ATOM 6044 C CA . ILE B 1 169 ? -9.062 -23.656 -0.109 1 98.81 169 ILE B CA 1
ATOM 6045 C C . ILE B 1 169 ? -10.016 -24 -1.252 1 98.81 169 ILE B C 1
ATOM 6047 O O . ILE B 1 169 ? -9.703 -24.859 -2.082 1 98.81 169 ILE B O 1
ATOM 6051 N N . ILE B 1 170 ? -11.203 -23.375 -1.277 1 98.81 170 ILE B N 1
ATOM 6052 C CA . ILE B 1 170 ? -12.148 -23.547 -2.379 1 98.81 170 ILE B CA 1
ATOM 6053 C C . ILE B 1 170 ? -11.867 -22.5 -3.459 1 98.81 170 ILE B C 1
ATOM 6055 O O . ILE B 1 170 ? -12.055 -21.312 -3.238 1 98.81 170 ILE B O 1
ATOM 6059 N N . LEU B 1 171 ? -11.352 -22.922 -4.594 1 97.56 171 LEU B N 1
ATOM 6060 C CA . LEU B 1 171 ? -11.164 -22.062 -5.754 1 97.56 171 LEU B CA 1
ATOM 6061 C C . LEU B 1 171 ? -12.398 -22.062 -6.645 1 97.56 171 LEU B C 1
ATOM 6063 O O . LEU B 1 171 ? -12.609 -23 -7.414 1 97.56 171 LEU B O 1
ATOM 6067 N N . ASN B 1 172 ? -13.227 -21.016 -6.496 1 96.12 172 ASN B N 1
ATOM 6068 C CA . ASN B 1 172 ? -14.422 -20.828 -7.32 1 96.12 172 ASN B CA 1
ATOM 6069 C C . ASN B 1 172 ? -14.07 -20.266 -8.695 1 96.12 172 ASN B C 1
ATOM 6071 O O . ASN B 1 172 ? -13.93 -19.047 -8.852 1 96.12 172 ASN B O 1
ATOM 6075 N N . ASP B 1 173 ? -13.992 -21.125 -9.68 1 92.75 173 ASP B N 1
ATOM 6076 C CA . ASP B 1 173 ? -13.602 -20.75 -11.031 1 92.75 173 ASP B CA 1
ATOM 6077 C C . ASP B 1 173 ? -14.828 -20.547 -11.922 1 92.75 173 ASP B C 1
ATOM 6079 O O . ASP B 1 173 ? -15.336 -21.5 -12.516 1 92.75 173 ASP B O 1
ATOM 6083 N N . ASN B 1 174 ? -15.227 -19.297 -12.023 1 83.81 174 ASN B N 1
ATOM 6084 C CA . ASN B 1 174 ? -16.406 -19.016 -12.844 1 83.81 174 ASN B CA 1
ATOM 6085 C C . ASN B 1 174 ? -16 -18.547 -14.242 1 83.81 174 ASN B C 1
ATOM 6087 O O . ASN B 1 174 ? -16.828 -18.016 -14.984 1 83.81 174 ASN B O 1
ATOM 6091 N N . GLN B 1 175 ? -14.766 -18.656 -14.516 1 71.81 175 GLN B N 1
ATOM 6092 C CA . GLN B 1 175 ? -14.188 -18.469 -15.844 1 71.81 175 GLN B CA 1
ATOM 6093 C C . GLN B 1 175 ? -14.336 -17.031 -16.312 1 71.81 175 GLN B C 1
ATOM 6095 O O . GLN B 1 175 ? -14.148 -16.734 -17.5 1 71.81 175 GLN B O 1
ATOM 6100 N N . MET B 1 176 ? -14.805 -16.125 -15.469 1 64.06 176 MET B N 1
ATOM 6101 C CA . MET B 1 176 ? -14.93 -14.711 -15.836 1 64.06 176 MET B CA 1
ATOM 6102 C C . MET B 1 176 ? -13.562 -14.094 -16.109 1 64.06 176 MET B C 1
ATOM 6104 O O . MET B 1 176 ? -13.461 -13.125 -16.875 1 64.06 176 MET B O 1
ATOM 6108 N N . SER B 1 177 ? -12.68 -14.672 -15.438 1 52.28 177 SER B N 1
ATOM 6109 C CA . SER B 1 177 ? -11.336 -14.133 -15.586 1 52.28 177 SER B CA 1
ATOM 6110 C C . SER B 1 177 ? -10.781 -14.391 -16.984 1 52.28 177 SER B C 1
ATOM 6112 O O . SER B 1 177 ? -9.703 -13.914 -17.328 1 52.28 177 SER B O 1
ATOM 6114 N N . ILE B 1 178 ? -11.531 -15.266 -17.641 1 40.81 178 ILE B N 1
ATOM 6115 C CA . ILE B 1 178 ? -11.141 -15.531 -19.031 1 40.81 178 ILE B CA 1
ATOM 6116 C C . ILE B 1 178 ? -11.375 -14.281 -19.875 1 40.81 178 ILE B C 1
ATOM 6118 O O . ILE B 1 178 ? -10.844 -14.172 -20.984 1 40.81 178 ILE B O 1
ATOM 6122 N N . SER B 1 179 ? -12.219 -13.422 -19.062 1 51.72 179 SER B N 1
ATOM 6123 C CA . SER B 1 179 ? -12.227 -12.211 -19.875 1 51.72 179 SER B CA 1
ATOM 6124 C C . SER B 1 179 ? -10.812 -11.727 -20.156 1 51.72 179 SER B C 1
ATOM 6126 O O . SER B 1 179 ? -9.898 -11.969 -19.359 1 51.72 179 SER B O 1
ATOM 6128 N N . GLU B 1 180 ? -10.43 -11.586 -21.406 1 54.28 180 GLU B N 1
ATOM 6129 C CA . GLU B 1 180 ? -9.148 -11.383 -22.062 1 54.28 180 GLU B CA 1
ATOM 6130 C C . GLU B 1 180 ? -8.219 -10.508 -21.234 1 54.28 180 GLU B C 1
ATOM 6132 O O . GLU B 1 180 ? -7.062 -10.297 -21.594 1 54.28 180 GLU B O 1
ATOM 6137 N N . ASN B 1 181 ? -8.711 -10.289 -19.875 1 57.97 181 ASN B N 1
ATOM 6138 C CA . ASN B 1 181 ? -7.797 -9.242 -19.438 1 57.97 181 ASN B CA 1
ATOM 6139 C C . ASN B 1 181 ? -7.168 -9.562 -18.094 1 57.97 181 ASN B C 1
ATOM 6141 O O . ASN B 1 181 ? -6.59 -8.695 -17.438 1 57.97 181 ASN B O 1
ATOM 6145 N N . PHE B 1 182 ? -7.082 -10.977 -17.781 1 66.81 182 PHE B N 1
ATOM 6146 C CA . PHE B 1 182 ? -6.637 -11.102 -16.406 1 66.81 182 PHE B CA 1
ATOM 6147 C C . PHE B 1 182 ? -5.238 -11.711 -16.344 1 66.81 182 PHE B C 1
ATOM 6149 O O . PHE B 1 182 ? -4.629 -11.766 -15.266 1 66.81 182 PHE B O 1
ATOM 6156 N N . GLY B 1 183 ? -4.699 -12.172 -17.375 1 78.44 183 GLY B N 1
ATOM 6157 C CA . GLY B 1 183 ? -3.32 -12.617 -17.281 1 78.44 183 GLY B CA 1
ATOM 6158 C C . GLY B 1 183 ? -3.137 -14.07 -17.672 1 78.44 183 GLY B C 1
ATOM 6159 O O . GLY B 1 183 ? -4.113 -14.797 -17.875 1 78.44 183 GLY B O 1
ATOM 6160 N N . GLU B 1 184 ? -1.936 -14.516 -17.766 1 83.06 184 GLU B N 1
ATOM 6161 C CA . GLU B 1 184 ? -1.588 -15.867 -18.203 1 83.06 184 GLU B CA 1
ATOM 6162 C C . GLU B 1 184 ? -1.914 -16.891 -17.125 1 83.06 184 GLU B C 1
ATOM 6164 O O . GLU B 1 184 ? -2.27 -18.031 -17.438 1 83.06 184 GLU B O 1
ATOM 6169 N N . PHE B 1 185 ? -1.782 -16.531 -15.906 1 87.31 185 PHE B N 1
ATOM 6170 C CA . PHE B 1 185 ? -2.096 -17.438 -14.812 1 87.31 185 PHE B CA 1
ATOM 6171 C C . PHE B 1 185 ? -3.568 -17.828 -14.836 1 87.31 185 PHE B C 1
ATOM 6173 O O . PHE B 1 185 ? -3.918 -18.969 -14.57 1 87.31 185 PHE B O 1
ATOM 6180 N N . ASN B 1 186 ? -4.422 -16.922 -15.141 1 82.81 186 ASN B N 1
ATOM 6181 C CA . ASN B 1 186 ? -5.852 -17.219 -15.242 1 82.81 186 ASN B CA 1
ATOM 6182 C C . ASN B 1 186 ? -6.148 -18.188 -16.375 1 82.81 186 ASN B C 1
ATOM 6184 O O . ASN B 1 186 ? -7.012 -19.062 -16.25 1 82.81 186 ASN B O 1
ATOM 6188 N N . LYS B 1 187 ? -5.406 -18.062 -17.453 1 82.88 187 LYS B N 1
ATOM 6189 C CA . LYS B 1 187 ? -5.527 -19.016 -18.547 1 82.88 187 LYS B CA 1
ATOM 6190 C C . LYS B 1 187 ? -5.082 -20.422 -18.109 1 82.88 187 LYS B C 1
ATOM 6192 O O . LYS B 1 187 ? -5.723 -21.406 -18.453 1 82.88 187 LYS B O 1
ATOM 6197 N N . LEU B 1 188 ? -4.012 -20.422 -17.359 1 85.25 188 LEU B N 1
ATOM 6198 C CA . LEU B 1 188 ? -3.484 -21.672 -16.844 1 85.25 188 LEU B CA 1
ATOM 6199 C C . LEU B 1 188 ? -4.512 -22.375 -15.961 1 85.25 188 LEU B C 1
ATOM 6201 O O . LEU B 1 188 ? -4.699 -23.594 -16.047 1 85.25 188 LEU B O 1
ATOM 6205 N N . LEU B 1 189 ? -5.199 -21.609 -15.133 1 85.5 189 LEU B N 1
ATOM 6206 C CA . LEU B 1 189 ? -6.18 -22.156 -14.203 1 85.5 189 LEU B CA 1
ATOM 6207 C C . LEU B 1 189 ? -7.301 -22.875 -14.953 1 85.5 189 LEU B C 1
ATOM 6209 O O . LEU B 1 189 ? -7.777 -23.922 -14.516 1 85.5 189 LEU B O 1
ATOM 6213 N N . THR B 1 190 ? -7.676 -22.328 -16.031 1 81.94 190 THR B N 1
ATOM 6214 C CA . THR B 1 190 ? -8.773 -22.875 -16.828 1 81.94 190 THR B CA 1
ATOM 6215 C C . THR B 1 190 ? -8.422 -24.266 -17.344 1 81.94 190 THR B C 1
ATOM 6217 O O . THR B 1 190 ? -9.289 -25.141 -17.453 1 81.94 190 THR B O 1
ATOM 6220 N N . ASN B 1 191 ? -7.117 -24.516 -17.547 1 82.75 191 ASN B N 1
ATOM 6221 C CA . ASN B 1 191 ? -6.695 -25.766 -18.172 1 82.75 191 ASN B CA 1
ATOM 6222 C C . ASN B 1 191 ? -5.914 -26.641 -17.203 1 82.75 191 ASN B C 1
ATOM 6224 O O . ASN B 1 191 ? -5.312 -27.641 -17.609 1 82.75 191 ASN B O 1
ATOM 6228 N N . LEU B 1 192 ? -6.023 -26.266 -16.047 1 88.62 192 LEU B N 1
ATOM 6229 C CA . LEU B 1 192 ? -5.223 -26.969 -15.047 1 88.62 192 LEU B CA 1
ATOM 6230 C C . LEU B 1 192 ? -5.711 -28.406 -14.875 1 88.62 192 LEU B C 1
ATOM 6232 O O . LEU B 1 192 ? -6.906 -28.625 -14.672 1 88.62 192 LEU B O 1
ATOM 6236 N N . LYS B 1 193 ? -4.848 -29.406 -15.047 1 87.06 193 LYS B N 1
ATOM 6237 C CA . LYS B 1 193 ? -5.141 -30.812 -14.867 1 87.06 193 LYS B CA 1
ATOM 6238 C C . LYS B 1 193 ? -4.598 -31.328 -13.539 1 87.06 193 LYS B C 1
ATOM 6240 O O . LYS B 1 193 ? -3.742 -30.688 -12.922 1 87.06 193 LYS B O 1
ATOM 6245 N N . ASP B 1 194 ? -5.207 -32.281 -13.07 1 87.94 194 ASP B N 1
ATOM 6246 C CA . ASP B 1 194 ? -4.742 -32.938 -11.844 1 87.94 194 ASP B CA 1
ATOM 6247 C C . ASP B 1 194 ? -3.576 -33.875 -12.117 1 87.94 194 ASP B C 1
ATOM 6249 O O . ASP B 1 194 ? -3.715 -35.094 -11.984 1 87.94 194 ASP B O 1
ATOM 6253 N N . ASP B 1 195 ? -2.432 -33.375 -12.438 1 88.5 195 ASP B N 1
ATOM 6254 C CA . ASP B 1 195 ? -1.221 -34.125 -12.711 1 88.5 195 ASP B CA 1
ATOM 6255 C C . ASP B 1 195 ? -0.004 -33.5 -12.039 1 88.5 195 ASP B C 1
ATOM 6257 O O . ASP B 1 195 ? -0.14 -32.562 -11.258 1 88.5 195 ASP B O 1
ATOM 6261 N N . GLN B 1 196 ? 1.11 -34 -12.227 1 83.88 196 GLN B N 1
ATOM 6262 C CA . GLN B 1 196 ? 2.312 -33.594 -11.516 1 83.88 196 GLN B CA 1
ATOM 6263 C C . GLN B 1 196 ? 2.793 -32.219 -12 1 83.88 196 GLN B C 1
ATOM 6265 O O . GLN B 1 196 ? 3.584 -31.562 -11.328 1 83.88 196 GLN B O 1
ATOM 6270 N N . ALA B 1 197 ? 2.346 -31.797 -13.141 1 87.5 197 ALA B N 1
ATOM 6271 C CA . ALA B 1 197 ? 2.74 -30.5 -13.688 1 87.5 197 ALA B CA 1
ATOM 6272 C C . ALA B 1 197 ? 1.877 -29.391 -13.117 1 87.5 197 ALA B C 1
ATOM 6274 O O . ALA B 1 197 ? 2.158 -28.203 -13.336 1 87.5 197 ALA B O 1
ATOM 6275 N N . ASN B 1 198 ? 0.909 -29.859 -12.32 1 91.19 198 ASN B N 1
ATOM 6276 C CA . ASN B 1 198 ? -0 -28.906 -11.695 1 91.19 198 ASN B CA 1
ATOM 6277 C C . ASN B 1 198 ? 0.748 -27.922 -10.789 1 91.19 198 ASN B C 1
ATOM 6279 O O . ASN B 1 198 ? 1.452 -28.328 -9.867 1 91.19 198 ASN B O 1
ATOM 6283 N N . PHE B 1 199 ? 0.543 -26.672 -11.078 1 91.25 199 PHE B N 1
ATOM 6284 C CA . PHE B 1 199 ? 1.237 -25.609 -10.375 1 91.25 199 PHE B CA 1
ATOM 6285 C C . PHE B 1 199 ? 1.092 -25.766 -8.867 1 91.25 199 PHE B C 1
ATOM 6287 O O . PHE B 1 199 ? 2.07 -25.641 -8.125 1 91.25 199 PHE B O 1
ATOM 6294 N N . PHE B 1 200 ? -0.132 -25.984 -8.391 1 95.44 200 PHE B N 1
ATOM 6295 C CA . PHE B 1 200 ? -0.389 -26.078 -6.961 1 95.44 200 PHE B CA 1
ATOM 6296 C C . PHE B 1 200 ? 0.3 -27.297 -6.363 1 95.44 200 PHE B C 1
ATOM 6298 O O . PHE B 1 200 ? 0.827 -27.234 -5.25 1 95.44 200 PHE B O 1
ATOM 6305 N N . LYS B 1 201 ? 0.296 -28.422 -7.062 1 94.56 201 LYS B N 1
ATOM 6306 C CA . LYS B 1 201 ? 0.98 -29.609 -6.582 1 94.56 201 LYS B CA 1
ATOM 6307 C C . LYS B 1 201 ? 2.484 -29.375 -6.473 1 94.56 201 LYS B C 1
ATOM 6309 O O . LYS B 1 201 ? 3.125 -29.859 -5.535 1 94.56 201 LYS B O 1
ATOM 6314 N N . GLN B 1 202 ? 2.984 -28.656 -7.43 1 93.12 202 GLN B N 1
ATOM 6315 C CA . GLN B 1 202 ? 4.402 -28.312 -7.391 1 93.12 202 GLN B CA 1
ATOM 6316 C C . GLN B 1 202 ? 4.738 -27.469 -6.168 1 93.12 202 GLN B C 1
ATOM 6318 O O . GLN B 1 202 ? 5.875 -27.484 -5.691 1 93.12 202 GLN B O 1
ATOM 6323 N N . LEU B 1 203 ? 3.793 -26.75 -5.656 1 94.19 203 LEU B N 1
ATOM 6324 C CA . LEU B 1 203 ? 3.98 -25.938 -4.457 1 94.19 203 LEU B CA 1
ATOM 6325 C C . LEU B 1 203 ? 3.57 -26.703 -3.211 1 94.19 203 LEU B C 1
ATOM 6327 O O . LEU B 1 203 ? 3.305 -26.109 -2.164 1 94.19 203 LEU B O 1
ATOM 6331 N N . ASN B 1 204 ? 3.336 -27.984 -3.32 1 94.88 204 ASN B N 1
ATOM 6332 C CA . ASN B 1 204 ? 3.137 -28.906 -2.215 1 94.88 204 ASN B CA 1
ATOM 6333 C C . ASN B 1 204 ? 1.715 -28.828 -1.664 1 94.88 204 ASN B C 1
ATOM 6335 O O . ASN B 1 204 ? 1.498 -29 -0.463 1 94.88 204 ASN B O 1
ATOM 6339 N N . TYR B 1 205 ? 0.728 -28.516 -2.498 1 97.25 205 TYR B N 1
ATOM 6340 C CA . TYR B 1 205 ? -0.691 -28.641 -2.186 1 97.25 205 TYR B CA 1
ATOM 6341 C C . TYR B 1 205 ? -1.252 -29.953 -2.709 1 97.25 205 TYR B C 1
ATOM 6343 O O . TYR B 1 205 ? -0.732 -30.516 -3.676 1 97.25 205 TYR B O 1
ATOM 6351 N N . GLU B 1 206 ? -2.258 -30.422 -1.99 1 96.94 206 GLU B N 1
ATOM 6352 C CA . GLU B 1 206 ? -3.168 -31.344 -2.658 1 96.94 206 GLU B CA 1
ATOM 6353 C C . GLU B 1 206 ? -4.137 -30.609 -3.574 1 96.94 206 GLU B C 1
ATOM 6355 O O . GLU B 1 206 ? -4.438 -29.438 -3.348 1 96.94 206 GLU B O 1
ATOM 6360 N N . TYR B 1 207 ? -4.535 -31.281 -4.621 1 97 207 TYR B N 1
ATOM 6361 C CA . TYR B 1 207 ? -5.41 -30.641 -5.602 1 97 207 TYR B CA 1
ATOM 6362 C C . TYR B 1 207 ? -6.539 -31.594 -6.012 1 97 207 TYR B C 1
ATOM 6364 O O . TYR B 1 207 ? -6.309 -32.781 -6.273 1 97 207 TYR B O 1
ATOM 6372 N N . LEU B 1 208 ? -7.766 -31.078 -5.961 1 96.19 208 LEU B N 1
ATOM 6373 C CA . LEU B 1 208 ? -8.977 -31.75 -6.414 1 96.19 208 LEU B CA 1
ATOM 6374 C C . LEU B 1 208 ? -9.773 -30.859 -7.363 1 96.19 208 LEU B C 1
ATOM 6376 O O . LEU B 1 208 ? -9.891 -29.656 -7.137 1 96.19 208 LEU B O 1
ATOM 6380 N N . LYS B 1 209 ? -10.281 -31.484 -8.398 1 96.06 209 LYS B N 1
ATOM 6381 C CA . LYS B 1 209 ? -11.102 -30.734 -9.344 1 96.06 209 LYS B CA 1
ATOM 6382 C C . LYS B 1 209 ? -12.547 -31.219 -9.328 1 96.06 209 LYS B C 1
ATOM 6384 O O . LYS B 1 209 ? -12.805 -32.438 -9.383 1 96.06 209 LYS B O 1
ATOM 6389 N N . ILE B 1 210 ? -13.438 -30.328 -9.141 1 96.25 210 ILE B N 1
ATOM 6390 C CA . ILE B 1 210 ? -14.867 -30.578 -9.312 1 96.25 210 ILE B CA 1
ATOM 6391 C C . ILE B 1 210 ? -15.352 -29.938 -10.609 1 96.25 210 ILE B C 1
ATOM 6393 O O . ILE B 1 210 ? -15.445 -28.703 -10.703 1 96.25 210 ILE B O 1
ATOM 6397 N N . GLU B 1 211 ? -15.75 -30.719 -11.547 1 94.75 211 GLU B N 1
ATOM 6398 C CA . GLU B 1 211 ? -16.031 -30.25 -12.898 1 94.75 211 GLU B CA 1
ATOM 6399 C C . GLU B 1 211 ? -17.344 -29.484 -12.961 1 94.75 211 GLU B C 1
ATOM 6401 O O . GLU B 1 211 ? -17.5 -28.578 -13.781 1 94.75 211 GLU B O 1
ATOM 6406 N N . ASP B 1 212 ? -18.281 -29.906 -12.148 1 96.44 212 ASP B N 1
ATOM 6407 C CA . ASP B 1 212 ? -19.578 -29.25 -12.156 1 96.44 212 ASP B CA 1
ATOM 6408 C C . ASP B 1 212 ? -19.922 -28.703 -10.766 1 96.44 212 ASP B C 1
ATOM 6410 O O . ASP B 1 212 ? -20.469 -29.438 -9.93 1 96.44 212 ASP B O 1
ATOM 6414 N N . GLY B 1 213 ? -19.703 -27.453 -10.562 1 96.75 213 GLY B N 1
ATOM 6415 C CA . GLY B 1 213 ? -19.953 -26.781 -9.289 1 96.75 213 GLY B CA 1
ATOM 6416 C C . GLY B 1 213 ? -21.422 -26.578 -9 1 96.75 213 GLY B C 1
ATOM 6417 O O . GLY B 1 213 ? -21.781 -25.938 -8.008 1 96.75 213 GLY B O 1
ATOM 6418 N N . HIS B 1 214 ? -22.312 -27.094 -9.875 1 96.56 214 HIS B N 1
ATOM 6419 C CA . HIS B 1 214 ? -23.75 -27 -9.688 1 96.56 214 HIS B CA 1
ATOM 6420 C C . HIS B 1 214 ? -24.375 -28.359 -9.43 1 96.56 214 HIS B C 1
ATOM 6422 O O . HIS B 1 214 ? -25.594 -28.5 -9.344 1 96.56 214 HIS B O 1
ATOM 6428 N N . ASP B 1 215 ? -23.547 -29.359 -9.32 1 97.62 215 ASP B N 1
ATOM 6429 C CA . ASP B 1 215 ? -23.953 -30.719 -8.961 1 97.62 215 ASP B CA 1
ATOM 6430 C C . ASP B 1 215 ? -23.609 -31.016 -7.5 1 97.62 215 ASP B C 1
ATOM 6432 O O . ASP B 1 215 ? -22.453 -31.312 -7.18 1 97.62 215 ASP B O 1
ATOM 6436 N N . LEU B 1 216 ? -24.594 -31.094 -6.668 1 98.19 216 LEU B N 1
ATOM 6437 C CA . LEU B 1 216 ? -24.422 -31.234 -5.227 1 98.19 216 LEU B CA 1
ATOM 6438 C C . LEU B 1 216 ? -23.688 -32.531 -4.898 1 98.19 216 LEU B C 1
ATOM 6440 O O . LEU B 1 216 ? -22.859 -32.594 -3.992 1 98.19 216 LEU B O 1
ATOM 6444 N N . ASP B 1 217 ? -24.016 -33.594 -5.609 1 97.88 217 ASP B N 1
ATOM 6445 C CA . ASP B 1 217 ? -23.375 -34.875 -5.344 1 97.88 217 ASP B CA 1
ATOM 6446 C C . ASP B 1 217 ? -21.875 -34.812 -5.613 1 97.88 217 ASP B C 1
ATOM 6448 O O . ASP B 1 217 ? -21.062 -35.312 -4.828 1 97.88 217 ASP B O 1
ATOM 6452 N N . GLN B 1 218 ? -21.484 -34.188 -6.695 1 98 218 GLN B N 1
ATOM 6453 C CA . GLN B 1 218 ? -20.062 -34.031 -7.016 1 98 218 GLN B CA 1
ATOM 6454 C C . GLN B 1 218 ? -19.359 -33.156 -5.969 1 98 218 GLN B C 1
ATOM 6456 O O . GLN B 1 218 ? -18.234 -33.438 -5.562 1 98 218 GLN B O 1
ATOM 6461 N N . ILE B 1 219 ? -20.031 -32.125 -5.578 1 98.5 219 ILE B N 1
ATOM 6462 C CA . ILE B 1 219 ? -19.453 -31.219 -4.598 1 98.5 219 ILE B CA 1
ATOM 6463 C C . ILE B 1 219 ? -19.219 -31.969 -3.281 1 98.5 219 ILE B C 1
ATOM 6465 O O . ILE B 1 219 ? -18.141 -31.891 -2.707 1 98.5 219 ILE B O 1
ATOM 6469 N N . PHE B 1 220 ? -20.281 -32.719 -2.797 1 98.56 220 PHE B N 1
ATOM 6470 C CA . PHE B 1 220 ? -20.172 -33.406 -1.53 1 98.56 220 PHE B CA 1
ATOM 6471 C C . PHE B 1 220 ? -19.047 -34.469 -1.588 1 98.56 220 PHE B C 1
ATOM 6473 O O . PHE B 1 220 ? -18.281 -34.594 -0.632 1 98.56 220 PHE B O 1
ATOM 6480 N N . ALA B 1 221 ? -18.953 -35.156 -2.713 1 98.38 221 ALA B N 1
ATOM 6481 C CA . ALA B 1 221 ? -17.891 -36.125 -2.877 1 98.38 221 ALA B CA 1
ATOM 6482 C C . ALA B 1 221 ? -16.516 -35.469 -2.814 1 98.38 221 ALA B C 1
ATOM 6484 O O . ALA B 1 221 ? -15.594 -36.031 -2.191 1 98.38 221 ALA B O 1
ATOM 6485 N N . GLY B 1 222 ? -16.359 -34.406 -3.486 1 98.31 222 GLY B N 1
ATOM 6486 C CA . GLY B 1 222 ? -15.117 -33.656 -3.457 1 98.31 222 GLY B CA 1
ATOM 6487 C C . GLY B 1 222 ? -14.758 -33.156 -2.072 1 98.31 222 GLY B C 1
ATOM 6488 O O . GLY B 1 222 ? -13.594 -33.188 -1.669 1 98.31 222 GLY B O 1
ATOM 6489 N N . LEU B 1 223 ? -15.727 -32.625 -1.33 1 98.69 223 LEU B N 1
ATOM 6490 C CA . LEU B 1 223 ? -15.5 -32.094 0.009 1 98.69 223 LEU B CA 1
ATOM 6491 C C . LEU B 1 223 ? -15.094 -33.219 0.971 1 98.69 223 LEU B C 1
ATOM 6493 O O . LEU B 1 223 ? -14.266 -33 1.859 1 98.69 223 LEU B O 1
ATOM 6497 N N . GLU B 1 224 ? -15.742 -34.375 0.843 1 98.56 224 GLU B N 1
ATOM 6498 C CA . GLU B 1 224 ? -15.359 -35.531 1.66 1 98.56 224 GLU B CA 1
ATOM 6499 C C . GLU B 1 224 ? -13.891 -35.875 1.448 1 98.56 224 GLU B C 1
ATOM 6501 O O . GLU B 1 224 ? -13.156 -36.094 2.412 1 98.56 224 GLU B O 1
ATOM 6506 N N . LYS B 1 225 ? -13.523 -35.938 0.229 1 98.38 225 LYS B N 1
ATOM 6507 C CA . LYS B 1 225 ? -12.133 -36.219 -0.104 1 98.38 225 LYS B CA 1
ATOM 6508 C C . LYS B 1 225 ? -11.203 -35.156 0.432 1 98.38 225 LYS B C 1
ATOM 6510 O O . LYS B 1 225 ? -10.133 -35.438 0.964 1 98.38 225 LYS B O 1
ATOM 6515 N N . ALA B 1 226 ? -11.539 -33.906 0.301 1 98.56 226 ALA B N 1
ATOM 6516 C CA . ALA B 1 226 ? -10.734 -32.781 0.775 1 98.56 226 ALA B CA 1
ATOM 6517 C C . ALA B 1 226 ? -10.508 -32.844 2.283 1 98.56 226 ALA B C 1
ATOM 6519 O O . ALA B 1 226 ? -9.414 -32.562 2.773 1 98.56 226 ALA B O 1
ATOM 6520 N N . LYS B 1 227 ? -11.562 -33.156 2.988 1 98.19 227 LYS B N 1
ATOM 6521 C CA . LYS B 1 227 ? -11.484 -33.281 4.445 1 98.19 227 LYS B CA 1
ATOM 6522 C C . LYS B 1 227 ? -10.484 -34.344 4.867 1 98.19 227 LYS B C 1
ATOM 6524 O O . LYS B 1 227 ? -9.805 -34.188 5.891 1 98.19 227 LYS B O 1
ATOM 6529 N N . GLU B 1 228 ? -10.367 -35.375 4.102 1 98 228 GLU B N 1
ATOM 6530 C CA . GLU B 1 228 ? -9.391 -36.438 4.387 1 98 228 GLU B CA 1
ATOM 6531 C C . GLU B 1 228 ? -7.977 -35.969 4.047 1 98 228 GLU B C 1
ATOM 6533 O O . GLU B 1 228 ? -7.047 -36.188 4.824 1 98 228 GLU B O 1
ATOM 6538 N N . LEU B 1 229 ? -7.832 -35.344 2.955 1 97.81 229 LEU B N 1
ATOM 6539 C CA . LEU B 1 229 ? -6.527 -34.938 2.439 1 97.81 229 LEU B CA 1
ATOM 6540 C C . LEU B 1 229 ? -5.914 -33.844 3.301 1 97.81 229 LEU B C 1
ATOM 6542 O O . LEU B 1 229 ? -4.691 -33.781 3.467 1 97.81 229 LEU B O 1
ATOM 6546 N N . VAL B 1 230 ? -6.719 -32.969 3.904 1 98 230 VAL B N 1
ATOM 6547 C CA . VAL B 1 230 ? -6.254 -31.781 4.617 1 98 230 VAL B CA 1
ATOM 6548 C C . VAL B 1 230 ? -5.543 -32.188 5.902 1 98 230 VAL B C 1
ATOM 6550 O O . VAL B 1 230 ? -4.773 -31.422 6.473 1 98 230 VAL B O 1
ATOM 6553 N N . LYS B 1 231 ? -5.773 -33.375 6.359 1 96.38 231 LYS B N 1
ATOM 6554 C CA . LYS B 1 231 ? -5.09 -33.906 7.543 1 96.38 231 LYS B CA 1
ATOM 6555 C C . LYS B 1 231 ? -3.578 -33.906 7.34 1 96.38 231 LYS B C 1
ATOM 6557 O O . LYS B 1 231 ? -2.816 -33.875 8.312 1 96.38 231 LYS B O 1
ATOM 6562 N N . GLN B 1 232 ? -3.133 -33.906 6.09 1 95.31 232 GLN B N 1
ATOM 6563 C CA . GLN B 1 232 ? -1.71 -34.031 5.793 1 95.31 232 GLN B CA 1
ATOM 6564 C C . GLN B 1 232 ? -1.147 -32.719 5.254 1 95.31 232 GLN B C 1
ATOM 6566 O O . GLN B 1 232 ? -0.079 -32.281 5.68 1 95.31 232 GLN B O 1
ATOM 6571 N N . LYS B 1 233 ? -1.811 -32.094 4.305 1 96.19 233 LYS B N 1
ATOM 6572 C CA . LYS B 1 233 ? -1.384 -30.922 3.574 1 96.19 233 LYS B CA 1
ATOM 6573 C C . LYS B 1 233 ? -2.568 -30 3.27 1 96.19 233 LYS B C 1
ATOM 6575 O O . LYS B 1 233 ? -3.719 -30.453 3.285 1 96.19 233 LYS B O 1
ATOM 6580 N N . PRO B 1 234 ? -2.23 -28.656 3.053 1 98.06 234 PRO B N 1
ATOM 6581 C CA . PRO B 1 234 ? -3.344 -27.844 2.553 1 98.06 234 PRO B CA 1
ATOM 6582 C C . PRO B 1 234 ? -3.885 -28.344 1.217 1 98.06 234 PRO B C 1
ATOM 6584 O O . PRO B 1 234 ? -3.139 -28.922 0.422 1 98.06 234 PRO B O 1
ATOM 6587 N N . VAL B 1 235 ? -5.195 -28.125 0.934 1 98.44 235 VAL B N 1
ATOM 6588 C CA . VAL B 1 235 ? -5.867 -28.703 -0.222 1 98.44 235 VAL B CA 1
ATOM 6589 C C . VAL B 1 235 ? -6.539 -27.594 -1.037 1 98.44 235 VAL B C 1
ATOM 6591 O O . VAL B 1 235 ? -7.188 -26.703 -0.477 1 98.44 235 VAL B O 1
ATOM 6594 N N . ILE B 1 236 ? -6.293 -27.625 -2.322 1 98.19 236 ILE B N 1
ATOM 6595 C CA . ILE B 1 236 ? -7.047 -26.781 -3.248 1 98.19 236 ILE B CA 1
ATOM 6596 C C . ILE B 1 236 ? -8.188 -27.594 -3.857 1 98.19 236 ILE B C 1
ATOM 6598 O O . ILE B 1 236 ? -7.961 -28.625 -4.492 1 98.19 236 ILE B O 1
ATOM 6602 N N . VAL B 1 237 ? -9.391 -27.188 -3.602 1 98.38 237 VAL B N 1
ATOM 6603 C CA . VAL B 1 237 ? -10.555 -27.734 -4.289 1 98.38 237 VAL B CA 1
ATOM 6604 C C . VAL B 1 237 ? -11 -26.781 -5.395 1 98.38 237 VAL B C 1
ATOM 6606 O O . VAL B 1 237 ? -11.641 -25.766 -5.117 1 98.38 237 VAL B O 1
ATOM 6609 N N . HIS B 1 238 ? -10.672 -27.125 -6.602 1 97.5 238 HIS B N 1
ATOM 6610 C CA . HIS B 1 238 ? -10.969 -26.312 -7.785 1 97.5 238 HIS B CA 1
ATOM 6611 C C . HIS B 1 238 ? -12.359 -26.625 -8.328 1 97.5 238 HIS B C 1
ATOM 6613 O O . HIS B 1 238 ? -12.586 -27.703 -8.891 1 97.5 238 HIS B O 1
ATOM 6619 N N . VAL B 1 239 ? -13.281 -25.703 -8.172 1 97.06 239 VAL B N 1
ATOM 6620 C CA . VAL B 1 239 ? -14.68 -25.922 -8.539 1 97.06 239 VAL B CA 1
ATOM 6621 C C . VAL B 1 239 ? -15.039 -25.047 -9.742 1 97.06 239 VAL B C 1
ATOM 6623 O O . VAL B 1 239 ? -14.922 -23.828 -9.688 1 97.06 239 VAL B O 1
ATOM 6626 N N . LYS B 1 240 ? -15.531 -25.656 -10.789 1 94.75 240 LYS B N 1
ATOM 6627 C CA . LYS B 1 240 ? -16 -24.906 -11.953 1 94.75 240 LYS B CA 1
ATOM 6628 C C . LYS B 1 240 ? -17.453 -24.5 -11.805 1 94.75 240 LYS B C 1
ATOM 6630 O O . LYS B 1 240 ? -18.328 -25.344 -11.555 1 94.75 240 LYS B O 1
ATOM 6635 N N . THR B 1 241 ? -17.688 -23.219 -11.859 1 93.06 241 THR B N 1
ATOM 6636 C CA . THR B 1 241 ? -19.031 -22.688 -11.773 1 93.06 241 THR B CA 1
ATOM 6637 C C . THR B 1 241 ? -19.344 -21.781 -12.961 1 93.06 241 THR B C 1
ATOM 6639 O O . THR B 1 241 ? -18.484 -21.562 -13.82 1 93.06 241 THR B O 1
ATOM 6642 N N . ILE B 1 242 ? -20.578 -21.391 -13.055 1 88.31 242 ILE B N 1
ATOM 6643 C CA . ILE B 1 242 ? -21.031 -20.469 -14.094 1 88.31 242 ILE B CA 1
ATOM 6644 C C . ILE B 1 242 ? -21.562 -19.188 -13.469 1 88.31 242 ILE B C 1
ATOM 6646 O O . ILE B 1 242 ? -22.578 -19.203 -12.766 1 88.31 242 ILE B O 1
ATOM 6650 N N . LYS B 1 243 ? -20.828 -18.094 -13.711 1 85.12 243 LYS B N 1
ATOM 6651 C CA . LYS B 1 243 ? -21.297 -16.812 -13.203 1 85.12 243 LYS B CA 1
ATOM 6652 C C . LYS B 1 243 ? -22.641 -16.438 -13.812 1 85.12 243 LYS B C 1
ATOM 6654 O O . LYS B 1 243 ? -22.859 -16.609 -15.016 1 85.12 243 LYS B O 1
ATOM 6659 N N . GLY B 1 244 ? -23.641 -15.969 -12.969 1 84.12 244 GLY B N 1
ATOM 6660 C CA . GLY B 1 244 ? -24.953 -15.562 -13.445 1 84.12 244 GLY B CA 1
ATOM 6661 C C . GLY B 1 244 ? -25.844 -16.734 -13.781 1 84.12 244 GLY B C 1
ATOM 6662 O O . GLY B 1 244 ? -26.891 -16.562 -14.414 1 84.12 244 GLY B O 1
ATOM 6663 N N . LYS B 1 245 ? -25.547 -17.875 -13.336 1 82.31 245 LYS B N 1
ATOM 6664 C CA . LYS B 1 245 ? -26.312 -19.078 -13.648 1 82.31 245 LYS B CA 1
ATOM 6665 C C . LYS B 1 245 ? -27.797 -18.859 -13.43 1 82.31 245 LYS B C 1
ATOM 6667 O O . LYS B 1 245 ? -28.203 -18.359 -12.383 1 82.31 245 LYS B O 1
ATOM 6672 N N . GLY B 1 246 ? -28.562 -19.25 -14.438 1 81.56 246 GLY B N 1
ATOM 6673 C CA . GLY B 1 246 ? -30.016 -19.156 -14.344 1 81.56 246 GLY B CA 1
ATOM 6674 C C . GLY B 1 246 ? -30.578 -17.953 -15.078 1 81.56 246 GLY B C 1
ATOM 6675 O O . GLY B 1 246 ? -31.781 -17.844 -15.297 1 81.56 246 GLY B O 1
ATOM 6676 N N . VAL B 1 247 ? -29.703 -17 -15.414 1 82.06 247 VAL B N 1
ATOM 6677 C CA . VAL B 1 247 ? -30.078 -15.844 -16.219 1 82.06 247 VAL B CA 1
ATOM 6678 C C . VAL B 1 247 ? -29.219 -15.797 -17.484 1 82.06 247 VAL B C 1
ATOM 6680 O O . VAL B 1 247 ? -28.031 -15.453 -17.422 1 82.06 247 VAL B O 1
ATOM 6683 N N . GLU B 1 248 ? -29.766 -15.977 -18.484 1 79.19 248 GLU B N 1
ATOM 6684 C CA . GLU B 1 248 ? -29.047 -16.172 -19.75 1 79.19 248 GLU B CA 1
ATOM 6685 C C . GLU B 1 248 ? -28.141 -14.984 -20.047 1 79.19 248 GLU B C 1
ATOM 6687 O O . GLU B 1 248 ? -26.969 -15.172 -20.406 1 79.19 248 GLU B O 1
ATOM 6692 N N . GLN B 1 249 ? -28.656 -13.766 -19.875 1 74.75 249 GLN B N 1
ATOM 6693 C CA . GLN B 1 249 ? -27.875 -12.57 -20.156 1 74.75 249 GLN B CA 1
ATOM 6694 C C . GLN B 1 249 ? -26.688 -12.461 -19.219 1 74.75 249 GLN B C 1
ATOM 6696 O O . GLN B 1 249 ? -25.594 -12.031 -19.609 1 74.75 249 GLN B O 1
ATOM 6701 N N . ALA B 1 250 ? -26.844 -12.836 -18.047 1 74.12 250 ALA B N 1
ATOM 6702 C CA . ALA B 1 250 ? -25.797 -12.773 -17.047 1 74.12 250 ALA B CA 1
ATOM 6703 C C . ALA B 1 250 ? -24.75 -13.867 -17.281 1 74.12 250 ALA B C 1
ATOM 6705 O O . ALA B 1 250 ? -23.547 -13.641 -17.078 1 74.12 250 ALA B O 1
ATOM 6706 N N . GLU B 1 251 ? -25.156 -15.008 -17.719 1 78.56 251 GLU B N 1
ATOM 6707 C CA . GLU B 1 251 ? -24.25 -16.109 -18.031 1 78.56 251 GLU B CA 1
ATOM 6708 C C . GLU B 1 251 ? -23.328 -15.75 -19.188 1 78.56 251 GLU B C 1
ATOM 6710 O O . GLU B 1 251 ? -22.172 -16.188 -19.234 1 78.56 251 GLU B O 1
ATOM 6715 N N . ALA B 1 252 ? -23.828 -14.891 -20.047 1 71.62 252 ALA B N 1
ATOM 6716 C CA . ALA B 1 252 ? -23.094 -14.539 -21.25 1 71.62 252 ALA B CA 1
ATOM 6717 C C . ALA B 1 252 ? -22.219 -13.305 -21.031 1 71.62 252 ALA B C 1
ATOM 6719 O O . ALA B 1 252 ? -21.438 -12.922 -21.906 1 71.62 252 ALA B O 1
ATOM 6720 N N . ASP B 1 253 ? -22.328 -12.719 -19.906 1 71.12 253 ASP B N 1
ATOM 6721 C CA . ASP B 1 253 ? -21.641 -11.469 -19.609 1 71.12 253 ASP B CA 1
ATOM 6722 C C . ASP B 1 253 ? -20.156 -11.727 -19.312 1 71.12 253 ASP B C 1
ATOM 6724 O O . ASP B 1 253 ? -19.812 -12.148 -18.203 1 71.12 253 ASP B O 1
ATOM 6728 N N . LEU B 1 254 ? -19.328 -11.344 -20.297 1 63.38 254 LEU B N 1
ATOM 6729 C CA . LEU B 1 254 ? -17.906 -11.633 -20.141 1 63.38 254 LEU B CA 1
ATOM 6730 C C . LEU B 1 254 ? -17.156 -10.406 -19.656 1 63.38 254 LEU B C 1
ATOM 6732 O O . LEU B 1 254 ? -15.984 -10.492 -19.281 1 63.38 254 LEU B O 1
ATOM 6736 N N . ILE B 1 255 ? -17.891 -9.266 -19.641 1 64.06 255 ILE B N 1
ATOM 6737 C CA . ILE B 1 255 ? -17.156 -8.055 -19.328 1 64.06 255 ILE B CA 1
ATOM 6738 C C . ILE B 1 255 ? -17.641 -7.48 -18 1 64.06 255 ILE B C 1
ATOM 6740 O O . ILE B 1 255 ? -17.125 -6.461 -17.531 1 64.06 255 ILE B O 1
ATOM 6744 N N . GLY B 1 256 ? -18.594 -8.07 -17.391 1 65.19 256 GLY B N 1
ATOM 6745 C CA . GLY B 1 256 ? -18.969 -7.73 -16.031 1 65.19 256 GLY B CA 1
ATOM 6746 C C . GLY B 1 256 ? -20.078 -6.691 -15.969 1 65.19 256 GLY B C 1
ATOM 6747 O O . GLY B 1 256 ? -20.203 -5.973 -14.977 1 65.19 256 GLY B O 1
ATOM 6748 N N . THR B 1 257 ? -20.891 -6.52 -16.984 1 66.5 257 THR B N 1
ATOM 6749 C CA . THR B 1 257 ? -22 -5.562 -17 1 66.5 257 THR B CA 1
ATOM 6750 C C . THR B 1 257 ? -23.078 -5.957 -16 1 66.5 257 THR B C 1
ATOM 6752 O O . THR B 1 257 ? -23.844 -5.109 -15.539 1 66.5 257 THR B O 1
ATOM 6755 N N . TYR B 1 258 ? -23 -7.176 -15.68 1 62.75 258 TYR B N 1
ATOM 6756 C CA . TYR B 1 258 ? -24.062 -7.676 -14.805 1 62.75 258 TYR B CA 1
ATOM 6757 C C . TYR B 1 258 ? -23.547 -7.898 -13.391 1 62.75 258 TYR B C 1
ATOM 6759 O O . TYR B 1 258 ? -24.125 -8.672 -12.625 1 62.75 258 TYR B O 1
ATOM 6767 N N . HIS B 1 259 ? -22.422 -7.289 -13.164 1 66.81 259 HIS B N 1
ATOM 6768 C CA . HIS B 1 259 ? -21.906 -7.41 -11.812 1 66.81 259 HIS B CA 1
ATOM 6769 C C . HIS B 1 259 ? -22.922 -6.926 -10.781 1 66.81 259 HIS B C 1
ATOM 6771 O O . HIS B 1 259 ? -23.141 -7.586 -9.766 1 66.81 259 HIS B O 1
ATOM 6777 N N . ASN B 1 260 ? -23.562 -5.797 -11.062 1 66 260 ASN B N 1
ATOM 6778 C CA . ASN B 1 260 ? -24.672 -5.281 -10.266 1 66 260 ASN B CA 1
ATOM 6779 C C . ASN B 1 260 ? -25.953 -5.215 -11.07 1 66 260 ASN B C 1
ATOM 6781 O O . ASN B 1 260 ? -25.922 -5.008 -12.289 1 66 260 ASN B O 1
ATOM 6785 N N . SER B 1 261 ? -27.078 -5.555 -10.5 1 52.38 261 SER B N 1
ATOM 6786 C CA . SER B 1 261 ? -28.375 -5.395 -11.172 1 52.38 261 SER B CA 1
ATOM 6787 C C . SER B 1 261 ? -28.812 -3.938 -11.172 1 52.38 261 SER B C 1
ATOM 6789 O O . SER B 1 261 ? -29.031 -3.352 -10.102 1 52.38 261 SER B O 1
ATOM 6791 N N . ASN B 1 262 ? -28.047 -3.012 -11.828 1 60.25 262 ASN B N 1
ATOM 6792 C CA . ASN B 1 262 ? -28.25 -1.568 -11.734 1 60.25 262 ASN B CA 1
ATOM 6793 C C . ASN B 1 262 ? -29.672 -1.165 -12.109 1 60.25 262 ASN B C 1
ATOM 6795 O O . ASN B 1 262 ? -30.125 -1.473 -13.211 1 60.25 262 ASN B O 1
ATOM 6799 N N . ARG B 1 263 ? -30.453 -0.616 -11.156 1 54.5 263 ARG B N 1
ATOM 6800 C CA . ARG B 1 263 ? -31.797 -0.074 -11.398 1 54.5 263 ARG B CA 1
ATOM 6801 C C . ARG B 1 263 ? -31.75 1.448 -11.492 1 54.5 263 ARG B C 1
ATOM 6803 O O . ARG B 1 263 ? -32.812 2.104 -11.422 1 54.5 263 ARG B O 1
ATOM 6810 N N . SER B 1 264 ? -30.469 1.973 -11.57 1 61.31 264 SER B N 1
ATOM 6811 C CA . SER B 1 264 ? -30.438 3.428 -11.656 1 61.31 264 SER B CA 1
ATOM 6812 C C . SER B 1 264 ? -30.812 3.91 -13.047 1 61.31 264 SER B C 1
ATOM 6814 O O . SER B 1 264 ? -30.672 3.174 -14.031 1 61.31 264 SER B O 1
ATOM 6816 N N . ASN B 1 265 ? -31.453 5.066 -13.055 1 70.12 265 ASN B N 1
ATOM 6817 C CA . ASN B 1 265 ? -31.734 5.742 -14.32 1 70.12 265 ASN B CA 1
ATOM 6818 C C . ASN B 1 265 ? -30.453 6.254 -14.969 1 70.12 265 ASN B C 1
ATOM 6820 O O . ASN B 1 265 ? -30.469 6.75 -16.094 1 70.12 265 ASN B O 1
ATOM 6824 N N . LYS B 1 266 ? -29.391 6.156 -14.305 1 77.75 266 LYS B N 1
ATOM 6825 C CA . LYS B 1 266 ? -28.109 6.555 -14.867 1 77.75 266 LYS B CA 1
ATOM 6826 C C . LYS B 1 266 ? -27.516 5.438 -15.711 1 77.75 266 LYS B C 1
ATOM 6828 O O . LYS B 1 266 ? -27.625 4.262 -15.359 1 77.75 266 LYS B O 1
ATOM 6833 N N . THR B 1 267 ? -26.828 5.934 -16.688 1 78.88 267 THR B N 1
ATOM 6834 C CA . THR B 1 267 ? -26.266 4.988 -17.641 1 78.88 267 THR B CA 1
ATOM 6835 C C . THR B 1 267 ? -24.75 4.969 -17.547 1 78.88 267 THR B C 1
ATOM 6837 O O . THR B 1 267 ? -24.156 5.727 -16.781 1 78.88 267 THR B O 1
ATOM 6840 N N . TYR B 1 268 ? -24.188 4.027 -18.203 1 83.19 268 TYR B N 1
ATOM 6841 C CA . TYR B 1 268 ? -22.734 3.898 -18.375 1 83.19 268 TYR B CA 1
ATOM 6842 C C . TYR B 1 268 ? -22.125 5.211 -18.844 1 83.19 268 TYR B C 1
ATOM 6844 O O . TYR B 1 268 ? -21.062 5.617 -18.359 1 83.19 268 TYR B O 1
ATOM 6852 N N . GLN B 1 269 ? -22.828 5.992 -19.656 1 88.94 269 GLN B N 1
ATOM 6853 C CA . GLN B 1 269 ? -22.312 7.207 -20.266 1 88.94 269 GLN B CA 1
ATOM 6854 C C . GLN B 1 269 ? -22.406 8.391 -19.312 1 88.94 269 GLN B C 1
ATOM 6856 O O . GLN B 1 269 ? -21.766 9.43 -19.531 1 88.94 269 GLN B O 1
ATOM 6861 N N . ASP B 1 270 ? -23.125 8.234 -18.234 1 91.31 270 ASP B N 1
ATOM 6862 C CA . ASP B 1 270 ? -23.281 9.305 -17.25 1 91.31 270 ASP B CA 1
ATOM 6863 C C . ASP B 1 270 ? -22.156 9.289 -16.234 1 91.31 270 ASP B C 1
ATOM 6865 O O . ASP B 1 270 ? -21.984 10.25 -15.477 1 91.31 270 ASP B O 1
ATOM 6869 N N . GLN B 1 271 ? -21.391 8.25 -16.25 1 94 271 GLN B N 1
ATOM 6870 C CA . GLN B 1 271 ? -20.312 8.125 -15.281 1 94 271 GLN B CA 1
ATOM 6871 C C . GLN B 1 271 ? -19.219 9.172 -15.539 1 94 271 GLN B C 1
ATOM 6873 O O . GLN B 1 271 ? -18.875 9.445 -16.688 1 94 271 GLN B O 1
ATOM 6878 N N . SER B 1 272 ? -18.719 9.789 -14.469 1 97.38 272 SER B N 1
ATOM 6879 C CA . SER B 1 272 ? -17.625 10.75 -14.562 1 97.38 272 SER B CA 1
ATOM 6880 C C . SER B 1 272 ? -16.422 10.141 -15.273 1 97.38 272 SER B C 1
ATOM 6882 O O . SER B 1 272 ? -15.742 10.812 -16.047 1 97.38 272 SER B O 1
ATOM 6884 N N . GLY B 1 273 ? -16.188 8.844 -14.984 1 97.06 273 GLY B N 1
ATOM 6885 C CA . GLY B 1 273 ? -15.086 8.148 -15.633 1 97.06 273 GLY B CA 1
ATOM 6886 C C . GLY B 1 273 ? -15.234 8.07 -17.141 1 97.06 273 GLY B C 1
ATOM 6887 O O . GLY B 1 273 ? -14.25 8.172 -17.875 1 97.06 273 GLY B O 1
ATOM 6888 N N . PHE B 1 274 ? -16.5 7.887 -17.625 1 96.38 274 PHE B N 1
ATOM 6889 C CA . PHE B 1 274 ? -16.75 7.844 -19.047 1 96.38 274 PHE B CA 1
ATOM 6890 C C . PHE B 1 274 ? -16.469 9.203 -19.688 1 96.38 274 PHE B C 1
ATOM 6892 O O . PHE B 1 274 ? -15.953 9.273 -20.812 1 96.38 274 PHE B O 1
ATOM 6899 N N . ILE B 1 275 ? -16.844 10.234 -18.984 1 97.56 275 ILE B N 1
ATOM 6900 C CA . ILE B 1 275 ? -16.562 11.586 -19.469 1 97.56 275 ILE B CA 1
ATOM 6901 C C . ILE B 1 275 ? -15.055 11.773 -19.641 1 97.56 275 ILE B C 1
ATOM 6903 O O . ILE B 1 275 ? -14.594 12.305 -20.656 1 97.56 275 ILE B O 1
ATOM 6907 N N . ALA B 1 276 ? -14.258 11.359 -18.656 1 98.31 276 ALA B N 1
ATOM 6908 C CA . ALA B 1 276 ? -12.805 11.422 -18.734 1 98.31 276 ALA B CA 1
ATOM 6909 C C . ALA B 1 276 ? -12.281 10.617 -19.922 1 98.31 276 ALA B C 1
ATOM 6911 O O . ALA B 1 276 ? -11.445 11.102 -20.703 1 98.31 276 ALA B O 1
ATOM 6912 N N . ALA B 1 277 ? -12.781 9.359 -20.031 1 97.81 277 ALA B N 1
ATOM 6913 C CA . ALA B 1 277 ? -12.344 8.453 -21.094 1 97.81 277 ALA B CA 1
ATOM 6914 C C . ALA B 1 277 ? -12.625 9.047 -22.469 1 97.81 277 ALA B C 1
ATOM 6916 O O . ALA B 1 277 ? -11.773 8.992 -23.359 1 97.81 277 ALA B O 1
ATOM 6917 N N . SER B 1 278 ? -13.844 9.602 -22.641 1 97.56 278 SER B N 1
ATOM 6918 C CA . SER B 1 278 ? -14.25 10.195 -23.906 1 97.56 278 SER B CA 1
ATOM 6919 C C . SER B 1 278 ? -13.383 11.391 -24.266 1 97.56 278 SER B C 1
ATOM 6921 O O . SER B 1 278 ? -13 11.57 -25.422 1 97.56 278 SER B O 1
ATOM 6923 N N . HIS B 1 279 ? -13.109 12.18 -23.266 1 98.12 279 HIS B N 1
ATOM 6924 C CA . HIS B 1 279 ? -12.258 13.344 -23.5 1 98.12 279 HIS B CA 1
ATOM 6925 C C . HIS B 1 279 ? -10.844 12.922 -23.891 1 98.12 279 HIS B C 1
ATOM 6927 O O . HIS B 1 279 ? -10.25 13.492 -24.812 1 98.12 279 HIS B O 1
ATOM 6933 N N . LEU B 1 280 ? -10.258 11.969 -23.25 1 98.25 280 LEU B N 1
ATOM 6934 C CA . LEU B 1 280 ? -8.922 11.477 -23.547 1 98.25 280 LEU B CA 1
ATOM 6935 C C . LEU B 1 280 ? -8.891 10.797 -24.922 1 98.25 280 LEU B C 1
ATOM 6937 O O . LEU B 1 280 ? -7.883 10.859 -25.625 1 98.25 280 LEU B O 1
ATOM 6941 N N . GLU B 1 281 ? -10 10.086 -25.297 1 97.88 281 GLU B N 1
ATOM 6942 C CA . GLU B 1 281 ? -10.086 9.492 -26.625 1 97.88 281 GLU B CA 1
ATOM 6943 C C . GLU B 1 281 ? -9.977 10.555 -27.703 1 97.88 281 GLU B C 1
ATOM 6945 O O . GLU B 1 281 ? -9.32 10.336 -28.734 1 97.88 281 GLU B O 1
ATOM 6950 N N . ALA B 1 282 ? -10.695 11.648 -27.453 1 98.06 282 ALA B N 1
ATOM 6951 C CA . ALA B 1 282 ? -10.602 12.75 -28.406 1 98.06 282 ALA B CA 1
ATOM 6952 C C . ALA B 1 282 ? -9.164 13.219 -28.578 1 98.06 282 ALA B C 1
ATOM 6954 O O . ALA B 1 282 ? -8.742 13.578 -29.672 1 98.06 282 ALA B O 1
ATOM 6955 N N . LYS B 1 283 ? -8.406 13.25 -27.516 1 98.06 283 LYS B N 1
ATOM 6956 C CA . LYS B 1 283 ? -7.008 13.656 -27.578 1 98.06 283 LYS B CA 1
ATOM 6957 C C . LYS B 1 283 ? -6.168 12.625 -28.328 1 98.06 283 LYS B C 1
ATOM 6959 O O . LYS B 1 283 ? -5.23 12.984 -29.047 1 98.06 283 LYS B O 1
ATOM 6964 N N . LEU B 1 284 ? -6.441 11.367 -28.156 1 97.5 284 LEU B N 1
ATOM 6965 C CA . LEU B 1 284 ? -5.766 10.312 -28.906 1 97.5 284 LEU B CA 1
ATOM 6966 C C . LEU B 1 284 ? -6.039 10.453 -30.406 1 97.5 284 LEU B C 1
ATOM 6968 O O . LEU B 1 284 ? -5.145 10.242 -31.219 1 97.5 284 LEU B O 1
ATOM 6972 N N . LYS B 1 285 ? -7.277 10.773 -30.734 1 96.62 285 LYS B N 1
ATOM 6973 C CA . LYS B 1 285 ? -7.645 11.016 -32.125 1 96.62 285 LYS B CA 1
ATOM 6974 C C . LYS B 1 285 ? -6.82 12.148 -32.719 1 96.62 285 LYS B C 1
ATOM 6976 O O . LYS B 1 285 ? -6.492 12.125 -33.906 1 96.62 285 LYS B O 1
ATOM 6981 N N . ASP B 1 286 ? -6.52 13.047 -31.859 1 96.88 286 ASP B N 1
ATOM 6982 C CA . ASP B 1 286 ? -5.695 14.172 -32.281 1 96.88 286 ASP B CA 1
ATOM 6983 C C . ASP B 1 286 ? -4.211 13.812 -32.219 1 96.88 286 ASP B C 1
ATOM 6985 O O . ASP B 1 286 ? -3.352 14.695 -32.25 1 96.88 286 ASP B O 1
ATOM 6989 N N . LYS B 1 287 ? -3.842 12.586 -32 1 93.81 287 LYS B N 1
ATOM 6990 C CA . LYS B 1 287 ? -2.512 11.992 -32.094 1 93.81 287 LYS B CA 1
ATOM 6991 C C . LYS B 1 287 ? -1.644 12.383 -30.906 1 93.81 287 LYS B C 1
ATOM 6993 O O . LYS B 1 287 ? -0.416 12.43 -31.016 1 93.81 287 LYS B O 1
ATOM 6998 N N . LYS B 1 288 ? -2.34 12.805 -29.844 1 95 288 LYS B N 1
ATOM 6999 C CA . LYS B 1 288 ? -1.578 12.977 -28.609 1 95 288 LYS B CA 1
ATOM 7000 C C . LYS B 1 288 ? -1.014 11.641 -28.125 1 95 288 LYS B C 1
ATOM 7002 O O . LYS B 1 288 ? -1.698 10.617 -28.172 1 95 288 LYS B O 1
ATOM 7007 N N . GLN B 1 289 ? 0.249 11.703 -27.641 1 96 289 GLN B N 1
ATOM 7008 C CA . GLN B 1 289 ? 0.908 10.469 -27.219 1 96 289 GLN B CA 1
ATOM 7009 C C . GLN B 1 289 ? 0.904 10.328 -25.703 1 96 289 GLN B C 1
ATOM 7011 O O . GLN B 1 289 ? 1.603 11.062 -25 1 96 289 GLN B O 1
ATOM 7016 N N . PHE B 1 290 ? 0.167 9.406 -25.172 1 98.31 290 PHE B N 1
ATOM 7017 C CA . PHE B 1 290 ? 0.178 9.031 -23.766 1 98.31 290 PHE B CA 1
ATOM 7018 C C . PHE B 1 290 ? -0.3 7.594 -23.578 1 98.31 290 PHE B C 1
ATOM 7020 O O . PHE B 1 290 ? -0.917 7.02 -24.484 1 98.31 290 PHE B O 1
ATOM 7027 N N . CYS B 1 291 ? 0.077 6.977 -22.5 1 98.38 291 CYS B N 1
ATOM 7028 C CA . CYS B 1 291 ? -0.351 5.625 -22.141 1 98.38 291 CYS B CA 1
ATOM 7029 C C . CYS B 1 291 ? -1.435 5.66 -21.078 1 98.38 291 CYS B C 1
ATOM 7031 O O . CYS B 1 291 ? -1.557 6.641 -20.344 1 98.38 291 CYS B O 1
ATOM 7033 N N . MET B 1 292 ? -2.254 4.668 -21.062 1 98.31 292 MET B N 1
ATOM 7034 C CA . MET B 1 292 ? -3.234 4.449 -20 1 98.31 292 MET B CA 1
ATOM 7035 C C . MET B 1 292 ? -3.143 3.029 -19.453 1 98.31 292 MET B C 1
ATOM 7037 O O . MET B 1 292 ? -3.049 2.07 -20.219 1 98.31 292 MET B O 1
ATOM 7041 N N . ILE B 1 293 ? -3.049 2.902 -18.188 1 98.06 293 ILE B N 1
ATOM 7042 C CA . ILE B 1 293 ? -2.967 1.623 -17.5 1 98.06 293 ILE B CA 1
ATOM 7043 C C . ILE B 1 293 ? -4.141 1.484 -16.531 1 98.06 293 ILE B C 1
ATOM 7045 O O . ILE B 1 293 ? -4.414 2.391 -15.734 1 98.06 293 ILE B O 1
ATOM 7049 N N . ASN B 1 294 ? -4.898 0.457 -16.594 1 96.44 294 ASN B N 1
ATOM 7050 C CA . ASN B 1 294 ? -6.082 0.239 -15.773 1 96.44 294 ASN B CA 1
ATOM 7051 C C . ASN B 1 294 ? -6 -1.085 -15.016 1 96.44 294 ASN B C 1
ATOM 7053 O O . ASN B 1 294 ? -5.828 -2.143 -15.625 1 96.44 294 ASN B O 1
ATOM 7057 N N . PRO B 1 295 ? -6.07 -1.08 -13.688 1 95.56 295 PRO B N 1
ATOM 7058 C CA . PRO B 1 295 ? -6.004 -2.312 -12.898 1 95.56 295 PRO B CA 1
ATOM 7059 C C . PRO B 1 295 ? -7.379 -2.941 -12.68 1 95.56 295 PRO B C 1
ATOM 7061 O O . PRO B 1 295 ? -7.84 -3.031 -11.539 1 95.56 295 PRO B O 1
ATOM 7064 N N . ALA B 1 296 ? -8.023 -3.494 -13.695 1 89.56 296 ALA B N 1
ATOM 7065 C CA . ALA B 1 296 ? -9.195 -4.355 -13.711 1 89.56 296 ALA B CA 1
ATOM 7066 C C . ALA B 1 296 ? -10.477 -3.549 -13.492 1 89.56 296 ALA B C 1
ATOM 7068 O O . ALA B 1 296 ? -11.484 -4.086 -13.023 1 89.56 296 ALA B O 1
ATOM 7069 N N . MET B 1 297 ? -10.469 -2.281 -13.75 1 89.75 297 MET B N 1
ATOM 7070 C CA . MET B 1 297 ? -11.656 -1.451 -13.57 1 89.75 297 MET B CA 1
ATOM 7071 C C . MET B 1 297 ? -12.047 -0.774 -14.883 1 89.75 297 MET B C 1
ATOM 7073 O O . MET B 1 297 ? -12.625 0.315 -14.875 1 89.75 297 MET B O 1
ATOM 7077 N N . THR B 1 298 ? -11.695 -1.414 -15.945 1 89.69 298 THR B N 1
ATOM 7078 C CA . THR B 1 298 ? -11.859 -0.82 -17.266 1 89.69 298 THR B CA 1
ATOM 7079 C C . THR B 1 298 ? -13.32 -0.464 -17.531 1 89.69 298 THR B C 1
ATOM 7081 O O . THR B 1 298 ? -13.633 0.669 -17.906 1 89.69 298 THR B O 1
ATOM 7084 N N . TYR B 1 299 ? -14.203 -1.362 -17.266 1 85.75 299 TYR B N 1
ATOM 7085 C CA . TYR B 1 299 ? -15.625 -1.099 -17.484 1 85.75 299 TYR B CA 1
ATOM 7086 C C . TYR B 1 299 ? -16.172 -0.156 -16.422 1 85.75 299 TYR B C 1
ATOM 7088 O O . TYR B 1 299 ? -16.844 0.83 -16.734 1 85.75 299 TYR B O 1
ATOM 7096 N N . ALA B 1 300 ? -15.812 -0.458 -15.242 1 87.25 300 ALA B N 1
ATOM 7097 C CA . ALA B 1 300 ? -16.375 0.252 -14.102 1 87.25 300 ALA B CA 1
ATOM 7098 C C . ALA B 1 300 ? -15.953 1.718 -14.094 1 87.25 300 ALA B C 1
ATOM 7100 O O . ALA B 1 300 ? -16.672 2.578 -13.586 1 87.25 300 ALA B O 1
ATOM 7101 N N . THR B 1 301 ? -14.789 2.004 -14.719 1 91.06 301 THR B N 1
ATOM 7102 C CA . THR B 1 301 ? -14.305 3.377 -14.727 1 91.06 301 THR B CA 1
ATOM 7103 C C . THR B 1 301 ? -14.633 4.059 -16.062 1 91.06 301 THR B C 1
ATOM 7105 O O . THR B 1 301 ? -14.203 5.188 -16.297 1 91.06 301 THR B O 1
ATOM 7108 N N . GLY B 1 302 ? -15.297 3.365 -16.969 1 91.38 302 GLY B N 1
ATOM 7109 C CA . GLY B 1 302 ? -15.812 4.016 -18.156 1 91.38 302 GLY B CA 1
ATOM 7110 C C . GLY B 1 302 ? -14.859 3.957 -19.344 1 91.38 302 GLY B C 1
ATOM 7111 O O . GLY B 1 302 ? -15.008 4.711 -20.297 1 91.38 302 GLY B O 1
ATOM 7112 N N . PHE B 1 303 ? -13.906 3.01 -19.375 1 93.31 303 PHE B N 1
ATOM 7113 C CA . PHE B 1 303 ? -12.82 3.076 -20.344 1 93.31 303 PHE B CA 1
ATOM 7114 C C . PHE B 1 303 ? -12.883 1.887 -21.297 1 93.31 303 PHE B C 1
ATOM 7116 O O . PHE B 1 303 ? -11.93 1.637 -22.047 1 93.31 303 PHE B O 1
ATOM 7123 N N . ILE B 1 304 ? -13.953 1.117 -21.359 1 90.12 304 ILE B N 1
ATOM 7124 C CA . ILE B 1 304 ? -14.016 -0.161 -22.062 1 90.12 304 ILE B CA 1
ATOM 7125 C C . ILE B 1 304 ? -13.805 0.061 -23.547 1 90.12 304 ILE B C 1
ATOM 7127 O O . ILE B 1 304 ? -13.219 -0.781 -24.234 1 90.12 304 ILE B O 1
ATOM 7131 N N . ASP B 1 305 ? -14.211 1.209 -24.141 1 88.25 305 ASP B N 1
ATOM 7132 C CA . ASP B 1 305 ? -14.117 1.476 -25.578 1 88.25 305 ASP B CA 1
ATOM 7133 C C . ASP B 1 305 ? -12.664 1.653 -26 1 88.25 305 ASP B C 1
ATOM 7135 O O . ASP B 1 305 ? -12.32 1.385 -27.156 1 88.25 305 ASP B O 1
ATOM 7139 N N . LEU B 1 306 ? -11.828 2.018 -25.109 1 90.81 306 LEU B N 1
ATOM 7140 C CA . LEU B 1 306 ? -10.445 2.355 -25.438 1 90.81 306 LEU B CA 1
ATOM 7141 C C . LEU B 1 306 ? -9.602 1.095 -25.594 1 90.81 306 LEU B C 1
ATOM 7143 O O . LEU B 1 306 ? -8.602 1.093 -26.312 1 90.81 306 LEU B O 1
ATOM 7147 N N . ILE B 1 307 ? -9.93 0.077 -24.922 1 86.56 307 ILE B N 1
ATOM 7148 C CA . ILE B 1 307 ? -9.141 -1.147 -24.891 1 86.56 307 ILE B CA 1
ATOM 7149 C C . ILE B 1 307 ? -9.008 -1.695 -26.312 1 86.56 307 ILE B C 1
ATOM 7151 O O . ILE B 1 307 ? -7.906 -2.053 -26.75 1 86.56 307 ILE B O 1
ATOM 7155 N N . LYS B 1 308 ? -10.047 -1.717 -27.109 1 85.69 308 LYS B N 1
ATOM 7156 C CA . LYS B 1 308 ? -10.031 -2.287 -28.453 1 85.69 308 LYS B CA 1
ATOM 7157 C C . LYS B 1 308 ? -9.555 -1.265 -29.469 1 85.69 308 LYS B C 1
ATOM 7159 O O . LYS B 1 308 ? -8.836 -1.61 -30.406 1 85.69 308 LYS B O 1
ATOM 7164 N N . LYS B 1 309 ? -9.875 -0.036 -29.25 1 93.12 309 LYS B N 1
ATOM 7165 C CA . LYS B 1 309 ? -9.633 1.008 -30.234 1 93.12 309 LYS B CA 1
ATOM 7166 C C . LYS B 1 309 ? -8.172 1.457 -30.219 1 93.12 309 LYS B C 1
ATOM 7168 O O . LYS B 1 309 ? -7.613 1.82 -31.25 1 93.12 309 LYS B O 1
ATOM 7173 N N . TYR B 1 310 ? -7.566 1.427 -29.047 1 94.81 310 TYR B N 1
ATOM 7174 C CA . TYR B 1 310 ? -6.23 1.993 -28.906 1 94.81 310 TYR B CA 1
ATOM 7175 C C . TYR B 1 310 ? -5.32 1.055 -28.125 1 94.81 310 TYR B C 1
ATOM 7177 O O . TYR B 1 310 ? -4.762 1.437 -27.094 1 94.81 310 TYR B O 1
ATOM 7185 N N . PRO B 1 311 ? -5.02 -0.104 -28.641 1 90.56 311 PRO B N 1
ATOM 7186 C CA . PRO B 1 311 ? -4.25 -1.115 -27.906 1 90.56 311 PRO B CA 1
ATOM 7187 C C . PRO B 1 311 ? -2.812 -0.679 -27.641 1 90.56 311 PRO B C 1
ATOM 7189 O O . PRO B 1 311 ? -2.176 -1.182 -26.703 1 90.56 311 PRO B O 1
ATOM 7192 N N . LYS B 1 312 ? -2.279 0.255 -28.375 1 93.69 312 LYS B N 1
ATOM 7193 C CA . LYS B 1 312 ? -0.917 0.738 -28.156 1 93.69 312 LYS B CA 1
ATOM 7194 C C . LYS B 1 312 ? -0.87 1.756 -27.016 1 93.69 312 LYS B C 1
ATOM 7196 O O . LYS B 1 312 ? 0.203 2.057 -26.5 1 93.69 312 LYS B O 1
ATOM 7201 N N . ASN B 1 313 ? -2.045 2.326 -26.688 1 97.19 313 ASN B N 1
ATOM 7202 C CA . ASN B 1 313 ? -2.107 3.387 -25.688 1 97.19 313 ASN B CA 1
ATOM 7203 C C . ASN B 1 313 ? -2.711 2.887 -24.391 1 97.19 313 ASN B C 1
ATOM 7205 O O . ASN B 1 313 ? -2.514 3.496 -23.328 1 97.19 313 ASN B O 1
ATOM 7209 N N . TYR B 1 314 ? -3.453 1.756 -24.453 1 95.88 314 TYR B N 1
ATOM 7210 C CA . TYR B 1 314 ? -4.262 1.338 -23.312 1 95.88 314 TYR B CA 1
ATOM 7211 C C . TYR B 1 314 ? -3.99 -0.118 -22.953 1 95.88 314 TYR B C 1
ATOM 7213 O O . TYR B 1 314 ? -3.99 -0.988 -23.828 1 95.88 314 TYR B O 1
ATOM 7221 N N . ILE B 1 315 ? -3.773 -0.37 -21.656 1 94.88 315 ILE B N 1
ATOM 7222 C CA . ILE B 1 315 ? -3.555 -1.734 -21.203 1 94.88 315 ILE B CA 1
ATOM 7223 C C . ILE B 1 315 ? -4.328 -1.967 -19.906 1 94.88 315 ILE B C 1
ATOM 7225 O O . ILE B 1 315 ? -4.398 -1.081 -19.047 1 94.88 315 ILE B O 1
ATOM 7229 N N . ASP B 1 316 ? -5.098 -3.059 -19.781 1 94.56 316 ASP B N 1
ATOM 7230 C CA . ASP B 1 316 ? -5.688 -3.564 -18.547 1 94.56 316 ASP B CA 1
ATOM 7231 C C . ASP B 1 316 ? -4.816 -4.656 -17.938 1 94.56 316 ASP B C 1
ATOM 7233 O O . ASP B 1 316 ? -4.559 -5.684 -18.562 1 94.56 316 ASP B O 1
ATOM 7237 N N . VAL B 1 317 ? -4.379 -4.457 -16.641 1 95.44 317 VAL B N 1
ATOM 7238 C CA . VAL B 1 317 ? -3.391 -5.367 -16.078 1 95.44 317 VAL B CA 1
ATOM 7239 C C . VAL B 1 317 ? -4.059 -6.281 -15.055 1 95.44 317 VAL B C 1
ATOM 7241 O O . VAL B 1 317 ? -3.381 -6.879 -14.211 1 95.44 317 VAL B O 1
ATOM 7244 N N . GLY B 1 318 ? -5.43 -6.383 -15.055 1 93.25 318 GLY B N 1
ATOM 7245 C CA . GLY B 1 318 ? -6.117 -7.18 -14.055 1 93.25 318 GLY B CA 1
ATOM 7246 C C . GLY B 1 318 ? -6.008 -6.598 -12.656 1 93.25 318 GLY B C 1
ATOM 7247 O O . GLY B 1 318 ? -5.652 -5.43 -12.492 1 93.25 318 GLY B O 1
ATOM 7248 N N . ILE B 1 319 ? -6.398 -7.367 -11.625 1 94.5 319 ILE B N 1
ATOM 7249 C CA . ILE B 1 319 ? -6.395 -6.914 -10.234 1 94.5 319 ILE B CA 1
ATOM 7250 C C . ILE B 1 319 ? -4.961 -6.863 -9.711 1 94.5 319 ILE B C 1
ATOM 7252 O O . ILE B 1 319 ? -4.559 -7.707 -8.914 1 94.5 319 ILE B O 1
ATOM 7256 N N . SER B 1 320 ? -4.203 -5.941 -10.211 1 96.81 320 SER B N 1
ATOM 7257 C CA . SER B 1 320 ? -2.783 -5.801 -9.914 1 96.81 320 SER B CA 1
ATOM 7258 C C . SER B 1 320 ? -2.4 -4.336 -9.727 1 96.81 320 SER B C 1
ATOM 7260 O O . SER B 1 320 ? -1.562 -3.811 -10.469 1 96.81 320 SER B O 1
ATOM 7262 N N . GLU B 1 321 ? -2.916 -3.678 -8.703 1 97.88 321 GLU B N 1
ATOM 7263 C CA . GLU B 1 321 ? -2.744 -2.244 -8.484 1 97.88 321 GLU B CA 1
ATOM 7264 C C . GLU B 1 321 ? -1.275 -1.89 -8.281 1 97.88 321 GLU B C 1
ATOM 7266 O O . GLU B 1 321 ? -0.798 -0.877 -8.797 1 97.88 321 GLU B O 1
ATOM 7271 N N . GLU B 1 322 ? -0.463 -2.73 -7.508 1 98.38 322 GLU B N 1
ATOM 7272 C CA . GLU B 1 322 ? 0.955 -2.453 -7.301 1 98.38 322 GLU B CA 1
ATOM 7273 C C . GLU B 1 322 ? 1.726 -2.5 -8.617 1 98.38 322 GLU B C 1
ATOM 7275 O O . GLU B 1 322 ? 2.498 -1.589 -8.922 1 98.38 322 GLU B O 1
ATOM 7280 N N . HIS B 1 323 ? 1.473 -3.545 -9.406 1 98.38 323 HIS B N 1
ATOM 7281 C CA . HIS B 1 323 ? 2.094 -3.678 -10.719 1 98.38 323 HIS B CA 1
ATOM 7282 C C . HIS B 1 323 ? 1.738 -2.498 -11.617 1 98.38 323 HIS B C 1
ATOM 7284 O O . HIS B 1 323 ? 2.602 -1.963 -12.32 1 98.38 323 HIS B O 1
ATOM 7290 N N . ALA B 1 324 ? 0.498 -2.064 -11.578 1 98.62 324 ALA B N 1
ATOM 7291 C CA . ALA B 1 324 ? 0.021 -0.979 -12.43 1 98.62 324 ALA B CA 1
ATOM 7292 C C . ALA B 1 324 ? 0.816 0.301 -12.18 1 98.62 324 ALA B C 1
ATOM 7294 O O . ALA B 1 324 ? 1.264 0.952 -13.133 1 98.62 324 ALA B O 1
ATOM 7295 N N . LEU B 1 325 ? 1.025 0.676 -10.945 1 98.81 325 LEU B N 1
ATOM 7296 C CA . LEU B 1 325 ? 1.71 1.931 -10.648 1 98.81 325 LEU B CA 1
ATOM 7297 C C . LEU B 1 325 ? 3.205 1.812 -10.93 1 98.81 325 LEU B C 1
ATOM 7299 O O . LEU B 1 325 ? 3.822 2.754 -11.438 1 98.81 325 LEU B O 1
ATOM 7303 N N . SER B 1 326 ? 3.834 0.667 -10.547 1 98.75 326 SER B N 1
ATOM 7304 C CA . SER B 1 326 ? 5.242 0.476 -10.883 1 98.75 326 SER B CA 1
ATOM 7305 C C . SER B 1 326 ? 5.453 0.496 -12.398 1 98.75 326 SER B C 1
ATOM 7307 O O . SER B 1 326 ? 6.449 1.031 -12.883 1 98.75 326 SER B O 1
ATOM 7309 N N . MET B 1 327 ? 4.52 -0.152 -13.125 1 98.75 327 MET B N 1
ATOM 7310 C CA . MET B 1 327 ? 4.562 -0.114 -14.586 1 98.75 327 MET B CA 1
ATOM 7311 C C . MET B 1 327 ? 4.473 1.321 -15.094 1 98.75 327 MET B C 1
ATOM 7313 O O . MET B 1 327 ? 5.18 1.698 -16.031 1 98.75 327 MET B O 1
ATOM 7317 N N . ALA B 1 328 ? 3.592 2.115 -14.484 1 98.88 328 ALA B N 1
ATOM 7318 C CA . ALA B 1 328 ? 3.453 3.523 -14.852 1 98.88 328 ALA B CA 1
ATOM 7319 C C . ALA B 1 328 ? 4.773 4.27 -14.672 1 98.88 328 ALA B C 1
ATOM 7321 O O . ALA B 1 328 ? 5.098 5.164 -15.453 1 98.88 328 ALA B O 1
ATOM 7322 N N . SER B 1 329 ? 5.523 3.936 -13.625 1 98.75 329 SER B N 1
ATOM 7323 C CA . SER B 1 329 ? 6.828 4.562 -13.43 1 98.75 329 SER B CA 1
ATOM 7324 C C . SER B 1 329 ? 7.77 4.246 -14.586 1 98.75 329 SER B C 1
ATOM 7326 O O . SER B 1 329 ? 8.555 5.098 -15.008 1 98.75 329 SER B O 1
ATOM 7328 N N . GLY B 1 330 ? 7.73 3.002 -15.125 1 98.62 330 GLY B N 1
ATOM 7329 C CA . GLY B 1 330 ? 8.5 2.645 -16.312 1 98.62 330 GLY B CA 1
ATOM 7330 C C . GLY B 1 330 ? 8.141 3.471 -17.531 1 98.62 330 GLY B C 1
ATOM 7331 O O . GLY B 1 330 ? 9.023 3.902 -18.266 1 98.62 330 GLY B O 1
ATOM 7332 N N . VAL B 1 331 ? 6.844 3.725 -17.719 1 98.75 331 VAL B N 1
ATOM 7333 C CA . VAL B 1 331 ? 6.371 4.562 -18.812 1 98.75 331 VAL B CA 1
ATOM 7334 C C . VAL B 1 331 ? 6.926 5.977 -18.656 1 98.75 331 VAL B C 1
ATOM 7336 O O . VAL B 1 331 ? 7.422 6.566 -19.625 1 98.75 331 VAL B O 1
ATOM 7339 N N . SER B 1 332 ? 6.855 6.449 -17.453 1 98.56 332 SER B N 1
ATOM 7340 C CA . SER B 1 332 ? 7.312 7.805 -17.156 1 98.56 332 SER B CA 1
ATOM 7341 C C . SER B 1 332 ? 8.82 7.938 -17.359 1 98.56 332 SER B C 1
ATOM 7343 O O . SER B 1 332 ? 9.305 8.992 -17.766 1 98.56 332 SER B O 1
ATOM 7345 N N . LEU B 1 333 ? 9.586 6.898 -17.078 1 97.88 333 LEU B N 1
ATOM 7346 C CA . LEU B 1 333 ? 11.023 6.902 -17.281 1 97.88 333 LEU B CA 1
ATOM 7347 C C . LEU B 1 333 ? 11.359 7.195 -18.75 1 97.88 333 LEU B C 1
ATOM 7349 O O . LEU B 1 333 ? 12.406 7.766 -19.047 1 97.88 333 LEU B O 1
ATOM 7353 N N . ASN B 1 334 ? 10.469 6.828 -19.656 1 97.5 334 ASN B N 1
ATOM 7354 C CA . ASN B 1 334 ? 10.625 7.125 -21.078 1 97.5 334 ASN B CA 1
ATOM 7355 C C . ASN B 1 334 ? 10.047 8.492 -21.438 1 97.5 334 ASN B C 1
ATOM 7357 O O . ASN B 1 334 ? 9.875 8.812 -22.625 1 97.5 334 ASN B O 1
ATOM 7361 N N . GLN B 1 335 ? 9.602 9.258 -20.469 1 97.19 335 GLN B N 1
ATOM 7362 C CA . GLN B 1 335 ? 9.062 10.602 -20.625 1 97.19 335 GLN B CA 1
ATOM 7363 C C . GLN B 1 335 ? 7.754 10.578 -21.406 1 97.19 335 GLN B C 1
ATOM 7365 O O . GLN B 1 335 ? 7.496 11.461 -22.234 1 97.19 335 GLN B O 1
ATOM 7370 N N . VAL B 1 336 ? 7.004 9.539 -21.281 1 98.56 336 VAL B N 1
ATOM 7371 C CA . VAL B 1 336 ? 5.664 9.445 -21.844 1 98.56 336 VAL B CA 1
ATOM 7372 C C . VAL B 1 336 ? 4.625 9.688 -20.75 1 98.56 336 VAL B C 1
ATOM 7374 O O . VAL B 1 336 ? 4.699 9.102 -19.672 1 98.56 336 VAL B O 1
ATOM 7377 N N . PRO B 1 337 ? 3.684 10.633 -20.953 1 98.81 337 PRO B N 1
ATOM 7378 C CA . PRO B 1 337 ? 2.609 10.805 -19.969 1 98.81 337 PRO B CA 1
ATOM 7379 C C . PRO B 1 337 ? 1.767 9.547 -19.797 1 98.81 337 PRO B C 1
ATOM 7381 O O . PRO B 1 337 ? 1.551 8.797 -20.75 1 98.81 337 PRO B O 1
ATOM 7384 N N . VAL B 1 338 ? 1.312 9.312 -18.609 1 98.88 338 VAL B N 1
ATOM 7385 C CA . VAL B 1 338 ? 0.537 8.109 -18.328 1 98.88 338 VAL B CA 1
ATOM 7386 C C . VAL B 1 338 ? -0.65 8.453 -17.438 1 98.88 338 VAL B C 1
ATOM 7388 O O . VAL B 1 338 ? -0.505 9.195 -16.469 1 98.88 338 VAL B O 1
ATOM 7391 N N . PHE B 1 339 ? -1.849 8.023 -17.828 1 98.88 339 PHE B N 1
ATOM 7392 C CA . PHE B 1 339 ? -3.068 8.117 -17.047 1 98.88 339 PHE B CA 1
ATOM 7393 C C . PHE B 1 339 ? -3.418 6.766 -16.422 1 98.88 339 PHE B C 1
ATOM 7395 O O . PHE B 1 339 ? -3.25 5.723 -17.062 1 98.88 339 PHE B O 1
ATOM 7402 N N . LEU B 1 340 ? -3.852 6.75 -15.211 1 98.81 340 LEU B N 1
ATOM 7403 C CA . LEU B 1 340 ? -4.23 5.527 -14.516 1 98.81 340 LEU B CA 1
ATOM 7404 C C . LEU B 1 340 ? -5.543 5.715 -13.766 1 98.81 340 LEU B C 1
ATOM 7406 O O . LEU B 1 340 ? -5.551 6.191 -12.625 1 98.81 340 LEU B O 1
ATOM 7410 N N . PRO B 1 341 ? -6.73 5.363 -14.406 1 98.25 341 PRO B N 1
ATOM 7411 C CA . PRO B 1 341 ? -8 5.336 -13.68 1 98.25 341 PRO B CA 1
ATOM 7412 C C . PRO B 1 341 ? -8.039 4.266 -12.594 1 98.25 341 PRO B C 1
ATOM 7414 O O . PRO B 1 341 ? -7.664 3.117 -12.836 1 98.25 341 PRO B O 1
ATOM 7417 N N . ILE B 1 342 ? -8.484 4.637 -11.406 1 98.31 342 ILE B N 1
ATOM 7418 C CA . ILE B 1 342 ? -8.492 3.709 -10.281 1 98.31 342 ILE B CA 1
ATOM 7419 C C . ILE B 1 342 ? -9.5 4.172 -9.242 1 98.31 342 ILE B C 1
ATOM 7421 O O . ILE B 1 342 ? -9.688 5.375 -9.039 1 98.31 342 ILE B O 1
ATOM 7425 N N . TYR B 1 343 ? -10.227 3.209 -8.57 1 98.12 343 TYR B N 1
ATOM 7426 C CA . TYR B 1 343 ? -11.078 3.582 -7.441 1 98.12 343 TYR B CA 1
ATOM 7427 C C . TYR B 1 343 ? -10.25 4.148 -6.297 1 98.12 343 TYR B C 1
ATOM 7429 O O . TYR B 1 343 ? -9.148 3.654 -6.012 1 98.12 343 TYR B O 1
ATOM 7437 N N . SER B 1 344 ? -10.82 5.156 -5.637 1 98.31 344 SER B N 1
ATOM 7438 C CA . SER B 1 344 ? -10.172 5.785 -4.492 1 98.31 344 SER B CA 1
ATOM 7439 C C . SER B 1 344 ? -9.703 4.742 -3.482 1 98.31 344 SER B C 1
ATOM 7441 O O . SER B 1 344 ? -8.547 4.758 -3.055 1 98.31 344 SER B O 1
ATOM 7443 N N . THR B 1 345 ? -10.539 3.799 -3.143 1 97.56 345 THR B N 1
ATOM 7444 C CA . THR B 1 345 ? -10.242 2.846 -2.082 1 97.56 345 THR B CA 1
ATOM 7445 C C . THR B 1 345 ? -9.18 1.845 -2.543 1 97.56 345 THR B C 1
ATOM 7447 O O . THR B 1 345 ? -8.352 1.404 -1.747 1 97.56 345 THR B O 1
ATOM 7450 N N . PHE B 1 346 ? -9.125 1.438 -3.838 1 97.88 346 PHE B N 1
ATOM 7451 C CA . PHE B 1 346 ? -8.195 0.424 -4.32 1 97.88 346 PHE B CA 1
ATOM 7452 C C . PHE B 1 346 ? -6.805 1.016 -4.516 1 97.88 346 PHE B C 1
ATOM 7454 O O . PHE B 1 346 ? -5.816 0.284 -4.559 1 97.88 346 PHE B O 1
ATOM 7461 N N . LEU B 1 347 ? -6.73 2.365 -4.617 1 98.56 347 LEU B N 1
ATOM 7462 C CA . LEU B 1 347 ? -5.438 3.039 -4.676 1 98.56 347 LEU B CA 1
ATOM 7463 C C . LEU B 1 347 ? -4.609 2.738 -3.428 1 98.56 347 LEU B C 1
ATOM 7465 O O . LEU B 1 347 ? -3.379 2.775 -3.469 1 98.56 347 LEU B O 1
ATOM 7469 N N . GLN B 1 348 ? -5.293 2.371 -2.299 1 98.12 348 GLN B N 1
ATOM 7470 C CA . GLN B 1 348 ? -4.629 2.066 -1.035 1 98.12 348 GLN B CA 1
ATOM 7471 C C . GLN B 1 348 ? -3.568 0.985 -1.218 1 98.12 348 GLN B C 1
ATOM 7473 O O . GLN B 1 348 ? -2.559 0.972 -0.51 1 98.12 348 GLN B O 1
ATOM 7478 N N . ARG B 1 349 ? -3.723 0.161 -2.203 1 98.06 349 ARG B N 1
ATOM 7479 C CA . ARG B 1 349 ? -2.846 -0.985 -2.418 1 98.06 349 ARG B CA 1
ATOM 7480 C C . ARG B 1 349 ? -1.508 -0.55 -3.004 1 98.06 349 ARG B C 1
ATOM 7482 O O . ARG B 1 349 ? -0.54 -1.313 -2.988 1 98.06 349 ARG B O 1
ATOM 7489 N N . SER B 1 350 ? -1.404 0.666 -3.461 1 98.06 350 SER B N 1
ATOM 7490 C CA . SER B 1 350 ? -0.218 1.095 -4.195 1 98.06 350 SER B CA 1
ATOM 7491 C C . SER B 1 350 ? 0.486 2.246 -3.482 1 98.06 350 SER B C 1
ATOM 7493 O O . SER B 1 350 ? 1.11 3.092 -4.125 1 98.06 350 SER B O 1
ATOM 7495 N N . TYR B 1 351 ? 0.349 2.34 -2.176 1 98.38 351 TYR B N 1
ATOM 7496 C CA . TYR B 1 351 ? 0.947 3.418 -1.396 1 98.38 351 TYR B CA 1
ATOM 7497 C C . TYR B 1 351 ? 2.461 3.438 -1.562 1 98.38 351 TYR B C 1
ATOM 7499 O O . TYR B 1 351 ? 3.057 4.496 -1.774 1 98.38 351 TYR B O 1
ATOM 7507 N N . ASP B 1 352 ? 3.123 2.309 -1.466 1 98.38 352 ASP B N 1
ATOM 7508 C CA . ASP B 1 352 ? 4.57 2.201 -1.599 1 98.38 352 ASP B CA 1
ATOM 7509 C C . ASP B 1 352 ? 5.039 2.715 -2.957 1 98.38 352 ASP B C 1
ATOM 7511 O O . ASP B 1 352 ? 6.02 3.457 -3.043 1 98.38 352 ASP B O 1
ATOM 7515 N N . GLN B 1 353 ? 4.344 2.359 -4.023 1 98.56 353 GLN B N 1
ATOM 7516 C CA . GLN B 1 353 ? 4.73 2.709 -5.387 1 98.56 353 GLN B CA 1
ATOM 7517 C C . GLN B 1 353 ? 4.598 4.207 -5.629 1 98.56 353 GLN B C 1
ATOM 7519 O O . GLN B 1 353 ? 5.379 4.793 -6.383 1 98.56 353 GLN B O 1
ATOM 7524 N N . LEU B 1 354 ? 3.604 4.84 -4.977 1 98.56 354 LEU B N 1
ATOM 7525 C CA . LEU B 1 354 ? 3.443 6.281 -5.105 1 98.56 354 LEU B CA 1
ATOM 7526 C C . LEU B 1 354 ? 4.695 7.012 -4.629 1 98.56 354 LEU B C 1
ATOM 7528 O O . LEU B 1 354 ? 5.172 7.934 -5.297 1 98.56 354 LEU B O 1
ATOM 7532 N N . ILE B 1 355 ? 5.23 6.559 -3.523 1 98.25 355 ILE B N 1
ATOM 7533 C CA . ILE B 1 355 ? 6.359 7.25 -2.904 1 98.25 355 ILE B CA 1
ATOM 7534 C C . ILE B 1 355 ? 7.668 6.73 -3.496 1 98.25 355 ILE B C 1
ATOM 7536 O O . ILE B 1 355 ? 8.461 7.504 -4.043 1 98.25 355 ILE B O 1
ATOM 7540 N N . HIS B 1 356 ? 7.832 5.383 -3.518 1 98.19 356 HIS B N 1
ATOM 7541 C CA . HIS B 1 356 ? 9.109 4.754 -3.844 1 98.19 356 HIS B CA 1
ATOM 7542 C C . HIS B 1 356 ? 9.367 4.773 -5.348 1 98.19 356 HIS B C 1
ATOM 7544 O O . HIS B 1 356 ? 10.477 5.078 -5.789 1 98.19 356 HIS B O 1
ATOM 7550 N N . ASP B 1 357 ? 8.383 4.434 -6.145 1 98.19 357 ASP B N 1
ATOM 7551 C CA . ASP B 1 357 ? 8.625 4.203 -7.566 1 98.19 357 ASP B CA 1
ATOM 7552 C C . ASP B 1 357 ? 8.406 5.48 -8.375 1 98.19 357 ASP B C 1
ATOM 7554 O O . ASP B 1 357 ? 8.891 5.598 -9.5 1 98.19 357 ASP B O 1
ATOM 7558 N N . LEU B 1 358 ? 7.648 6.492 -7.809 1 98.5 358 LEU B N 1
ATOM 7559 C CA . LEU B 1 358 ? 7.289 7.652 -8.617 1 98.5 358 LEU B CA 1
ATOM 7560 C C . LEU B 1 358 ? 7.824 8.938 -7.984 1 98.5 358 LEU B C 1
ATOM 7562 O O . LEU B 1 358 ? 8.828 9.484 -8.445 1 98.5 358 LEU B O 1
ATOM 7566 N N . SER B 1 359 ? 7.277 9.32 -6.852 1 98.12 359 SER B N 1
ATOM 7567 C CA . SER B 1 359 ? 7.574 10.625 -6.27 1 98.12 359 SER B CA 1
ATOM 7568 C C . SER B 1 359 ? 9.055 10.758 -5.938 1 98.12 359 SER B C 1
ATOM 7570 O O . SER B 1 359 ? 9.68 11.781 -6.234 1 98.12 359 SER B O 1
ATOM 7572 N N . ARG B 1 360 ? 9.617 9.742 -5.305 1 97.31 360 ARG B N 1
ATOM 7573 C CA . ARG B 1 360 ? 11.023 9.727 -4.91 1 97.31 360 ARG B CA 1
ATOM 7574 C C . ARG B 1 360 ? 11.93 9.984 -6.105 1 97.31 360 ARG B C 1
ATOM 7576 O O . ARG B 1 360 ? 12.992 10.594 -5.961 1 97.31 360 ARG B O 1
ATOM 7583 N N . LEU B 1 361 ? 11.477 9.648 -7.32 1 97.38 361 LEU B N 1
ATOM 7584 C CA . LEU B 1 361 ? 12.289 9.688 -8.531 1 97.38 361 LEU B CA 1
ATOM 7585 C C . LEU B 1 361 ? 11.844 10.82 -9.445 1 97.38 361 LEU B C 1
ATOM 7587 O O . LEU B 1 361 ? 12.305 10.93 -10.586 1 97.38 361 LEU B O 1
ATOM 7591 N N . ASN B 1 362 ? 10.922 11.688 -8.992 1 97.12 362 ASN B N 1
ATOM 7592 C CA . ASN B 1 362 ? 10.359 12.789 -9.766 1 97.12 362 ASN B CA 1
ATOM 7593 C C . ASN B 1 362 ? 9.773 12.297 -11.086 1 97.12 362 ASN B C 1
ATOM 7595 O O . ASN B 1 362 ? 10.016 12.898 -12.141 1 97.12 362 ASN B O 1
ATOM 7599 N N . LEU B 1 363 ? 9.094 11.164 -11.039 1 98.38 363 LEU B N 1
ATOM 7600 C CA . LEU B 1 363 ? 8.414 10.617 -12.203 1 98.38 363 LEU B CA 1
ATOM 7601 C C . LEU B 1 363 ? 6.93 10.984 -12.188 1 98.38 363 LEU B C 1
ATOM 7603 O O . LEU B 1 363 ? 6.379 11.312 -11.141 1 98.38 363 LEU B O 1
ATOM 7607 N N . GLY B 1 364 ? 6.359 10.992 -13.352 1 98.44 364 GLY B N 1
ATOM 7608 C CA . GLY B 1 364 ? 5.004 11.5 -13.477 1 98.44 364 GLY B CA 1
ATOM 7609 C C . GLY B 1 364 ? 3.965 10.398 -13.609 1 98.44 364 GLY B C 1
ATOM 7610 O O . GLY B 1 364 ? 4.234 9.352 -14.195 1 98.44 364 GLY B O 1
ATOM 7611 N N . ILE B 1 365 ? 2.785 10.625 -13.055 1 98.88 365 ILE B N 1
ATOM 7612 C CA . ILE B 1 365 ? 1.571 9.844 -13.25 1 98.88 365 ILE B CA 1
ATOM 7613 C C . ILE B 1 365 ? 0.345 10.734 -13.055 1 98.88 365 ILE B C 1
ATOM 7615 O O . ILE B 1 365 ? 0.345 11.617 -12.195 1 98.88 365 ILE B O 1
ATOM 7619 N N . ASN B 1 366 ? -0.603 10.602 -13.906 1 98.88 366 ASN B N 1
ATOM 7620 C CA . ASN B 1 366 ? -1.91 11.227 -13.734 1 98.88 366 ASN B CA 1
ATOM 7621 C C . ASN B 1 366 ? -2.945 10.219 -13.234 1 98.88 366 ASN B C 1
ATOM 7623 O O . ASN B 1 366 ? -3.521 9.477 -14.031 1 98.88 366 ASN B O 1
ATOM 7627 N N . LEU B 1 367 ? -3.191 10.258 -11.953 1 98.88 367 LEU B N 1
ATOM 7628 C CA . LEU B 1 367 ? -4.195 9.383 -11.367 1 98.88 367 LEU B CA 1
ATOM 7629 C C . LEU B 1 367 ? -5.598 9.938 -11.578 1 98.88 367 LEU B C 1
ATOM 7631 O O . LEU B 1 367 ? -5.871 11.094 -11.25 1 98.88 367 LEU B O 1
ATOM 7635 N N . LEU B 1 368 ? -6.438 9.18 -12.203 1 98.88 368 LEU B N 1
ATOM 7636 C CA . LEU B 1 368 ? -7.863 9.477 -12.266 1 98.88 368 LEU B CA 1
ATOM 7637 C C . LEU B 1 368 ? -8.625 8.703 -11.188 1 98.88 368 LEU B C 1
ATOM 7639 O O . LEU B 1 368 ? -9.047 7.57 -11.422 1 98.88 368 LEU B O 1
ATOM 7643 N N . ILE B 1 369 ? -8.812 9.359 -10.055 1 98.75 369 ILE B N 1
ATOM 7644 C CA . ILE B 1 369 ? -9.352 8.688 -8.883 1 98.75 369 ILE B CA 1
ATOM 7645 C C . ILE B 1 369 ? -10.875 8.742 -8.906 1 98.75 369 ILE B C 1
ATOM 7647 O O . ILE B 1 369 ? -11.469 9.773 -8.602 1 98.75 369 ILE B O 1
ATOM 7651 N N . ASP B 1 370 ? -11.445 7.598 -9.164 1 98 370 ASP B N 1
ATOM 7652 C CA . ASP B 1 370 ? -12.891 7.41 -9.273 1 98 370 ASP B CA 1
ATOM 7653 C C . ASP B 1 370 ? -13.492 6.977 -7.941 1 98 370 ASP B C 1
ATOM 7655 O O . ASP B 1 370 ? -12.773 6.543 -7.043 1 98 370 ASP B O 1
ATOM 7659 N N . ARG B 1 371 ? -14.812 7.188 -7.73 1 97.25 371 ARG B N 1
ATOM 7660 C CA . ARG B 1 371 ? -15.562 6.758 -6.551 1 97.25 371 ARG B CA 1
ATOM 7661 C C . ARG B 1 371 ? -15.03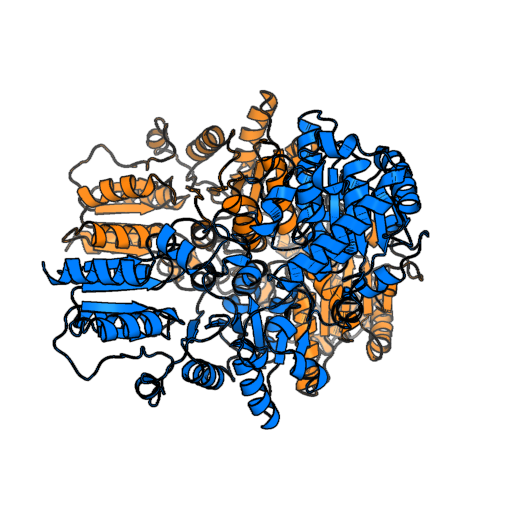1 7.438 -5.293 1 97.25 371 ARG B C 1
ATOM 7663 O O . ARG B 1 371 ? -14.852 6.789 -4.258 1 97.25 371 ARG B O 1
ATOM 7670 N N . CYS B 1 372 ? -14.711 8.703 -5.426 1 97.19 372 CYS B N 1
ATOM 7671 C CA . CYS B 1 372 ? -14.336 9.43 -4.219 1 97.19 372 CYS B CA 1
ATOM 7672 C C . CYS B 1 372 ? -15.547 9.68 -3.336 1 97.19 372 CYS B C 1
ATOM 7674 O O . CYS B 1 372 ? -16.688 9.641 -3.811 1 97.19 372 CYS B O 1
ATOM 7676 N N . GLY B 1 373 ? -15.352 9.852 -2.064 1 96.75 373 GLY B N 1
ATOM 7677 C CA . GLY B 1 373 ? -16.438 10.078 -1.119 1 96.75 373 GLY B CA 1
ATOM 7678 C C . GLY B 1 373 ? -17.125 8.797 -0.699 1 96.75 373 GLY B C 1
ATOM 7679 O O . GLY B 1 373 ? -16.531 7.723 -0.714 1 96.75 373 GLY B O 1
ATOM 7680 N N . LEU B 1 374 ? -18.375 8.906 -0.326 1 97.06 374 LEU B N 1
ATOM 7681 C CA . LEU B 1 374 ? -19.141 7.777 0.2 1 97.06 374 LEU B CA 1
ATOM 7682 C C . LEU B 1 374 ? -19.609 6.867 -0.928 1 97.06 374 LEU B C 1
ATOM 7684 O O . LEU B 1 374 ? -20.094 7.348 -1.954 1 97.06 374 LEU B O 1
ATOM 7688 N N . ASN B 1 375 ? -19.328 5.672 -0.786 1 95.75 375 ASN B N 1
ATOM 7689 C CA . ASN B 1 375 ? -19.922 4.582 -1.55 1 95.75 375 ASN B CA 1
ATOM 7690 C C . ASN B 1 375 ? -20.734 3.654 -0.656 1 95.75 375 ASN B C 1
ATOM 7692 O O . ASN B 1 375 ? -20.391 2.488 -0.472 1 95.75 375 ASN B O 1
ATOM 7696 N N . GLY B 1 376 ? -21.875 4.148 -0.241 1 93.75 376 GLY B N 1
ATOM 7697 C CA . GLY B 1 376 ? -22.609 3.609 0.89 1 93.75 376 GLY B CA 1
ATOM 7698 C C . GLY B 1 376 ? -23.172 2.223 0.631 1 93.75 376 GLY B C 1
ATOM 7699 O O . GLY B 1 376 ? -23.203 1.379 1.529 1 93.75 376 GLY B O 1
ATOM 7700 N N . THR B 1 377 ? -23.609 1.918 -0.551 1 90.38 377 THR B N 1
ATOM 7701 C CA . THR B 1 377 ? -24.25 0.634 -0.832 1 90.38 377 THR B CA 1
ATOM 7702 C C . THR B 1 377 ? -23.219 -0.498 -0.767 1 90.38 377 THR B C 1
ATOM 7704 O O . THR B 1 377 ? -23.578 -1.645 -0.483 1 90.38 377 THR B O 1
ATOM 7707 N N . GLU B 1 378 ? -21.984 -0.146 -0.986 1 90.38 378 GLU B N 1
ATOM 7708 C CA . GLU B 1 378 ? -20.922 -1.155 -0.956 1 90.38 378 GLU B CA 1
ATOM 7709 C C . GLU B 1 378 ? -20.391 -1.359 0.461 1 90.38 378 GLU B C 1
ATOM 7711 O O . GLU B 1 378 ? -19.922 -2.443 0.8 1 90.38 378 GLU B O 1
ATOM 7716 N N . GLY B 1 379 ? -20.453 -0.263 1.253 1 92.38 379 GLY B N 1
ATOM 7717 C CA . GLY B 1 379 ? -20.125 -0.422 2.662 1 92.38 379 GLY B CA 1
ATOM 7718 C C . GLY B 1 379 ? -18.766 0.118 3.027 1 92.38 379 GLY B C 1
ATOM 7719 O O . GLY B 1 379 ? -18.156 0.863 2.252 1 92.38 379 GLY B O 1
ATOM 7720 N N . SER B 1 380 ? -18.297 -0.243 4.219 1 95.12 380 SER B N 1
ATOM 7721 C CA . SER B 1 380 ? -17.156 0.382 4.891 1 95.12 380 SER B CA 1
ATOM 7722 C C . SER B 1 380 ? -15.852 0.109 4.145 1 95.12 380 SER B C 1
ATOM 7724 O O . SER B 1 380 ? -14.898 0.881 4.25 1 95.12 380 SER B O 1
ATOM 7726 N N . SER B 1 381 ? -15.82 -0.946 3.34 1 96.44 381 SER B N 1
ATOM 7727 C CA . SER B 1 381 ? -14.594 -1.319 2.641 1 96.44 381 SER B CA 1
ATOM 7728 C C . SER B 1 381 ? -14.406 -0.49 1.374 1 96.44 381 SER B C 1
ATOM 7730 O O . SER B 1 381 ? -13.32 -0.485 0.785 1 96.44 381 SER B O 1
ATOM 7732 N N . HIS B 1 382 ? -15.391 0.27 0.912 1 97.06 382 HIS B N 1
ATOM 7733 C CA . HIS B 1 382 ? -15.336 0.82 -0.438 1 97.06 382 HIS B CA 1
ATOM 7734 C C . HIS B 1 382 ? -15.43 2.342 -0.417 1 97.06 382 HIS B C 1
ATOM 7736 O O . HIS B 1 382 ? -15.391 2.984 -1.468 1 97.06 382 HIS B O 1
ATOM 7742 N N . HIS B 1 383 ? -15.578 2.951 0.777 1 97.88 383 HIS B N 1
ATOM 7743 C CA . HIS B 1 383 ? -15.617 4.41 0.809 1 97.88 383 HIS B CA 1
ATOM 7744 C C . HIS B 1 383 ? -14.312 5.008 0.302 1 97.88 383 HIS B C 1
ATOM 7746 O O . HIS B 1 383 ? -13.234 4.5 0.615 1 97.88 383 HIS B O 1
ATOM 7752 N N . GLY B 1 384 ? -14.438 5.977 -0.572 1 97.94 384 GLY B N 1
ATOM 7753 C CA . GLY B 1 384 ? -13.281 6.711 -1.068 1 97.94 384 GLY B CA 1
ATOM 7754 C C . GLY B 1 384 ? -12.938 7.922 -0.226 1 97.94 384 GLY B C 1
ATOM 7755 O O . GLY B 1 384 ? -12.891 9.047 -0.733 1 97.94 384 GLY B O 1
ATOM 7756 N N . ILE B 1 385 ? -12.602 7.785 1.055 1 98.19 385 ILE B N 1
ATOM 7757 C CA . ILE B 1 385 ? -12.469 8.906 1.979 1 98.19 385 ILE B CA 1
ATOM 7758 C C . ILE B 1 385 ? -11.039 8.977 2.504 1 98.19 385 ILE B C 1
ATOM 7760 O O . ILE B 1 385 ? -10.727 9.812 3.355 1 98.19 385 ILE B O 1
ATOM 7764 N N . PHE B 1 386 ? -10.086 8.125 1.936 1 97.94 386 PHE B N 1
ATOM 7765 C CA . PHE B 1 386 ? -8.75 8.07 2.506 1 97.94 386 PHE B CA 1
ATOM 7766 C C . PHE B 1 386 ? -7.715 8.578 1.51 1 97.94 386 PHE B C 1
ATOM 7768 O O . PHE B 1 386 ? -6.555 8.797 1.869 1 97.94 386 PHE B O 1
ATOM 7775 N N . ASP B 1 387 ? -8.07 8.859 0.25 1 98.12 387 ASP B N 1
ATOM 7776 C CA . ASP B 1 387 ? -7.113 9.125 -0.815 1 98.12 387 ASP B CA 1
ATOM 7777 C C . ASP B 1 387 ? -6.43 10.477 -0.612 1 98.12 387 ASP B C 1
ATOM 7779 O O . ASP B 1 387 ? -5.242 10.625 -0.904 1 98.12 387 ASP B O 1
ATOM 7783 N N . VAL B 1 388 ? -7.105 11.477 -0.077 1 97.94 388 VAL B N 1
ATOM 7784 C CA . VAL B 1 388 ? -6.5 12.789 0.121 1 97.94 388 VAL B CA 1
ATOM 7785 C C . VAL B 1 388 ? -5.379 12.695 1.156 1 97.94 388 VAL B C 1
ATOM 7787 O O . VAL B 1 388 ? -4.254 13.125 0.902 1 97.94 388 VAL B O 1
ATOM 7790 N N . GLY B 1 389 ? -5.695 12.109 2.352 1 96.19 389 GLY B N 1
ATOM 7791 C CA . GLY B 1 389 ? -4.672 11.93 3.367 1 96.19 389 GLY B CA 1
ATOM 7792 C C . GLY B 1 389 ? -3.504 11.086 2.893 1 96.19 389 GLY B C 1
ATOM 7793 O O . GLY B 1 389 ? -2.352 11.359 3.238 1 96.19 389 GLY B O 1
ATOM 7794 N N . MET B 1 390 ? -3.797 10.078 2.078 1 97.19 390 MET B N 1
ATOM 7795 C CA . MET B 1 390 ? -2.795 9.172 1.52 1 97.19 390 MET B CA 1
ATOM 7796 C C . MET B 1 390 ? -1.829 9.93 0.611 1 97.19 390 MET B C 1
ATOM 7798 O O . MET B 1 390 ? -0.612 9.836 0.777 1 97.19 390 MET B O 1
ATOM 7802 N N . ILE B 1 391 ? -2.336 10.719 -0.326 1 97.44 391 ILE B N 1
ATOM 7803 C CA . ILE B 1 391 ? -1.53 11.359 -1.358 1 97.44 391 ILE B CA 1
ATOM 7804 C C . ILE B 1 391 ? -0.796 12.562 -0.767 1 97.44 391 ILE B C 1
ATOM 7806 O O . ILE B 1 391 ? 0.315 12.891 -1.19 1 97.44 391 ILE B O 1
ATOM 7810 N N . LYS B 1 392 ? -1.329 13.156 0.239 1 95.19 392 LYS B N 1
ATOM 7811 C CA . LYS B 1 392 ? -0.66 14.273 0.9 1 95.19 392 LYS B CA 1
ATOM 7812 C C . LYS B 1 392 ? 0.667 13.836 1.512 1 95.19 392 LYS B C 1
ATOM 7814 O O . LYS B 1 392 ? 1.58 14.648 1.675 1 95.19 392 LYS B O 1
ATOM 7819 N N . ASN B 1 393 ? 0.782 12.578 1.826 1 95.12 393 ASN B N 1
ATOM 7820 C CA . ASN B 1 393 ? 2.021 12.016 2.355 1 95.12 393 ASN B CA 1
ATOM 7821 C C . ASN B 1 393 ? 3.021 11.719 1.243 1 95.12 393 ASN B C 1
ATOM 7823 O O . ASN B 1 393 ? 4.152 11.305 1.513 1 95.12 393 ASN B O 1
ATOM 7827 N N . THR B 1 394 ? 2.668 11.93 -0.011 1 96.88 394 THR B N 1
ATOM 7828 C CA . THR B 1 394 ? 3.531 11.727 -1.17 1 96.88 394 THR B CA 1
ATOM 7829 C C . THR B 1 394 ? 4.238 13.023 -1.55 1 96.88 394 THR B C 1
ATOM 7831 O O . THR B 1 394 ? 3.594 13.992 -1.944 1 96.88 394 THR B O 1
ATOM 7834 N N . PRO B 1 395 ? 5.566 13.078 -1.458 1 96.12 395 PRO B N 1
ATOM 7835 C CA . PRO B 1 395 ? 6.309 14.32 -1.699 1 96.12 395 PRO B CA 1
ATOM 7836 C C . PRO B 1 395 ? 6.051 14.898 -3.088 1 96.12 395 PRO B C 1
ATOM 7838 O O . PRO B 1 395 ? 6.047 14.164 -4.078 1 96.12 395 PRO B O 1
ATOM 7841 N N . HIS B 1 396 ? 5.73 16.219 -3.154 1 93.06 396 HIS B N 1
ATOM 7842 C CA . HIS B 1 396 ? 5.609 17.016 -4.367 1 93.06 396 HIS B CA 1
ATOM 7843 C C . HIS B 1 396 ? 4.406 16.578 -5.199 1 93.06 396 HIS B C 1
ATOM 7845 O O . HIS B 1 396 ? 4.348 16.844 -6.402 1 93.06 396 HIS B O 1
ATOM 7851 N N . ALA B 1 397 ? 3.492 15.883 -4.633 1 97.38 397 ALA B N 1
ATOM 7852 C CA . ALA B 1 397 ? 2.27 15.477 -5.324 1 97.38 397 ALA B CA 1
ATOM 7853 C C . ALA B 1 397 ? 1.267 16.625 -5.379 1 97.38 397 ALA B C 1
ATOM 7855 O O . ALA B 1 397 ? 1.39 17.594 -4.641 1 97.38 397 ALA B O 1
ATOM 7856 N N . LYS B 1 398 ? 0.314 16.562 -6.301 1 97.94 398 LYS B N 1
ATOM 7857 C CA . LYS B 1 398 ? -0.819 17.469 -6.41 1 97.94 398 LYS B CA 1
ATOM 7858 C C . LYS B 1 398 ? -2.143 16.719 -6.371 1 97.94 398 LYS B C 1
ATOM 7860 O O . LYS B 1 398 ? -2.227 15.578 -6.848 1 97.94 398 LYS B O 1
ATOM 7865 N N . ILE B 1 399 ? -3.127 17.297 -5.801 1 98.62 399 ILE B N 1
ATOM 7866 C CA . ILE B 1 399 ? -4.48 16.766 -5.781 1 98.62 399 ILE B CA 1
ATOM 7867 C C . ILE B 1 399 ? -5.461 17.797 -6.316 1 98.62 399 ILE B C 1
ATOM 7869 O O . ILE B 1 399 ? -5.547 18.906 -5.785 1 98.62 399 ILE B O 1
ATOM 7873 N N . TYR B 1 400 ? -6.133 17.453 -7.324 1 98.5 400 TYR B N 1
ATOM 7874 C CA . TYR B 1 400 ? -7.25 18.234 -7.836 1 98.5 400 TYR B CA 1
ATOM 7875 C C . TYR B 1 400 ? -8.57 17.516 -7.629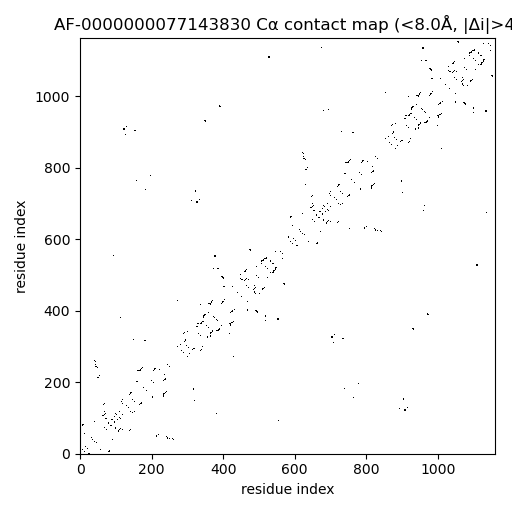 1 98.5 400 TYR B C 1
ATOM 7877 O O . TYR B 1 400 ? -8.609 16.281 -7.605 1 98.5 400 TYR B O 1
ATOM 7885 N N . ALA B 1 401 ? -9.609 18.234 -7.426 1 98.38 401 ALA B N 1
ATOM 7886 C CA . ALA B 1 401 ? -10.961 17.688 -7.324 1 98.38 401 ALA B CA 1
ATOM 7887 C C . ALA B 1 401 ? -11.867 18.25 -8.414 1 98.38 401 ALA B C 1
ATOM 7889 O O . ALA B 1 401 ? -12.023 19.469 -8.523 1 98.38 401 ALA B O 1
ATOM 7890 N N . ALA B 1 402 ? -12.422 17.438 -9.203 1 97.75 402 ALA B N 1
ATOM 7891 C CA . ALA B 1 402 ? -13.367 17.875 -10.227 1 97.75 402 ALA B CA 1
ATOM 7892 C C . ALA B 1 402 ? -14.789 17.906 -9.688 1 97.75 402 ALA B C 1
ATOM 7894 O O . ALA B 1 402 ? -15.328 16.875 -9.273 1 97.75 402 ALA B O 1
ATOM 7895 N N . SER B 1 403 ? -15.398 19.016 -9.773 1 96.75 403 SER B N 1
ATOM 7896 C CA . SER B 1 403 ? -16.75 19.172 -9.258 1 96.75 403 SER B CA 1
ATOM 7897 C C . SER B 1 403 ? -17.797 18.953 -10.344 1 96.75 403 SER B C 1
ATOM 7899 O O . SER B 1 403 ? -18.969 18.75 -10.047 1 96.75 403 SER B O 1
ATOM 7901 N N . ASN B 1 404 ? -17.391 19 -11.609 1 96.06 404 ASN B N 1
ATOM 7902 C CA . ASN B 1 404 ? -18.266 18.828 -12.766 1 96.06 404 ASN B CA 1
ATOM 7903 C C . ASN B 1 404 ? -17.469 18.516 -14.031 1 96.06 404 ASN B C 1
ATOM 7905 O O . ASN B 1 404 ? -16.234 18.5 -14 1 96.06 404 ASN B O 1
ATOM 7909 N N . GLN B 1 405 ? -18.172 18.281 -15.117 1 95.62 405 GLN B N 1
ATOM 7910 C CA . GLN B 1 405 ? -17.547 17.812 -16.344 1 95.62 405 GLN B CA 1
ATOM 7911 C C . GLN B 1 405 ? -16.656 18.891 -16.953 1 95.62 405 GLN B C 1
ATOM 7913 O O . GLN B 1 405 ? -15.633 18.594 -17.562 1 95.62 405 GLN B O 1
ATOM 7918 N N . ILE B 1 406 ? -16.984 20.203 -16.75 1 95.75 406 ILE B N 1
ATOM 7919 C CA . ILE B 1 406 ? -16.188 21.297 -17.281 1 95.75 406 ILE B CA 1
ATOM 7920 C C . ILE B 1 406 ? -14.82 21.312 -16.609 1 95.75 406 ILE B C 1
ATOM 7922 O O . ILE B 1 406 ? -13.789 21.375 -17.281 1 95.75 406 ILE B O 1
ATOM 7926 N N . VAL B 1 407 ? -14.828 21.203 -15.32 1 96.69 407 VAL B N 1
ATOM 7927 C CA . VAL B 1 407 ? -13.594 21.219 -14.531 1 96.69 407 VAL B CA 1
ATOM 7928 C C . VAL B 1 407 ? -12.758 19.984 -14.867 1 96.69 407 VAL B C 1
ATOM 7930 O O . VAL B 1 407 ? -11.539 20.094 -15.062 1 96.69 407 VAL B O 1
ATOM 7933 N N . LEU B 1 408 ? -13.375 18.797 -14.969 1 97.56 408 LEU B N 1
ATOM 7934 C CA . LEU B 1 408 ? -12.656 17.562 -15.258 1 97.56 408 LEU B CA 1
ATOM 7935 C C . LEU B 1 408 ? -11.914 17.656 -16.594 1 97.56 408 LEU B C 1
ATOM 7937 O O . LEU B 1 408 ? -10.734 17.328 -16.672 1 97.56 408 LEU B O 1
ATOM 7941 N N . LYS B 1 409 ? -12.625 18.094 -17.625 1 96.88 409 LYS B N 1
ATOM 7942 C CA . LYS B 1 409 ? -12.031 18.203 -18.953 1 96.88 409 LYS B CA 1
ATOM 7943 C C . LYS B 1 409 ? -10.859 19.172 -18.953 1 96.88 409 LYS B C 1
ATOM 7945 O O . LYS B 1 409 ? -9.82 18.906 -19.562 1 96.88 409 LYS B O 1
ATOM 7950 N N . ARG B 1 410 ? -11.031 20.297 -18.281 1 96.94 410 ARG B N 1
ATOM 7951 C CA . ARG B 1 410 ? -9.969 21.281 -18.203 1 96.94 410 ARG B CA 1
ATOM 7952 C C . ARG B 1 410 ? -8.75 20.734 -17.469 1 96.94 410 ARG B C 1
ATOM 7954 O O . ARG B 1 410 ? -7.609 20.969 -17.875 1 96.94 410 ARG B O 1
ATOM 7961 N N . LEU B 1 411 ? -8.961 20.047 -16.359 1 97.81 411 LEU B N 1
ATOM 7962 C CA . LEU B 1 411 ? -7.871 19.422 -15.617 1 97.81 411 LEU B CA 1
ATOM 7963 C C . LEU B 1 411 ? -7.113 18.438 -16.5 1 97.81 411 LEU B C 1
ATOM 7965 O O . LEU B 1 411 ? -5.879 18.438 -16.5 1 97.81 411 LEU B O 1
ATOM 7969 N N . LEU B 1 412 ? -7.82 17.594 -17.234 1 98.25 412 LEU B N 1
ATOM 7970 C CA . LEU B 1 412 ? -7.195 16.609 -18.109 1 98.25 412 LEU B CA 1
ATOM 7971 C C . LEU B 1 412 ? -6.309 17.297 -19.156 1 98.25 412 LEU B C 1
ATOM 7973 O O . LEU B 1 412 ? -5.191 16.844 -19.422 1 98.25 412 LEU B O 1
ATOM 7977 N N . ASP B 1 413 ? -6.844 18.391 -19.719 1 97.12 413 ASP B N 1
ATOM 7978 C CA . ASP B 1 413 ? -6.082 19.141 -20.703 1 97.12 413 ASP B CA 1
ATOM 7979 C C . ASP B 1 413 ? -4.789 19.688 -20.109 1 97.12 413 ASP B C 1
ATOM 7981 O O . ASP B 1 413 ? -3.746 19.688 -20.781 1 97.12 413 ASP B O 1
ATOM 7985 N N . GLN B 1 414 ? -4.844 20.062 -18.922 1 95.88 414 GLN B N 1
ATOM 7986 C CA . GLN B 1 414 ? -3.715 20.75 -18.297 1 95.88 414 GLN B CA 1
ATOM 7987 C C . GLN B 1 414 ? -2.635 19.766 -17.875 1 95.88 414 GLN B C 1
ATOM 7989 O O . GLN B 1 414 ? -1.451 20.109 -17.828 1 95.88 414 GLN B O 1
ATOM 7994 N N . VAL B 1 415 ? -2.99 18.547 -17.562 1 97.5 415 VAL B N 1
ATOM 7995 C CA . VAL B 1 415 ? -2.01 17.625 -17.016 1 97.5 415 VAL B CA 1
ATOM 7996 C C . VAL B 1 415 ? -1.554 16.641 -18.094 1 97.5 415 VAL B C 1
ATOM 7998 O O . VAL B 1 415 ? -0.732 15.766 -17.828 1 97.5 415 VAL B O 1
ATOM 8001 N N . ILE B 1 416 ? -1.953 16.75 -19.297 1 97.94 416 ILE B N 1
ATOM 8002 C CA . ILE B 1 416 ? -1.865 15.734 -20.344 1 97.94 416 ILE B CA 1
ATOM 8003 C C . ILE B 1 416 ? -0.402 15.484 -20.703 1 97.94 416 ILE B C 1
ATOM 8005 O O . ILE B 1 416 ? -0.06 14.438 -21.25 1 97.94 416 ILE B O 1
ATOM 8009 N N . ASN B 1 417 ? 0.512 16.422 -20.375 1 98.12 417 ASN B N 1
ATOM 8010 C CA . ASN B 1 417 ? 1.924 16.281 -20.719 1 98.12 417 ASN B CA 1
ATOM 8011 C C . ASN B 1 417 ? 2.768 15.961 -19.484 1 98.12 417 ASN B C 1
ATOM 8013 O O . ASN B 1 417 ? 3.996 15.93 -19.562 1 98.12 417 ASN B O 1
ATOM 8017 N N . ASN B 1 418 ? 2.129 15.719 -18.344 1 98.38 418 ASN B N 1
ATOM 8018 C CA . ASN B 1 418 ? 2.834 15.5 -17.094 1 98.38 418 ASN B CA 1
ATOM 8019 C C . ASN B 1 418 ? 3.652 14.211 -17.125 1 98.38 418 ASN B C 1
ATOM 8021 O O . ASN B 1 418 ? 3.111 13.133 -17.375 1 98.38 418 ASN B O 1
ATOM 8025 N N . THR B 1 419 ? 4.992 14.32 -16.875 1 98.44 419 THR B N 1
ATOM 8026 C CA . THR B 1 419 ? 5.863 13.148 -16.781 1 98.44 419 THR B CA 1
ATOM 8027 C C . THR B 1 419 ? 6.766 13.25 -15.555 1 98.44 419 THR B C 1
ATOM 8029 O O . THR B 1 419 ? 7.738 12.508 -15.43 1 98.44 419 THR B O 1
ATOM 8032 N N . THR B 1 420 ? 6.496 14.227 -14.586 1 97.81 420 THR B N 1
ATOM 8033 C CA . THR B 1 420 ? 7.512 14.484 -13.57 1 97.81 420 THR B CA 1
ATOM 8034 C C . THR B 1 420 ? 6.887 14.531 -12.18 1 97.81 420 THR B C 1
ATOM 8036 O O . THR B 1 420 ? 7.598 14.648 -11.18 1 97.81 420 THR B O 1
ATOM 8039 N N . GLN B 1 421 ? 5.559 14.43 -12.117 1 98 421 GLN B N 1
ATOM 8040 C CA . GLN B 1 421 ? 4.91 14.609 -10.828 1 98 421 GLN B CA 1
ATOM 8041 C C . GLN B 1 421 ? 3.748 13.633 -10.656 1 98 421 GLN B C 1
ATOM 8043 O O . GLN B 1 421 ? 3.121 13.227 -11.633 1 98 421 GLN B O 1
ATOM 8048 N N . VAL B 1 422 ? 3.539 13.25 -9.422 1 98.69 422 VAL B N 1
ATOM 8049 C CA . VAL B 1 422 ? 2.316 12.531 -9.086 1 98.69 422 VAL B CA 1
ATOM 8050 C C . VAL B 1 422 ? 1.149 13.508 -8.977 1 98.69 422 VAL B C 1
ATOM 8052 O O . VAL B 1 422 ? 1.114 14.344 -8.07 1 98.69 422 VAL B O 1
ATOM 8055 N N . ILE B 1 423 ? 0.206 13.43 -9.93 1 98.75 423 ILE B N 1
ATOM 8056 C CA . ILE B 1 423 ? -0.964 14.297 -9.938 1 98.75 423 ILE B CA 1
ATOM 8057 C C . ILE B 1 423 ? -2.234 13.461 -9.828 1 98.75 423 ILE B C 1
ATOM 8059 O O . ILE B 1 423 ? -2.42 12.508 -10.594 1 98.75 423 ILE B O 1
ATOM 8063 N N . ALA B 1 424 ? -3.059 13.773 -8.867 1 98.81 424 ALA B N 1
ATOM 8064 C CA . ALA B 1 424 ? -4.34 13.086 -8.695 1 98.81 424 ALA B CA 1
ATOM 8065 C C . ALA B 1 424 ? -5.504 14.008 -9.062 1 98.81 424 ALA B C 1
ATOM 8067 O O . ALA B 1 424 ? -5.551 15.164 -8.633 1 98.81 424 ALA B O 1
ATOM 8068 N N . ILE B 1 425 ? -6.367 13.531 -9.891 1 98.81 425 ILE B N 1
ATOM 8069 C CA . ILE B 1 425 ? -7.664 14.141 -10.156 1 98.81 425 ILE B CA 1
ATOM 8070 C C . ILE B 1 425 ? -8.781 13.258 -9.602 1 98.81 425 ILE B C 1
ATOM 8072 O O . ILE B 1 425 ? -9.008 12.148 -10.102 1 98.81 425 ILE B O 1
ATOM 8076 N N . ARG B 1 426 ? -9.422 13.688 -8.594 1 98.69 426 ARG B N 1
ATOM 8077 C CA . ARG B 1 426 ? -10.445 12.867 -7.957 1 98.69 426 ARG B CA 1
ATOM 8078 C C . ARG B 1 426 ? -11.844 13.367 -8.305 1 98.69 426 ARG B C 1
ATOM 8080 O O . ARG B 1 426 ? -12.062 14.57 -8.438 1 98.69 426 ARG B O 1
ATOM 8087 N N . TYR B 1 427 ? -12.797 12.523 -8.484 1 98.5 427 TYR B N 1
ATOM 8088 C CA . TYR B 1 427 ? -14.172 12.859 -8.82 1 98.5 427 TYR B CA 1
ATOM 8089 C C . TYR B 1 427 ? -15.133 11.773 -8.344 1 98.5 427 TYR B C 1
ATOM 8091 O O . TYR B 1 427 ? -14.727 10.625 -8.148 1 98.5 427 TYR B O 1
ATOM 8099 N N . ASN B 1 428 ? -16.406 12.148 -8.094 1 97.44 428 ASN B N 1
ATOM 8100 C CA . ASN B 1 428 ? -17.469 11.203 -7.742 1 97.44 428 ASN B CA 1
ATOM 8101 C C . ASN B 1 428 ? -17.859 10.336 -8.938 1 97.44 428 ASN B C 1
ATOM 8103 O O . ASN B 1 428 ? -17.531 10.664 -10.078 1 97.44 428 ASN B O 1
ATOM 8107 N N . ARG B 1 429 ? -18.547 9.234 -8.664 1 95.62 429 ARG B N 1
ATOM 8108 C CA . ARG B 1 429 ? -19 8.32 -9.711 1 95.62 429 ARG B CA 1
ATOM 8109 C C . ARG B 1 429 ? -19.828 9.062 -10.766 1 95.62 429 ARG B C 1
ATOM 8111 O O . ARG B 1 429 ? -19.688 8.805 -11.961 1 95.62 429 ARG B O 1
ATOM 8118 N N . TYR B 1 430 ? -20.719 9.938 -10.266 1 95.5 430 TYR B N 1
ATOM 8119 C CA . TYR B 1 430 ? -21.547 10.797 -11.109 1 95.5 430 TYR B CA 1
ATOM 8120 C C . TYR B 1 430 ? -21.453 12.25 -10.664 1 95.5 430 TYR B C 1
ATOM 8122 O O . TYR B 1 430 ? -21.391 12.539 -9.461 1 95.5 430 TYR B O 1
ATOM 8130 N N . PHE B 1 431 ? -21.422 13.117 -11.617 1 96.19 431 PHE B N 1
ATOM 8131 C CA . PHE B 1 431 ? -21.516 14.531 -11.305 1 96.19 431 PHE B CA 1
ATOM 8132 C C . PHE B 1 431 ? -22.969 14.93 -11.047 1 96.19 431 PHE B C 1
ATOM 8134 O O . PHE B 1 431 ? -23.891 14.344 -11.625 1 96.19 431 PHE B O 1
ATOM 8141 N N . VAL B 1 432 ? -23.109 15.883 -10.172 1 94.5 432 VAL B N 1
ATOM 8142 C CA . VAL B 1 432 ? -24.422 16.516 -10.039 1 94.5 432 VAL B CA 1
ATOM 8143 C C . VAL B 1 432 ? -24.641 17.5 -11.18 1 94.5 432 VAL B C 1
ATOM 8145 O O . VAL B 1 432 ? -23.688 18.047 -11.734 1 94.5 432 VAL B O 1
ATOM 8148 N N . GLU B 1 433 ? -25.906 17.719 -11.5 1 92.5 433 GLU B N 1
ATOM 8149 C CA . GLU B 1 433 ? -26.234 18.656 -12.57 1 92.5 433 GLU B CA 1
ATOM 8150 C C . GLU B 1 433 ? -25.875 20.094 -12.188 1 92.5 433 GLU B C 1
ATOM 8152 O O . GLU B 1 433 ? -26.172 20.531 -11.078 1 92.5 433 GLU B O 1
ATOM 8157 N N . LEU B 1 434 ? -25.203 20.781 -13.078 1 91.69 434 LEU B N 1
ATOM 8158 C CA . LEU B 1 434 ? -24.781 22.156 -12.797 1 91.69 434 LEU B CA 1
ATOM 8159 C C . LEU B 1 434 ? -25.938 23.125 -12.969 1 91.69 434 LEU B C 1
ATOM 8161 O O . LEU B 1 434 ? -26.031 24.109 -12.234 1 91.69 434 LEU B O 1
ATOM 8165 N N . ASN B 1 435 ? -26.797 22.828 -13.914 1 89.69 435 ASN B N 1
ATOM 8166 C CA . ASN B 1 435 ? -27.938 23.703 -14.219 1 89.69 435 ASN B CA 1
ATOM 8167 C C . ASN B 1 435 ? -27.5 25.156 -14.328 1 89.69 435 ASN B C 1
ATOM 8169 O O . ASN B 1 435 ? -26.578 25.484 -15.086 1 89.69 435 ASN B O 1
ATOM 8173 N N . GLN B 1 436 ? -27.938 26.141 -13.484 1 88.06 436 GLN B N 1
ATOM 8174 C CA . GLN B 1 436 ? -27.719 27.578 -13.516 1 88.06 436 GLN B CA 1
ATOM 8175 C C . GLN B 1 436 ? -26.312 27.938 -13.023 1 88.06 436 GLN B C 1
ATOM 8177 O O . GLN B 1 436 ? -25.859 29.062 -13.195 1 88.06 436 GLN B O 1
ATOM 8182 N N . TYR B 1 437 ? -25.547 27 -12.633 1 92.06 437 TYR B N 1
ATOM 8183 C CA . TYR B 1 437 ? -24.25 27.312 -12.031 1 92.06 437 TYR B CA 1
ATOM 8184 C C . TYR B 1 437 ? -23.125 27.141 -13.047 1 92.06 437 TYR B C 1
ATOM 8186 O O . TYR B 1 437 ? -21.953 27.391 -12.742 1 92.06 437 TYR B O 1
ATOM 8194 N N . GLU B 1 438 ? -23.375 26.75 -14.258 1 92.94 438 GLU B N 1
ATOM 8195 C CA . GLU B 1 438 ? -22.391 26.516 -15.305 1 92.94 438 GLU B CA 1
ATOM 8196 C C . GLU B 1 438 ? -21.578 27.781 -15.609 1 92.94 438 GLU B C 1
ATOM 8198 O O . GLU B 1 438 ? -20.391 27.703 -15.938 1 92.94 438 GLU B O 1
ATOM 8203 N N . SER B 1 439 ? -22.219 28.875 -15.492 1 91.44 439 SER B N 1
ATOM 8204 C CA . SER B 1 439 ? -21.609 30.156 -15.859 1 91.44 439 SER B CA 1
ATOM 8205 C C . SER B 1 439 ? -20.422 30.469 -14.969 1 91.44 439 SER B C 1
ATOM 8207 O O . SER B 1 439 ? -19.484 31.156 -15.398 1 91.44 439 SER B O 1
ATOM 8209 N N . TYR B 1 440 ? -20.375 29.953 -13.773 1 92.06 440 TYR B N 1
ATOM 8210 C CA . TYR B 1 440 ? -19.281 30.234 -12.844 1 92.06 440 TYR B CA 1
ATOM 8211 C C . TYR B 1 440 ? -18 29.547 -13.289 1 92.06 440 TYR B C 1
ATOM 8213 O O . TYR B 1 440 ? -16.906 29.922 -12.852 1 92.06 440 TYR B O 1
ATOM 8221 N N . TYR B 1 441 ? -18.062 28.547 -14.195 1 92.81 441 TYR B N 1
ATOM 8222 C CA . TYR B 1 441 ? -16.906 27.75 -14.586 1 92.81 441 TYR B CA 1
ATOM 8223 C C . TYR B 1 441 ? -16.469 28.078 -16.016 1 92.81 441 TYR B C 1
ATOM 8225 O O . TYR B 1 441 ? -15.508 27.5 -16.516 1 92.81 441 TYR B O 1
ATOM 8233 N N . GLN B 1 442 ? -17.109 28.969 -16.672 1 83.88 442 GLN B N 1
ATOM 8234 C CA . GLN B 1 442 ? -16.828 29.297 -18.062 1 83.88 442 GLN B CA 1
ATOM 8235 C C . GLN B 1 442 ? -15.43 29.922 -18.219 1 83.88 442 GLN B C 1
ATOM 8237 O O . GLN B 1 442 ? -14.734 29.656 -19.188 1 83.88 442 GLN B O 1
ATOM 8242 N N . ASP B 1 443 ? -15 30.672 -17.203 1 78.88 443 ASP B N 1
ATOM 8243 C CA . ASP B 1 443 ? -13.703 31.344 -17.297 1 78.88 443 ASP B CA 1
ATOM 8244 C C . ASP B 1 443 ? -12.656 30.641 -16.438 1 78.88 443 ASP B C 1
ATOM 8246 O O . ASP B 1 443 ? -11.656 31.234 -16.047 1 78.88 443 ASP B O 1
ATOM 8250 N N . PHE B 1 444 ? -12.984 29.5 -16.141 1 81.81 444 PHE B N 1
ATOM 8251 C CA . PHE B 1 444 ? -12.031 28.75 -15.336 1 81.81 444 PHE B CA 1
ATOM 8252 C C . PHE B 1 444 ? -10.836 28.312 -16.188 1 81.81 444 PHE B C 1
ATOM 8254 O O . PHE B 1 444 ? -10.898 27.328 -16.906 1 81.81 444 PHE B O 1
ATOM 8261 N N . ASP B 1 445 ? -9.711 29.062 -16.172 1 77.69 445 ASP B N 1
ATOM 8262 C CA . ASP B 1 445 ? -8.57 28.781 -17.031 1 77.69 445 ASP B CA 1
ATOM 8263 C C . ASP B 1 445 ? -7.363 28.312 -16.219 1 77.69 445 ASP B C 1
ATOM 8265 O O . ASP B 1 445 ? -6.457 27.672 -16.75 1 77.69 445 ASP B O 1
ATOM 8269 N N . HIS B 1 446 ? -7.383 28.641 -14.977 1 84.38 446 HIS B N 1
ATOM 8270 C CA . HIS B 1 446 ? -6.238 28.25 -14.148 1 84.38 446 HIS B CA 1
ATOM 8271 C C . HIS B 1 446 ? -6.625 27.188 -13.133 1 84.38 446 HIS B C 1
ATOM 8273 O O . HIS B 1 446 ? -7.258 27.484 -12.117 1 84.38 446 HIS B O 1
ATOM 8279 N N . ILE B 1 447 ? -6.051 26.031 -13.242 1 83.94 447 ILE B N 1
ATOM 8280 C CA . ILE B 1 447 ? -6.527 24.859 -12.508 1 83.94 447 ILE B CA 1
ATOM 8281 C C . ILE B 1 447 ? -6.094 24.953 -11.047 1 83.94 447 ILE B C 1
ATOM 8283 O O . ILE B 1 447 ? -6.602 24.234 -10.195 1 83.94 447 ILE B O 1
ATOM 8287 N N . ASP B 1 448 ? -5.242 25.922 -10.766 1 86.62 448 ASP B N 1
ATOM 8288 C CA . ASP B 1 448 ? -4.758 26.047 -9.391 1 86.62 448 ASP B CA 1
ATOM 8289 C C . ASP B 1 448 ? -5.594 27.031 -8.594 1 86.62 448 ASP B C 1
ATOM 8291 O O . ASP B 1 448 ? -5.402 27.188 -7.387 1 86.62 448 ASP B O 1
ATOM 8295 N N . GLN B 1 449 ? -6.59 27.641 -9.25 1 90.06 449 GLN B N 1
ATOM 8296 C CA . GLN B 1 449 ? -7.434 28.625 -8.586 1 90.06 449 GLN B CA 1
ATOM 8297 C C . GLN B 1 449 ? -8.75 28 -8.133 1 90.06 449 GLN B C 1
ATOM 8299 O O . GLN B 1 449 ? -9.281 27.109 -8.797 1 90.06 449 GLN B O 1
ATOM 8304 N N . TRP B 1 450 ? -9.242 28.484 -7.023 1 95.56 450 TRP B N 1
ATOM 8305 C CA . TRP B 1 450 ? -10.57 28.109 -6.566 1 95.56 450 TRP B CA 1
ATOM 8306 C C . TRP B 1 450 ? -11.648 28.922 -7.27 1 95.56 450 TRP B C 1
ATOM 8308 O O . TRP B 1 450 ? -11.391 30.062 -7.688 1 95.56 450 TRP B O 1
ATOM 8318 N N . VAL B 1 451 ? -12.805 28.406 -7.492 1 94.88 451 VAL B N 1
ATOM 8319 C CA . VAL B 1 451 ? -13.898 29.094 -8.172 1 94.88 451 VAL B CA 1
ATOM 8320 C C . VAL B 1 451 ? -14.914 29.578 -7.141 1 94.88 451 VAL B C 1
ATOM 8322 O O . VAL B 1 451 ? -15.438 28.797 -6.352 1 94.88 451 VAL B O 1
ATOM 8325 N N . LYS B 1 452 ? -15.18 30.859 -7.086 1 94.06 452 LYS B N 1
ATOM 8326 C CA . LYS B 1 452 ? -16.219 31.453 -6.25 1 94.06 452 LYS B CA 1
ATOM 8327 C C . LYS B 1 452 ? -17.578 31.375 -6.934 1 94.06 452 LYS B C 1
ATOM 8329 O O . LYS B 1 452 ? -17.734 31.812 -8.078 1 94.06 452 LYS B O 1
ATOM 8334 N N . LEU B 1 453 ? -18.609 30.781 -6.254 1 92.31 453 LEU B N 1
ATOM 8335 C CA . LEU B 1 453 ? -19.922 30.562 -6.863 1 92.31 453 LEU B CA 1
ATOM 8336 C C . LEU B 1 453 ? -20.875 31.688 -6.473 1 92.31 453 LEU B C 1
ATOM 8338 O O . LEU B 1 453 ? -22.094 31.484 -6.438 1 92.31 453 LEU B O 1
ATOM 8342 N N . ASN B 1 454 ? -20.469 32.719 -5.992 1 84 454 ASN B N 1
ATOM 8343 C CA . ASN B 1 454 ? -21.344 33.844 -5.648 1 84 454 ASN B CA 1
ATOM 8344 C C . ASN B 1 454 ? -21 35.062 -6.477 1 84 454 ASN B C 1
ATOM 8346 O O . ASN B 1 454 ? -19.875 35.219 -6.957 1 84 454 ASN B O 1
ATOM 8350 N N . PRO B 1 455 ? -22.25 35.844 -6.586 1 64.69 455 PRO B N 1
ATOM 8351 C CA . PRO B 1 455 ? -22.016 37.125 -7.258 1 64.69 455 PRO B CA 1
ATOM 8352 C C . PRO B 1 455 ? -20.953 37.969 -6.559 1 64.69 455 PRO B C 1
ATOM 8354 O O . PRO B 1 455 ? -20.594 37.719 -5.41 1 64.69 455 PRO B O 1
ATOM 8357 N N . ALA B 1 456 ? -20.5 39 -7.152 1 64.88 456 ALA B N 1
ATOM 8358 C CA . ALA B 1 456 ? -19.391 39.906 -6.863 1 64.88 456 ALA B CA 1
ATOM 8359 C C . ALA B 1 456 ? -19.562 40.562 -5.504 1 64.88 456 ALA B C 1
ATOM 8361 O O . ALA B 1 456 ? -18.891 41.562 -5.207 1 64.88 456 ALA B O 1
ATOM 8362 N N . ASN B 1 457 ? -20.172 39.781 -4.605 1 67.94 457 ASN B N 1
ATOM 8363 C CA . ASN B 1 457 ? -20.281 40.406 -3.295 1 67.94 457 ASN B CA 1
ATOM 8364 C C . ASN B 1 457 ? -18.969 40.344 -2.527 1 67.94 457 ASN B C 1
ATOM 8366 O O . ASN B 1 457 ? -18.391 39.25 -2.365 1 67.94 457 ASN B O 1
ATOM 8370 N N . THR B 1 458 ? -18.453 41.469 -2.125 1 75.38 458 THR B N 1
ATOM 8371 C CA . THR B 1 458 ? -17.156 41.562 -1.477 1 75.38 458 THR B CA 1
ATOM 8372 C C . THR B 1 458 ? -17.312 41.875 0.009 1 75.38 458 THR B C 1
ATOM 8374 O O . THR B 1 458 ? -16.312 42 0.726 1 75.38 458 THR B O 1
ATOM 8377 N N . LYS B 1 459 ? -18.516 41.812 0.517 1 85.25 459 LYS B N 1
ATOM 8378 C CA . LYS B 1 459 ? -18.688 42.25 1.894 1 85.25 459 LYS B CA 1
ATOM 8379 C C . LYS B 1 459 ? -18.844 41.062 2.846 1 85.25 459 LYS B C 1
ATOM 8381 O O . LYS B 1 459 ? -18.656 41.219 4.059 1 85.25 459 LYS B O 1
ATOM 8386 N N . ASN B 1 460 ? -19.141 39.938 2.281 1 89.19 460 ASN B N 1
ATOM 8387 C CA . ASN B 1 460 ? -19.391 38.781 3.137 1 89.19 460 ASN B CA 1
ATOM 8388 C C . ASN B 1 460 ? -18.141 38.406 3.939 1 89.19 460 ASN B C 1
ATOM 8390 O O . ASN B 1 460 ? -17.031 38.531 3.443 1 89.19 460 ASN B O 1
ATOM 8394 N N . LYS B 1 461 ? -18.391 37.938 5.188 1 94.19 461 LYS B N 1
ATOM 8395 C CA . LYS B 1 461 ? -17.312 37.531 6.086 1 94.19 461 LYS B CA 1
ATOM 8396 C C . LYS B 1 461 ? -17.375 36.062 6.391 1 94.19 461 LYS B C 1
ATOM 8398 O O . LYS B 1 461 ? -16.562 35.531 7.172 1 94.19 461 LYS B O 1
ATOM 8403 N N . THR B 1 462 ? -18.281 35.375 5.793 1 96.25 462 THR B N 1
ATOM 8404 C CA . THR B 1 462 ? -18.453 33.938 5.977 1 96.25 462 THR B CA 1
ATOM 8405 C C . THR B 1 462 ? -18.219 33.188 4.664 1 96.25 462 THR B C 1
ATOM 8407 O O . THR B 1 462 ? -18.797 33.531 3.637 1 96.25 462 THR B O 1
ATOM 8410 N N . ALA B 1 463 ? -17.312 32.219 4.699 1 96.62 463 ALA B N 1
ATOM 8411 C CA . ALA B 1 463 ? -17 31.422 3.521 1 96.62 463 ALA B CA 1
ATOM 8412 C C . ALA B 1 463 ? -17.281 29.938 3.771 1 96.62 463 ALA B C 1
ATOM 8414 O O . ALA B 1 463 ? -17 29.422 4.859 1 96.62 463 ALA B O 1
ATOM 8415 N N . LEU B 1 464 ? -17.938 29.281 2.836 1 97.88 464 LEU B N 1
ATOM 8416 C CA . LEU B 1 464 ? -18.094 27.844 2.781 1 97.88 464 LEU B CA 1
ATOM 8417 C C . LEU B 1 464 ? -17.25 27.25 1.654 1 97.88 464 LEU B C 1
ATOM 8419 O O . LEU B 1 464 ? -17.422 27.609 0.488 1 97.88 464 LEU B O 1
ATOM 8423 N N . ILE B 1 465 ? -16.266 26.438 1.988 1 98.25 465 ILE B N 1
ATOM 8424 C CA . ILE B 1 465 ? -15.32 25.859 1.036 1 98.25 465 ILE B CA 1
ATOM 8425 C C . ILE B 1 465 ? -15.484 24.344 0.993 1 98.25 465 ILE B C 1
ATOM 8427 O O . ILE B 1 465 ? -15.523 23.688 2.037 1 98.25 465 ILE B O 1
ATOM 8431 N N . SER B 1 466 ? -15.641 23.766 -0.124 1 98.38 466 SER B N 1
ATOM 8432 C CA . SER B 1 466 ? -15.695 22.328 -0.35 1 98.38 466 SER B CA 1
ATOM 8433 C C . SER B 1 466 ? -15.227 21.969 -1.755 1 98.38 466 SER B C 1
ATOM 8435 O O . SER B 1 466 ? -14.688 22.812 -2.469 1 98.38 466 SER B O 1
ATOM 8437 N N . TYR B 1 467 ? -15.188 20.781 -2.09 1 97.62 467 TYR B N 1
ATOM 8438 C CA . TYR B 1 467 ? -14.789 20.344 -3.426 1 97.62 467 TYR B CA 1
ATOM 8439 C C . TYR B 1 467 ? -15.555 19.109 -3.852 1 97.62 467 TYR B C 1
ATOM 8441 O O . TYR B 1 467 ? -16.422 18.625 -3.119 1 97.62 467 TYR B O 1
ATOM 8449 N N . ASN B 1 468 ? -15.344 18.609 -5.066 1 97.31 468 ASN B N 1
ATOM 8450 C CA . ASN B 1 468 ? -16.156 17.562 -5.691 1 97.31 468 ASN B CA 1
ATOM 8451 C C . ASN B 1 468 ? -17.625 17.969 -5.781 1 97.31 468 ASN B C 1
ATOM 8453 O O . ASN B 1 468 ? -17.938 19.141 -6.02 1 97.31 468 ASN B O 1
ATOM 8457 N N . ASN B 1 469 ? -18.609 17.078 -5.664 1 96.31 469 ASN B N 1
ATOM 8458 C CA . ASN B 1 469 ? -20.031 17.328 -5.852 1 96.31 469 ASN B CA 1
ATOM 8459 C C . ASN B 1 469 ? -20.594 18.25 -4.762 1 96.31 469 ASN B C 1
ATOM 8461 O O . ASN B 1 469 ? -21.578 18.953 -4.977 1 96.31 469 ASN B O 1
ATOM 8465 N N . ASN B 1 470 ? -19.969 18.312 -3.645 1 95.56 470 ASN B N 1
ATOM 8466 C CA . ASN B 1 470 ? -20.547 18.859 -2.426 1 95.56 470 ASN B CA 1
ATOM 8467 C C . ASN B 1 470 ? -20.766 20.359 -2.549 1 95.56 470 ASN B C 1
ATOM 8469 O O . ASN B 1 470 ? -21.766 20.891 -2.053 1 95.56 470 ASN B O 1
ATOM 8473 N N . LEU B 1 471 ? -19.891 21.016 -3.188 1 93.81 471 LEU B N 1
ATOM 8474 C CA . LEU B 1 471 ? -20.016 22.469 -3.242 1 93.81 471 LEU B CA 1
ATOM 8475 C C . LEU B 1 471 ? -21.266 22.875 -4.02 1 93.81 471 LEU B C 1
ATOM 8477 O O . LEU B 1 471 ? -21.938 23.844 -3.656 1 93.81 471 LEU B O 1
ATOM 8481 N N . ILE B 1 472 ? -21.516 22.203 -5.094 1 95.06 472 ILE B N 1
ATOM 8482 C CA . ILE B 1 472 ? -22.703 22.5 -5.902 1 95.06 472 ILE B CA 1
ATOM 8483 C C . ILE B 1 472 ? -23.969 22.219 -5.094 1 95.06 472 ILE B C 1
ATOM 8485 O O . ILE B 1 472 ? -24.922 23 -5.133 1 95.06 472 ILE B O 1
ATOM 8489 N N . LEU B 1 473 ? -23.938 21.172 -4.309 1 95.88 473 LEU B N 1
ATOM 8490 C CA . LEU B 1 473 ? -25.062 20.812 -3.459 1 95.88 473 LEU B CA 1
ATOM 8491 C C . LEU B 1 473 ? -25.297 21.859 -2.387 1 95.88 473 LEU B C 1
ATOM 8493 O O . LEU B 1 473 ? -26.438 22.234 -2.107 1 95.88 473 LEU B O 1
ATOM 8497 N N . PHE B 1 474 ? -24.281 22.391 -1.838 1 97.06 474 PHE B N 1
ATOM 8498 C CA . PHE B 1 474 ? -24.375 23.438 -0.838 1 97.06 474 PHE B CA 1
ATOM 8499 C C . PHE B 1 474 ? -24.922 24.719 -1.455 1 97.06 474 PHE B C 1
ATOM 8501 O O . PHE B 1 474 ? -25.781 25.375 -0.871 1 97.06 474 PHE B O 1
ATOM 8508 N N . LYS B 1 475 ? -24.391 25.078 -2.613 1 95.56 475 LYS B N 1
ATOM 8509 C CA . LYS B 1 475 ? -24.844 26.297 -3.27 1 95.56 475 LYS B CA 1
ATOM 8510 C C . LYS B 1 475 ? -26.328 26.25 -3.574 1 95.56 475 LYS B C 1
ATOM 8512 O O . LYS B 1 475 ? -27.047 27.234 -3.395 1 95.56 475 LYS B O 1
ATOM 8517 N N . ARG B 1 476 ? -26.812 25.125 -3.996 1 95.5 476 ARG B N 1
ATOM 8518 C CA . ARG B 1 476 ? -28.234 24.938 -4.258 1 95.5 476 ARG B CA 1
ATOM 8519 C C . ARG B 1 476 ? -29.062 25.172 -2.998 1 95.5 476 ARG B C 1
ATOM 8521 O O . ARG B 1 476 ? -30.094 25.844 -3.039 1 95.5 476 ARG B O 1
ATOM 8528 N N . LEU B 1 477 ? -28.594 24.578 -1.93 1 95.94 477 LEU B N 1
ATOM 8529 C CA . LEU B 1 477 ? -29.312 24.703 -0.663 1 95.94 477 LEU B CA 1
ATOM 8530 C C . LEU B 1 477 ? -29.281 26.156 -0.179 1 95.94 477 LEU B C 1
ATOM 8532 O O . LEU B 1 477 ? -30.297 26.656 0.328 1 95.94 477 LEU B O 1
ATOM 8536 N N . LEU B 1 478 ? -28.188 26.797 -0.299 1 94.94 478 LEU B N 1
ATOM 8537 C CA . LEU B 1 478 ? -28.062 28.203 0.099 1 94.94 478 LEU B CA 1
ATOM 8538 C C . LEU B 1 478 ? -29 29.078 -0.72 1 94.94 478 LEU B C 1
ATOM 8540 O O . LEU B 1 478 ? -29.672 29.969 -0.173 1 94.94 478 LEU B O 1
ATOM 8544 N N . ASP B 1 479 ? -29.062 28.859 -2.002 1 94.31 479 ASP B N 1
ATOM 8545 C CA . ASP B 1 479 ? -29.938 29.641 -2.879 1 94.31 479 ASP B CA 1
ATOM 8546 C C . ASP B 1 479 ? -31.406 29.375 -2.551 1 94.31 479 ASP B C 1
ATOM 8548 O O . ASP B 1 479 ? -32.219 30.312 -2.527 1 94.31 479 ASP B O 1
ATOM 8552 N N . GLN B 1 480 ? -31.734 28.141 -2.322 1 94.88 480 GLN B N 1
ATOM 8553 C CA . GLN B 1 480 ? -33.094 27.766 -1.969 1 94.88 480 GLN B CA 1
ATOM 8554 C C . GLN B 1 480 ? -33.531 28.484 -0.698 1 94.88 480 GLN B C 1
ATOM 8556 O O . GLN B 1 480 ? -34.719 28.875 -0.574 1 94.88 480 GLN B O 1
ATOM 8561 N N . GLN B 1 481 ? -32.594 28.703 0.146 1 94.38 481 GLN B N 1
ATOM 8562 C CA . GLN B 1 481 ? -32.938 29.312 1.429 1 94.38 481 GLN B CA 1
ATOM 8563 C C . GLN B 1 481 ? -32.656 30.812 1.409 1 94.38 481 GLN B C 1
ATOM 8565 O O . GLN B 1 481 ? -32.844 31.5 2.42 1 94.38 481 GLN B O 1
ATOM 8570 N N . GLN B 1 482 ? -32.188 31.328 0.397 1 92.06 482 GLN B N 1
ATOM 8571 C CA . GLN B 1 482 ? -31.891 32.75 0.196 1 92.06 482 GLN B CA 1
ATOM 8572 C C . GLN B 1 482 ? -30.859 33.25 1.201 1 92.06 482 GLN B C 1
ATOM 8574 O O . GLN B 1 482 ? -31.016 34.312 1.782 1 92.06 482 GLN B O 1
ATOM 8579 N N . LEU B 1 483 ? -29.906 32.375 1.45 1 91.31 483 LEU B N 1
ATOM 8580 C CA . LEU B 1 483 ? -28.797 32.719 2.328 1 91.31 483 LEU B CA 1
ATOM 8581 C C . LEU B 1 483 ? -27.656 33.344 1.529 1 91.31 483 LEU B C 1
ATOM 8583 O O . LEU B 1 483 ? -26.672 32.656 1.233 1 91.31 483 LEU B O 1
ATOM 8587 N N . ASN B 1 484 ? -27.594 34.625 1.389 1 90.25 484 ASN B N 1
ATOM 8588 C CA . ASN B 1 484 ? -26.656 35.312 0.513 1 90.25 484 ASN B CA 1
ATOM 8589 C C . ASN B 1 484 ? -25.438 35.812 1.286 1 90.25 484 ASN B C 1
ATOM 8591 O O . ASN B 1 484 ? -24.484 36.312 0.689 1 90.25 484 ASN B O 1
ATOM 8595 N N . ASP B 1 485 ? -25.438 35.625 2.566 1 91.62 485 ASP B N 1
ATOM 8596 C CA . ASP B 1 485 ? -24.359 36.156 3.41 1 91.62 485 ASP B CA 1
ATOM 8597 C C . ASP B 1 485 ? -23.188 35.188 3.467 1 91.62 485 ASP B C 1
ATOM 8599 O O . ASP B 1 485 ? -22.203 35.438 4.148 1 91.62 485 ASP B O 1
ATOM 8603 N N . VAL B 1 486 ? -23.281 34.062 2.74 1 95.06 486 VAL B N 1
ATOM 8604 C CA . VAL B 1 486 ? -22.25 33.031 2.719 1 95.06 486 VAL B CA 1
ATOM 8605 C C . VAL B 1 486 ? -21.688 32.906 1.308 1 95.06 486 VAL B C 1
ATOM 8607 O O . VAL B 1 486 ? -22.422 32.625 0.358 1 95.06 486 VAL B O 1
ATOM 8610 N N . ASP B 1 487 ? -20.391 33.156 1.165 1 95.56 487 ASP B N 1
ATOM 8611 C CA . ASP B 1 487 ? -19.734 32.906 -0.116 1 95.56 487 ASP B CA 1
ATOM 8612 C C . ASP B 1 487 ? -19.266 31.469 -0.226 1 95.56 487 ASP B C 1
ATOM 8614 O O . ASP B 1 487 ? -18.797 30.891 0.751 1 95.56 487 ASP B O 1
ATOM 8618 N N . CYS B 1 488 ? -19.453 30.891 -1.382 1 95.69 488 CYS B N 1
ATOM 8619 C CA . CYS B 1 488 ? -19.109 29.484 -1.626 1 95.69 488 CYS B CA 1
ATOM 8620 C C . CYS B 1 488 ? -17.906 29.375 -2.553 1 95.69 488 CYS B C 1
ATOM 8622 O O . CYS B 1 488 ? -17.828 30.062 -3.57 1 95.69 488 CYS B O 1
ATOM 8624 N N . PHE B 1 489 ? -16.969 28.531 -2.191 1 96.38 489 PHE B N 1
ATOM 8625 C CA . PHE B 1 489 ? -15.773 28.328 -3.004 1 96.38 489 PHE B CA 1
ATOM 8626 C C . PHE B 1 489 ? -15.609 26.859 -3.379 1 96.38 489 PHE B C 1
ATOM 8628 O O . PHE B 1 489 ? -15.609 25.984 -2.51 1 96.38 489 PHE B O 1
ATOM 8635 N N . ASP B 1 490 ? -15.492 26.594 -4.699 1 97.06 490 ASP B N 1
ATOM 8636 C CA . ASP B 1 490 ? -15.102 25.281 -5.207 1 97.06 490 ASP B CA 1
ATOM 8637 C C . ASP B 1 490 ? -13.586 25.109 -5.184 1 97.06 490 ASP B C 1
ATOM 8639 O O . ASP B 1 490 ? -12.883 25.672 -6.027 1 97.06 490 ASP B O 1
ATOM 8643 N N . ALA B 1 491 ? -13.102 24.391 -4.238 1 97.81 491 ALA B N 1
ATOM 8644 C CA . ALA B 1 491 ? -11.664 24.188 -4.062 1 97.81 491 ALA B CA 1
ATOM 8645 C C . ALA B 1 491 ? -11.133 23.125 -5.023 1 97.81 491 ALA B C 1
ATOM 8647 O O . ALA B 1 491 ? -10.844 22 -4.613 1 97.81 491 ALA B O 1
ATOM 8648 N N . ILE B 1 492 ? -10.859 23.531 -6.211 1 97.19 492 ILE B N 1
ATOM 8649 C CA . ILE B 1 492 ? -10.383 22.625 -7.262 1 97.19 492 ILE B CA 1
ATOM 8650 C C . ILE B 1 492 ? -9 22.109 -6.898 1 97.19 492 ILE B C 1
ATOM 8652 O O . ILE B 1 492 ? -8.734 20.906 -7.008 1 97.19 492 ILE B O 1
ATOM 8656 N N . LEU B 1 493 ? -8.094 22.953 -6.469 1 97.81 493 LEU B N 1
ATOM 8657 C CA . LEU B 1 493 ? -6.805 22.531 -5.934 1 97.81 493 LEU B CA 1
ATOM 8658 C C . LEU B 1 493 ? -6.918 22.188 -4.457 1 97.81 493 LEU B C 1
ATOM 8660 O O . LEU B 1 493 ? -7.172 23.062 -3.625 1 97.81 493 LEU B O 1
ATOM 8664 N N . VAL B 1 494 ? -6.695 20.938 -4.156 1 98 494 VAL B N 1
ATOM 8665 C CA . VAL B 1 494 ? -6.84 20.469 -2.781 1 98 494 VAL B CA 1
ATOM 8666 C C . VAL B 1 494 ? -5.469 20.391 -2.111 1 98 494 VAL B C 1
ATOM 8668 O O . VAL B 1 494 ? -5.352 20.594 -0.899 1 98 494 VAL B O 1
ATOM 8671 N N . HIS B 1 495 ? -4.426 20.094 -2.861 1 97.5 495 HIS B N 1
ATOM 8672 C CA . HIS B 1 495 ? -3.047 20 -2.391 1 97.5 495 HIS B CA 1
ATOM 8673 C C . HIS B 1 495 ? -2.061 20.344 -3.502 1 97.5 495 HIS B C 1
ATOM 8675 O O . HIS B 1 495 ? -2.223 19.906 -4.641 1 97.5 495 HIS B O 1
ATOM 8681 N N . GLY B 1 496 ? -1.051 21.109 -3.209 1 95.69 496 GLY B N 1
ATOM 8682 C CA . GLY B 1 496 ? -0.033 21.5 -4.168 1 95.69 496 GLY B CA 1
ATOM 8683 C C . GLY B 1 496 ? 0.661 22.797 -3.799 1 95.69 496 GLY B C 1
ATOM 8684 O O . GLY B 1 496 ? 0.369 23.391 -2.758 1 95.69 496 GLY B O 1
ATOM 8685 N N . ASP B 1 497 ? 1.502 23.344 -4.617 1 91.81 497 ASP B N 1
ATOM 8686 C CA . ASP B 1 497 ? 2.398 24.453 -4.324 1 91.81 497 ASP B CA 1
ATOM 8687 C C . ASP B 1 497 ? 1.623 25.766 -4.195 1 91.81 497 ASP B C 1
ATOM 8689 O O . ASP B 1 497 ? 2.008 26.641 -3.428 1 91.81 497 ASP B O 1
ATOM 8693 N N . GLN B 1 498 ? 0.507 25.922 -4.871 1 93.69 498 GLN B N 1
ATOM 8694 C CA . GLN B 1 498 ? -0.225 27.188 -4.902 1 93.69 498 GLN B CA 1
ATOM 8695 C C . GLN B 1 498 ? -1.301 27.219 -3.82 1 93.69 498 GLN B C 1
ATOM 8697 O O . GLN B 1 498 ? -1.991 28.234 -3.66 1 93.69 498 GLN B O 1
ATOM 8702 N N . LEU B 1 499 ? -1.403 26.188 -3.049 1 97 499 LEU B N 1
ATOM 8703 C CA . LEU B 1 499 ? -2.506 26.062 -2.102 1 97 499 LEU B CA 1
ATOM 8704 C C . LEU B 1 499 ? -2.438 27.172 -1.048 1 97 499 LEU B C 1
ATOM 8706 O O . LEU B 1 499 ? -3.459 27.766 -0.696 1 97 499 LEU B O 1
ATOM 8710 N N . ASP B 1 500 ? -1.258 27.531 -0.523 1 97.25 500 ASP B N 1
ATOM 8711 C CA . ASP B 1 500 ? -1.095 28.547 0.514 1 97.25 500 ASP B CA 1
ATOM 8712 C C . ASP B 1 500 ? -1.632 29.891 0.05 1 97.25 500 ASP B C 1
ATOM 8714 O O . ASP B 1 500 ? -2.217 30.641 0.838 1 97.25 500 ASP B O 1
ATOM 8718 N N . GLN B 1 501 ? -1.378 30.125 -1.212 1 97.12 501 GLN B N 1
ATOM 8719 C CA . GLN B 1 501 ? -1.859 31.391 -1.763 1 97.12 501 GLN B CA 1
ATOM 8720 C C . GLN B 1 501 ? -3.385 31.438 -1.765 1 97.12 501 GLN B C 1
ATOM 8722 O O . GLN B 1 501 ? -3.975 32.469 -1.431 1 97.12 501 GLN B O 1
ATOM 8727 N N . MET B 1 502 ? -4.016 30.344 -2.156 1 96.81 502 MET B N 1
ATOM 8728 C CA . MET B 1 502 ? -5.477 30.297 -2.176 1 96.81 502 MET B CA 1
ATOM 8729 C C . MET B 1 502 ? -6.043 30.453 -0.77 1 96.81 502 MET B C 1
ATOM 8731 O O . MET B 1 502 ? -7.008 31.203 -0.568 1 96.81 502 MET B O 1
ATOM 8735 N N . ILE B 1 503 ? -5.426 29.812 0.167 1 98.25 503 ILE B N 1
ATOM 8736 C CA . ILE B 1 503 ? -5.891 29.859 1.549 1 98.25 503 ILE B CA 1
ATOM 8737 C C . ILE B 1 503 ? -5.691 31.25 2.123 1 98.25 503 ILE B C 1
ATOM 8739 O O . ILE B 1 503 ? -6.562 31.781 2.818 1 98.25 503 ILE B O 1
ATOM 8743 N N . THR B 1 504 ? -4.574 31.891 1.816 1 98 504 THR B N 1
ATOM 8744 C CA . THR B 1 504 ? -4.281 33.219 2.311 1 98 504 THR B CA 1
ATOM 8745 C C . THR B 1 504 ? -5.309 34.25 1.796 1 98 504 THR B C 1
ATOM 8747 O O . THR B 1 504 ? -5.75 35.125 2.535 1 98 504 THR B O 1
ATOM 8750 N N . LYS B 1 505 ? -5.707 34.094 0.545 1 96.06 505 LYS B N 1
ATOM 8751 C CA . LYS B 1 505 ? -6.742 34.969 -0.013 1 96.06 505 LYS B CA 1
ATOM 8752 C C . LYS B 1 505 ? -8.039 34.844 0.777 1 96.06 505 LYS B C 1
ATOM 8754 O O . LYS B 1 505 ? -8.719 35.844 1.018 1 96.06 505 LYS B O 1
ATOM 8759 N N . ILE B 1 506 ? -8.414 33.625 1.168 1 97.06 506 ILE B N 1
ATOM 8760 C CA . ILE B 1 506 ? -9.617 33.406 1.962 1 97.06 506 ILE B CA 1
ATOM 8761 C C . ILE B 1 506 ? -9.453 34.031 3.344 1 97.06 506 ILE B C 1
ATOM 8763 O O . ILE B 1 506 ? -10.32 34.781 3.807 1 97.06 506 ILE B O 1
ATOM 8767 N N . LEU B 1 507 ? -8.305 33.812 3.975 1 97.62 507 LEU B N 1
ATOM 8768 C CA . LEU B 1 507 ? -8.07 34.25 5.344 1 97.62 507 LEU B CA 1
ATOM 8769 C C . LEU B 1 507 ? -7.988 35.781 5.41 1 97.62 507 LEU B C 1
ATOM 8771 O O . LEU B 1 507 ? -8.32 36.375 6.438 1 97.62 507 LEU B O 1
ATOM 8775 N N . ASP B 1 508 ? -7.586 36.438 4.355 1 96.44 508 ASP B N 1
ATOM 8776 C CA . ASP B 1 508 ? -7.48 37.875 4.309 1 96.44 508 ASP B CA 1
ATOM 8777 C C . ASP B 1 508 ? -8.859 38.531 4.309 1 96.44 508 ASP B C 1
ATOM 8779 O O . ASP B 1 508 ? -9.023 39.656 4.777 1 96.44 508 ASP B O 1
ATOM 8783 N N . GLN B 1 509 ? -9.828 37.781 3.871 1 94.75 509 GLN B N 1
ATOM 8784 C CA . GLN B 1 509 ? -11.117 38.438 3.641 1 94.75 509 GLN B CA 1
ATOM 8785 C C . GLN B 1 509 ? -12.18 37.906 4.602 1 94.75 509 GLN B C 1
ATOM 8787 O O . GLN B 1 509 ? -13.055 38.656 5.035 1 94.75 509 GLN B O 1
ATOM 8792 N N . TYR B 1 510 ? -12.156 36.656 4.918 1 96.19 510 TYR B N 1
ATOM 8793 C CA . TYR B 1 510 ? -13.258 36.031 5.637 1 96.19 510 TYR B CA 1
ATOM 8794 C C . TYR B 1 510 ? -12.867 35.75 7.086 1 96.19 510 TYR B C 1
ATOM 8796 O O . TYR B 1 510 ? -11.727 35.375 7.367 1 96.19 510 TYR B O 1
ATOM 8804 N N . ASP B 1 511 ? -13.867 35.844 8 1 95.88 511 ASP B N 1
ATOM 8805 C CA . ASP B 1 511 ? -13.648 35.656 9.43 1 95.88 511 ASP B CA 1
ATOM 8806 C C . ASP B 1 511 ? -14.164 34.281 9.883 1 95.88 511 ASP B C 1
ATOM 8808 O O . ASP B 1 511 ? -13.625 33.688 10.812 1 95.88 511 ASP B O 1
ATOM 8812 N N . GLN B 1 512 ? -15.234 33.875 9.281 1 96.38 512 GLN B N 1
ATOM 8813 C CA . GLN B 1 512 ? -15.836 32.562 9.562 1 96.38 512 GLN B CA 1
ATOM 8814 C C . GLN B 1 512 ? -15.703 31.625 8.367 1 96.38 512 GLN B C 1
ATOM 8816 O O . GLN B 1 512 ? -16.234 31.906 7.297 1 96.38 512 GLN B O 1
ATOM 8821 N N . ILE B 1 513 ? -14.969 30.609 8.57 1 98 513 ILE B N 1
ATOM 8822 C CA . ILE B 1 513 ? -14.664 29.719 7.453 1 98 513 ILE B CA 1
ATOM 8823 C C . ILE B 1 513 ? -15.188 28.312 7.758 1 98 513 ILE B C 1
ATOM 8825 O O . ILE B 1 513 ? -14.852 27.719 8.789 1 98 513 ILE B O 1
ATOM 8829 N N . TYR B 1 514 ? -16.047 27.766 6.941 1 98.06 514 TYR B N 1
ATOM 8830 C CA . TYR B 1 514 ? -16.547 26.406 7.008 1 98.06 514 TYR B CA 1
ATOM 8831 C C . TYR B 1 514 ? -15.914 25.531 5.941 1 98.06 514 TYR B C 1
ATOM 8833 O O . TYR B 1 514 ? -15.992 25.828 4.746 1 98.06 514 TYR B O 1
ATOM 8841 N N . LEU B 1 515 ? -15.211 24.5 6.328 1 98.44 515 LEU B N 1
ATOM 8842 C CA . LEU B 1 515 ? -14.562 23.547 5.434 1 98.44 515 LEU B CA 1
ATOM 8843 C C . LEU B 1 515 ? -15.297 22.203 5.449 1 98.44 515 LEU B C 1
ATOM 8845 O O . LEU B 1 515 ? -15.359 21.547 6.484 1 98.44 515 LEU B O 1
ATOM 8849 N N . TYR B 1 516 ? -15.883 21.875 4.34 1 98.44 516 TYR B N 1
ATOM 8850 C CA . TYR B 1 516 ? -16.562 20.594 4.215 1 98.44 516 TYR B CA 1
ATOM 8851 C C . TYR B 1 516 ? -15.781 19.641 3.314 1 98.44 516 TYR B C 1
ATOM 8853 O O . TYR B 1 516 ? -15.672 19.875 2.107 1 98.44 516 TYR B O 1
ATOM 8861 N N . GLU B 1 517 ? -15.227 18.578 3.881 1 98.19 517 GLU B N 1
ATOM 8862 C CA . GLU B 1 517 ? -14.445 17.594 3.152 1 98.19 517 GLU B CA 1
ATOM 8863 C C . GLU B 1 517 ? -14.945 16.172 3.43 1 98.19 517 GLU B C 1
ATOM 8865 O O . GLU B 1 517 ? -14.906 15.711 4.57 1 98.19 517 GLU B O 1
ATOM 8870 N N . GLU B 1 518 ? -15.398 15.453 2.418 1 97.69 518 GLU B N 1
ATOM 8871 C CA . GLU B 1 518 ? -15.852 14.07 2.568 1 97.69 518 GLU B CA 1
ATOM 8872 C C . GLU B 1 518 ? -14.664 13.109 2.621 1 97.69 518 GLU B C 1
ATOM 8874 O O . GLU B 1 518 ? -14.57 12.195 1.802 1 97.69 518 GLU B O 1
ATOM 8879 N N . ILE B 1 519 ? -13.789 13.305 3.549 1 97.88 519 ILE B N 1
ATOM 8880 C CA . ILE B 1 519 ? -12.602 12.484 3.775 1 97.88 519 ILE B CA 1
ATOM 8881 C C . ILE B 1 519 ? -12.461 12.18 5.266 1 97.88 519 ILE B C 1
ATOM 8883 O O . ILE B 1 519 ? -13.203 12.719 6.09 1 97.88 519 ILE B O 1
ATOM 8887 N N . TYR B 1 520 ? -11.578 11.273 5.547 1 96.38 520 TYR B N 1
ATOM 8888 C CA . TYR B 1 520 ? -11.312 10.922 6.938 1 96.38 520 TYR B CA 1
ATOM 8889 C C . TYR B 1 520 ? -10.461 11.984 7.617 1 96.38 520 TYR B C 1
ATOM 8891 O O . TYR B 1 520 ? -9.375 12.32 7.137 1 96.38 520 TYR B O 1
ATOM 8899 N N . GLN B 1 521 ? -10.906 12.648 8.648 1 93.94 521 GLN B N 1
ATOM 8900 C CA . GLN B 1 521 ? -10.227 13.539 9.578 1 93.94 521 GLN B CA 1
ATOM 8901 C C . GLN B 1 521 ? -9.734 14.797 8.875 1 93.94 521 GLN B C 1
ATOM 8903 O O . GLN B 1 521 ? -10.055 15.031 7.707 1 93.94 521 GLN B O 1
ATOM 8908 N N . ASN B 1 522 ? -8.984 15.617 9.578 1 93.62 522 ASN B N 1
ATOM 8909 C CA . ASN B 1 522 ? -8.492 16.906 9.094 1 93.62 522 ASN B CA 1
ATOM 8910 C C . ASN B 1 522 ? -7.223 16.734 8.266 1 93.62 522 ASN B C 1
ATOM 8912 O O . ASN B 1 522 ? -6.238 17.438 8.492 1 93.62 522 ASN B O 1
ATOM 8916 N N . LEU B 1 523 ? -7.285 15.836 7.293 1 91.75 523 LEU B N 1
ATOM 8917 C CA . LEU B 1 523 ? -6.062 15.523 6.562 1 91.75 523 LEU B CA 1
ATOM 8918 C C . LEU B 1 523 ? -6.059 16.188 5.191 1 91.75 523 LEU B C 1
ATOM 8920 O O . LEU B 1 523 ? -5.117 16.016 4.414 1 91.75 523 LEU B O 1
ATOM 8924 N N . GLY B 1 524 ? -7.129 16.984 4.922 1 94.88 524 GLY B N 1
ATOM 8925 C CA . GLY B 1 524 ? -7.219 17.719 3.67 1 94.88 524 GLY B CA 1
ATOM 8926 C C . GLY B 1 524 ? -6.875 19.188 3.818 1 94.88 524 GLY B C 1
ATOM 8927 O O . GLY B 1 524 ? -5.789 19.531 4.281 1 94.88 524 GLY B O 1
ATOM 8928 N N . LEU B 1 525 ? -7.777 20.078 3.521 1 97.56 525 LEU B N 1
ATOM 8929 C CA . LEU B 1 525 ? -7.594 21.531 3.551 1 97.56 525 LEU B CA 1
ATOM 8930 C C . LEU B 1 525 ? -7.531 22.047 4.988 1 97.56 525 LEU B C 1
ATOM 8932 O O . LEU B 1 525 ? -6.844 23.031 5.27 1 97.56 525 LEU B O 1
ATOM 8936 N N . ALA B 1 526 ? -8.203 21.375 5.902 1 97.38 526 ALA B N 1
ATOM 8937 C CA . ALA B 1 526 ? -8.367 21.875 7.266 1 97.38 526 ALA B CA 1
ATOM 8938 C C . ALA B 1 526 ? -7.008 22.094 7.93 1 97.38 526 ALA B C 1
ATOM 8940 O O . ALA B 1 526 ? -6.754 23.172 8.492 1 97.38 526 ALA B O 1
ATOM 8941 N N . ASN B 1 527 ? -6.148 21.141 7.855 1 96.25 527 ASN B N 1
ATOM 8942 C CA . ASN B 1 527 ? -4.852 21.25 8.516 1 96.25 527 ASN B CA 1
ATOM 8943 C C . ASN B 1 527 ? -4.016 22.375 7.93 1 96.25 527 ASN B C 1
ATOM 8945 O O . ASN B 1 527 ? -3.234 23.016 8.641 1 96.25 527 ASN B O 1
ATOM 8949 N N . GLU B 1 528 ? -4.195 22.625 6.66 1 97.44 528 GLU B N 1
ATOM 8950 C CA . GLU B 1 528 ? -3.457 23.703 6.023 1 97.44 528 GLU B CA 1
ATOM 8951 C C . GLU B 1 528 ? -3.99 25.062 6.465 1 97.44 528 GLU B C 1
ATOM 8953 O O . GLU B 1 528 ? -3.223 26.016 6.621 1 97.44 528 GLU B O 1
ATOM 8958 N N . PHE B 1 529 ? -5.285 25.188 6.648 1 98.38 529 PHE B N 1
ATOM 8959 C CA . PHE B 1 529 ? -5.871 26.406 7.191 1 98.38 529 PHE B CA 1
ATOM 8960 C C . PHE B 1 529 ? -5.371 26.656 8.602 1 98.38 529 PHE B C 1
ATOM 8962 O O . PHE B 1 529 ? -4.957 27.781 8.93 1 98.38 529 PHE B O 1
ATOM 8969 N N . TYR B 1 530 ? -5.402 25.625 9.461 1 97.75 530 TYR B N 1
ATOM 8970 C CA . TYR B 1 530 ? -4.906 25.766 10.828 1 97.75 530 TYR B CA 1
ATOM 8971 C C . TYR B 1 530 ? -3.465 26.281 10.828 1 97.75 530 TYR B C 1
ATOM 8973 O O . TYR B 1 530 ? -3.127 27.203 11.57 1 97.75 530 TYR B O 1
ATOM 8981 N N . ARG B 1 531 ? -2.637 25.656 10 1 97.44 531 ARG B N 1
ATOM 8982 C CA . ARG B 1 531 ? -1.221 26 9.922 1 97.44 531 ARG B CA 1
ATOM 8983 C C . ARG B 1 531 ? -1.037 27.469 9.562 1 97.44 531 ARG B C 1
ATOM 8985 O O . ARG B 1 531 ? -0.333 28.203 10.258 1 97.44 531 ARG B O 1
ATOM 8992 N N . LEU B 1 532 ? -1.736 27.938 8.508 1 97.75 532 LEU B N 1
ATOM 8993 C CA . LEU B 1 532 ? -1.534 29.297 8.008 1 97.75 532 LEU B CA 1
ATOM 8994 C C . LEU B 1 532 ? -2.09 30.328 8.984 1 97.75 532 LEU B C 1
ATOM 8996 O O . LEU B 1 532 ? -1.54 31.422 9.109 1 97.75 532 LEU B O 1
ATOM 9000 N N . ILE B 1 533 ? -3.191 30.016 9.688 1 97.75 533 ILE B N 1
ATOM 9001 C CA . ILE B 1 533 ? -3.75 30.922 10.68 1 97.75 533 ILE B CA 1
ATOM 9002 C C . ILE B 1 533 ? -2.713 31.203 11.766 1 97.75 533 ILE B C 1
ATOM 9004 O O . ILE B 1 533 ? -2.521 32.375 12.164 1 97.75 533 ILE B O 1
ATOM 9008 N N . VAL B 1 534 ? -2.008 30.141 12.18 1 96.94 534 VAL B N 1
ATOM 9009 C CA . VAL B 1 534 ? -1.039 30.266 13.266 1 96.94 534 VAL B CA 1
ATOM 9010 C C . VAL B 1 534 ? 0.239 30.922 12.742 1 96.94 534 VAL B C 1
ATOM 9012 O O . VAL B 1 534 ? 0.749 31.875 13.336 1 96.94 534 VAL B O 1
ATOM 9015 N N . GLU B 1 535 ? 0.736 30.453 11.633 1 95.81 535 GLU B N 1
ATOM 9016 C CA . GLU B 1 535 ? 2.012 30.906 11.094 1 95.81 535 GLU B CA 1
ATOM 9017 C C . GLU B 1 535 ? 1.956 32.406 10.742 1 95.81 535 GLU B C 1
ATOM 9019 O O . GLU B 1 535 ? 2.934 33.125 10.93 1 95.81 535 GLU B O 1
ATOM 9024 N N . LYS B 1 536 ? 0.819 32.812 10.227 1 95.88 536 LYS B N 1
ATOM 9025 C CA . LYS B 1 536 ? 0.693 34.219 9.789 1 95.88 536 LYS B CA 1
ATOM 9026 C C . LYS B 1 536 ? 0.044 35.062 10.867 1 95.88 536 LYS B C 1
ATOM 9028 O O . LYS B 1 536 ? -0.203 36.25 10.656 1 95.88 536 LYS B O 1
ATOM 9033 N N . LYS B 1 537 ? -0.335 34.531 11.969 1 94.81 537 LYS B N 1
ATOM 9034 C CA . LYS B 1 537 ? -0.812 35.188 13.172 1 94.81 537 LYS B CA 1
ATOM 9035 C C . LYS B 1 537 ? -2.137 35.906 12.906 1 94.81 537 LYS B C 1
ATOM 9037 O O . LYS B 1 537 ? -2.305 37.062 13.273 1 94.81 537 LYS B O 1
ATOM 9042 N N . TYR B 1 538 ? -2.953 35.25 12.141 1 95.06 538 TYR B N 1
ATOM 9043 C CA . TYR B 1 538 ? -4.297 35.812 11.969 1 95.06 538 TYR B CA 1
ATOM 9044 C C . TYR B 1 538 ? -5.043 35.844 13.297 1 95.06 538 TYR B C 1
ATOM 9046 O O . TYR B 1 538 ? -4.922 34.906 14.109 1 95.06 538 TYR B O 1
ATOM 9054 N N . GLN B 1 539 ? -5.793 36.938 13.414 1 90.69 539 GLN B N 1
ATOM 9055 C CA . GLN B 1 539 ? -6.594 37.062 14.625 1 90.69 539 GLN B CA 1
ATOM 9056 C C . GLN B 1 539 ? -8.086 36.906 14.328 1 90.69 539 GLN B C 1
ATOM 9058 O O . GLN B 1 539 ? -8.523 37.188 13.203 1 90.69 539 GLN B O 1
ATOM 9063 N N . ASN B 1 540 ? -8.867 36.438 15.188 1 88.31 540 ASN B N 1
ATOM 9064 C CA . ASN B 1 540 ? -10.328 36.406 15.156 1 88.31 540 ASN B CA 1
ATOM 9065 C C . ASN B 1 540 ? -10.836 35.531 14 1 88.31 540 ASN B C 1
ATOM 9067 O O . ASN B 1 540 ? -11.734 35.969 13.266 1 88.31 540 ASN B O 1
ATOM 9071 N N . LYS B 1 541 ? -10.133 34.531 13.625 1 94.69 541 LYS B N 1
ATOM 9072 C CA . LYS B 1 541 ? -10.594 33.562 12.625 1 94.69 541 LYS B CA 1
ATOM 9073 C C . LYS B 1 541 ? -11.289 32.375 13.289 1 94.69 541 LYS B C 1
ATOM 9075 O O . LYS B 1 541 ? -10.82 31.859 14.305 1 94.69 541 LYS B O 1
ATOM 9080 N N . SER B 1 542 ? -12.43 32.031 12.852 1 95.31 542 SER B N 1
ATOM 9081 C CA . SER B 1 542 ? -13.125 30.797 13.266 1 95.31 542 SER B CA 1
ATOM 9082 C C . SER B 1 542 ? -13.164 29.781 12.141 1 95.31 542 SER B C 1
ATOM 9084 O O . SER B 1 542 ? -13.578 30.094 11.023 1 95.31 542 SER B O 1
ATOM 9086 N N . LEU B 1 543 ? -12.664 28.641 12.414 1 97.19 543 LEU B N 1
ATOM 9087 C CA . LEU B 1 543 ? -12.648 27.562 11.43 1 97.19 543 LEU B CA 1
ATOM 9088 C C . LEU B 1 543 ? -13.523 26.406 11.891 1 97.19 543 LEU B C 1
ATOM 9090 O O . LEU B 1 543 ? -13.367 25.906 13.008 1 97.19 543 LEU B O 1
ATOM 9094 N N . TYR B 1 544 ? -14.5 26.016 11.109 1 97 544 TYR B N 1
ATOM 9095 C CA . TYR B 1 544 ? -15.367 24.859 11.336 1 97 544 TYR B CA 1
ATOM 9096 C C . TYR B 1 544 ? -15.141 23.797 10.266 1 97 544 TYR B C 1
ATOM 9098 O O . TYR B 1 544 ? -15.445 24.016 9.094 1 97 544 TYR B O 1
ATOM 9106 N N . SER B 1 545 ? -14.586 22.703 10.641 1 97.25 545 SER B N 1
ATOM 9107 C CA . SER B 1 545 ? -14.273 21.641 9.68 1 97.25 545 SER B CA 1
ATOM 9108 C C . SER B 1 545 ? -15.242 20.469 9.805 1 97.25 545 SER B C 1
ATOM 9110 O O . SER B 1 545 ? -15.578 20.062 10.914 1 97.25 545 SER B O 1
ATOM 9112 N N . TYR B 1 546 ? -15.789 20 8.727 1 97.94 546 TYR B N 1
ATOM 9113 C CA . TYR B 1 546 ? -16.641 18.828 8.633 1 97.94 546 TYR B CA 1
ATOM 9114 C C . TYR B 1 546 ? -15.953 17.703 7.867 1 97.94 546 TYR B C 1
ATOM 9116 O O . TYR B 1 546 ? -15.586 17.875 6.703 1 97.94 546 TYR B O 1
ATOM 9124 N N . ASN B 1 547 ? -15.68 16.594 8.453 1 97.69 547 ASN B N 1
ATOM 9125 C CA . ASN B 1 547 ? -15.078 15.383 7.918 1 97.69 547 ASN B CA 1
ATOM 9126 C C . ASN B 1 547 ? -15.445 14.156 8.75 1 97.69 547 ASN B C 1
ATOM 9128 O O . ASN B 1 547 ? -1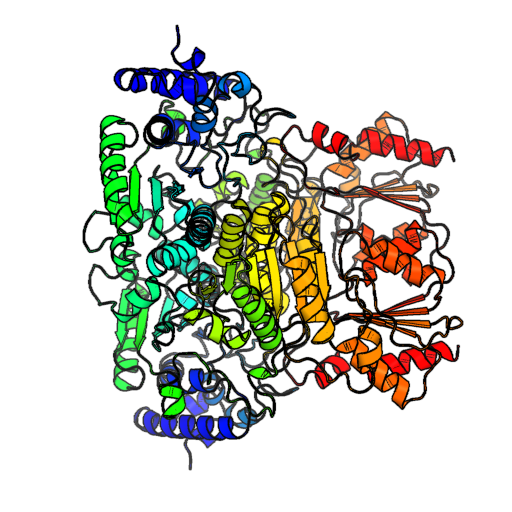6.016 14.281 9.836 1 97.69 547 ASN B O 1
ATOM 9132 N N . PHE B 1 548 ? -15.203 12.984 8.281 1 97.62 548 PHE B N 1
ATOM 9133 C CA . PHE B 1 548 ? -15.539 11.766 9.008 1 97.62 548 PHE B CA 1
ATOM 9134 C C . PHE B 1 548 ? -14.539 11.523 10.141 1 97.62 548 PHE B C 1
ATOM 9136 O O . PHE B 1 548 ? -13.336 11.695 9.961 1 97.62 548 PHE B O 1
ATOM 9143 N N . LYS B 1 549 ? -15.062 11.117 11.344 1 95.31 549 LYS B N 1
ATOM 9144 C CA . LYS B 1 549 ? -14.211 10.789 12.492 1 95.31 549 LYS B CA 1
ATOM 9145 C C . LYS B 1 549 ? -14.055 9.273 12.641 1 95.31 549 LYS B C 1
ATOM 9147 O O . LYS B 1 549 ? -13.148 8.805 13.336 1 95.31 549 LYS B O 1
ATOM 9152 N N . THR B 1 550 ? -14.922 8.555 12.008 1 95.62 550 THR B N 1
ATOM 9153 C CA . THR B 1 550 ? -14.906 7.094 11.93 1 95.62 550 THR B CA 1
ATOM 9154 C C . THR B 1 550 ? -15.305 6.625 10.531 1 95.62 550 THR B C 1
ATOM 9156 O O . THR B 1 550 ? -15.766 7.422 9.711 1 95.62 550 THR B O 1
ATOM 9159 N N . ILE B 1 551 ? -15.109 5.41 10.258 1 96.5 551 ILE B N 1
ATOM 9160 C CA . ILE B 1 551 ? -15.477 4.867 8.953 1 96.5 551 ILE B CA 1
ATOM 9161 C C . ILE B 1 551 ? -16.984 4.605 8.906 1 96.5 551 ILE B C 1
ATOM 9163 O O . ILE B 1 551 ? -17.516 3.842 9.711 1 96.5 551 ILE B O 1
ATOM 9167 N N . PRO B 1 552 ? -17.703 5.234 8 1 97.19 552 PRO B N 1
ATOM 9168 C CA . PRO B 1 552 ? -19.141 4.965 7.887 1 97.19 552 PRO B CA 1
ATOM 9169 C C . PRO B 1 552 ? -19.438 3.516 7.508 1 97.19 552 PRO B C 1
ATOM 9171 O O . PRO B 1 552 ? -18.656 2.891 6.777 1 97.19 552 PRO B O 1
ATOM 9174 N N . GLN B 1 553 ? -20.547 2.971 7.934 1 95 553 GLN B N 1
ATOM 9175 C CA . GLN B 1 553 ? -21.016 1.639 7.562 1 95 553 GLN B CA 1
ATOM 9176 C C . GLN B 1 553 ? -21.703 1.653 6.195 1 95 553 GLN B C 1
ATOM 9178 O O . GLN B 1 553 ? -21.547 2.607 5.43 1 95 553 GLN B O 1
ATOM 9183 N N . HIS B 1 554 ? -22.406 0.562 5.855 1 95.88 554 HIS B N 1
ATOM 9184 C CA . HIS B 1 554 ? -23.109 0.539 4.578 1 95.88 554 HIS B CA 1
ATOM 9185 C C . HIS B 1 554 ? -24.484 1.207 4.695 1 95.88 554 HIS B C 1
ATOM 9187 O O . HIS B 1 554 ? -25.031 1.327 5.797 1 95.88 554 HIS B O 1
ATOM 9193 N N . GLY B 1 555 ? -25.047 1.719 3.594 1 96.25 555 GLY B N 1
ATOM 9194 C CA . GLY B 1 555 ? -26.359 2.338 3.553 1 96.25 555 GLY B CA 1
ATOM 9195 C C . GLY B 1 555 ? -26.469 3.436 2.512 1 96.25 555 GLY B C 1
ATOM 9196 O O . GLY B 1 555 ? -25.594 3.57 1.649 1 96.25 555 GLY B O 1
ATOM 9197 N N . ASP B 1 556 ? -27.594 4.109 2.619 1 95.81 556 ASP B N 1
ATOM 9198 C CA . ASP B 1 556 ? -27.797 5.273 1.758 1 95.81 556 ASP B CA 1
ATOM 9199 C C . ASP B 1 556 ? -26.828 6.398 2.121 1 95.81 556 ASP B C 1
ATOM 9201 O O . ASP B 1 556 ? -26.625 6.691 3.303 1 95.81 556 ASP B O 1
ATOM 9205 N N . ASN B 1 557 ? -26.25 6.996 1.138 1 96.44 557 ASN B N 1
ATOM 9206 C CA . ASN B 1 557 ? -25.25 8.039 1.366 1 96.44 557 ASN B CA 1
ATOM 9207 C C . ASN B 1 557 ? -25.812 9.172 2.219 1 96.44 557 ASN B C 1
ATOM 9209 O O . ASN B 1 557 ? -25.125 9.695 3.104 1 96.44 557 ASN B O 1
ATOM 9213 N N . LYS B 1 558 ? -27.016 9.625 1.905 1 96.31 558 LYS B N 1
ATOM 9214 C CA . LYS B 1 558 ? -27.609 10.727 2.65 1 96.31 558 LYS B CA 1
ATOM 9215 C C . LYS B 1 558 ? -27.766 10.367 4.125 1 96.31 558 LYS B C 1
ATOM 9217 O O . LYS B 1 558 ? -27.469 11.188 5 1 96.31 558 LYS B O 1
ATOM 9222 N N . ASP B 1 559 ? -28.234 9.125 4.359 1 97.31 559 ASP B N 1
ATOM 9223 C CA . ASP B 1 559 ? -28.391 8.656 5.73 1 97.31 559 ASP B CA 1
ATOM 9224 C C . ASP B 1 559 ? -27.062 8.648 6.473 1 97.31 559 ASP B C 1
ATOM 9226 O O . ASP B 1 559 ? -26.984 9.047 7.637 1 97.31 559 ASP B O 1
ATOM 9230 N N . LEU B 1 560 ? -26.078 8.18 5.793 1 97.94 560 LEU B N 1
ATOM 9231 C CA . LEU B 1 560 ? -24.75 8.07 6.395 1 97.94 560 LEU B CA 1
ATOM 9232 C C . LEU B 1 560 ? -24.188 9.453 6.719 1 97.94 560 LEU B C 1
ATOM 9234 O O . LEU B 1 560 ? -23.578 9.648 7.777 1 97.94 560 LEU B O 1
ATOM 9238 N N . LEU B 1 561 ? -24.344 10.398 5.805 1 98.12 561 LEU B N 1
ATOM 9239 C CA . LEU B 1 561 ? -23.891 11.766 6.047 1 98.12 561 LEU B CA 1
ATOM 9240 C C . LEU B 1 561 ? -24.562 12.359 7.273 1 98.12 561 LEU B C 1
ATOM 9242 O O . LEU B 1 561 ? -23.906 12.984 8.109 1 98.12 561 LEU B O 1
ATOM 9246 N N . ILE B 1 562 ? -25.859 12.18 7.395 1 97.75 562 ILE B N 1
ATOM 9247 C CA . ILE B 1 562 ? -26.625 12.711 8.516 1 97.75 562 ILE B CA 1
ATOM 9248 C C . ILE B 1 562 ? -26.141 12.078 9.82 1 97.75 562 ILE B C 1
ATOM 9250 O O . ILE B 1 562 ? -25.906 12.781 10.805 1 97.75 562 ILE B O 1
ATOM 9254 N N . LYS B 1 563 ? -25.969 10.75 9.742 1 97.19 563 LYS B N 1
ATOM 9255 C CA . LYS B 1 563 ? -25.516 10.016 10.922 1 97.19 563 LYS B CA 1
ATOM 9256 C C . LYS B 1 563 ? -24.172 10.523 11.406 1 97.19 563 LYS B C 1
ATOM 9258 O O . LYS B 1 563 ? -23.891 10.508 12.609 1 97.19 563 LYS B O 1
ATOM 9263 N N . HIS B 1 564 ? -23.359 11.016 10.539 1 97.38 564 HIS B N 1
ATOM 9264 C CA . HIS B 1 564 ? -22.016 11.461 10.883 1 97.38 564 HIS B CA 1
ATOM 9265 C C . HIS B 1 564 ? -21.953 12.984 11 1 97.38 564 HIS B C 1
ATOM 9267 O O . HIS B 1 564 ? -20.859 13.57 10.969 1 97.38 564 HIS B O 1
ATOM 9273 N N . GLU B 1 565 ? -23.125 13.648 11.039 1 97.06 565 GLU B N 1
ATOM 9274 C CA . GLU B 1 565 ? -23.25 15.094 11.227 1 97.06 565 GLU B CA 1
ATOM 9275 C C . GLU B 1 565 ? -22.609 15.859 10.078 1 97.06 565 GLU B C 1
ATOM 9277 O O . GLU B 1 565 ? -21.984 16.906 10.289 1 97.06 565 GLU B O 1
ATOM 9282 N N . MET B 1 566 ? -22.734 15.266 8.93 1 97.56 566 MET B N 1
ATOM 9283 C CA . MET B 1 566 ? -22.156 15.859 7.723 1 97.56 566 MET B CA 1
ATOM 9284 C C . MET B 1 566 ? -23.25 16.141 6.688 1 97.56 566 MET B C 1
ATOM 9286 O O . MET B 1 566 ? -22.953 16.5 5.547 1 97.56 566 MET B O 1
ATOM 9290 N N . GLY B 1 567 ? -24.484 15.914 7.098 1 98.06 567 GLY B N 1
ATOM 9291 C CA . GLY B 1 567 ? -25.562 16.234 6.168 1 98.06 567 GLY B CA 1
ATOM 9292 C C . GLY B 1 567 ? -25.516 17.688 5.691 1 98.06 567 GLY B C 1
ATOM 9293 O O . GLY B 1 567 ? -25.266 18.594 6.484 1 98.06 567 GLY B O 1
ATOM 9294 N N . HIS B 1 568 ? -25.797 17.891 4.43 1 97.81 568 HIS B N 1
ATOM 9295 C CA . HIS B 1 568 ? -25.719 19.234 3.869 1 97.81 568 HIS B CA 1
ATOM 9296 C C . HIS B 1 568 ? -26.656 20.203 4.594 1 97.81 568 HIS B C 1
ATOM 9298 O O . HIS B 1 568 ? -26.266 21.328 4.918 1 97.81 568 HIS B O 1
ATOM 9304 N N . GLU B 1 569 ? -27.828 19.781 4.867 1 97.31 569 GLU B N 1
ATOM 9305 C CA . GLU B 1 569 ? -28.781 20.609 5.586 1 97.31 569 GLU B CA 1
ATOM 9306 C C . GLU B 1 569 ? -28.312 20.875 7.016 1 97.31 569 GLU B C 1
ATOM 9308 O O . GLU B 1 569 ? -28.5 21.984 7.539 1 97.31 569 GLU B O 1
ATOM 9313 N N . GLN B 1 570 ? -27.734 19.844 7.602 1 97.5 570 GLN B N 1
ATOM 9314 C CA . GLN B 1 570 ? -27.203 20 8.953 1 97.5 570 GLN B CA 1
ATOM 9315 C C . GLN B 1 570 ? -26.125 21.078 9.008 1 97.5 570 GLN B C 1
ATOM 9317 O O . GLN B 1 570 ? -26.094 21.891 9.93 1 97.5 570 GLN B O 1
ATOM 9322 N N . VAL B 1 571 ? -25.281 21.078 8.023 1 97.88 571 VAL B N 1
ATOM 9323 C CA . VAL B 1 571 ? -24.172 22.031 7.949 1 97.88 571 VAL B CA 1
ATOM 9324 C C . VAL B 1 571 ? -24.719 23.438 7.73 1 97.88 571 VAL B C 1
ATOM 9326 O O . VAL B 1 571 ? -24.281 24.391 8.375 1 97.88 571 VAL B O 1
ATOM 9329 N N . ILE B 1 572 ? -25.719 23.609 6.867 1 97.38 572 ILE B N 1
ATOM 9330 C CA . ILE B 1 572 ? -26.312 24.906 6.578 1 97.38 572 ILE B CA 1
ATOM 9331 C C . ILE B 1 572 ? -27 25.438 7.832 1 97.38 572 ILE B C 1
ATOM 9333 O O . ILE B 1 572 ? -26.922 26.641 8.125 1 97.38 572 ILE B O 1
ATOM 9337 N N . GLU B 1 573 ? -27.672 24.562 8.539 1 96.75 573 GLU B N 1
ATOM 9338 C CA . GLU B 1 573 ? -28.312 24.969 9.781 1 96.75 573 GLU B CA 1
ATOM 9339 C C . GLU B 1 573 ? -27.297 25.469 10.805 1 96.75 573 GLU B C 1
ATOM 9341 O O . GLU B 1 573 ? -27.547 26.438 11.516 1 96.75 573 GLU B O 1
ATOM 9346 N N . ALA B 1 574 ? -26.219 24.797 10.875 1 96.31 574 ALA B N 1
ATOM 9347 C CA . ALA B 1 574 ? -25.156 25.234 11.773 1 96.31 574 ALA B CA 1
ATOM 9348 C C . ALA B 1 574 ? -24.609 26.594 11.375 1 96.31 574 ALA B C 1
ATOM 9350 O O . ALA B 1 574 ? -24.328 27.438 12.234 1 96.31 574 ALA B O 1
ATOM 9351 N N . ILE B 1 575 ? -24.438 26.828 10.07 1 96.19 575 ILE B N 1
ATOM 9352 C CA . ILE B 1 575 ? -23.969 28.109 9.555 1 96.19 575 ILE B CA 1
ATOM 9353 C C . ILE B 1 575 ? -24.953 29.219 9.914 1 96.19 575 ILE B C 1
ATOM 9355 O O . ILE B 1 575 ? -24.562 30.281 10.391 1 96.19 575 ILE B O 1
ATOM 9359 N N . LYS B 1 576 ? -26.234 28.984 9.797 1 95.38 576 LYS B N 1
ATOM 9360 C CA . LYS B 1 576 ? -27.266 29.969 10.109 1 95.38 576 LYS B CA 1
ATOM 9361 C C . LYS B 1 576 ? -27.219 30.375 11.578 1 95.38 576 LYS B C 1
ATOM 9363 O O . LYS B 1 576 ? -27.375 31.547 11.906 1 95.38 576 LYS B O 1
ATOM 9368 N N . LYS B 1 577 ? -27.016 29.406 12.32 1 94.75 577 LYS B N 1
ATOM 9369 C CA . LYS B 1 577 ? -26.953 29.656 13.758 1 94.75 577 LYS B CA 1
ATOM 9370 C C . LYS B 1 577 ? -25.781 30.562 14.109 1 94.75 577 LYS B C 1
ATOM 9372 O O . LYS B 1 577 ? -25.891 31.422 14.992 1 94.75 577 LYS B O 1
ATOM 9377 N N . ASN B 1 578 ? -24.672 30.406 13.406 1 92.06 578 ASN B N 1
ATOM 9378 C CA . ASN B 1 578 ? -23.469 31.188 13.695 1 92.06 578 ASN B CA 1
ATOM 9379 C C . ASN B 1 578 ? -23.547 32.594 13.086 1 92.06 578 ASN B C 1
ATOM 9381 O O . ASN B 1 578 ? -22.875 33.5 13.547 1 92.06 578 ASN B O 1
ATOM 9385 N N . LEU B 1 579 ? -24.312 32.75 12.031 1 89.38 579 LEU B N 1
ATOM 9386 C CA . LEU B 1 579 ? -24.5 34.031 11.406 1 89.38 579 LEU B CA 1
ATOM 9387 C C . LEU B 1 579 ? -25.328 34.969 12.297 1 89.38 579 LEU B C 1
ATOM 9389 O O . LEU B 1 579 ? -25.188 36.188 12.258 1 89.38 579 LEU B O 1
ATOM 9393 N N . LYS B 1 580 ? -26.219 34.5 13.125 1 80.06 580 LYS B N 1
ATOM 9394 C CA . LYS B 1 580 ? -27.094 35.25 14.008 1 80.06 580 LYS B CA 1
ATOM 9395 C C . LYS B 1 580 ? -26.344 35.688 15.273 1 80.06 580 LYS B C 1
ATOM 9397 O O . LYS B 1 580 ? -26.812 36.562 15.992 1 80.06 580 LYS B O 1
ATOM 9402 N N . LYS B 1 581 ? -25.188 35.156 15.555 1 69.88 581 LYS B N 1
ATOM 9403 C CA . LYS B 1 581 ? -24.375 35.531 16.703 1 69.88 581 LYS B CA 1
ATOM 9404 C C . LYS B 1 581 ? -23.422 36.688 16.359 1 69.88 581 LYS B C 1
ATOM 9406 O O . LYS B 1 581 ? -23.203 37.594 17.172 1 69.88 581 LYS B O 1
#

Foldseek 3Di:
DQLLVQQQALVSLLPDDPVCVLSNLVVVLVVLVVLLVVDKAQRQLQNWQSLVLSLVSNQDPLVFAAEAEFLALNCLNVCSNGRCVVQSSCELAVVGHDSGQDVVPDVNSPDTHRQGQCLLVVLLVVLVVCVVVVGDYAYEYEHELQNCLEPNVVVSLLVCQVVQSQHEYEYEYQVLCVLVARDDSSVCLVVADQDCVGPSVVSVEAEAEQEASSDNVSSNVQVVVLVVRSVGGHYYYYYYIFGNPPDPVRSPDSLCPVSISDPDPDDLCQFLLLLLLVLVVVVVVVVQFAAEEEASCCSVSNNVVCVVVPVVRYGHHYNYLQCRLLVCLVCLVVQHEYEYEDELLSNVVNLCSLAPSALVQQFEYEYEYEAAFDPFSNWLSRHNFANQLSCLPHPQEWEFEDQDSLLSSLVCVVCVSTTGHHYYYYEYRGHDDCVPQVVQCPPVNDLQAKTKSAPPDQQAQAEEEEEHNLQSVLVVVCVVVVPRSYIYIHRRTFDHDCLLVNLVVSLVRHQEYEYEGSHEDCSICNVVNVVSCVVVVPPNHHYHYHYAPDRFTHHDSQVRCVVRQNHSVSVVVVVVVVVVD/DQLLVQQQALVSLLPDDPVCVLSNLVVVLVVLVVLLVVDKAQRQLQNWQSLVLSLVSNQDPLVFAAEAEFLALNCLNVCSSGRCVVQSSCELAVVGHDSGQDVVPDVNSPDTHRQGQCLLVVLLVVLVVCVVVVGDYAYEYEHELQNCLEPNVVVSLLVCQVVQSQHEYEYEYQVLCVLVARDDVSVCLVVADQDCPGPSVVSVEAEAEQEASSDNVSSNVQVVVLVVRSVGGHYYYYYYIFGNPPDPVRSPDSLCPVSISDPDPDDLCQFLLLLLLVLVVVVVVVVQFAAEEEASCCSVSNNVVCVVVPVVRYGHHYNYLQCRLLVCLVCLVVQHEYEYEDELLSNVVNLCSLAPSALVQQFEYEYEYEAAFDPFSNWLSRHNFANQLSCLPHPQEWEFEDQDSLLSSLVCVVCVSTTGHHYYYYEYRGHDDCVPQVVQCPPVNDLQAKTKSADPDQQAQAEEEEEHNLQSVLVVVCVVVVPRSYIYIHRRTFDHDCLLVNLVVSLVRHQEYEYEYSHEDCSICNVVNVVSCVVVVPPNHHYHYHYAPDRFTHHDSQVRCVVRQNHSVSVVVVVVVVVVD

pLDDT: mean 93.56, std 8.37, range [40.75, 98.88]

Radius of gyration: 29.71 Å; Cα contacts (8 Å, |Δi|>4): 2608; chains: 2; bounding box: 93×79×71 Å

Nearest PDB structures (foldseek):
  8a45-assembly1_B  TM=9.097E-01  e=4.172E-47  Pseudomonas aeruginosa LESB58
  8a5k-assembly3_C  TM=9.112E-01  e=3.066E-46  Pseudomonas aeruginosa LESB58
  8a4d-assembly1_A  TM=9.173E-01  e=8.538E-46  Pseudomonas aeruginosa LESB58
  8v9i-assembly1_B  TM=8.976E-01  e=1.245E-45  Deinococcus radiodurans
  2o1x-assembly1_B  TM=8.977E-01  e=2.378E-45  Deinococcus radiodurans

Organism: Mycoplasmoides gallisepticum (strain R(low / passage 15 / clone 2)) (NCBI:txid710127)

InterPro domains:
  IPR005475 Transketolase-like, pyrimidine-binding domain [PF02779] (280-429)
  IPR005475 Transketolase-like, pyrimidine-binding domain [SM00861] (266-432)
  IPR005477 Deoxyxylulose-5-phosphate synthase [NF003933] (2-578)
  IPR005477 Deoxyxylulose-5-phosphate synthase [PF13292] (4-196)
  IPR005477 Deoxyxylulose-5-phosphate synthase [PTHR43322] (193-580)
  IPR005477 Deoxyxylulose-5-phosphate synthase [cd02007] (42-246)
  IPR029061 Thiamin diphosphate-binding fold [SSF52518] (2-254)
  IPR029061 Thiamin diphosphate-binding fold [SSF52518] (278-429)

Sequence (1162 aa):
MKLLNTIKSYADFLKIKKAALKQLATEIRDYLINLGKEKSIHWSSNLGIVELSIALAYFFNLDRDKVFYDTSHQAYVHKMVTGRFDRMRSIRETNGLSGLQDLNESKYDYYAGGHTSNSLSVASGLVFSNQLLDKEQLIIPVIGDGSIANGIAFEAINNISFHHHKMIIILNDNQMSISENFGEFNKLLTNLKDDQANFFKQLNYEYLKIEDGHDLDQIFAGLEKAKELVKQKPVIVHVKTIKGKGVEQAEADLIGTYHNSNRSNKTYQDQSGFIAASHLEAKLKDKKQFCMINPAMTYATGFIDLIKKYPKNYIDVGISEEHALSMASGVSLNQVPVFLPIYSTFLQRSYDQLIHDLSRLNLGINLLIDRCGLNGTEGSSHHGIFDVGMIKNTPHAKIYAASNQIVLKRLLDQVINNTTQVIAIRYNRYFVELNQYESYYQDFDHIDQWVKLNPANTKNKTALISYNNNLILFKRLLDQQQLNDVDCFDAILVHGDQLDQMITKILDQYDQIYLYEEIYQNLGLANEFYRLIVEKKYQNKSLYSYNFKTIPQHGDNKDLLIKHEMGHEQVIEAIKKNLKKMKLLNTIKSYADFLKIKKAALKQLATEIRDYLINLGKEKSIHWSSNLGIVELSIALAYFFNLDRDKVFYDTSHQAYVHKMVTGRFDRMRSIRETNGLSGLQDLNESKYDYYAGGHTSNSLSVASGLVFSNQLLDKEQLIIPVIGDGSIANGIAFEAINNISFHHHKMIIILNDNQMSISENFGEFNKLLTNLKDDQANFFKQLNYEYLKIEDGHDLDQIFAGLEKAKELVKQKPVIVHVKTIKGKGVEQAEADLIGTYHNSNRSNKTYQDQSGFIAASHLEAKLKDKKQFCMINPAMTYATGFIDLIKKYPKNYIDVGISEEHALSMASGVSLNQVPVFLPIYSTFLQRSYDQLIHDLSRLNLGINLLIDRCGLNGTEGSSHHGIFDVGMIKNTPHAKIYAASNQIVLKRLLDQVINNTTQVIAIRYNRYFVELNQYESYYQDFDHIDQWVKLNPANTKNKTALISYNNNLILFKRLLDQQQLNDVDCFDAILVHGDQLDQMITKILDQYDQIYLYEEIYQNLGLANEFYRLIVEKKYQNKSLYSYNFKTIPQHGDNKDLLIKHEMGHEQVIEAIKKNLKK